Protein AF-0000000087535937 (afdb_homodimer)

Nearest PDB structures (foldseek):
  6pi6-assembly1_A  TM=8.199E-01  e=7.026E-23  Pseudomonas sp. ADP
  3s99-assembly1_A  TM=8.196E-01  e=1.726E-21  Brucella abortus 2308
  2hqb-assembly1_A  TM=7.308E-01  e=8.328E-10  Halalkalibacterium halodurans
  4rk1-assembly1_A  TM=5.421E-01  e=1.830E-02  Enterococcus faecium DO
  4rk1-assembly3_F  TM=5.522E-01  e=3.033E-02  Enterococcus faecium DO

Solvent-accessible surface area (backbone atoms only — not comparable to full-atom values): 66348 Å² total; per-residue (Å²): 110,70,67,60,53,42,52,49,48,54,51,51,43,25,52,51,17,49,51,49,36,50,54,22,53,75,68,70,44,69,48,40,30,49,33,42,61,67,71,47,67,82,50,66,66,68,49,74,46,79,75,43,77,43,77,40,55,44,87,38,53,51,28,24,36,52,69,89,65,30,82,46,23,15,42,82,38,25,44,57,65,57,80,87,36,73,64,38,52,52,46,39,51,51,47,48,41,41,75,71,72,48,80,77,77,56,26,36,30,36,34,48,86,86,30,29,16,36,70,41,52,62,60,57,49,20,47,38,50,73,66,64,47,63,60,43,53,25,34,37,35,34,48,38,64,50,92,52,88,46,67,70,50,46,34,44,53,43,43,51,49,42,27,69,18,52,72,57,78,82,70,48,65,87,54,72,63,49,50,60,50,49,38,45,62,70,72,41,56,91,77,41,68,55,50,73,67,55,33,51,51,49,52,50,44,48,50,56,49,40,53,49,49,48,64,70,48,57,89,56,83,69,51,56,47,60,33,46,36,49,48,56,50,42,65,58,40,46,54,69,59,57,63,68,48,54,71,67,57,50,47,54,51,50,62,67,44,42,54,73,37,38,66,41,81,48,96,48,47,56,45,75,40,58,61,77,82,86,70,76,60,50,75,69,42,68,65,62,66,66,88,65,52,47,35,34,30,39,33,27,86,55,66,39,78,74,38,43,69,44,33,40,50,47,52,13,54,54,42,40,43,68,77,31,60,84,48,39,44,77,47,80,40,68,64,46,53,52,58,44,48,72,72,60,27,45,33,34,42,31,71,38,60,83,46,44,45,54,44,52,54,33,35,64,75,37,64,83,36,47,48,36,34,32,40,83,81,65,76,37,44,81,38,37,23,33,46,67,43,56,32,59,59,30,19,45,51,13,35,51,50,24,20,70,45,76,67,50,51,33,17,35,51,43,60,64,68,26,60,40,42,38,32,24,54,39,26,20,49,50,21,17,28,25,23,22,63,84,46,43,33,38,55,40,53,73,36,45,55,91,67,77,64,66,63,40,74,65,27,45,32,30,36,39,53,46,54,69,44,74,86,46,92,60,56,78,28,9,32,20,33,36,59,93,81,45,66,43,57,47,33,29,50,43,74,33,43,26,54,48,52,43,55,56,49,49,29,51,68,35,62,67,52,80,72,76,49,82,81,44,54,41,8,44,31,40,43,31,24,58,66,65,55,30,39,46,78,49,67,38,90,79,55,51,68,35,41,50,52,47,44,52,50,53,53,50,31,43,44,68,67,77,43,60,92,60,53,22,69,44,48,30,62,86,64,50,78,42,70,39,80,89,31,62,58,51,68,68,53,43,34,58,33,59,68,51,41,54,53,47,48,68,76,58,66,42,73,88,47,38,33,78,86,47,43,66,56,36,71,69,37,38,40,67,22,67,90,104,111,68,67,60,54,41,51,51,48,52,51,50,43,26,51,52,18,47,52,49,36,50,52,22,54,75,66,69,45,71,48,40,29,50,33,43,62,66,69,47,65,82,50,65,67,69,47,76,46,78,74,42,78,44,77,41,55,44,86,37,52,52,29,24,35,54,68,90,64,30,82,48,23,17,42,80,36,27,44,57,65,55,80,85,36,71,64,38,53,53,46,39,52,52,47,47,41,40,75,71,73,49,79,79,78,56,28,34,31,36,34,48,87,86,30,30,16,36,70,40,52,61,61,60,48,19,46,38,50,73,67,63,47,64,60,44,52,26,35,36,34,34,48,38,63,50,91,51,90,46,66,69,50,45,35,44,54,42,44,51,46,43,26,69,17,53,72,56,79,81,69,47,65,88,53,74,63,50,50,59,50,49,38,46,60,71,72,40,56,92,78,41,68,55,51,73,67,54,34,51,50,50,50,49,45,47,49,57,49,39,52,49,50,48,64,72,50,58,89,56,83,69,52,55,48,58,32,47,36,49,49,56,50,42,66,58,38,46,52,69,58,56,63,69,50,53,70,68,58,50,47,53,51,50,63,68,45,42,51,74,37,37,65,41,81,50,96,47,49,56,46,75,40,58,60,78,82,82,71,76,58,52,76,69,41,68,66,62,67,66,87,65,52,48,34,35,29,39,33,27,85,54,66,40,79,75,38,43,68,43,34,40,50,47,52,14,55,54,41,40,42,69,77,32,60,82,48,39,45,77,46,80,40,68,63,45,52,50,57,43,49,73,72,61,28,46,33,37,43,30,72,37,60,82,47,44,46,53,44,52,54,32,35,64,74,37,64,84,37,47,48,35,35,33,40,84,80,65,75,37,44,78,38,38,23,33,44,69,43,56,32,59,59,31,19,46,52,13,35,51,49,26,19,68,44,76,65,51,50,32,18,36,52,44,59,66,68,28,61,40,40,39,31,24,53,39,26,19,50,49,21,17,28,25,24,20,63,83,47,42,34,38,55,43,52,73,37,46,53,92,67,75,65,65,64,39,72,65,27,46,31,29,36,37,54,47,55,68,46,71,87,45,93,59,58,78,28,9,32,20,34,36,60,94,82,47,65,43,57,47,32,30,47,43,74,33,43,27,53,47,50,43,56,56,50,49,29,52,69,35,63,68,52,80,73,76,50,82,79,42,54,40,8,46,32,41,43,32,23,59,65,65,56,30,39,46,79,48,66,36,91,80,54,52,69,35,41,49,53,48,43,53,50,51,52,50,30,44,44,69,67,74,45,60,93,60,52,23,68,45,48,30,62,86,65,50,77,43,68,42,78,90,30,62,58,51,69,68,54,43,35,57,34,58,67,52,40,53,53,47,49,70,77,57,68,42,75,88,47,37,34,77,86,46,43,65,55,38,71,68,37,38,40,68,21,67,92,107

Structure (mmCIF, N/CA/C/O backbone):
data_AF-0000000087535937-model_v1
#
loop_
_entity.id
_entity.type
_entity.pdbx_description
1 polymer 'BMP family ABC transporter substrate-binding protein'
#
loop_
_atom_site.group_PDB
_atom_site.id
_atom_site.type_symbol
_atom_site.label_atom_id
_atom_site.label_alt_id
_atom_site.label_comp_id
_atom_site.label_asym_id
_atom_site.label_entity_id
_atom_site.label_seq_id
_atom_site.pdbx_PDB_ins_code
_atom_site.Cartn_x
_atom_site.Cartn_y
_atom_site.Cartn_z
_atom_site.occupancy
_atom_site.B_iso_or_equiv
_atom_site.auth_seq_id
_atom_site.auth_comp_id
_atom_site.auth_asym_id
_atom_site.auth_atom_id
_atom_site.pdbx_PDB_model_num
ATOM 1 N N . MET A 1 1 ? -13.312 92.25 14.531 1 45.25 1 MET A N 1
ATOM 2 C CA . MET A 1 1 ? -12.328 91.562 13.688 1 45.25 1 MET A CA 1
ATOM 3 C C . MET A 1 1 ? -12.273 90.062 13.992 1 45.25 1 MET A C 1
ATOM 5 O O . MET A 1 1 ? -12.281 89.25 13.07 1 45.25 1 MET A O 1
ATOM 9 N N . MET A 1 2 ? -12.289 89.812 15.297 1 59.97 2 MET A N 1
ATOM 10 C CA . MET A 1 2 ? -12.148 88.438 15.734 1 59.97 2 MET A CA 1
ATOM 11 C C . MET A 1 2 ? -13.406 87.625 15.406 1 59.97 2 MET A C 1
ATOM 13 O O . MET A 1 2 ? -13.312 86.438 14.977 1 59.97 2 MET A O 1
ATOM 17 N N . THR A 1 3 ? -14.492 88.312 15.453 1 69.81 3 THR A N 1
ATOM 18 C CA . THR A 1 3 ? -15.766 87.625 15.211 1 69.81 3 THR A CA 1
ATOM 19 C C . THR A 1 3 ? -15.938 87.312 13.734 1 69.81 3 THR A C 1
ATOM 21 O O . THR A 1 3 ? -16.469 86.25 13.383 1 69.81 3 THR A O 1
ATOM 24 N N . GLU A 1 4 ? -15.391 88.188 12.891 1 74.94 4 GLU A N 1
ATOM 25 C CA . GLU A 1 4 ? -15.484 87.938 11.453 1 74.94 4 GLU A CA 1
ATOM 26 C C . GLU A 1 4 ? -14.578 86.812 11.031 1 74.94 4 GLU A C 1
ATOM 28 O O . GLU A 1 4 ? -14.938 86 10.156 1 74.94 4 GLU A O 1
ATOM 33 N N . GLU A 1 5 ? -13.422 86.688 11.656 1 82.25 5 GLU A N 1
ATOM 34 C CA . GLU A 1 5 ? -12.469 85.625 11.383 1 82.25 5 GLU A CA 1
ATOM 35 C C . GLU A 1 5 ? -13.047 84.25 11.773 1 82.25 5 GLU A C 1
ATOM 37 O O . GLU A 1 5 ? -12.859 83.25 11.062 1 82.25 5 GLU A O 1
ATOM 42 N N . TYR A 1 6 ? -13.656 84.25 12.82 1 88 6 TYR A N 1
ATOM 43 C CA . TYR A 1 6 ? -14.219 83 13.297 1 88 6 TYR A CA 1
ATOM 44 C C . TYR A 1 6 ? -15.398 82.562 12.438 1 88 6 TYR A C 1
ATOM 46 O O . TYR A 1 6 ? -15.656 81.375 12.273 1 88 6 TYR A O 1
ATOM 54 N N . LYS A 1 7 ? -16.125 83.438 11.898 1 90.25 7 LYS A N 1
ATOM 55 C CA . LYS A 1 7 ? -17.188 83.125 10.953 1 90.25 7 LYS A CA 1
ATOM 56 C C . LYS A 1 7 ? -16.625 82.5 9.703 1 90.25 7 LYS A C 1
ATOM 58 O O . LYS A 1 7 ? -17.25 81.625 9.117 1 90.25 7 LYS A O 1
ATOM 63 N N . GLU A 1 8 ? -15.484 82.938 9.359 1 92.38 8 GLU A N 1
ATOM 64 C CA . GLU A 1 8 ? -14.82 82.312 8.203 1 92.38 8 GLU A CA 1
ATOM 65 C C . GLU A 1 8 ? -14.422 80.875 8.484 1 92.38 8 GLU A C 1
ATOM 67 O O . GLU A 1 8 ? -14.422 80.062 7.574 1 92.38 8 GLU A O 1
ATOM 72 N N . GLU A 1 9 ? -14.086 80.688 9.641 1 93.75 9 GLU A N 1
ATOM 73 C CA . GLU A 1 9 ? -13.727 79.312 10.016 1 93.75 9 GLU A CA 1
ATOM 74 C C . GLU A 1 9 ? -14.938 78.438 9.945 1 93.75 9 GLU A C 1
ATOM 76 O O . GLU A 1 9 ? -14.805 77.25 9.562 1 93.75 9 GLU A O 1
ATOM 81 N N . TYR A 1 10 ? -16.031 78.812 10.422 1 95.56 10 TYR A N 1
ATOM 82 C CA . TYR A 1 10 ? -17.234 78 10.281 1 95.56 10 TYR A CA 1
ATOM 83 C C . TYR A 1 10 ? -17.516 77.688 8.812 1 95.56 10 TYR A C 1
ATOM 85 O O . TYR A 1 10 ? -17.938 76.562 8.477 1 95.56 10 TYR A O 1
ATOM 93 N N . LYS A 1 11 ? -17.312 78.625 7.977 1 94.56 11 LYS A N 1
ATOM 94 C CA . LYS A 1 11 ? -17.516 78.438 6.543 1 94.56 11 LYS A CA 1
ATOM 95 C C . LYS A 1 11 ? -16.594 77.312 6 1 94.56 11 LYS A C 1
ATOM 97 O O . LYS A 1 11 ? -17.016 76.5 5.176 1 94.56 11 LYS A O 1
ATOM 102 N N . LYS A 1 12 ? -15.469 77.438 6.461 1 95.19 12 LYS A N 1
ATOM 103 C CA . LYS A 1 12 ? -14.508 76.438 6.051 1 95.19 12 LYS A CA 1
ATOM 104 C C . LYS A 1 12 ? -14.93 75.062 6.539 1 95.19 12 LYS A C 1
ATOM 106 O O . LYS A 1 12 ? -14.836 74.062 5.797 1 95.19 12 LYS A O 1
ATOM 111 N N . ALA A 1 13 ? -15.289 75 7.766 1 95.69 13 ALA A N 1
ATOM 112 C CA . ALA A 1 13 ? -15.742 73.688 8.352 1 95.69 13 ALA A CA 1
ATOM 113 C C . ALA A 1 13 ? -16.938 73.188 7.59 1 95.69 13 ALA A C 1
ATOM 115 O O . ALA A 1 13 ? -17.016 71.938 7.328 1 95.69 13 ALA A O 1
ATOM 116 N N . ARG A 1 14 ? -17.844 73.938 7.363 1 94.88 14 ARG A N 1
ATOM 117 C CA . ARG A 1 14 ? -19.031 73.5 6.633 1 94.88 14 ARG A CA 1
ATOM 118 C C . ARG A 1 14 ? -18.672 73.062 5.223 1 94.88 14 ARG A C 1
ATOM 120 O O . ARG A 1 14 ? -19.266 72.125 4.707 1 94.88 14 ARG A O 1
ATOM 127 N N . LYS A 1 15 ? -17.844 73.812 4.57 1 94.06 15 LYS A N 1
ATOM 128 C CA . LYS A 1 15 ? -17.391 73.375 3.244 1 94.06 15 LYS A CA 1
ATOM 129 C C . LYS A 1 15 ? -16.797 72 3.277 1 94.06 15 LYS A C 1
ATOM 131 O O . LYS A 1 15 ? -17.062 71.188 2.387 1 94.06 15 LYS A O 1
ATOM 136 N N . ALA A 1 16 ? -16.031 71.875 4.227 1 94.25 16 ALA A N 1
ATOM 137 C CA . ALA A 1 16 ? -15.453 70.5 4.402 1 94.25 16 ALA A CA 1
ATOM 138 C C . ALA A 1 16 ? -16.547 69.5 4.648 1 94.25 16 ALA A C 1
ATOM 140 O O . ALA A 1 16 ? -16.453 68.375 4.141 1 94.25 16 ALA A O 1
ATOM 141 N N . ALA A 1 17 ? -17.453 69.75 5.441 1 94 17 ALA A N 1
ATOM 142 C CA . ALA A 1 17 ? -18.578 68.875 5.727 1 94 17 ALA A CA 1
ATOM 143 C C . ALA A 1 17 ? -19.344 68.562 4.453 1 94 17 ALA A C 1
ATOM 145 O O . ALA A 1 17 ? -19.734 67.375 4.242 1 94 17 ALA A O 1
ATOM 146 N N . MET A 1 18 ? -19.547 69.5 3.738 1 91.94 18 MET A N 1
ATOM 147 C CA . MET A 1 18 ? -20.297 69.312 2.498 1 91.94 18 MET A CA 1
ATOM 148 C C . MET A 1 18 ? -19.5 68.438 1.517 1 91.94 18 MET A C 1
ATOM 150 O O . MET A 1 18 ? -20.094 67.625 0.783 1 91.94 18 MET A O 1
ATOM 154 N N . LYS A 1 19 ? -18.328 68.688 1.44 1 91.94 19 LYS A N 1
ATOM 155 C CA . LYS A 1 19 ? -17.484 67.812 0.628 1 91.94 19 LYS A CA 1
ATOM 156 C C . LYS A 1 19 ? -17.609 66.375 1.073 1 91.94 19 LYS A C 1
ATOM 158 O O . LYS A 1 19 ? -17.734 65.5 0.241 1 91.94 19 LYS A O 1
ATOM 163 N N . GLN A 1 20 ? -17.469 66.188 2.303 1 89.19 20 GLN A N 1
ATOM 164 C CA . GLN A 1 20 ? -17.625 64.875 2.867 1 89.19 20 GLN A CA 1
ATOM 165 C C . GLN A 1 20 ? -19 64.312 2.533 1 89.19 20 GLN A C 1
ATOM 167 O O . GLN A 1 20 ? -19.141 63.094 2.209 1 89.19 20 GLN A O 1
ATOM 172 N N . TYR A 1 21 ? -19.906 65.062 2.73 1 86.06 21 TYR A N 1
ATOM 173 C CA . TYR A 1 21 ? -21.281 64.688 2.443 1 86.06 21 TYR A CA 1
ATOM 174 C C . TYR A 1 21 ? -21.438 64.188 1.002 1 86.06 21 TYR A C 1
ATOM 176 O O . TYR A 1 21 ? -22.078 63.156 0.74 1 86.06 21 TYR A O 1
ATOM 184 N N . ARG A 1 22 ? -20.906 64.812 0.122 1 85.94 22 ARG A N 1
ATOM 185 C CA . ARG A 1 22 ? -20.953 64.438 -1.291 1 85.94 22 ARG A CA 1
ATOM 186 C C . ARG A 1 22 ? -20.219 63.125 -1.55 1 85.94 22 ARG A C 1
ATOM 188 O O . ARG A 1 22 ? -20.688 62.281 -2.312 1 85.94 22 ARG A O 1
ATOM 195 N N . THR A 1 23 ? -19.109 63.094 -1.02 1 86.19 23 THR A N 1
ATOM 196 C CA . THR A 1 23 ? -18.328 61.875 -1.162 1 86.19 23 THR A CA 1
ATOM 197 C C . THR A 1 23 ? -19.109 60.688 -0.648 1 86.19 23 THR A C 1
ATOM 199 O O . THR A 1 23 ? -19.156 59.625 -1.3 1 86.19 23 THR A O 1
ATOM 202 N N . CYS A 1 24 ? -19.625 60.75 0.502 1 84.25 24 CYS A N 1
ATOM 203 C CA . CYS A 1 24 ? -20.406 59.656 1.088 1 84.25 24 CYS A CA 1
ATOM 204 C C . CYS A 1 24 ? -21.625 59.344 0.224 1 84.25 24 CYS A C 1
ATOM 206 O O . CYS A 1 24 ? -21.953 58.188 0.022 1 84.25 24 CYS A O 1
ATOM 208 N N . ALA A 1 25 ? -22.141 60.312 -0.202 1 81.5 25 ALA A N 1
ATOM 209 C CA . ALA A 1 25 ? -23.297 60.125 -1.068 1 81.5 25 ALA A CA 1
ATOM 210 C C . ALA A 1 25 ? -22.922 59.344 -2.336 1 81.5 25 ALA A C 1
ATOM 212 O O . ALA A 1 25 ? -23.656 58.469 -2.771 1 81.5 25 ALA A O 1
ATOM 213 N N . SER A 1 26 ? -21.922 59.719 -2.863 1 84.19 26 SER A N 1
ATOM 214 C CA . SER A 1 26 ? -21.469 59.094 -4.098 1 84.19 26 SER A CA 1
ATOM 215 C C . SER A 1 26 ? -21.094 57.625 -3.867 1 84.19 26 SER A C 1
ATOM 217 O O . SER A 1 26 ? -21.219 56.781 -4.77 1 84.19 26 SER A O 1
ATOM 219 N N . ARG A 1 27 ? -20.703 57.406 -2.727 1 83.19 27 ARG A N 1
ATOM 220 C CA . ARG A 1 27 ? -20.234 56.031 -2.42 1 83.19 27 ARG A CA 1
ATOM 221 C C . ARG A 1 27 ? -21.344 55.219 -1.768 1 83.19 27 ARG A C 1
ATOM 223 O O . ARG A 1 27 ? -21.156 54.031 -1.493 1 83.19 27 ARG A O 1
ATOM 230 N N . GLY A 1 28 ? -22.359 55.844 -1.516 1 77.56 28 GLY A N 1
ATOM 231 C CA . GLY A 1 28 ? -23.469 55.156 -0.885 1 77.56 28 GLY A CA 1
ATOM 232 C C . GLY A 1 28 ? -23.266 54.906 0.598 1 77.56 28 GLY A C 1
ATOM 233 O O . GLY A 1 28 ? -23.797 53.938 1.159 1 77.56 28 GLY A O 1
ATOM 234 N N . TRP A 1 29 ? -22.406 55.688 1.188 1 80.88 29 TRP A N 1
ATOM 235 C CA . TRP A 1 29 ? -22.156 55.594 2.621 1 80.88 29 TRP A CA 1
ATOM 236 C C . TRP A 1 29 ? -23.156 56.438 3.41 1 80.88 29 TRP A C 1
ATOM 238 O O . TRP A 1 29 ? -23.906 57.25 2.832 1 80.88 29 TRP A O 1
ATOM 248 N N . SER A 1 30 ? -23.125 56.188 4.719 1 85.25 30 SER A N 1
ATOM 249 C CA . SER A 1 30 ? -24 57 5.574 1 85.25 30 SER A CA 1
ATOM 250 C C . SER A 1 30 ? -23.594 58.469 5.559 1 85.25 30 SER A C 1
ATOM 252 O O . SER A 1 30 ? -22.406 58.781 5.598 1 85.25 30 SER A O 1
ATOM 254 N N . LEU A 1 31 ? -24.578 59.281 5.504 1 86.25 31 LEU A N 1
ATOM 255 C CA . LEU A 1 31 ? -24.344 60.719 5.371 1 86.25 31 LEU A CA 1
ATOM 256 C C . LEU A 1 31 ? -24.141 61.375 6.738 1 86.25 31 LEU A C 1
ATOM 258 O O . LEU A 1 31 ? -23.547 62.438 6.84 1 86.25 31 LEU A O 1
ATOM 262 N N . TYR A 1 32 ? -24.797 60.781 7.703 1 90.06 32 TYR A N 1
ATOM 263 C CA . TYR A 1 32 ? -24.781 61.312 9.055 1 90.06 32 TYR A CA 1
ATOM 264 C C . TYR A 1 32 ? -24.094 60.375 10.023 1 90.06 32 TYR A C 1
ATOM 266 O O . TYR A 1 32 ? -23.859 59.188 9.695 1 90.06 32 TYR A O 1
ATOM 274 N N . PRO A 1 33 ? -23.656 60.938 11.164 1 92.12 33 PRO A N 1
ATOM 275 C CA . PRO A 1 33 ? -23.125 60.031 12.172 1 92.12 33 PRO A CA 1
ATOM 276 C C . PRO A 1 33 ? -24.141 58.969 12.617 1 92.12 33 PRO A C 1
ATOM 278 O O . PRO A 1 33 ? -25.328 59.281 12.719 1 92.12 33 PRO A O 1
ATOM 281 N N . PRO A 1 34 ? -23.688 57.781 12.898 1 90.69 34 PRO A N 1
ATOM 282 C CA . PRO A 1 34 ? -24.609 56.75 13.352 1 90.69 34 PRO A CA 1
ATOM 283 C C . PRO A 1 34 ? -25.25 57.062 14.695 1 90.69 34 PRO A C 1
ATOM 285 O O . PRO A 1 34 ? -24.703 57.844 15.477 1 90.69 34 PRO A O 1
ATOM 288 N N . VAL A 1 35 ? -26.406 56.406 14.875 1 91.81 35 VAL A N 1
ATOM 289 C CA . VAL A 1 35 ? -27.172 56.594 16.094 1 91.81 35 VAL A CA 1
ATOM 290 C C . VAL A 1 35 ? -27.125 55.344 16.938 1 91.81 35 VAL A C 1
ATOM 292 O O . VAL A 1 35 ? -27.453 54.25 16.453 1 91.81 35 VAL A O 1
ATOM 295 N N . LEU A 1 36 ? -26.719 55.531 18.172 1 92.31 36 LEU A N 1
ATOM 296 C CA . LEU A 1 36 ? -26.562 54.375 19.047 1 92.31 36 LEU A CA 1
ATOM 297 C C . LEU A 1 36 ? -27.891 53.625 19.203 1 92.31 36 LEU A C 1
ATOM 299 O O . LEU A 1 36 ? -27.922 52.406 19.172 1 92.31 36 LEU A O 1
ATOM 303 N N . ASP A 1 37 ? -28.938 54.312 19.391 1 89.81 37 ASP A N 1
ATOM 304 C CA . ASP A 1 37 ? -30.25 53.688 19.578 1 89.81 37 ASP A CA 1
ATOM 305 C C . ASP A 1 37 ? -30.625 52.812 18.406 1 89.81 37 ASP A C 1
ATOM 307 O O . ASP A 1 37 ? -31.328 51.812 18.578 1 89.81 37 ASP A O 1
ATOM 311 N N . GLU A 1 38 ? -30.109 53.125 17.312 1 85.56 38 GLU A N 1
ATOM 312 C CA . GLU A 1 38 ? -30.375 52.344 16.109 1 85.56 38 GLU A CA 1
ATOM 313 C C . GLU A 1 38 ? -29.422 51.156 16.016 1 85.56 38 GLU A C 1
ATOM 315 O O . GLU A 1 38 ? -29.844 50.062 15.641 1 85.56 38 GLU A O 1
ATOM 320 N N . VAL A 1 39 ? -28.203 51.312 16.375 1 83.88 39 VAL A N 1
ATOM 321 C CA . VAL A 1 39 ? -27.172 50.312 16.281 1 83.88 39 VAL A CA 1
ATOM 322 C C . VAL A 1 39 ? -27.406 49.219 17.328 1 83.88 39 VAL A C 1
ATOM 324 O O . VAL A 1 39 ? -27.188 48.031 17.062 1 83.88 39 VAL A O 1
ATOM 327 N N . SER A 1 40 ? -27.906 49.594 18.484 1 82.12 40 SER A N 1
ATOM 328 C CA . SER A 1 40 ? -28.047 48.688 19.594 1 82.12 40 SER A CA 1
ATOM 329 C C . SER A 1 40 ? -29.453 48.062 19.625 1 82.12 40 SER A C 1
ATOM 331 O O . SER A 1 40 ? -29.734 47.219 20.453 1 82.12 40 SER A O 1
ATOM 333 N N . ALA A 1 41 ? -30.25 48.531 18.734 1 76.25 41 ALA A N 1
ATOM 334 C CA . ALA A 1 41 ? -31.656 48.094 18.766 1 76.25 41 ALA A CA 1
ATOM 335 C C . ALA A 1 41 ? -31.766 46.562 18.625 1 76.25 41 ALA A C 1
ATOM 337 O O . ALA A 1 41 ? -32.688 45.969 19.188 1 76.25 41 ALA A O 1
ATOM 338 N N . TYR A 1 42 ? -30.797 45.969 18.031 1 76.88 42 TYR A N 1
ATOM 339 C CA . TYR A 1 42 ? -30.953 44.531 17.719 1 76.88 42 TYR A CA 1
ATOM 340 C C . TYR A 1 42 ? -29.984 43.688 18.531 1 76.88 42 TYR A C 1
ATOM 342 O O . TYR A 1 42 ? -29.797 42.5 18.25 1 76.88 42 TYR A O 1
ATOM 350 N N . VAL A 1 43 ? -29.312 44.281 19.391 1 80.19 43 VAL A N 1
ATOM 351 C CA . VAL A 1 43 ? -28.344 43.531 20.188 1 80.19 43 VAL A CA 1
ATOM 352 C C . VAL A 1 43 ? -28.797 43.469 21.641 1 80.19 43 VAL A C 1
ATOM 354 O O . VAL A 1 43 ? -29.203 44.5 22.219 1 80.19 43 VAL A O 1
ATOM 357 N N . LYS A 1 44 ? -28.891 42.219 22.156 1 81.69 44 LYS A N 1
ATOM 358 C CA . LYS A 1 44 ? -29.203 42.094 23.578 1 81.69 44 LYS A CA 1
ATOM 359 C C . LYS A 1 44 ? -28.094 42.625 24.453 1 81.69 44 LYS A C 1
ATOM 361 O O . LYS A 1 44 ? -26.906 42.344 24.203 1 81.69 44 LYS A O 1
ATOM 366 N N . THR A 1 45 ? -28.438 43.562 25.438 1 87.12 45 THR A N 1
ATOM 367 C CA . THR A 1 45 ? -27.438 44.188 26.281 1 87.12 45 THR A CA 1
ATOM 368 C C . THR A 1 45 ? -27.438 43.562 27.672 1 87.12 45 THR A C 1
ATOM 370 O O . THR A 1 45 ? -28.453 43.062 28.141 1 87.12 45 THR A O 1
ATOM 373 N N . ALA A 1 46 ? -26.281 43.5 28.328 1 88.69 46 ALA A N 1
ATOM 374 C CA . ALA A 1 46 ? -26.094 42.875 29.641 1 88.69 46 ALA A CA 1
ATOM 375 C C . ALA A 1 46 ? -26.062 43.938 30.734 1 88.69 46 ALA A C 1
ATOM 377 O O . ALA A 1 46 ? -25.828 43.625 31.906 1 88.69 46 ALA A O 1
ATOM 378 N N . GLY A 1 47 ? -26.172 45.156 30.469 1 89.06 47 GLY A N 1
ATOM 379 C CA . GLY A 1 47 ? -26.172 46.188 31.5 1 89.06 47 GLY A CA 1
ATOM 380 C C . GLY A 1 47 ? -25.328 47.375 31.141 1 89.06 47 GLY A C 1
ATOM 381 O O . GLY A 1 47 ? -24.734 47.438 30.062 1 89.06 47 GLY A O 1
ATOM 382 N N . GLU A 1 48 ? -25.391 48.406 32.062 1 91.81 48 GLU A N 1
ATOM 383 C CA . GLU A 1 48 ? -24.625 49.625 31.891 1 91.81 48 GLU A CA 1
ATOM 384 C C . GLU A 1 48 ? -23.594 49.812 33 1 91.81 48 GLU A C 1
ATOM 386 O O . GLU A 1 48 ? -23.828 49.375 34.125 1 91.81 48 GLU A O 1
ATOM 391 N N . GLU A 1 49 ? -22.484 50.25 32.656 1 94.06 49 GLU A N 1
ATOM 392 C CA . GLU A 1 49 ? -21.422 50.562 33.625 1 94.06 49 GLU A CA 1
ATOM 393 C C . GLU A 1 49 ? -20.984 52.031 33.5 1 94.06 49 GLU A C 1
ATOM 395 O O . GLU A 1 49 ? -20.594 52.469 32.406 1 94.06 49 GLU A O 1
ATOM 400 N N . VAL A 1 50 ? -20.969 52.75 34.656 1 94.44 50 VAL A N 1
ATOM 401 C CA . VAL A 1 50 ? -20.516 54.125 34.625 1 94.44 50 VAL A CA 1
ATOM 402 C C . VAL A 1 50 ? -19 54.188 34.875 1 94.44 50 VAL A C 1
ATOM 404 O O . VAL A 1 50 ? -18.516 53.75 35.938 1 94.44 50 VAL A O 1
ATOM 407 N N . LEU A 1 51 ? -18.25 54.625 33.969 1 94.5 51 LEU A N 1
ATOM 408 C CA . LEU A 1 51 ? -16.797 54.656 34.062 1 94.5 51 LEU A CA 1
ATOM 409 C C . LEU A 1 51 ? -16.312 55.969 34.656 1 94.5 51 LEU A C 1
ATOM 411 O O . LEU A 1 51 ? -15.211 56.031 35.219 1 94.5 51 LEU A O 1
ATOM 415 N N . GLY A 1 52 ? -17.109 57.062 34.5 1 93.31 52 GLY A N 1
ATOM 416 C CA . GLY A 1 52 ? -16.734 58.375 35.062 1 93.31 52 GLY A CA 1
ATOM 417 C C . GLY A 1 52 ? -16.078 59.281 34.031 1 93.31 52 GLY A C 1
ATOM 418 O O . GLY A 1 52 ? -16.25 59.094 32.844 1 93.31 52 GLY A O 1
ATOM 419 N N . GLU A 1 53 ? -15.461 60.312 34.531 1 94.31 53 GLU A N 1
ATOM 420 C CA . GLU A 1 53 ? -14.828 61.312 33.688 1 94.31 53 GLU A CA 1
ATOM 421 C C . GLU A 1 53 ? -13.43 60.875 33.25 1 94.31 53 GLU A C 1
ATOM 423 O O . GLU A 1 53 ? -12.625 60.469 34.094 1 94.31 53 GLU A O 1
ATOM 428 N N . MET A 1 54 ? -13.227 60.969 31.984 1 93.94 54 MET A N 1
ATOM 429 C CA . MET A 1 54 ? -11.922 60.594 31.453 1 93.94 54 MET A CA 1
ATOM 430 C C . MET A 1 54 ? -11.688 61.219 30.094 1 93.94 54 MET A C 1
ATOM 432 O O . MET A 1 54 ? -12.617 61.75 29.484 1 93.94 54 MET A O 1
ATOM 436 N N . GLU A 1 55 ? -10.43 61.188 29.688 1 93.25 55 GLU A N 1
ATOM 437 C CA . GLU A 1 55 ? -10.094 61.594 28.328 1 93.25 55 GLU A CA 1
ATOM 438 C C . GLU A 1 55 ? -10.289 60.438 27.344 1 93.25 55 GLU A C 1
ATOM 440 O O . GLU A 1 55 ? -9.852 59.312 27.594 1 93.25 55 GLU A O 1
ATOM 445 N N . ILE A 1 56 ? -11.008 60.688 26.281 1 95.19 56 ILE A N 1
ATOM 446 C CA . ILE A 1 56 ? -11.234 59.625 25.297 1 95.19 56 ILE A CA 1
ATOM 447 C C . ILE A 1 56 ? -10.688 60.094 23.938 1 95.19 56 ILE A C 1
ATOM 449 O O . ILE A 1 56 ? -10.641 61.281 23.641 1 95.19 56 ILE A O 1
ATOM 453 N N . PRO A 1 57 ? -10.227 59.125 23.172 1 93.25 57 PRO A N 1
ATOM 454 C CA . PRO A 1 57 ? -9.781 59.469 21.828 1 93.25 57 PRO A CA 1
ATOM 455 C C . PRO A 1 57 ? -10.93 59.906 20.922 1 93.25 57 PRO A C 1
ATOM 457 O O . PRO A 1 57 ? -11.945 59.219 20.812 1 93.25 57 PRO A O 1
ATOM 460 N N . LEU A 1 58 ? -10.703 61 20.188 1 94.25 58 LEU A N 1
ATOM 461 C CA . LEU A 1 58 ? -11.742 61.531 19.328 1 94.25 58 LEU A CA 1
ATOM 462 C C . LEU A 1 58 ? -11.984 60.625 18.125 1 94.25 58 LEU A C 1
ATOM 464 O O . LEU A 1 58 ? -13.078 60.625 17.562 1 94.25 58 LEU A O 1
ATOM 468 N N . SER A 1 59 ? -10.984 59.906 17.797 1 90.81 59 SER A N 1
ATOM 469 C CA . SER A 1 59 ? -11.094 59 16.656 1 90.81 59 SER A CA 1
ATOM 470 C C . SER A 1 59 ? -12.117 57.875 16.938 1 90.81 59 SER A C 1
ATOM 472 O O . SER A 1 59 ? -12.617 57.25 16 1 90.81 59 SER A O 1
ATOM 474 N N . LEU A 1 60 ? -12.484 57.625 18.172 1 94.12 60 LEU A N 1
ATOM 475 C CA . LEU A 1 60 ? -13.43 56.594 18.531 1 94.12 60 LEU A CA 1
ATOM 476 C C . LEU A 1 60 ? -14.82 57.156 18.766 1 94.12 60 LEU A C 1
ATOM 478 O O . LEU A 1 60 ? -15.766 56.406 19.047 1 94.12 60 LEU A O 1
ATOM 482 N N . VAL A 1 61 ? -14.914 58.469 18.672 1 95.56 61 VAL A N 1
ATOM 483 C CA . VAL A 1 61 ? -16.234 59.062 18.703 1 95.56 61 VAL A CA 1
ATOM 484 C C . VAL A 1 61 ? -16.891 59 17.328 1 95.56 61 VAL A C 1
ATOM 486 O O . VAL A 1 61 ? -16.516 59.719 16.406 1 95.56 61 VAL A O 1
ATOM 489 N N . THR A 1 62 ? -17.953 58.219 17.266 1 92.31 62 THR A N 1
ATOM 490 C CA . THR A 1 62 ? -18.422 57.875 15.922 1 92.31 62 THR A CA 1
ATOM 491 C C . THR A 1 62 ? -19.828 58.406 15.688 1 92.31 62 THR A C 1
ATOM 493 O O . THR A 1 62 ? -20.219 58.625 14.539 1 92.31 62 THR A O 1
ATOM 496 N N . GLY A 1 63 ? -20.484 58.5 16.844 1 94 63 GLY A N 1
ATOM 497 C CA . GLY A 1 63 ? -21.875 58.875 16.562 1 94 63 GLY A CA 1
ATOM 498 C C . GLY A 1 63 ? -22.547 59.531 17.734 1 94 63 GLY A C 1
ATOM 499 O O . GLY A 1 63 ? -21.891 60 18.656 1 94 63 GLY A O 1
ATOM 500 N N . THR A 1 64 ? -23.969 59.656 17.562 1 95.06 64 THR A N 1
ATOM 501 C CA . THR A 1 64 ? -24.797 60.281 18.578 1 95.06 64 THR A CA 1
ATOM 502 C C . THR A 1 64 ? -25.656 59.25 19.297 1 95.06 64 THR A C 1
ATOM 504 O O . THR A 1 64 ? -25.906 58.156 18.75 1 95.06 64 THR A O 1
ATOM 507 N N . ARG A 1 65 ? -25.938 59.594 20.516 1 94.12 65 ARG A N 1
ATOM 508 C CA . ARG A 1 65 ? -26.781 58.656 21.266 1 94.12 65 ARG A CA 1
ATOM 509 C C . ARG A 1 65 ? -28.172 58.562 20.656 1 94.12 65 ARG A C 1
ATOM 511 O O . ARG A 1 65 ? -28.734 57.469 20.562 1 94.12 65 ARG A O 1
ATOM 518 N N . THR A 1 66 ? -28.734 59.812 20.266 1 91.31 66 THR A N 1
ATOM 519 C CA . THR A 1 66 ? -30.062 59.875 19.688 1 91.31 66 THR A CA 1
ATOM 520 C C . THR A 1 66 ? -30.031 60.531 18.312 1 91.31 66 THR A C 1
ATOM 522 O O . THR A 1 66 ? -29.047 61.219 17.984 1 91.31 66 THR A O 1
ATOM 525 N N . ALA A 1 67 ? -31.125 60.312 17.5 1 86.5 67 ALA A N 1
ATOM 526 C CA . ALA A 1 67 ? -31.203 60.781 16.125 1 86.5 67 ALA A CA 1
ATOM 527 C C . ALA A 1 67 ? -31.438 62.312 16.094 1 86.5 67 ALA A C 1
ATOM 529 O O . ALA A 1 67 ? -31.156 62.969 15.078 1 86.5 67 ALA A O 1
ATOM 530 N N . GLY A 1 68 ? -31.984 62.875 17.094 1 79.62 68 GLY A N 1
ATOM 531 C CA . GLY A 1 68 ? -32.469 64.25 17.094 1 79.62 68 GLY A CA 1
ATOM 532 C C . GLY A 1 68 ? -31.438 65.25 16.547 1 79.62 68 GLY A C 1
ATOM 533 O O . GLY A 1 68 ? -31.812 66.25 15.898 1 79.62 68 GLY A O 1
ATOM 534 N N . ARG A 1 69 ? -30.188 65 16.844 1 76.69 69 ARG A N 1
ATOM 535 C CA . ARG A 1 69 ? -29.219 66.062 16.484 1 76.69 69 ARG A CA 1
ATOM 536 C C . ARG A 1 69 ? -28.266 65.562 15.398 1 76.69 69 ARG A C 1
ATOM 538 O O . ARG A 1 69 ? -27.281 66.25 15.086 1 76.69 69 ARG A O 1
ATOM 545 N N . GLN A 1 70 ? -28.5 64.5 14.734 1 84.56 70 GLN A N 1
ATOM 546 C CA . GLN A 1 70 ? -27.516 63.938 13.82 1 84.56 70 GLN A CA 1
ATOM 547 C C . GLN A 1 70 ? -27.469 64.688 12.5 1 84.56 70 GLN A C 1
ATOM 549 O O . GLN A 1 70 ? -26.406 64.812 11.875 1 84.56 70 GLN A O 1
ATOM 554 N N . ASN A 1 71 ? -28.594 65.375 12.172 1 85.94 71 ASN A N 1
ATOM 555 C CA . ASN A 1 71 ? -28.719 66 10.852 1 85.94 71 ASN A CA 1
ATOM 556 C C . ASN A 1 71 ? -27.953 67.312 10.781 1 85.94 71 ASN A C 1
ATOM 558 O O . ASN A 1 71 ? -27.891 67.938 9.719 1 85.94 71 ASN A O 1
ATOM 562 N N . ALA A 1 72 ? -27.453 67.688 11.953 1 92.12 72 ALA A N 1
ATOM 563 C CA . ALA A 1 72 ? -26.703 68.938 11.984 1 92.12 72 ALA A CA 1
ATOM 564 C C . ALA A 1 72 ? -25.234 68.688 11.625 1 92.12 72 ALA A C 1
ATOM 566 O O . ALA A 1 72 ? -24.469 69.625 11.43 1 92.12 72 ALA A O 1
ATOM 567 N N . PHE A 1 73 ? -24.906 67.5 11.492 1 93.88 73 PHE A N 1
ATOM 568 C CA . PHE A 1 73 ? -23.5 67.125 11.312 1 93.88 73 PHE A CA 1
ATOM 569 C C . PHE A 1 73 ? -23.312 66.188 10.117 1 93.88 73 PHE A C 1
ATOM 571 O O . PHE A 1 73 ? -24.219 65.438 9.781 1 93.88 73 PHE A O 1
ATOM 578 N N . SER A 1 74 ? -22.141 66.312 9.492 1 92.56 74 SER A N 1
ATOM 579 C CA . SER A 1 74 ? -21.719 65.312 8.531 1 92.56 74 SER A CA 1
ATOM 580 C C . SER A 1 74 ? -21.312 64 9.234 1 92.56 74 SER A C 1
ATOM 582 O O . SER A 1 74 ? -21.312 63.938 10.469 1 92.56 74 SER A O 1
ATOM 584 N N . LYS A 1 75 ? -20.938 63 8.531 1 90.44 75 LYS A N 1
ATOM 585 C CA . LYS A 1 75 ? -20.609 61.688 9.039 1 90.44 75 LYS A CA 1
ATOM 586 C C . LYS A 1 75 ? -19.531 61.75 10.133 1 90.44 75 LYS A C 1
ATOM 588 O O . LYS A 1 75 ? -19.547 60.969 11.078 1 90.44 75 LYS A O 1
ATOM 593 N N . ASP A 1 76 ? -18.609 62.75 10.016 1 90.69 76 ASP A N 1
ATOM 594 C CA . ASP A 1 76 ? -17.5 62.875 10.961 1 90.69 76 ASP A CA 1
ATOM 595 C C . ASP A 1 76 ? -17.688 64.062 11.867 1 90.69 76 ASP A C 1
ATOM 597 O O . ASP A 1 76 ? -16.703 64.688 12.32 1 90.69 76 ASP A O 1
ATOM 601 N N . PHE A 1 77 ? -18.812 64.562 12.047 1 93.56 77 PHE A N 1
ATOM 602 C CA . PHE A 1 77 ? -19.219 65.562 13.047 1 93.56 77 PHE A CA 1
ATOM 603 C C . PHE A 1 77 ? -18.859 66.938 12.602 1 93.56 77 PHE A C 1
ATOM 605 O O . PHE A 1 77 ? -18.734 67.875 13.43 1 93.56 77 PHE A O 1
ATOM 612 N N . LEU A 1 78 ? -18.672 67.125 11.344 1 94.69 78 LEU A N 1
ATOM 613 C CA . LEU A 1 78 ? -18.516 68.5 10.867 1 94.69 78 LEU A CA 1
ATOM 614 C C . LEU A 1 78 ? -19.859 69.125 10.648 1 94.69 78 LEU A C 1
ATOM 616 O O . LEU A 1 78 ? -20.844 68.5 10.32 1 94.69 78 LEU A O 1
ATOM 620 N N . PRO A 1 79 ? -19.906 70.438 10.789 1 94.88 79 PRO A N 1
ATOM 621 C CA . PRO A 1 79 ? -21.203 71.125 10.766 1 94.88 79 PRO A CA 1
ATOM 622 C C . PRO A 1 79 ? -21.75 71.312 9.352 1 94.88 79 PRO A C 1
ATOM 624 O O . PRO A 1 79 ? -21.016 71.75 8.461 1 94.88 79 PRO A O 1
ATOM 627 N N . ILE A 1 80 ? -23.062 71.062 9.156 1 92 80 ILE A N 1
ATOM 628 C CA . ILE A 1 80 ? -23.625 71.125 7.809 1 92 80 ILE A CA 1
ATOM 629 C C . ILE A 1 80 ? -24.625 72.312 7.727 1 92 80 ILE A C 1
ATOM 631 O O . ILE A 1 80 ? -25 72.688 6.633 1 92 80 ILE A O 1
ATOM 635 N N . LEU A 1 81 ? -25.109 72.875 8.797 1 92.56 81 LEU A N 1
ATOM 636 C CA . LEU A 1 81 ? -26.172 73.875 8.812 1 92.56 81 LEU A CA 1
ATOM 637 C C . LEU A 1 81 ? -25.656 75.188 8.289 1 92.56 81 LEU A C 1
ATOM 639 O O . LEU A 1 81 ? -24.469 75.5 8.359 1 92.56 81 LEU A O 1
ATOM 643 N N . PRO A 1 82 ? -26.5 76 7.809 1 92 82 PRO A N 1
ATOM 644 C CA . PRO A 1 82 ? -26.094 77.25 7.191 1 92 82 PRO A CA 1
ATOM 645 C C . PRO A 1 82 ? -25.469 78.25 8.188 1 92 82 PRO A C 1
ATOM 647 O O . PRO A 1 82 ? -25.734 78.125 9.391 1 92 82 PRO A O 1
ATOM 650 N N . GLU A 1 83 ? -24.734 79.25 7.691 1 91.44 83 GLU A N 1
ATOM 651 C CA . GLU A 1 83 ? -23.938 80.188 8.469 1 91.44 83 GLU A CA 1
ATOM 652 C C . GLU A 1 83 ? -24.828 81.062 9.312 1 91.44 83 GLU A C 1
ATOM 654 O O . GLU A 1 83 ? -24.406 81.562 10.367 1 91.44 83 GLU A O 1
ATOM 659 N N . ASN A 1 84 ? -26.047 81.312 8.836 1 90.5 84 ASN A N 1
ATOM 660 C CA . ASN A 1 84 ? -26.922 82.188 9.531 1 90.5 84 ASN A CA 1
ATOM 661 C C . ASN A 1 84 ? -27.797 81.5 10.555 1 90.5 84 ASN A C 1
ATOM 663 O O . ASN A 1 84 ? -28.672 82.125 11.172 1 90.5 84 ASN A O 1
ATOM 667 N N . SER A 1 85 ? -27.547 80.312 10.734 1 91.62 85 SER A N 1
ATOM 668 C CA . SER A 1 85 ? -28.359 79.562 11.672 1 91.62 85 SER A CA 1
ATOM 669 C C . SER A 1 85 ? -27.906 79.812 13.109 1 91.62 85 SER A C 1
ATOM 671 O O . SER A 1 85 ? -26.797 80.312 13.352 1 91.62 85 SER A O 1
ATOM 673 N N . GLU A 1 86 ? -28.812 79.5 14 1 92.44 86 GLU A N 1
ATOM 674 C CA . GLU A 1 86 ? -28.484 79.562 15.422 1 92.44 86 GLU A CA 1
ATOM 675 C C . GLU A 1 86 ? -27.359 78.562 15.758 1 92.44 86 GLU A C 1
ATOM 677 O O . GLU A 1 86 ? -26.5 78.875 16.594 1 92.44 86 GLU A O 1
ATOM 682 N N . PHE A 1 87 ? -27.375 77.438 15.078 1 93.31 87 PHE A N 1
ATOM 683 C CA . PHE A 1 87 ? -26.328 76.438 15.258 1 93.31 87 PHE A CA 1
ATOM 684 C C . PHE A 1 87 ? -24.953 77.062 14.953 1 93.31 87 PHE A C 1
ATOM 686 O O . PHE A 1 87 ? -24 76.812 15.703 1 93.31 87 PHE A O 1
ATOM 693 N N . ALA A 1 88 ? -24.828 77.688 13.922 1 94.06 88 ALA A N 1
ATOM 694 C CA . ALA A 1 88 ? -23.547 78.25 13.477 1 94.06 88 ALA A CA 1
ATOM 695 C C . ALA A 1 88 ? -23.016 79.25 14.5 1 94.06 88 ALA A C 1
ATOM 697 O O . ALA A 1 88 ? -21.812 79.312 14.781 1 94.06 88 ALA A O 1
ATOM 698 N N . ARG A 1 89 ? -23.938 80.062 15.055 1 93.69 89 ARG A N 1
ATOM 699 C CA . ARG A 1 89 ? -23.531 81 16.047 1 93.69 89 ARG A CA 1
ATOM 700 C C . ARG A 1 89 ? -22.953 80.375 17.297 1 93.69 89 ARG A C 1
ATOM 702 O O . ARG A 1 89 ? -21.922 80.812 17.812 1 93.69 89 ARG A O 1
ATOM 709 N N . LYS A 1 90 ? -23.625 79.375 17.719 1 92.94 90 LYS A N 1
ATOM 710 C CA . LYS A 1 90 ? -23.172 78.625 18.891 1 92.94 90 LYS A CA 1
ATOM 711 C C . LYS A 1 90 ? -21.844 77.938 18.609 1 92.94 90 LYS A C 1
ATOM 713 O O . LYS A 1 90 ? -20.984 77.875 19.484 1 92.94 90 LYS A O 1
ATOM 718 N N . TRP A 1 91 ? -21.688 77.312 17.422 1 94.62 91 TRP A N 1
ATOM 719 C CA . TRP A 1 91 ? -20.453 76.625 17 1 94.62 91 TRP A CA 1
ATOM 720 C C . TRP A 1 91 ? -19.281 77.625 17 1 94.62 91 TRP A C 1
ATOM 722 O O . TRP A 1 91 ? -18.203 77.312 17.484 1 94.62 91 TRP A O 1
ATOM 732 N N . ILE A 1 92 ? -19.516 78.812 16.484 1 94.25 92 ILE A N 1
ATOM 733 C CA . ILE A 1 92 ? -18.484 79.812 16.391 1 94.25 92 ILE A CA 1
ATOM 734 C C . ILE A 1 92 ? -18.062 80.25 17.797 1 94.25 92 ILE A C 1
ATOM 736 O O . ILE A 1 92 ? -16.875 80.5 18.047 1 94.25 92 ILE A O 1
ATOM 740 N N . THR A 1 93 ? -19.078 80.375 18.656 1 92.81 93 THR A N 1
ATOM 741 C CA . THR A 1 93 ? -18.781 80.75 20.031 1 92.81 93 THR A CA 1
ATOM 742 C C . THR A 1 93 ? -17.906 79.688 20.703 1 92.81 93 THR A C 1
ATOM 744 O O . THR A 1 93 ? -16.984 80.062 21.438 1 92.81 93 THR A O 1
ATOM 747 N N . LEU A 1 94 ? -18.266 78.5 20.469 1 92.5 94 LEU A N 1
ATOM 748 C CA . LEU A 1 94 ? -17.484 77.375 21.031 1 92.5 94 LEU A CA 1
ATOM 749 C C . LEU A 1 94 ? -16.078 77.375 20.438 1 92.5 94 LEU A C 1
ATOM 751 O O . LEU A 1 94 ? -15.109 77.062 21.141 1 92.5 94 LEU A O 1
ATOM 755 N N . TYR A 1 95 ? -15.906 77.562 19.156 1 93.75 95 TYR A N 1
ATOM 756 C CA . TYR A 1 95 ? -14.617 77.625 18.484 1 93.75 95 TYR A CA 1
ATOM 757 C C . TYR A 1 95 ? -13.742 78.688 19.078 1 93.75 95 TYR A C 1
ATOM 759 O O . TYR A 1 95 ? -12.555 78.5 19.328 1 93.75 95 TYR A O 1
ATOM 767 N N . GLU A 1 96 ? -14.391 79.75 19.328 1 91.62 96 GLU A N 1
ATOM 768 C CA . GLU A 1 96 ? -13.688 80.875 19.938 1 91.62 96 GLU A CA 1
ATOM 769 C C . GLU A 1 96 ? -13.211 80.562 21.344 1 91.62 96 GLU A C 1
ATOM 771 O O . GLU A 1 96 ? -12.078 80.875 21.719 1 91.62 96 GLU A O 1
ATOM 776 N N . ALA A 1 97 ? -14.062 80 22.047 1 91.31 97 ALA A N 1
ATOM 777 C CA . ALA A 1 97 ? -13.711 79.625 23.406 1 91.31 97 ALA A CA 1
ATOM 778 C C . ALA A 1 97 ? -12.531 78.625 23.391 1 91.31 97 ALA A C 1
ATOM 780 O O . ALA A 1 97 ? -11.648 78.688 24.25 1 91.31 97 ALA A O 1
ATOM 781 N N . GLN A 1 98 ? -12.523 77.75 22.484 1 89.44 98 GLN A N 1
ATOM 782 C CA . GLN A 1 98 ? -11.438 76.75 22.359 1 89.44 98 GLN A CA 1
ATOM 783 C C . GLN A 1 98 ? -10.125 77.438 22 1 89.44 98 GLN A C 1
ATOM 785 O O . GLN A 1 98 ? -9.07 77.062 22.531 1 89.44 98 GLN A O 1
ATOM 790 N N . MET A 1 99 ? -10.07 78.375 21.172 1 89.5 99 MET A N 1
ATOM 791 C CA . MET A 1 99 ? -8.867 79.062 20.703 1 89.5 99 MET A CA 1
ATOM 792 C C . MET A 1 99 ? -8.297 79.938 21.781 1 89.5 99 MET A C 1
ATOM 794 O O . MET A 1 99 ? -7.086 80.188 21.859 1 89.5 99 MET A O 1
ATOM 798 N N . GLU A 1 100 ? -9.172 80.375 22.609 1 87.94 100 GLU A N 1
ATOM 799 C CA . GLU A 1 100 ? -8.734 81.375 23.609 1 87.94 100 GLU A CA 1
ATOM 800 C C . GLU A 1 100 ? -8.383 80.688 24.922 1 87.94 100 GLU A C 1
ATOM 802 O O . GLU A 1 100 ? -7.27 80.875 25.422 1 87.94 100 GLU A O 1
ATOM 807 N N . GLU A 1 101 ? -9.312 80 25.469 1 86.69 101 GLU A N 1
ATOM 808 C CA . GLU A 1 101 ? -9.125 79.438 26.812 1 86.69 101 GLU A CA 1
ATOM 809 C C . GLU A 1 101 ? -9.102 77.938 26.797 1 86.69 101 GLU A C 1
ATOM 811 O O . GLU A 1 101 ? -8.57 77.312 27.703 1 86.69 101 GLU A O 1
ATOM 816 N N . GLY A 1 102 ? -9.539 77.375 25.844 1 85.94 102 GLY A N 1
ATOM 817 C CA . GLY A 1 102 ? -9.703 75.875 25.828 1 85.94 102 GLY A CA 1
ATOM 818 C C . GLY A 1 102 ? -11.016 75.438 26.438 1 85.94 102 GLY A C 1
ATOM 819 O O . GLY A 1 102 ? -11.469 76 27.438 1 85.94 102 GLY A O 1
ATOM 820 N N . ILE A 1 103 ? -11.688 74.438 25.766 1 82.81 103 ILE A N 1
ATOM 821 C CA . ILE A 1 103 ? -12.938 73.875 26.25 1 82.81 103 ILE A CA 1
ATOM 822 C C . ILE A 1 103 ? -12.656 72.938 27.391 1 82.81 103 ILE A C 1
ATOM 824 O O . ILE A 1 103 ? -11.891 71.938 27.203 1 82.81 103 ILE A O 1
ATOM 828 N N . ARG A 1 104 ? -13.312 73.125 28.562 1 81.88 104 ARG A N 1
ATOM 829 C CA . ARG A 1 104 ? -13 72.312 29.719 1 81.88 104 ARG A CA 1
ATOM 830 C C . ARG A 1 104 ? -14.188 71.438 30.109 1 81.88 104 ARG A C 1
ATOM 832 O O . ARG A 1 104 ? -14.031 70.438 30.844 1 81.88 104 ARG A O 1
ATOM 839 N N . ASP A 1 105 ? -15.32 71.812 29.641 1 91.44 105 ASP A N 1
ATOM 840 C CA . ASP A 1 105 ? -16.484 71 30.047 1 91.44 105 ASP A CA 1
ATOM 841 C C . ASP A 1 105 ? -16.516 69.688 29.344 1 91.44 105 ASP A C 1
ATOM 843 O O . ASP A 1 105 ? -16.516 69.562 28.109 1 91.44 105 ASP A O 1
ATOM 847 N N . PRO A 1 106 ? -16.578 68.625 30.125 1 95.88 106 PRO A N 1
ATOM 848 C CA . PRO A 1 106 ? -16.625 67.312 29.531 1 95.88 106 PRO A CA 1
ATOM 849 C C . PRO A 1 106 ? -17.938 67 28.781 1 95.88 106 PRO A C 1
ATOM 851 O O . PRO A 1 106 ? -18.984 67.5 29.172 1 95.88 106 PRO A O 1
ATOM 854 N N . ILE A 1 107 ? -17.781 66.25 27.688 1 96.69 107 ILE A N 1
ATOM 855 C CA . ILE A 1 107 ? -19 65.812 27.016 1 96.69 107 ILE A CA 1
ATOM 856 C C . ILE A 1 107 ? -19.547 64.562 27.703 1 96.69 107 ILE A C 1
ATOM 858 O O . ILE A 1 107 ? -18.859 63.969 28.547 1 96.69 107 ILE A O 1
ATOM 862 N N . LEU A 1 108 ? -20.797 64.25 27.453 1 97.06 108 LEU A N 1
ATOM 863 C CA . LEU A 1 108 ? -21.406 63.031 27.922 1 97.06 108 LEU A CA 1
ATOM 864 C C . LEU A 1 108 ? -21.578 62.031 26.766 1 97.06 108 LEU A C 1
ATOM 866 O O . LEU A 1 108 ? -22.234 62.344 25.766 1 97.06 108 LEU A O 1
ATOM 870 N N . VAL A 1 109 ? -20.922 60.906 26.969 1 97.56 109 VAL A N 1
ATOM 871 C CA . VAL A 1 109 ? -20.953 59.938 25.875 1 97.56 109 VAL A CA 1
ATOM 872 C C . VAL A 1 109 ? -21.328 58.562 26.406 1 97.56 109 VAL A C 1
ATOM 874 O O . VAL A 1 109 ? -21.172 58.281 27.594 1 97.56 109 VAL A O 1
ATOM 877 N N . TYR A 1 110 ? -21.859 57.688 25.484 1 96.81 110 TYR A N 1
ATOM 878 C CA . TYR A 1 110 ? -22.047 56.25 25.703 1 96.81 110 TYR A CA 1
ATOM 879 C C . TYR A 1 110 ? -21.031 55.469 24.906 1 96.81 110 TYR A C 1
ATOM 881 O O . TYR A 1 110 ? -20.719 55.812 23.75 1 96.81 110 TYR A O 1
ATOM 889 N N . GLU A 1 111 ? -20.422 54.562 25.547 1 96.62 111 GLU A N 1
ATOM 890 C CA . GLU A 1 111 ? -19.5 53.625 24.875 1 96.62 111 GLU A CA 1
ATOM 891 C C . GLU A 1 111 ? -20.172 52.312 24.562 1 96.62 111 GLU A C 1
ATOM 893 O O . GLU A 1 111 ? -20.781 51.688 25.438 1 96.62 111 GLU A O 1
ATOM 898 N N . PHE A 1 112 ? -20.141 51.906 23.344 1 94.75 112 PHE A N 1
ATOM 899 C CA . PHE A 1 112 ? -20.688 50.625 22.891 1 94.75 112 PHE A CA 1
ATOM 900 C C . PHE A 1 112 ? -19.781 50 21.859 1 94.75 112 PHE A C 1
ATOM 902 O O . PHE A 1 112 ? -19.516 50.594 20.812 1 94.75 112 PHE A O 1
ATOM 909 N N . MET A 1 113 ? -19.25 48.75 22.188 1 93.81 113 MET A N 1
ATOM 910 C CA . MET A 1 113 ? -18.406 48 21.266 1 93.81 113 MET A CA 1
ATOM 911 C C . MET A 1 113 ? -17.203 48.844 20.828 1 93.81 113 MET A C 1
ATOM 913 O O . MET A 1 113 ? -16.922 48.938 19.641 1 93.81 113 MET A O 1
ATOM 917 N N . HIS A 1 114 ? -16.578 49.469 21.734 1 92.88 114 HIS A N 1
ATOM 918 C CA . HIS A 1 114 ? -15.312 50.188 21.578 1 92.88 114 HIS A CA 1
ATOM 919 C C . HIS A 1 114 ? -15.5 51.531 20.891 1 92.88 114 HIS A C 1
ATOM 921 O O . HIS A 1 114 ? -14.523 52.219 20.625 1 92.88 114 HIS A O 1
ATOM 927 N N . GLN A 1 115 ? -16.75 51.906 20.641 1 94.44 115 GLN A N 1
ATOM 928 C CA . GLN A 1 115 ? -17.047 53.188 20.016 1 94.44 115 GLN A CA 1
ATOM 929 C C . GLN A 1 115 ? -17.844 54.094 20.969 1 94.44 115 GLN A C 1
ATOM 931 O O . GLN A 1 115 ? -18.594 53.594 21.812 1 94.44 115 GLN A O 1
ATOM 936 N N . PHE A 1 116 ? -17.656 55.438 20.734 1 96.69 116 PHE A N 1
ATOM 937 C CA . PHE A 1 116 ? -18.344 56.406 21.609 1 96.69 116 PHE A CA 1
ATOM 938 C C . PHE A 1 116 ? -19.453 57.094 20.859 1 96.69 116 PHE A C 1
ATOM 940 O O . PHE A 1 116 ? -19.297 57.469 19.688 1 96.69 116 PHE A O 1
ATOM 947 N N . TYR A 1 117 ? -20.562 57.25 21.531 1 96.19 117 TYR A N 1
ATOM 948 C CA . TYR A 1 117 ? -21.75 57.969 21.016 1 96.19 117 TYR A CA 1
ATOM 949 C C . TYR A 1 117 ? -22.125 59.125 21.922 1 96.19 117 TYR A C 1
ATOM 951 O O . TYR A 1 117 ? -22.406 58.938 23.109 1 96.19 117 TYR A O 1
ATOM 959 N N . VAL A 1 118 ? -22.25 60.312 21.359 1 97 118 VAL A N 1
ATOM 960 C CA . VAL A 1 118 ? -22.344 61.531 22.141 1 97 118 VAL A CA 1
ATOM 961 C C . VAL A 1 118 ? -23.812 61.781 22.5 1 97 118 VAL A C 1
ATOM 963 O O . VAL A 1 118 ? -24.672 61.812 21.625 1 97 118 VAL A O 1
ATOM 966 N N . GLN A 1 119 ? -24.047 61.938 23.781 1 95.75 119 GLN A N 1
ATOM 967 C CA . GLN A 1 119 ? -25.375 62.344 24.266 1 95.75 119 GLN A CA 1
ATOM 968 C C . GLN A 1 119 ? -25.453 63.844 24.438 1 95.75 119 GLN A C 1
ATOM 970 O O . GLN A 1 119 ? -26.453 64.5 24.078 1 95.75 119 GLN A O 1
ATOM 975 N N . GLU A 1 120 ? -24.406 64.438 25.094 1 95.5 120 GLU A N 1
ATOM 976 C CA . GLU A 1 120 ? -24.281 65.875 25.297 1 95.5 120 GLU A CA 1
ATOM 977 C C . GLU A 1 120 ? -22.922 66.375 24.812 1 95.5 120 GLU A C 1
ATOM 979 O O . GLU A 1 120 ? -21.891 65.75 25.078 1 95.5 120 GLU A O 1
ATOM 984 N N . GLY A 1 121 ? -22.969 67.5 24.109 1 95.38 121 GLY A N 1
ATOM 985 C CA . GLY A 1 121 ? -21.719 68.125 23.688 1 95.38 121 GLY A CA 1
ATOM 986 C C . GLY A 1 121 ? -21.375 67.812 22.25 1 95.38 121 GLY A C 1
ATOM 987 O O . GLY A 1 121 ? -20.188 67.75 21.891 1 95.38 121 GLY A O 1
ATOM 988 N N . ASN A 1 122 ? -22.297 67.625 21.344 1 95.06 122 ASN A N 1
ATOM 989 C CA . ASN A 1 122 ? -22.078 67.312 19.938 1 95.06 122 ASN A CA 1
ATOM 990 C C . ASN A 1 122 ? -21.328 68.438 19.234 1 95.06 122 ASN A C 1
ATOM 992 O O . ASN A 1 122 ? -20.438 68.188 18.406 1 95.06 122 ASN A O 1
ATOM 996 N N . LYS A 1 123 ? -21.672 69.625 19.562 1 94.75 123 LYS A N 1
ATOM 997 C CA . LYS A 1 123 ? -21 70.75 18.938 1 94.75 123 LYS A CA 1
ATOM 998 C C . LYS A 1 123 ? -19.547 70.875 19.391 1 94.75 123 LYS A C 1
ATOM 1000 O O . LYS A 1 123 ? -18.688 71.25 18.594 1 94.75 123 LYS A O 1
ATOM 1005 N N . ARG A 1 124 ? -19.328 70.562 20.656 1 95.81 124 ARG A N 1
ATOM 1006 C CA . ARG A 1 124 ? -17.953 70.562 21.141 1 95.81 124 ARG A CA 1
ATOM 1007 C C . ARG A 1 124 ? -17.109 69.562 20.391 1 95.81 124 ARG A C 1
ATOM 1009 O O . ARG A 1 124 ? -15.961 69.812 20.047 1 95.81 124 ARG A O 1
ATOM 1016 N N . VAL A 1 125 ? -17.719 68.438 20.172 1 95.88 125 VAL A N 1
ATOM 1017 C CA . VAL A 1 125 ? -17.031 67.375 19.406 1 95.88 125 VAL A CA 1
ATOM 1018 C C . VAL A 1 125 ? -16.734 67.875 18 1 95.88 125 VAL A C 1
ATOM 1020 O O . VAL A 1 125 ? -15.641 67.625 17.484 1 95.88 125 VAL A O 1
ATOM 1023 N N . SER A 1 126 ? -17.672 68.438 17.391 1 95.69 126 SER A N 1
ATOM 1024 C CA . SER A 1 126 ? -17.516 69 16.047 1 95.69 126 SER A CA 1
ATOM 1025 C C . SER A 1 126 ? -16.328 69.938 15.969 1 95.69 126 SER A C 1
ATOM 1027 O O . SER A 1 126 ? -15.508 69.875 15.055 1 95.69 126 SER A O 1
ATOM 1029 N N . VAL A 1 127 ? -16.266 70.875 16.922 1 95.56 127 VAL A N 1
ATOM 1030 C CA . VAL A 1 127 ? -15.195 71.812 16.969 1 95.56 127 VAL A CA 1
ATOM 1031 C C . VAL A 1 127 ? -13.852 71.125 17.141 1 95.56 127 VAL A C 1
ATOM 1033 O O . VAL A 1 127 ? -12.891 71.438 16.438 1 95.56 127 VAL A O 1
ATOM 1036 N N . MET A 1 128 ? -13.836 70.25 18.062 1 95.31 128 MET A N 1
ATOM 1037 C CA . MET A 1 128 ? -12.586 69.562 18.359 1 95.31 128 MET A CA 1
ATOM 1038 C C . MET A 1 128 ? -12.125 68.75 17.172 1 95.31 128 MET A C 1
ATOM 1040 O O . MET A 1 128 ? -10.93 68.625 16.906 1 95.31 128 MET A O 1
ATOM 1044 N N . LYS A 1 129 ? -12.992 68.062 16.531 1 94.12 129 LYS A N 1
ATOM 1045 C CA . LYS A 1 129 ? -12.641 67.312 15.352 1 94.12 129 LYS A CA 1
ATOM 1046 C C . LYS A 1 129 ? -12.156 68.188 14.219 1 94.12 129 LYS A C 1
ATOM 1048 O O . LYS A 1 129 ? -11.25 67.812 13.469 1 94.12 129 LYS A O 1
ATOM 1053 N N . TYR A 1 130 ? -12.844 69.25 14.062 1 94.56 130 TYR A N 1
ATOM 1054 C CA . TYR A 1 130 ? -12.414 70.25 13.047 1 94.56 130 TYR A CA 1
ATOM 1055 C C . TYR A 1 130 ? -10.984 70.688 13.305 1 94.56 130 TYR A C 1
ATOM 1057 O O . TYR A 1 130 ? -10.211 70.875 12.359 1 94.56 130 TYR A O 1
ATOM 1065 N N . LEU A 1 131 ? -10.672 70.812 14.562 1 93.56 131 LEU A N 1
ATOM 1066 C CA . LEU A 1 131 ? -9.344 71.25 14.953 1 93.56 131 LEU A CA 1
ATOM 1067 C C . LEU A 1 131 ? -8.352 70.125 14.977 1 93.56 131 LEU A C 1
ATOM 1069 O O . LEU A 1 131 ? -7.195 70.312 15.367 1 93.56 131 LEU A O 1
ATOM 1073 N N . ASP A 1 132 ? -8.797 69 14.664 1 90.69 132 ASP A N 1
ATOM 1074 C CA . ASP A 1 132 ? -7.973 67.812 14.625 1 90.69 132 ASP A CA 1
ATOM 1075 C C . ASP A 1 132 ? -7.375 67.5 15.992 1 90.69 132 ASP A C 1
ATOM 1077 O O . ASP A 1 132 ? -6.191 67.188 16.109 1 90.69 132 ASP A O 1
ATOM 1081 N N . ALA A 1 133 ? -8.203 67.688 17 1 90.88 133 ALA A N 1
ATOM 1082 C CA . ALA A 1 133 ? -7.781 67.312 18.344 1 90.88 133 ALA A CA 1
ATOM 1083 C C . ALA A 1 133 ? -7.719 65.812 18.484 1 90.88 133 ALA A C 1
ATOM 1085 O O . ALA A 1 133 ? -8.445 65.062 17.812 1 90.88 133 ALA A O 1
ATOM 1086 N N . SER A 1 134 ? -6.789 65.375 19.375 1 89.5 134 SER A N 1
ATOM 1087 C CA . SER A 1 134 ? -6.598 63.969 19.547 1 89.5 134 SER A CA 1
ATOM 1088 C C . SER A 1 134 ? -7.574 63.406 20.562 1 89.5 134 SER A C 1
ATOM 1090 O O . SER A 1 134 ? -8.039 62.25 20.438 1 89.5 134 SER A O 1
ATOM 1092 N N . HIS A 1 135 ? -7.805 64.188 21.594 1 93.44 135 HIS A N 1
ATOM 1093 C CA . HIS A 1 135 ? -8.617 63.688 22.703 1 93.44 135 HIS A CA 1
ATOM 1094 C C . HIS A 1 135 ? -9.617 64.75 23.172 1 93.44 135 HIS A C 1
ATOM 1096 O O . HIS A 1 135 ? -9.492 65.938 22.812 1 93.44 135 HIS A O 1
ATOM 1102 N N . ILE A 1 136 ? -10.594 64.25 23.922 1 94.75 136 ILE A N 1
ATOM 1103 C CA . ILE A 1 136 ? -11.602 65.125 24.516 1 94.75 136 ILE A CA 1
ATOM 1104 C C . ILE A 1 136 ? -12.031 64.562 25.875 1 94.75 136 ILE A C 1
ATOM 1106 O O . ILE A 1 136 ? -12.039 63.375 26.078 1 94.75 136 ILE A O 1
ATOM 1110 N N . MET A 1 137 ? -12.242 65.5 26.828 1 95.56 137 MET A N 1
ATOM 1111 C CA . MET A 1 137 ? -12.742 65.062 28.125 1 95.56 137 MET A CA 1
ATOM 1112 C C . MET A 1 137 ? -14.203 64.625 28.031 1 95.56 137 MET A C 1
ATOM 1114 O O . MET A 1 137 ? -15.016 65.312 27.406 1 95.56 137 MET A O 1
ATOM 1118 N N . ALA A 1 138 ? -14.492 63.438 28.672 1 97.06 138 ALA A N 1
ATOM 1119 C CA . ALA A 1 138 ? -15.859 62.938 28.562 1 97.06 138 ALA A CA 1
ATOM 1120 C C . ALA A 1 138 ? -16.266 62.188 29.828 1 97.06 138 ALA A C 1
ATOM 1122 O O . ALA A 1 138 ? -15.406 61.594 30.516 1 97.06 138 ALA A O 1
ATOM 1123 N N . LYS A 1 139 ? -17.516 62.281 30.203 1 97.12 139 LYS A N 1
ATOM 1124 C CA . LYS A 1 139 ? -18.156 61.344 31.109 1 97.12 139 LYS A CA 1
ATOM 1125 C C . LYS A 1 139 ? -18.703 60.125 30.344 1 97.12 139 LYS A C 1
ATOM 1127 O O . LYS A 1 139 ? -19.562 60.281 29.469 1 97.12 139 LYS A O 1
ATOM 1132 N N . VAL A 1 140 ? -18.219 59 30.703 1 97.19 140 VAL A N 1
ATOM 1133 C CA . VAL A 1 140 ? -18.453 57.844 29.859 1 97.19 140 VAL A CA 1
ATOM 1134 C C . VAL A 1 140 ? -19.375 56.844 30.578 1 97.19 140 VAL A C 1
ATOM 1136 O O . VAL A 1 140 ? -19.156 56.531 31.75 1 97.19 140 VAL A O 1
ATOM 1139 N N . ILE A 1 141 ? -20.422 56.406 29.938 1 96.81 141 ILE A N 1
ATOM 1140 C CA . ILE A 1 141 ? -21.297 55.312 30.359 1 96.81 141 ILE A CA 1
ATOM 1141 C C . ILE A 1 141 ? -21.172 54.156 29.344 1 96.81 141 ILE A C 1
ATOM 1143 O O . ILE A 1 141 ? -21.453 54.344 28.156 1 96.81 141 ILE A O 1
ATOM 1147 N N . ARG A 1 142 ? -20.781 52.938 29.828 1 96.81 142 ARG A N 1
ATOM 1148 C CA . ARG A 1 142 ? -20.578 51.781 28.969 1 96.81 142 ARG A CA 1
ATOM 1149 C C . ARG A 1 142 ? -21.812 50.906 28.938 1 96.81 142 ARG A C 1
ATOM 1151 O O . ARG A 1 142 ? -22.406 50.625 29.984 1 96.81 142 ARG A O 1
ATOM 1158 N N . ILE A 1 143 ? -22.219 50.594 27.703 1 94.81 143 ILE A N 1
ATOM 1159 C CA . ILE A 1 143 ? -23.266 49.594 27.516 1 94.81 143 ILE A CA 1
ATOM 1160 C C . ILE A 1 143 ? -22.625 48.25 27.141 1 94.81 143 ILE A C 1
ATOM 1162 O O . ILE A 1 143 ? -21.938 48.156 26.125 1 94.81 143 ILE A O 1
ATOM 1166 N N . LEU A 1 144 ? -22.828 47.219 27.938 1 94.19 144 LEU A N 1
ATOM 1167 C CA . LEU A 1 144 ? -22.234 45.906 27.703 1 94.19 144 LEU A CA 1
ATOM 1168 C C . LEU A 1 144 ? -23.156 45.031 26.859 1 94.19 144 LEU A C 1
ATOM 1170 O O . LEU A 1 144 ? -24.328 44.844 27.219 1 94.19 144 LEU A O 1
ATOM 1174 N N . PRO A 1 145 ? -22.625 44.562 25.719 1 92.25 145 PRO A N 1
ATOM 1175 C CA . PRO A 1 145 ? -23.422 43.562 24.984 1 92.25 145 PRO A CA 1
ATOM 1176 C C . PRO A 1 145 ? -23.484 42.219 25.688 1 92.25 145 PRO A C 1
ATOM 1178 O O . PRO A 1 145 ? -22.641 41.906 26.516 1 92.25 145 PRO A O 1
ATOM 1181 N N . GLU A 1 146 ? -24.438 41.438 25.297 1 92.56 146 GLU A N 1
ATOM 1182 C CA . GLU A 1 146 ? -24.484 40.062 25.797 1 92.56 146 GLU A CA 1
ATOM 1183 C C . GLU A 1 146 ? -23.312 39.25 25.281 1 92.56 146 GLU A C 1
ATOM 1185 O O . GLU A 1 146 ? -22.922 39.375 24.125 1 92.56 146 GLU A O 1
ATOM 1190 N N . LYS A 1 147 ? -22.766 38.438 26.219 1 90.69 147 LYS A N 1
ATOM 1191 C CA . LYS A 1 147 ? -21.641 37.562 25.844 1 90.69 147 LYS A CA 1
ATOM 1192 C C . LYS A 1 147 ? -22.062 36.5 24.859 1 90.69 147 LYS A C 1
ATOM 1194 O O . LYS A 1 147 ? -23 35.75 25.125 1 90.69 147 LYS A O 1
ATOM 1199 N N . THR A 1 148 ? -21.547 36.562 23.672 1 88.44 148 THR A N 1
ATOM 1200 C CA . THR A 1 148 ? -21.781 35.562 22.656 1 88.44 148 THR A CA 1
ATOM 1201 C C . THR A 1 148 ? -20.453 35.062 22.078 1 88.44 148 THR A C 1
ATOM 1203 O O . THR A 1 148 ? -19.391 35.562 22.438 1 88.44 148 THR A O 1
ATOM 1206 N N . ASP A 1 149 ? -20.484 34 21.219 1 83.75 149 ASP A N 1
ATOM 1207 C CA . ASP A 1 149 ? -19.297 33.438 20.594 1 83.75 149 ASP A CA 1
ATOM 1208 C C . ASP A 1 149 ? -18.938 34.156 19.312 1 83.75 149 ASP A C 1
ATOM 1210 O O . ASP A 1 149 ? -17.984 33.781 18.625 1 83.75 149 ASP A O 1
ATOM 1214 N N . GLU A 1 150 ? -19.609 35.188 19.125 1 85.81 150 GLU A N 1
ATOM 1215 C CA . GLU A 1 150 ? -19.25 36 17.969 1 85.81 150 GLU A CA 1
ATOM 1216 C C . GLU A 1 150 ? -17.875 36.625 18.125 1 85.81 150 GLU A C 1
ATOM 1218 O O . GLU A 1 150 ? -17.547 37.156 19.188 1 85.81 150 GLU A O 1
ATOM 1223 N N . PRO A 1 151 ? -17.031 36.594 17.109 1 86.12 151 PRO A N 1
ATOM 1224 C CA . PRO A 1 151 ? -15.664 37.094 17.219 1 86.12 151 PRO A CA 1
ATOM 1225 C C . PRO A 1 151 ? -15.594 38.562 17.672 1 86.12 151 PRO A C 1
ATOM 1227 O O . PRO A 1 151 ? -14.719 38.906 18.469 1 86.12 151 PRO A O 1
ATOM 1230 N N . SER A 1 152 ? -16.531 39.312 17.188 1 90.94 152 SER A N 1
ATOM 1231 C CA . SER A 1 152 ? -16.516 40.75 17.562 1 90.94 152 SER A CA 1
ATOM 1232 C C . SER A 1 152 ? -16.828 40.938 19.031 1 90.94 152 SER A C 1
ATOM 1234 O O . SER A 1 152 ? -16.234 41.781 19.688 1 90.94 152 SER A O 1
ATOM 1236 N N . VAL A 1 153 ? -17.719 40.188 19.531 1 91.38 153 VAL A N 1
ATOM 1237 C CA . VAL A 1 153 ? -18.078 40.281 20.938 1 91.38 153 VAL A CA 1
ATOM 1238 C C . VAL A 1 153 ? -16.953 39.719 21.797 1 91.38 153 VAL A C 1
ATOM 1240 O O . VAL A 1 153 ? -16.625 40.281 22.844 1 91.38 153 VAL A O 1
ATOM 1243 N N . LYS A 1 154 ? -16.328 38.656 21.375 1 90.5 154 LYS A N 1
ATOM 1244 C CA . LYS A 1 154 ? -15.18 38.094 22.094 1 90.5 154 LYS A CA 1
ATOM 1245 C C . LYS A 1 154 ? -14.039 39.125 22.188 1 90.5 154 LYS A C 1
ATOM 1247 O O . LYS A 1 154 ? -13.438 39.281 23.25 1 90.5 154 LYS A O 1
ATOM 1252 N N . LEU A 1 155 ? -13.805 39.656 21.016 1 92.25 155 LEU A N 1
ATOM 1253 C CA . LEU A 1 155 ? -12.758 40.688 20.969 1 92.25 155 LEU A CA 1
ATOM 1254 C C . LEU A 1 155 ? -13.078 41.844 21.938 1 92.25 155 LEU A C 1
ATOM 1256 O O . LEU A 1 155 ? -12.18 42.344 22.625 1 92.25 155 LEU A O 1
ATOM 1260 N N . TYR A 1 156 ? -14.273 42.25 21.984 1 94.38 156 TYR A N 1
ATOM 1261 C CA . TYR A 1 156 ? -14.68 43.375 22.844 1 94.38 156 TYR A CA 1
ATOM 1262 C C . TYR A 1 156 ? -14.477 43.031 24.312 1 94.38 156 TYR A C 1
ATOM 1264 O O . TYR A 1 156 ? -13.992 43.844 25.094 1 94.38 156 TYR A O 1
ATOM 1272 N N . TYR A 1 157 ? -14.828 41.875 24.656 1 92.5 157 TYR A N 1
ATOM 1273 C CA . TYR A 1 157 ? -14.672 41.5 26.047 1 92.5 157 TYR A CA 1
ATOM 1274 C C . TYR A 1 157 ? -13.195 41.344 26.422 1 92.5 157 TYR A C 1
ATOM 1276 O O . TYR A 1 157 ? -12.805 41.594 27.562 1 92.5 157 TYR A O 1
ATOM 1284 N N . GLU A 1 158 ? -12.406 40.969 25.469 1 92.19 158 GLU A N 1
ATOM 1285 C CA . GLU A 1 158 ? -10.969 41 25.703 1 92.19 158 GLU A CA 1
ATOM 1286 C C . GLU A 1 158 ? -10.492 42.438 25.953 1 92.19 158 GLU A C 1
ATOM 1288 O O . GLU A 1 158 ? -9.617 42.656 26.797 1 92.19 158 GLU A O 1
ATOM 1293 N N . PHE A 1 159 ? -11.047 43.25 25.219 1 94.56 159 PHE A N 1
ATOM 1294 C CA . PHE A 1 159 ? -10.719 44.656 25.406 1 94.56 159 PHE A CA 1
ATOM 1295 C C . PHE A 1 159 ? -11.125 45.125 26.797 1 94.56 159 PHE A C 1
ATOM 1297 O O . PHE A 1 159 ? -10.375 45.875 27.453 1 94.56 159 PHE A O 1
ATOM 1304 N N . ILE A 1 160 ? -12.258 44.75 27.188 1 93.5 160 ILE A N 1
ATOM 1305 C CA . ILE A 1 160 ? -12.742 45.156 28.5 1 93.5 160 ILE A CA 1
ATOM 1306 C C . ILE A 1 160 ? -11.75 44.719 29.578 1 93.5 160 ILE A C 1
ATOM 1308 O O . ILE A 1 160 ? -11.453 45.469 30.516 1 93.5 160 ILE A O 1
ATOM 1312 N N . GLU A 1 161 ? -11.281 43.562 29.438 1 91 161 GLU A N 1
ATOM 1313 C CA . GLU A 1 161 ? -10.273 43.062 30.375 1 91 161 GLU A CA 1
ATOM 1314 C C . GLU A 1 161 ? -9 43.906 30.312 1 91 161 GLU A C 1
ATOM 1316 O O . GLU A 1 161 ? -8.414 44.25 31.344 1 91 161 GLU A O 1
ATOM 1321 N N . PHE A 1 162 ? -8.586 44.125 29.156 1 94 162 PHE A N 1
ATOM 1322 C CA . PHE A 1 162 ? -7.418 44.969 28.922 1 94 162 PHE A CA 1
ATOM 1323 C C . PHE A 1 162 ? -7.621 46.344 29.547 1 94 162 PHE A C 1
ATOM 1325 O O . PHE A 1 162 ? -6.727 46.875 30.203 1 94 162 PHE A O 1
ATOM 1332 N N . TYR A 1 163 ? -8.805 46.938 29.375 1 93.88 163 TYR A N 1
ATOM 1333 C CA . TYR A 1 163 ? -9.133 48.25 29.906 1 93.88 163 TYR A CA 1
ATOM 1334 C C . TYR A 1 163 ? -9.117 48.25 31.422 1 93.88 163 TYR A C 1
ATOM 1336 O O . TYR A 1 163 ? -8.664 49.188 32.062 1 93.88 163 TYR A O 1
ATOM 1344 N N . ARG A 1 164 ? -9.641 47.219 31.922 1 90.88 164 ARG A N 1
ATOM 1345 C CA . ARG A 1 164 ? -9.656 47.125 33.375 1 90.88 164 ARG A CA 1
ATOM 1346 C C . ARG A 1 164 ? -8.242 47.188 33.938 1 90.88 164 ARG A C 1
ATOM 1348 O O . ARG A 1 164 ? -8.023 47.75 35.031 1 90.88 164 ARG A O 1
ATOM 1355 N N . SER A 1 165 ? -7.332 46.719 33.219 1 92.19 165 SER A N 1
ATOM 1356 C CA . SER A 1 165 ? -5.941 46.688 33.688 1 92.19 165 SER A CA 1
ATOM 1357 C C . SER A 1 165 ? -5.23 48 33.344 1 92.19 165 SER A C 1
ATOM 1359 O O . SER A 1 165 ? -4.461 48.5 34.188 1 92.19 165 SER A O 1
ATOM 1361 N N . THR A 1 166 ? -5.453 48.562 32.219 1 93.12 166 THR A N 1
ATOM 1362 C CA . THR A 1 166 ? -4.613 49.656 31.734 1 93.12 166 THR A CA 1
ATOM 1363 C C . THR A 1 166 ? -5.367 50.969 31.781 1 93.12 166 THR A C 1
ATOM 1365 O O . THR A 1 166 ? -4.754 52.031 31.766 1 93.12 166 THR A O 1
ATOM 1368 N N . LYS A 1 167 ? -6.703 50.969 31.562 1 91.31 167 LYS A N 1
ATOM 1369 C CA . LYS A 1 167 ? -7.586 52.125 31.484 1 91.31 167 LYS A CA 1
ATOM 1370 C C . LYS A 1 167 ? -7.312 52.938 30.219 1 91.31 167 LYS A C 1
ATOM 1372 O O . LYS A 1 167 ? -7.453 54.156 30.219 1 91.31 167 LYS A O 1
ATOM 1377 N N . LEU A 1 168 ? -6.832 52.219 29.234 1 92.56 168 LEU A N 1
ATOM 1378 C CA . LEU A 1 168 ? -6.492 52.875 27.984 1 92.56 168 LEU A CA 1
ATOM 1379 C C . LEU A 1 168 ? -7.438 52.469 26.859 1 92.56 168 LEU A C 1
ATOM 1381 O O . LEU A 1 168 ? -7.715 51.281 26.688 1 92.56 168 LEU A O 1
ATOM 1385 N N . TYR A 1 169 ? -7.973 53.406 26.047 1 94.5 169 TYR A N 1
ATOM 1386 C CA . TYR A 1 169 ? -8.812 53.156 24.891 1 94.5 169 TYR A CA 1
ATOM 1387 C C . TYR A 1 169 ? -8.016 53.312 23.594 1 94.5 169 TYR A C 1
ATOM 1389 O O . TYR A 1 169 ? -8.453 52.844 22.531 1 94.5 169 TYR A O 1
ATOM 1397 N N . ASP A 1 170 ? -6.848 53.844 23.641 1 92.12 170 ASP A N 1
ATOM 1398 C CA . ASP A 1 170 ? -6.094 54.281 22.469 1 92.12 170 ASP A CA 1
ATOM 1399 C C . ASP A 1 170 ? -5.621 53.062 21.656 1 92.12 170 ASP A C 1
ATOM 1401 O O . ASP A 1 170 ? -5.422 53.156 20.438 1 92.12 170 ASP A O 1
ATOM 1405 N N . ILE A 1 171 ? -5.41 52 22.297 1 93.94 171 ILE A N 1
ATOM 1406 C CA . ILE A 1 171 ? -4.859 50.812 21.625 1 93.94 171 ILE A CA 1
ATOM 1407 C C . ILE A 1 171 ? -5.992 49.938 21.125 1 93.94 171 ILE A C 1
ATOM 1409 O O . ILE A 1 171 ? -6.715 49.312 21.906 1 93.94 171 ILE A O 1
ATOM 1413 N N . VAL A 1 172 ? -6.09 49.906 19.797 1 92.12 172 VAL A N 1
ATOM 1414 C CA . VAL A 1 172 ? -7.172 49.156 19.172 1 92.12 172 VAL A CA 1
ATOM 1415 C C . VAL A 1 172 ? -6.602 47.938 18.422 1 92.12 172 VAL A C 1
ATOM 1417 O O . VAL A 1 172 ? -5.82 48.094 17.484 1 92.12 172 VAL A O 1
ATOM 1420 N N . CYS A 1 173 ? -6.973 46.781 18.859 1 91.31 173 CYS A N 1
ATOM 1421 C CA . CYS A 1 173 ? -6.633 45.531 18.188 1 91.31 173 CYS A CA 1
ATOM 1422 C C . CYS A 1 173 ? -7.84 44.969 17.453 1 91.31 173 CYS A C 1
ATOM 1424 O O . CYS A 1 173 ? -8.984 45.219 17.844 1 91.31 173 CYS A O 1
ATOM 1426 N N . LYS A 1 174 ? -7.59 44.281 16.375 1 88 174 LYS A N 1
ATOM 1427 C CA . LYS A 1 174 ? -8.68 43.719 15.594 1 88 174 LYS A CA 1
ATOM 1428 C C . LYS A 1 174 ? -8.656 42.188 15.664 1 88 174 LYS A C 1
ATOM 1430 O O . LYS A 1 174 ? -9.594 41.531 15.211 1 88 174 LYS A O 1
ATOM 1435 N N . GLN A 1 175 ? -7.684 41.688 16.266 1 84.75 175 GLN A N 1
ATOM 1436 C CA . GLN A 1 175 ? -7.578 40.219 16.359 1 84.75 175 GLN A CA 1
ATOM 1437 C C . GLN A 1 175 ? -7.781 39.75 17.781 1 84.75 175 GLN A C 1
ATOM 1439 O O . GLN A 1 175 ? -7.184 40.281 18.719 1 84.75 175 GLN A O 1
ATOM 1444 N N . VAL A 1 176 ? -8.656 38.719 17.875 1 85.69 176 VAL A N 1
ATOM 1445 C CA . VAL A 1 176 ? -8.938 38.125 19.188 1 85.69 176 VAL A CA 1
ATOM 1446 C C . VAL A 1 176 ? -7.652 37.562 19.781 1 85.69 176 VAL A C 1
ATOM 1448 O O . VAL A 1 176 ? -6.859 36.938 19.078 1 85.69 176 VAL A O 1
ATOM 1451 N N . GLY A 1 177 ? -7.391 37.844 21.062 1 85.19 177 GLY A N 1
ATOM 1452 C CA . GLY A 1 177 ? -6.219 37.344 21.75 1 85.19 177 GLY A CA 1
ATOM 1453 C C . GLY A 1 177 ? -5.109 38.375 21.875 1 85.19 177 GLY A C 1
ATOM 1454 O O . GLY A 1 177 ? -4.23 38.25 22.734 1 85.19 177 GLY A O 1
ATOM 1455 N N . ASN A 1 178 ? -5.109 39.312 21.031 1 88.44 178 ASN A N 1
ATOM 1456 C CA . ASN A 1 178 ? -3.994 40.25 20.953 1 88.44 178 ASN A CA 1
ATOM 1457 C C . ASN A 1 178 ? -3.914 41.156 22.188 1 88.44 178 ASN A C 1
ATOM 1459 O O . ASN A 1 178 ? -2.824 41.531 22.609 1 88.44 178 ASN A O 1
ATOM 1463 N N . TYR A 1 179 ? -5.031 41.438 22.812 1 91.88 179 TYR A N 1
ATOM 1464 C CA . TYR A 1 179 ? -4.992 42.25 24.047 1 91.88 179 TYR A CA 1
ATOM 1465 C C . TYR A 1 179 ? -4.309 41.469 25.172 1 91.88 179 TYR A C 1
ATOM 1467 O O . TYR A 1 179 ? -3.498 42.031 25.906 1 91.88 179 TYR A O 1
ATOM 1475 N N . ALA A 1 180 ? -4.703 40.25 25.234 1 87.12 180 ALA A N 1
ATOM 1476 C CA . ALA A 1 180 ? -4.09 39.406 26.266 1 87.12 180 ALA A CA 1
ATOM 1477 C C . ALA A 1 180 ? -2.588 39.281 26.031 1 87.12 180 ALA A C 1
ATOM 1479 O O . ALA A 1 180 ? -1.805 39.281 26.984 1 87.12 180 ALA A O 1
ATOM 1480 N N . LYS A 1 181 ? -2.213 39.156 24.828 1 87.38 181 LYS A N 1
ATOM 1481 C CA . LYS A 1 181 ? -0.799 39.062 24.469 1 87.38 181 LYS A CA 1
ATOM 1482 C C . LYS A 1 181 ? -0.042 40.344 24.859 1 87.38 181 LYS A C 1
ATOM 1484 O O . LYS A 1 181 ? 1.099 40.25 25.312 1 87.38 181 LYS A O 1
ATOM 1489 N N . LEU A 1 182 ? -0.695 41.438 24.578 1 90.75 182 LEU A N 1
ATOM 1490 C CA . LEU A 1 182 ? -0.066 42.719 24.906 1 90.75 182 LEU A CA 1
ATOM 1491 C C . LEU A 1 182 ? 0.174 42.812 26.406 1 90.75 182 LEU A C 1
ATOM 1493 O O . LEU A 1 182 ? 1.254 43.219 26.844 1 90.75 182 LEU A O 1
ATOM 1497 N N . LEU A 1 183 ? -0.806 42.438 27.203 1 89.25 183 LEU A N 1
ATOM 1498 C CA . LEU A 1 183 ? -0.65 42.469 28.656 1 89.25 183 LEU A CA 1
ATOM 1499 C C . LEU A 1 183 ? 0.505 41.562 29.094 1 89.25 183 LEU A C 1
ATOM 1501 O O . LEU A 1 183 ? 1.294 41.938 29.953 1 89.25 183 LEU A O 1
ATOM 1505 N N . LYS A 1 184 ? 0.583 40.531 28.484 1 86.69 184 LYS A N 1
ATOM 1506 C CA . LYS A 1 184 ? 1.649 39.562 28.797 1 86.69 184 LYS A CA 1
ATOM 1507 C C . LYS A 1 184 ? 3.02 40.156 28.469 1 86.69 184 LYS A C 1
ATOM 1509 O O . LYS A 1 184 ? 3.975 39.969 29.234 1 86.69 184 LYS A O 1
ATOM 1514 N N . LEU A 1 185 ? 3.131 40.75 27.344 1 87.62 185 LEU A N 1
ATOM 1515 C CA . LEU A 1 185 ? 4.391 41.375 26.906 1 87.62 185 LEU A CA 1
ATOM 1516 C C . LEU A 1 185 ? 4.816 42.469 27.875 1 87.62 185 LEU A C 1
ATOM 1518 O O . LEU A 1 185 ? 6.008 42.75 28.016 1 87.62 185 LEU A O 1
ATOM 1522 N N . MET A 1 186 ? 3.838 43.031 28.531 1 89.06 186 MET A N 1
ATOM 1523 C CA . MET A 1 186 ? 4.105 44.062 29.516 1 89.06 186 MET A CA 1
ATOM 1524 C C . MET A 1 186 ? 4.48 43.469 30.859 1 89.06 186 MET A C 1
ATOM 1526 O O . MET A 1 186 ? 4.859 44.156 31.797 1 89.06 186 MET A O 1
ATOM 1530 N N . GLY A 1 187 ? 4.371 42.188 30.953 1 82.38 187 GLY A N 1
ATOM 1531 C CA . GLY A 1 187 ? 4.656 41.469 32.188 1 82.38 187 GLY A CA 1
ATOM 1532 C C . GLY A 1 187 ? 3.486 41.469 33.156 1 82.38 187 GLY A C 1
ATOM 1533 O O . GLY A 1 187 ? 3.678 41.375 34.375 1 82.38 187 GLY A O 1
ATOM 1534 N N . LYS A 1 188 ? 2.289 41.688 32.656 1 87.44 188 LYS A N 1
ATOM 1535 C CA . LYS A 1 188 ? 1.102 41.781 33.5 1 87.44 188 LYS A CA 1
ATOM 1536 C C . LYS A 1 188 ? 0.277 40.5 33.375 1 87.44 188 LYS A C 1
ATOM 1538 O O . LYS A 1 188 ? 0.217 39.875 32.312 1 87.44 188 LYS A O 1
ATOM 1543 N N . GLU A 1 189 ? -0.264 40.094 34.469 1 81.5 189 GLU A N 1
ATOM 1544 C CA . GLU A 1 189 ? -1.214 38.969 34.469 1 81.5 189 GLU A CA 1
ATOM 1545 C C . GLU A 1 189 ? -2.619 39.438 34.094 1 81.5 189 GLU A C 1
ATOM 1547 O O . GLU A 1 189 ? -2.893 40.656 34.094 1 81.5 189 GLU A O 1
ATOM 1552 N N . ARG A 1 190 ? -3.334 38.375 33.812 1 76.69 190 ARG A N 1
ATOM 1553 C CA . ARG A 1 190 ? -4.723 38.719 33.5 1 76.69 190 ARG A CA 1
ATOM 1554 C C . ARG A 1 190 ? -5.379 39.406 34.688 1 76.69 190 ARG A C 1
ATOM 1556 O O . ARG A 1 190 ? -5.219 39 35.844 1 76.69 190 ARG A O 1
ATOM 1563 N N . ASN A 1 191 ? -5.961 40.531 34.531 1 78.62 191 ASN A N 1
ATOM 1564 C CA . ASN A 1 191 ? -6.75 41.281 35.5 1 78.62 191 ASN A CA 1
ATOM 1565 C C . ASN A 1 191 ? -5.855 42.031 36.5 1 78.62 191 ASN A C 1
ATOM 1567 O O . ASN A 1 191 ? -6.344 42.531 37.5 1 78.62 191 ASN A O 1
ATOM 1571 N N . GLU A 1 192 ? -4.594 41.938 36.156 1 88.38 192 GLU A N 1
ATOM 1572 C CA . GLU A 1 192 ? -3.711 42.75 37 1 88.38 192 GLU A CA 1
ATOM 1573 C C . GLU A 1 192 ? -3.758 44.219 36.656 1 88.38 192 GLU A C 1
ATOM 1575 O O . GLU A 1 192 ? -3.521 44.562 35.5 1 88.38 192 GLU A O 1
ATOM 1580 N N . ALA A 1 193 ? -3.971 45.031 37.688 1 89.81 193 ALA A N 1
ATOM 1581 C CA . ALA A 1 193 ? -4.082 46.469 37.438 1 89.81 193 ALA A CA 1
ATOM 1582 C C . ALA A 1 193 ? -2.711 47.094 37.188 1 89.81 193 ALA A C 1
ATOM 1584 O O . ALA A 1 193 ? -1.742 46.75 37.875 1 89.81 193 ALA A O 1
ATOM 1585 N N . CYS A 1 194 ? -2.588 47.969 36.25 1 91.5 194 CYS A N 1
ATOM 1586 C CA . CYS A 1 194 ? -1.368 48.719 36 1 91.5 194 CYS A CA 1
ATOM 1587 C C . CYS A 1 194 ? -1.274 49.938 36.938 1 91.5 194 CYS A C 1
ATOM 1589 O O . CYS A 1 194 ? -2.291 50.562 37.25 1 91.5 194 CYS A O 1
ATOM 1591 N N . SER A 1 195 ? -0.072 50.281 37.375 1 93 195 SER A N 1
ATOM 1592 C CA . SER A 1 195 ? 0.168 51.5 38.094 1 93 195 SER A CA 1
ATOM 1593 C C . SER A 1 195 ? 0.061 52.719 37.156 1 93 195 SER A C 1
ATOM 1595 O O . SER A 1 195 ? 0.055 52.562 35.938 1 93 195 SER A O 1
ATOM 1597 N N . ASP A 1 196 ? -0.054 53.875 37.781 1 91.75 196 ASP A N 1
ATOM 1598 C CA . ASP A 1 196 ? -0.118 55.094 37 1 91.75 196 ASP A CA 1
ATOM 1599 C C . ASP A 1 196 ? 1.135 55.281 36.125 1 91.75 196 ASP A C 1
ATOM 1601 O O . ASP A 1 196 ? 1.055 55.75 35 1 91.75 196 ASP A O 1
ATOM 1605 N N . GLU A 1 197 ? 2.191 54.906 36.719 1 93.12 197 GLU A N 1
ATOM 1606 C CA . GLU A 1 197 ? 3.449 55 36 1 93.12 197 GLU A CA 1
ATOM 1607 C C . GLU A 1 197 ? 3.482 54.062 34.781 1 93.12 197 GLU A C 1
ATOM 1609 O O . GLU A 1 197 ? 3.957 54.438 33.719 1 93.12 197 GLU A O 1
ATOM 1614 N N . GLU A 1 198 ? 3.012 52.875 35 1 92.75 198 GLU A N 1
ATOM 1615 C CA . GLU A 1 198 ? 2.965 51.906 33.906 1 92.75 198 GLU A CA 1
ATOM 1616 C C . GLU A 1 198 ? 2.029 52.344 32.812 1 92.75 198 GLU A C 1
ATOM 1618 O O . GLU A 1 198 ? 2.328 52.125 31.625 1 92.75 198 GLU A O 1
ATOM 1623 N N . ARG A 1 199 ? 0.934 52.875 33.219 1 92.12 199 ARG A N 1
ATOM 1624 C CA . ARG A 1 199 ? -0.048 53.344 32.25 1 92.12 199 ARG A CA 1
ATOM 1625 C C . ARG A 1 199 ? 0.534 54.469 31.406 1 92.12 199 ARG A C 1
ATOM 1627 O O . ARG A 1 199 ? 0.369 54.469 30.188 1 92.12 199 ARG A O 1
ATOM 1634 N N . LYS A 1 200 ? 1.169 55.375 31.969 1 92.56 200 LYS A N 1
ATOM 1635 C CA . LYS A 1 200 ? 1.771 56.5 31.266 1 92.56 200 LYS A CA 1
ATOM 1636 C C . LYS A 1 200 ? 2.865 56.031 30.312 1 92.56 200 LYS A C 1
ATOM 1638 O O . LYS A 1 200 ? 3 56.562 29.203 1 92.56 200 LYS A O 1
ATOM 1643 N N . LYS A 1 201 ? 3.586 55.125 30.828 1 93.75 201 LYS A N 1
ATOM 1644 C CA . LYS A 1 201 ? 4.656 54.562 30.016 1 93.75 201 LYS A CA 1
ATOM 1645 C C . LYS A 1 201 ? 4.094 53.906 28.75 1 93.75 201 LYS A C 1
ATOM 1647 O O . LYS A 1 201 ? 4.605 54.125 27.656 1 93.75 201 LYS A O 1
ATOM 1652 N N . LEU A 1 202 ? 3.098 53.125 28.922 1 94.56 202 LEU A N 1
ATOM 1653 C CA . LEU A 1 202 ? 2.467 52.469 27.797 1 94.56 202 LEU A CA 1
ATOM 1654 C C . LEU A 1 202 ? 1.843 53.469 26.844 1 94.56 202 LEU A C 1
ATOM 1656 O O . LEU A 1 202 ? 1.97 53.344 25.625 1 94.56 202 LEU A O 1
ATOM 1660 N N . GLN A 1 203 ? 1.136 54.375 27.391 1 92.62 203 GLN A N 1
ATOM 1661 C CA . GLN A 1 203 ? 0.475 55.375 26.594 1 92.62 203 GLN A CA 1
ATOM 1662 C C . GLN A 1 203 ? 1.485 56.156 25.75 1 92.62 203 GLN A C 1
ATOM 1664 O O . GLN A 1 203 ? 1.253 56.406 24.578 1 92.62 203 GLN A O 1
ATOM 1669 N N . SER A 1 204 ? 2.539 56.5 26.359 1 93.19 204 SER A N 1
ATOM 1670 C CA . SER A 1 204 ? 3.578 57.281 25.672 1 93.19 204 SER A CA 1
ATOM 1671 C C . SER A 1 204 ? 4.207 56.438 24.547 1 93.19 204 SER A C 1
ATOM 1673 O O . SER A 1 204 ? 4.371 56.938 23.438 1 93.19 204 SER A O 1
ATOM 1675 N N . LEU A 1 205 ? 4.574 55.281 24.906 1 94.81 205 LEU A N 1
ATOM 1676 C CA . LEU A 1 205 ? 5.195 54.406 23.906 1 94.81 205 LEU A CA 1
ATOM 1677 C C . LEU A 1 205 ? 4.27 54.188 22.719 1 94.81 205 LEU A C 1
ATOM 1679 O O . LEU A 1 205 ? 4.703 54.25 21.562 1 94.81 205 LEU A O 1
ATOM 1683 N N . PHE A 1 206 ? 3.012 53.875 23.016 1 95.19 206 PHE A N 1
ATOM 1684 C CA . PHE A 1 206 ? 2.07 53.625 21.922 1 95.19 206 PHE A CA 1
ATOM 1685 C C . PHE A 1 206 ? 1.836 54.875 21.094 1 95.19 206 PHE A C 1
ATOM 1687 O O . PHE A 1 206 ? 1.684 54.812 19.875 1 95.19 206 PHE A O 1
ATOM 1694 N N . TYR A 1 207 ? 1.743 55.938 21.766 1 92.5 207 TYR A N 1
ATOM 1695 C CA . TYR A 1 207 ? 1.554 57.188 21.047 1 92.5 207 TYR A CA 1
ATOM 1696 C C . TYR A 1 207 ? 2.678 57.406 20.047 1 92.5 207 TYR A C 1
ATOM 1698 O O . TYR A 1 207 ? 2.426 57.75 18.875 1 92.5 207 TYR A O 1
ATOM 1706 N N . HIS A 1 208 ? 3.891 57.25 20.469 1 93.62 208 HIS A N 1
ATOM 1707 C CA . HIS A 1 208 ? 5.031 57.406 19.578 1 93.62 208 HIS A CA 1
ATOM 1708 C C . HIS A 1 208 ? 4.977 56.438 18.422 1 93.62 208 HIS A C 1
ATOM 1710 O O . HIS A 1 208 ? 5.18 56.812 17.266 1 93.62 208 HIS A O 1
ATOM 1716 N N . PHE A 1 209 ? 4.703 55.219 18.75 1 95.38 209 PHE A N 1
ATOM 1717 C CA . PHE A 1 209 ? 4.633 54.188 17.734 1 95.38 209 PHE A CA 1
ATOM 1718 C C . PHE A 1 209 ? 3.529 54.5 16.734 1 95.38 209 PHE A C 1
ATOM 1720 O O . PHE A 1 209 ? 3.77 54.469 15.523 1 95.38 209 PHE A O 1
ATOM 1727 N N . SER A 1 210 ? 2.32 54.719 17.234 1 94 210 SER A N 1
ATOM 1728 C CA . SER A 1 210 ? 1.163 54.906 16.375 1 94 210 SER A CA 1
ATOM 1729 C C . SER A 1 210 ? 1.324 56.156 15.492 1 94 210 SER A C 1
ATOM 1731 O O . SER A 1 210 ? 0.886 56.156 14.344 1 94 210 SER A O 1
ATOM 1733 N N . SER A 1 211 ? 1.911 57.125 16.031 1 91.94 211 SER A N 1
ATOM 1734 C CA . SER A 1 211 ? 2.139 58.312 15.258 1 91.94 211 SER A CA 1
ATOM 1735 C C . SER A 1 211 ? 3.029 58.062 14.047 1 91.94 211 SER A C 1
ATOM 1737 O O . SER A 1 211 ? 2.715 58.469 12.93 1 91.94 211 SER A O 1
ATOM 1739 N N . ILE A 1 212 ? 4.055 57.375 14.305 1 93.62 212 ILE A N 1
ATOM 1740 C CA . ILE A 1 212 ? 4.988 57.031 13.242 1 93.62 212 ILE A CA 1
ATOM 1741 C C . ILE A 1 212 ? 4.324 56.062 12.258 1 93.62 212 ILE A C 1
ATOM 1743 O O . ILE A 1 212 ? 4.402 56.25 11.039 1 93.62 212 ILE A O 1
ATOM 1747 N N . TYR A 1 213 ? 3.736 55.062 12.773 1 93.62 213 TYR A N 1
ATOM 1748 C CA . TYR A 1 213 ? 3.102 54 11.969 1 93.62 213 TYR A CA 1
ATOM 1749 C C . TYR A 1 213 ? 2.041 54.594 11.047 1 93.62 213 TYR A C 1
ATOM 1751 O O . TYR A 1 213 ? 2.002 54.312 9.852 1 93.62 213 TYR A O 1
ATOM 1759 N N . ASN A 1 214 ? 1.177 55.438 11.609 1 89.81 214 ASN A N 1
ATOM 1760 C CA . ASN A 1 214 ? 0.095 56.031 10.828 1 89.81 214 ASN A CA 1
ATOM 1761 C C . ASN A 1 214 ? 0.627 57 9.789 1 89.81 214 ASN A C 1
ATOM 1763 O O . ASN A 1 214 ? 0.051 57.125 8.703 1 89.81 214 ASN A O 1
ATOM 1767 N N . ALA A 1 215 ? 1.631 57.625 10.133 1 89.31 215 ALA A N 1
ATOM 1768 C CA . ALA A 1 215 ? 2.242 58.562 9.164 1 89.31 215 ALA A CA 1
ATOM 1769 C C . ALA A 1 215 ? 2.754 57.781 7.945 1 89.31 215 ALA A C 1
ATOM 1771 O O . ALA A 1 215 ? 2.652 58.281 6.816 1 89.31 215 ALA A O 1
ATOM 1772 N N . VAL A 1 216 ? 3.312 56.719 8.234 1 88.62 216 VAL A N 1
ATOM 1773 C CA . VAL A 1 216 ? 3.848 55.875 7.148 1 88.62 216 VAL A CA 1
ATOM 1774 C C . VAL A 1 216 ? 2.701 55.219 6.395 1 88.62 216 VAL A C 1
ATOM 1776 O O . VAL A 1 216 ? 2.723 55.125 5.164 1 88.62 216 VAL A O 1
ATOM 1779 N N . ALA A 1 217 ? 1.773 54.656 7.094 1 87.62 217 ALA A N 1
ATOM 1780 C CA . ALA A 1 217 ? 0.645 53.938 6.512 1 87.62 217 ALA A CA 1
ATOM 1781 C C . ALA A 1 217 ? -0.226 54.875 5.672 1 87.62 217 ALA A C 1
ATOM 1783 O O . ALA A 1 217 ? -0.797 54.469 4.664 1 87.62 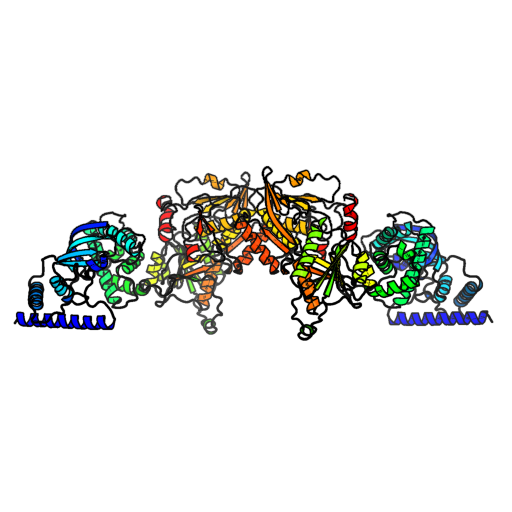217 ALA A O 1
ATOM 1784 N N . GLY A 1 218 ? -0.2 56 5.961 1 77.44 218 GLY A N 1
ATOM 1785 C CA . GLY A 1 218 ? -1.075 56.906 5.258 1 77.44 218 GLY A CA 1
ATOM 1786 C C . GLY A 1 218 ? -2.514 56.438 5.188 1 77.44 218 GLY A C 1
ATOM 1787 O O . GLY A 1 218 ? -3.076 56 6.191 1 77.44 218 GLY A O 1
ATOM 1788 N N . ASN A 1 219 ? -3.186 56.594 4.023 1 66.75 219 ASN A N 1
ATOM 1789 C CA . ASN A 1 219 ? -4.57 56.188 3.807 1 66.75 219 ASN A CA 1
ATOM 1790 C C . ASN A 1 219 ? -4.648 54.812 3.154 1 66.75 219 ASN A C 1
ATOM 1792 O O . ASN A 1 219 ? -5.676 54.438 2.58 1 66.75 219 ASN A O 1
ATOM 1796 N N . GLU A 1 220 ? -3.621 54.094 3.408 1 62.72 220 GLU A N 1
ATOM 1797 C CA . GLU A 1 220 ? -3.592 52.812 2.736 1 62.72 220 GLU A CA 1
ATOM 1798 C C . GLU A 1 220 ? -4.453 51.781 3.471 1 62.72 220 GLU A C 1
ATOM 1800 O O . GLU A 1 220 ? -4.355 51.625 4.691 1 62.72 220 GLU A O 1
ATOM 1805 N N . GLU A 1 221 ? -5.52 51.344 2.934 1 61.56 221 GLU A N 1
ATOM 1806 C CA . GLU A 1 221 ? -6.477 50.375 3.475 1 61.56 221 GLU A CA 1
ATOM 1807 C C . GLU A 1 221 ? -5.824 49 3.705 1 61.56 221 GLU A C 1
ATOM 1809 O O . GLU A 1 221 ? -6.34 48.188 4.469 1 61.56 221 GLU A O 1
ATOM 1814 N N . ALA A 1 222 ? -4.562 48.875 3.303 1 66.62 222 ALA A N 1
ATOM 1815 C CA . ALA A 1 222 ? -4.094 47.5 3.191 1 66.62 222 ALA A CA 1
ATOM 1816 C C . ALA A 1 222 ? -3.158 47.125 4.344 1 66.62 222 ALA A C 1
ATOM 1818 O O . ALA A 1 222 ? -2.434 46.125 4.277 1 66.62 222 ALA A O 1
ATOM 1819 N N . VAL A 1 223 ? -3.225 47.906 5.516 1 76.31 223 VAL A N 1
ATOM 1820 C CA . VAL A 1 223 ? -2.287 47.531 6.57 1 76.31 223 VAL A CA 1
ATOM 1821 C C . VAL A 1 223 ? -3.047 47.25 7.863 1 76.31 223 VAL A C 1
ATOM 1823 O O . VAL A 1 223 ? -4.234 47.594 7.977 1 76.31 223 VAL A O 1
ATOM 1826 N N . LEU A 1 224 ? -2.311 46.688 8.852 1 84.94 224 LEU A N 1
ATOM 1827 C CA . LEU A 1 224 ? -2.852 46.344 10.164 1 84.94 224 LEU A CA 1
ATOM 1828 C C . LEU A 1 224 ? -3.15 47.625 10.953 1 84.94 224 LEU A C 1
ATOM 1830 O O . LEU A 1 224 ? -2.629 48.688 10.633 1 84.94 224 LEU A O 1
ATOM 1834 N N . THR A 1 225 ? -4.027 47.469 11.891 1 87.31 225 THR A N 1
ATOM 1835 C CA . THR A 1 225 ? -4.227 48.562 12.828 1 87.31 225 THR A CA 1
ATOM 1836 C C . THR A 1 225 ? -2.943 48.844 13.594 1 87.31 225 THR A C 1
ATOM 1838 O O . THR A 1 225 ? -2.084 47.969 13.734 1 87.31 225 THR A O 1
ATOM 1841 N N . ALA A 1 226 ? -2.824 50.031 14.016 1 90.31 226 ALA A N 1
ATOM 1842 C CA . ALA A 1 226 ? -1.65 50.375 14.805 1 90.31 226 ALA A CA 1
ATOM 1843 C C . ALA A 1 226 ? -1.508 49.469 16.016 1 90.31 226 ALA A C 1
ATOM 1845 O O . ALA A 1 226 ? -0.392 49.156 16.438 1 90.31 226 ALA A O 1
ATOM 1846 N N . GLY A 1 227 ? -2.643 49.094 16.547 1 91.5 227 GLY A N 1
ATOM 1847 C CA . GLY A 1 227 ? -2.604 48.219 17.688 1 91.5 227 GLY A CA 1
ATOM 1848 C C . GLY A 1 227 ? -2.023 46.844 17.359 1 91.5 227 GLY A C 1
ATOM 1849 O O . GLY A 1 227 ? -1.167 46.344 18.094 1 91.5 227 GLY A O 1
ATOM 1850 N N . ASP A 1 228 ? -2.459 46.281 16.312 1 90.62 228 ASP A N 1
ATOM 1851 C CA . ASP A 1 228 ? -1.966 45 15.891 1 90.62 228 ASP A CA 1
ATOM 1852 C C . ASP A 1 228 ? -0.505 45.062 15.453 1 90.62 228 ASP A C 1
ATOM 1854 O O . ASP A 1 228 ? 0.279 44.156 15.719 1 90.62 228 ASP A O 1
ATOM 1858 N N . ALA A 1 229 ? -0.212 46.094 14.781 1 91.38 229 ALA A N 1
ATOM 1859 C CA . ALA A 1 229 ? 1.17 46.312 14.352 1 91.38 229 ALA A CA 1
ATOM 1860 C C . ALA A 1 229 ? 2.096 46.469 15.555 1 91.38 229 ALA A C 1
ATOM 1862 O O . ALA A 1 229 ? 3.236 46 15.539 1 91.38 229 ALA A O 1
ATOM 1863 N N . PHE A 1 230 ? 1.58 47.219 16.516 1 94.56 230 PHE A N 1
ATOM 1864 C CA . PHE A 1 230 ? 2.328 47.438 17.75 1 94.56 230 PHE A CA 1
ATOM 1865 C C . PHE A 1 230 ? 2.686 46.094 18.406 1 94.56 230 PHE A C 1
ATOM 1867 O O . PHE A 1 230 ? 3.812 45.906 18.875 1 94.56 230 PHE A O 1
ATOM 1874 N N . LEU A 1 231 ? 1.758 45.219 18.406 1 90.88 231 LEU A N 1
ATOM 1875 C CA . LEU A 1 231 ? 1.999 43.906 18.969 1 90.88 231 LEU A CA 1
ATOM 1876 C C . LEU A 1 231 ? 3.088 43.156 18.203 1 90.88 231 LEU A C 1
ATOM 1878 O O . LEU A 1 231 ? 3.938 42.5 18.797 1 90.88 231 LEU A O 1
ATOM 1882 N N . ILE A 1 232 ? 3.035 43.188 16.938 1 87.38 232 ILE A N 1
ATOM 1883 C CA . ILE A 1 232 ? 4.043 42.562 16.094 1 87.38 232 ILE A CA 1
ATOM 1884 C C . ILE A 1 232 ? 5.422 43.125 16.422 1 87.38 232 ILE A C 1
ATOM 1886 O O . ILE A 1 232 ? 6.395 42.375 16.547 1 87.38 232 ILE A O 1
ATOM 1890 N N . TYR A 1 233 ? 5.465 44.438 16.578 1 91.94 233 TYR A N 1
ATOM 1891 C CA . TYR A 1 233 ? 6.711 45.125 16.906 1 91.94 233 TYR A CA 1
ATOM 1892 C C . TYR A 1 233 ? 7.246 44.625 18.25 1 91.94 233 TYR A C 1
ATOM 1894 O O . TYR A 1 233 ? 8.438 44.344 18.375 1 91.94 233 TYR A O 1
ATOM 1902 N N . LEU A 1 234 ? 6.359 44.469 19.188 1 91 234 LEU A N 1
ATOM 1903 C CA . LEU A 1 234 ? 6.758 44.094 20.547 1 91 234 LEU A CA 1
ATOM 1904 C C . LEU A 1 234 ? 7.164 42.625 20.609 1 91 234 LEU A C 1
ATOM 1906 O O . LEU A 1 234 ? 7.863 42.219 21.547 1 91 234 LEU A O 1
ATOM 1910 N N . ASN A 1 235 ? 6.727 41.938 19.656 1 83.12 235 ASN A N 1
ATOM 1911 C CA . ASN A 1 235 ? 7.148 40.531 19.594 1 83.12 235 ASN A CA 1
ATOM 1912 C C . ASN A 1 235 ? 8.602 40.406 19.141 1 83.12 235 ASN A C 1
ATOM 1914 O O . ASN A 1 235 ? 9.25 39.406 19.391 1 83.12 235 ASN A O 1
ATOM 1918 N N . ILE A 1 236 ? 9.055 41.406 18.484 1 82.38 236 ILE A N 1
ATOM 1919 C CA . ILE A 1 236 ? 10.43 41.406 18 1 82.38 236 ILE A CA 1
ATOM 1920 C C . ILE A 1 236 ? 11.328 42.125 19 1 82.38 236 ILE A C 1
ATOM 1922 O O . ILE A 1 236 ? 12.406 41.625 19.344 1 82.38 236 ILE A O 1
ATOM 1926 N N . PHE A 1 237 ? 10.805 43.312 19.391 1 87.94 237 PHE A N 1
ATOM 1927 C CA . PHE A 1 237 ? 11.508 44.094 20.391 1 87.94 237 PHE A CA 1
ATOM 1928 C C . PHE A 1 237 ? 10.758 44.125 21.719 1 87.94 237 PHE A C 1
ATOM 1930 O O . PHE A 1 237 ? 9.562 44.438 21.766 1 87.94 237 PHE A O 1
ATOM 1937 N N . SER A 1 238 ? 11.445 43.812 22.781 1 87.31 238 SER A N 1
ATOM 1938 C CA . SER A 1 238 ? 10.781 43.719 24.078 1 87.31 238 SER A CA 1
ATOM 1939 C C . SER A 1 238 ? 10.188 45.094 24.453 1 87.31 238 SER A C 1
ATOM 1941 O O . SER A 1 238 ? 10.609 46.125 23.953 1 87.31 238 SER A O 1
ATOM 1943 N N . TYR A 1 239 ? 9.18 44.969 25.312 1 91.69 239 TYR A N 1
ATOM 1944 C CA . TYR A 1 239 ? 8.5 46.156 25.812 1 91.69 239 TYR A CA 1
ATOM 1945 C C . TYR A 1 239 ? 9.492 47.156 26.422 1 91.69 239 TYR A C 1
ATOM 1947 O O . TYR A 1 239 ? 9.445 48.344 26.141 1 91.69 239 TYR A O 1
ATOM 1955 N N . GLU A 1 240 ? 10.438 46.625 27.141 1 90.56 240 GLU A N 1
ATOM 1956 C CA . GLU A 1 240 ? 11.43 47.469 27.797 1 90.56 240 GLU A CA 1
ATOM 1957 C C . GLU A 1 240 ? 12.375 48.094 26.781 1 90.56 240 GLU A C 1
ATOM 1959 O O . GLU A 1 240 ? 12.727 49.281 26.906 1 90.56 240 GLU A O 1
ATOM 1964 N N . GLU A 1 241 ? 12.727 47.344 25.828 1 89.94 241 GLU A N 1
ATOM 1965 C CA . GLU A 1 241 ? 13.594 47.844 24.766 1 89.94 241 GLU A CA 1
ATOM 1966 C C . GLU A 1 241 ? 12.891 48.969 23.984 1 89.94 241 GLU A C 1
ATOM 1968 O O . GLU A 1 241 ? 13.492 50 23.703 1 89.94 241 GLU A O 1
ATOM 1973 N N . ALA A 1 242 ? 11.703 48.719 23.641 1 92.38 242 ALA A N 1
ATOM 1974 C CA . ALA A 1 242 ? 10.93 49.688 22.844 1 92.38 242 ALA A CA 1
ATOM 1975 C C . ALA A 1 242 ? 10.719 51 23.609 1 92.38 242 ALA A C 1
ATOM 1977 O O . ALA A 1 242 ? 10.797 52.062 23.016 1 92.38 242 ALA A O 1
ATOM 1978 N N . ALA A 1 243 ? 10.469 50.844 24.891 1 91.81 243 ALA A N 1
ATOM 1979 C CA . ALA A 1 243 ? 10.164 52.031 25.719 1 91.81 243 ALA A CA 1
ATOM 1980 C C . ALA A 1 243 ? 11.406 52.906 25.906 1 91.81 243 ALA A C 1
ATOM 1982 O O . ALA A 1 243 ? 11.289 54.094 26.156 1 91.81 243 ALA A O 1
ATOM 1983 N N . SER A 1 244 ? 12.531 52.312 25.75 1 92.06 244 SER A N 1
ATOM 1984 C CA . SER A 1 244 ? 13.766 53.031 26.016 1 92.06 244 SER A CA 1
ATOM 1985 C C . SER A 1 244 ? 14.336 53.656 24.734 1 92.06 244 SER A C 1
ATOM 1987 O O . SER A 1 244 ? 15.273 54.438 24.781 1 92.06 244 SER A O 1
ATOM 1989 N N . LYS A 1 245 ? 13.758 53.406 23.625 1 92.06 245 LYS A N 1
ATOM 1990 C CA . LYS A 1 245 ? 14.289 53.844 22.344 1 92.06 245 LYS A CA 1
ATOM 1991 C C . LYS A 1 245 ? 13.82 55.281 22.016 1 92.06 245 LYS A C 1
ATOM 1993 O O . LYS A 1 245 ? 12.68 55.625 22.328 1 92.06 245 LYS A O 1
ATOM 1998 N N . PRO A 1 246 ? 14.734 55.969 21.375 1 92.81 246 PRO A N 1
ATOM 1999 C CA . PRO A 1 246 ? 14.273 57.25 20.859 1 92.81 246 PRO A CA 1
ATOM 2000 C C . PRO A 1 246 ? 13.352 57.125 19.656 1 92.81 246 PRO A C 1
ATOM 2002 O O . PRO A 1 246 ? 13.344 56.062 19 1 92.81 246 PRO A O 1
ATOM 2005 N N . ALA A 1 247 ? 12.586 58.156 19.328 1 90.69 247 ALA A N 1
ATOM 2006 C CA . ALA A 1 247 ? 11.602 58.156 18.25 1 90.69 247 ALA A CA 1
ATOM 2007 C C . ALA A 1 247 ? 12.273 57.875 16.906 1 90.69 247 ALA A C 1
ATOM 2009 O O . ALA A 1 247 ? 11.68 57.219 16.031 1 90.69 247 ALA A O 1
ATOM 2010 N N . SER A 1 248 ? 13.461 58.312 16.766 1 92.81 248 SER A N 1
ATOM 2011 C CA . SER A 1 248 ? 14.18 58.125 15.508 1 92.81 248 SER A CA 1
ATOM 2012 C C . SER A 1 248 ? 14.469 56.656 15.258 1 92.81 248 SER A C 1
ATOM 2014 O O . SER A 1 248 ? 14.32 56.156 14.141 1 92.81 248 SER A O 1
ATOM 2016 N N . LYS A 1 249 ? 14.875 56.031 16.281 1 93.38 249 LYS A N 1
ATOM 2017 C CA . LYS A 1 249 ? 15.148 54.594 16.172 1 93.38 249 LYS A CA 1
ATOM 2018 C C . LYS A 1 249 ? 13.867 53.812 15.945 1 93.38 249 LYS A C 1
ATOM 2020 O O . LYS A 1 249 ? 13.867 52.844 15.195 1 93.38 249 LYS A O 1
ATOM 2025 N N . LEU A 1 250 ? 12.82 54.188 16.609 1 94 250 LEU A N 1
ATOM 2026 C CA . LEU A 1 250 ? 11.523 53.531 16.406 1 94 250 LEU A CA 1
ATOM 2027 C C . LEU A 1 250 ? 11.078 53.688 14.953 1 94 250 LEU A C 1
ATOM 2029 O O . LEU A 1 250 ? 10.586 52.719 14.359 1 94 250 LEU A O 1
ATOM 2033 N N . ARG A 1 251 ? 11.203 54.844 14.398 1 94 251 ARG A N 1
ATOM 2034 C CA . ARG A 1 251 ? 10.828 55.094 13.016 1 94 251 ARG A CA 1
ATOM 2035 C C . ARG A 1 251 ? 11.625 54.188 12.055 1 94 251 ARG A C 1
ATOM 2037 O O . ARG A 1 251 ? 11.062 53.625 11.133 1 94 251 ARG A O 1
ATOM 2044 N N . GLU A 1 252 ? 12.883 54.188 12.273 1 92.75 252 GLU A N 1
ATOM 2045 C CA . GLU A 1 252 ? 13.75 53.344 11.438 1 92.75 252 GLU A CA 1
ATOM 2046 C C . GLU A 1 252 ? 13.312 51.906 11.453 1 92.75 252 GLU A C 1
ATOM 2048 O O . GLU A 1 252 ? 13.227 51.25 10.398 1 92.75 252 GLU A O 1
ATOM 2053 N N . GLU A 1 253 ? 13.055 51.375 12.617 1 91.38 253 GLU A N 1
ATOM 2054 C CA . GLU A 1 253 ? 12.68 50 12.773 1 91.38 253 GLU A CA 1
ATOM 2055 C C . GLU A 1 253 ? 11.305 49.719 12.172 1 91.38 253 GLU A C 1
ATOM 2057 O O . GLU A 1 253 ? 11.094 48.656 11.555 1 91.38 253 GLU A O 1
ATOM 2062 N N . ILE A 1 254 ? 10.375 50.562 12.32 1 92.38 254 ILE A N 1
ATOM 2063 C CA . ILE A 1 254 ? 9.031 50.406 11.766 1 92.38 254 ILE A CA 1
ATOM 2064 C C . ILE A 1 254 ? 9.117 50.344 10.242 1 92.38 254 ILE A C 1
ATOM 2066 O O . ILE A 1 254 ? 8.461 49.5 9.609 1 92.38 254 ILE A O 1
ATOM 2070 N N . LEU A 1 255 ? 9.914 51.156 9.688 1 90.44 255 LEU A N 1
ATOM 2071 C CA . LEU A 1 255 ? 10.062 51.188 8.234 1 90.44 255 LEU A CA 1
ATOM 2072 C C . LEU A 1 255 ? 10.703 49.906 7.73 1 90.44 255 LEU A C 1
ATOM 2074 O O . LEU A 1 255 ? 10.266 49.344 6.719 1 90.44 255 LEU A O 1
ATOM 2078 N N . LYS A 1 256 ? 11.664 49.469 8.453 1 87 256 LYS A N 1
ATOM 2079 C CA . LYS A 1 256 ? 12.359 48.25 8.055 1 87 256 LYS A CA 1
ATOM 2080 C C . LYS A 1 256 ? 11.445 47.031 8.156 1 87 256 LYS A C 1
ATOM 2082 O O . LYS A 1 256 ? 11.586 46.062 7.387 1 87 256 LYS A O 1
ATOM 2087 N N . MET A 1 257 ? 10.516 47.094 9.102 1 88.75 257 MET A N 1
ATOM 2088 C CA . MET A 1 257 ? 9.648 45.938 9.352 1 88.75 257 MET A CA 1
ATOM 2089 C C . MET A 1 257 ? 8.312 46.094 8.633 1 88.75 257 MET A C 1
ATOM 2091 O O . MET A 1 257 ? 7.363 45.375 8.906 1 88.75 257 MET A O 1
ATOM 2095 N N . TRP A 1 258 ? 8.25 46.938 7.777 1 87.25 258 TRP A N 1
ATOM 2096 C CA . TRP A 1 258 ? 6.953 47.344 7.219 1 87.25 258 TRP A CA 1
ATOM 2097 C C . TRP A 1 258 ? 6.246 46.125 6.609 1 87.25 258 TRP A C 1
ATOM 2099 O O . TRP A 1 258 ? 5.031 45.969 6.746 1 87.25 258 TRP A O 1
ATOM 2109 N N . LYS A 1 259 ? 6.961 45.219 5.949 1 84.38 259 LYS A N 1
ATOM 2110 C CA . LYS A 1 259 ? 6.352 44.094 5.281 1 84.38 259 LYS A CA 1
ATOM 2111 C C . LYS A 1 259 ? 5.625 43.188 6.277 1 84.38 259 LYS A C 1
ATOM 2113 O O . LYS A 1 259 ? 4.66 42.5 5.922 1 84.38 259 LYS A O 1
ATOM 2118 N N . GLU A 1 260 ? 6.07 43.219 7.543 1 86.44 260 GLU A N 1
ATOM 2119 C CA . GLU A 1 260 ? 5.457 42.375 8.578 1 86.44 260 GLU A CA 1
ATOM 2120 C C . GLU A 1 260 ? 4.09 42.938 8.984 1 86.44 260 GLU A C 1
ATOM 2122 O O . GLU A 1 260 ? 3.275 42.219 9.562 1 86.44 260 GLU A O 1
ATOM 2127 N N . PHE A 1 261 ? 3.883 44.188 8.633 1 86.81 261 PHE A N 1
ATOM 2128 C CA . PHE A 1 261 ? 2.639 44.844 9.031 1 86.81 261 PHE A CA 1
ATOM 2129 C C . PHE A 1 261 ? 1.587 44.719 7.934 1 86.81 261 PHE A C 1
ATOM 2131 O O . PHE A 1 261 ? 0.441 45.156 8.117 1 86.81 261 PHE A O 1
ATOM 2138 N N . VAL A 1 262 ? 1.986 44.219 6.859 1 81.88 262 VAL A N 1
ATOM 2139 C CA . VAL A 1 262 ? 1.069 44.062 5.734 1 81.88 262 VAL A CA 1
ATOM 2140 C C . VAL A 1 262 ? 0.466 42.656 5.746 1 81.88 262 VAL A C 1
ATOM 2142 O O . VAL A 1 262 ? 1.194 41.656 5.711 1 81.88 262 VAL A O 1
ATOM 2145 N N . PRO A 1 263 ? -0.848 42.656 5.941 1 76.44 263 PRO A N 1
ATOM 2146 C CA . PRO A 1 263 ? -1.473 41.312 5.922 1 76.44 263 PRO A CA 1
ATOM 2147 C C . PRO A 1 263 ? -1.187 40.562 4.637 1 76.44 263 PRO A C 1
ATOM 2149 O O . PRO A 1 263 ? -1.03 41.156 3.572 1 76.44 263 PRO A O 1
ATOM 2152 N N . ALA A 1 264 ? -1.08 39.25 4.883 1 70.69 264 ALA A N 1
ATOM 2153 C CA . ALA A 1 264 ? -0.849 38.406 3.719 1 70.69 264 ALA A CA 1
ATOM 2154 C C . ALA A 1 264 ? -2.023 38.469 2.746 1 70.69 264 ALA A C 1
ATOM 2156 O O . ALA A 1 264 ? -3.182 38.531 3.166 1 70.69 264 ALA A O 1
ATOM 2157 N N . LYS A 1 265 ? -1.75 38.594 1.57 1 62.56 265 LYS A N 1
ATOM 2158 C CA . LYS A 1 265 ? -2.773 38.625 0.53 1 62.56 265 LYS A CA 1
ATOM 2159 C C . LYS A 1 265 ? -3.385 37.25 0.304 1 62.56 265 LYS A C 1
ATOM 2161 O O . LYS A 1 265 ? -4.555 37.125 -0.067 1 62.56 265 LYS A O 1
ATOM 2166 N N . GLU A 1 266 ? -2.568 36.344 0.559 1 60.44 266 GLU A N 1
ATOM 2167 C CA . GLU A 1 266 ? -3.025 35 0.327 1 60.44 266 GLU A CA 1
ATOM 2168 C C . GLU A 1 266 ? -3.857 34.469 1.5 1 60.44 266 GLU A C 1
ATOM 2170 O O . GLU A 1 266 ? -3.777 35.031 2.605 1 60.44 266 GLU A O 1
ATOM 2175 N N . ALA A 1 267 ? -4.633 33.531 1.235 1 54.88 267 ALA A N 1
ATOM 2176 C CA . ALA A 1 267 ? -5.496 32.875 2.221 1 54.88 267 ALA A CA 1
ATOM 2177 C C . ALA A 1 267 ? -4.676 32.281 3.373 1 54.88 267 ALA A C 1
ATOM 2179 O O . ALA A 1 267 ? -5.117 32.312 4.523 1 54.88 267 ALA A O 1
ATOM 2180 N N . GLU A 1 268 ? -3.449 32.062 2.82 1 65.31 268 GLU A N 1
ATOM 2181 C CA . GLU A 1 268 ? -2.586 31.484 3.85 1 65.31 268 GLU A CA 1
ATOM 2182 C C . GLU A 1 268 ? -1.416 32.406 4.164 1 65.31 268 GLU A C 1
ATOM 2184 O O . GLU A 1 268 ? -0.724 32.875 3.258 1 65.31 268 GLU A O 1
ATOM 2189 N N . SER A 1 269 ? -1.272 32.688 5.375 1 73.5 269 SER A N 1
ATOM 2190 C CA . SER A 1 269 ? -0.191 33.562 5.848 1 73.5 269 SER A CA 1
ATOM 2191 C C . SER A 1 269 ? 1.161 32.875 5.719 1 73.5 269 SER A C 1
ATOM 2193 O O . SER A 1 269 ? 2.197 33.531 5.637 1 73.5 269 SER A O 1
ATOM 2195 N N . VAL A 1 270 ? 1.147 31.484 5.703 1 80.56 270 VAL A N 1
ATOM 2196 C CA . VAL A 1 270 ? 2.375 30.719 5.582 1 80.56 270 VAL A CA 1
ATOM 2197 C C . VAL A 1 270 ? 2.311 29.828 4.34 1 80.56 270 VAL A C 1
ATOM 2199 O O . VAL A 1 270 ? 1.39 29.031 4.191 1 80.56 270 VAL A O 1
ATOM 2202 N N . LYS A 1 271 ? 3.16 30 3.434 1 82.62 271 LYS A N 1
ATOM 2203 C CA . LYS A 1 271 ? 3.309 29.125 2.27 1 82.62 271 LYS A CA 1
ATOM 2204 C C . LYS A 1 271 ? 4.145 27.891 2.605 1 82.62 271 LYS A C 1
ATOM 2206 O O . LYS A 1 271 ? 5.355 28 2.816 1 82.62 271 LYS A O 1
ATOM 2211 N N . ARG A 1 272 ? 3.502 26.781 2.639 1 86.81 272 ARG A N 1
ATOM 2212 C CA . ARG A 1 272 ? 4.18 25.516 2.947 1 86.81 272 ARG A CA 1
ATOM 2213 C C . ARG A 1 272 ? 4.809 24.922 1.697 1 86.81 272 ARG A C 1
ATOM 2215 O O . ARG A 1 272 ? 4.109 24.578 0.743 1 86.81 272 ARG A O 1
ATOM 2222 N N . LEU A 1 273 ? 6.074 24.812 1.639 1 89.88 273 LEU A N 1
ATOM 2223 C CA . LEU A 1 273 ? 6.797 24.125 0.572 1 89.88 273 LEU A CA 1
ATOM 2224 C C . LEU A 1 273 ? 7.098 22.672 0.959 1 89.88 273 LEU A C 1
ATOM 2226 O O . LEU A 1 273 ? 8.023 22.422 1.731 1 89.88 273 LEU A O 1
ATOM 2230 N N . LEU A 1 274 ? 6.418 21.734 0.37 1 90.88 274 LEU A N 1
ATOM 2231 C CA . LEU A 1 274 ? 6.387 20.359 0.846 1 90.88 274 LEU A CA 1
ATOM 2232 C C . LEU A 1 274 ? 7.43 19.516 0.124 1 90.88 274 LEU A C 1
ATOM 2234 O O . LEU A 1 274 ? 7.742 18.406 0.558 1 90.88 274 LEU A O 1
ATOM 2238 N N . GLU A 1 275 ? 7.914 19.938 -0.993 1 89.5 275 GLU A N 1
ATOM 2239 C CA . GLU A 1 275 ? 8.93 19.25 -1.771 1 89.5 275 GLU A CA 1
ATOM 2240 C C . GLU A 1 275 ? 10.031 20.203 -2.236 1 89.5 275 GLU A C 1
ATOM 2242 O O . GLU A 1 275 ? 9.766 21.375 -2.498 1 89.5 275 GLU A O 1
ATOM 2247 N N . PRO A 1 276 ? 11.227 19.625 -2.346 1 86.81 276 PRO A N 1
ATOM 2248 C CA . PRO A 1 276 ? 12.273 20.469 -2.93 1 86.81 276 PRO A CA 1
ATOM 2249 C C . PRO A 1 276 ? 12.047 20.75 -4.414 1 86.81 276 PRO A C 1
ATOM 2251 O O . PRO A 1 276 ? 11.555 19.875 -5.141 1 86.81 276 PRO A O 1
ATOM 2254 N N . GLU A 1 277 ? 12.266 21.922 -4.734 1 77.94 277 GLU A N 1
ATOM 2255 C CA . GLU A 1 277 ? 12.109 22.312 -6.137 1 77.94 277 GLU A CA 1
ATOM 2256 C C . GLU A 1 277 ? 13.227 21.719 -6.996 1 77.94 277 GLU A C 1
ATOM 2258 O O . GLU A 1 277 ? 14.398 21.75 -6.605 1 77.94 277 GLU A O 1
ATOM 2263 N N . GLU A 1 278 ? 12.852 20.859 -7.945 1 67.38 278 GLU A N 1
ATOM 2264 C CA . GLU A 1 278 ? 13.844 20.312 -8.859 1 67.38 278 GLU A CA 1
ATOM 2265 C C . GLU A 1 278 ? 13.992 21.188 -10.102 1 67.38 278 GLU A C 1
ATOM 2267 O O . GLU A 1 278 ? 13.398 20.906 -11.148 1 67.38 278 GLU A O 1
ATOM 2272 N N . LYS A 1 279 ? 14.219 22.375 -10 1 62.12 279 LYS A N 1
ATOM 2273 C CA . LYS A 1 279 ? 14.406 23.188 -11.203 1 62.12 279 LYS A CA 1
ATOM 2274 C C . LYS A 1 279 ? 15.805 23 -11.781 1 62.12 279 LYS A C 1
ATOM 2276 O O . LYS A 1 279 ? 16.766 22.828 -11.031 1 62.12 279 LYS A O 1
ATOM 2281 N N . LYS A 1 280 ? 15.812 22.938 -13.086 1 62.97 280 LYS A N 1
ATOM 2282 C CA . LYS A 1 280 ? 17.078 22.891 -13.828 1 62.97 280 LYS A CA 1
ATOM 2283 C C . LYS A 1 280 ? 17.812 24.219 -13.711 1 62.97 280 LYS A C 1
ATOM 2285 O O . LYS A 1 280 ? 17.219 25.297 -13.797 1 62.97 280 LYS A O 1
ATOM 2290 N N . PRO A 1 281 ? 19.031 24.109 -13.266 1 64.69 281 PRO A N 1
ATOM 2291 C CA . PRO A 1 281 ? 19.812 25.344 -13.148 1 64.69 281 PRO A CA 1
ATOM 2292 C C . PRO A 1 281 ? 19.719 26.234 -14.375 1 64.69 281 PRO A C 1
ATOM 2294 O O . PRO A 1 281 ? 19.609 25.734 -15.5 1 64.69 281 PRO A O 1
ATOM 2297 N N . ALA A 1 282 ? 19.312 27.359 -14.188 1 51.94 282 ALA A N 1
ATOM 2298 C CA . ALA A 1 282 ? 19.375 28.281 -15.32 1 51.94 282 ALA A CA 1
ATOM 2299 C C . ALA A 1 282 ? 20.766 28.281 -15.953 1 51.94 282 ALA A C 1
ATOM 2301 O O . ALA A 1 282 ? 21.781 28.203 -15.25 1 51.94 282 ALA A O 1
ATOM 2302 N N . PHE A 1 283 ? 20.797 27.984 -17.156 1 49.69 283 PHE A N 1
ATOM 2303 C CA . PHE A 1 283 ? 22 27.922 -17.969 1 49.69 283 PHE A CA 1
ATOM 2304 C C . PHE A 1 283 ? 23.016 28.969 -17.516 1 49.69 283 PHE A C 1
ATOM 2306 O O . PHE A 1 283 ? 24.219 28.703 -17.453 1 49.69 283 PHE A O 1
ATOM 2313 N N . TRP A 1 284 ? 22.516 30.188 -17.344 1 46.28 284 TRP A N 1
ATOM 2314 C CA . TRP A 1 284 ? 23.422 31.312 -17.156 1 46.28 284 TRP A CA 1
ATOM 2315 C C . TRP A 1 284 ? 24.078 31.234 -15.781 1 46.28 284 TRP A C 1
ATOM 2317 O O . TRP A 1 284 ? 25.141 31.844 -15.562 1 46.28 284 TRP A O 1
ATOM 2327 N N . ASN A 1 285 ? 23.469 30.75 -14.82 1 50.66 285 ASN A N 1
ATOM 2328 C CA . ASN A 1 285 ? 24.031 30.781 -13.477 1 50.66 285 ASN A CA 1
ATOM 2329 C C . ASN A 1 285 ? 25.156 29.781 -13.312 1 50.66 285 ASN A C 1
ATOM 2331 O O . ASN A 1 285 ? 25.859 29.781 -12.289 1 50.66 285 ASN A O 1
ATOM 2335 N N . LYS A 1 286 ? 25.188 28.844 -14.141 1 49.5 286 LYS A N 1
ATOM 2336 C CA . LYS A 1 286 ? 26.344 27.969 -14.164 1 49.5 286 LYS A CA 1
ATOM 2337 C C . LYS A 1 286 ? 27.625 28.766 -14.375 1 49.5 286 LYS A C 1
ATOM 2339 O O . LYS A 1 286 ? 28.719 28.312 -14.023 1 49.5 286 LYS A O 1
ATOM 2344 N N . LEU A 1 287 ? 27.438 29.766 -15.195 1 43.22 287 LEU A N 1
ATOM 2345 C CA . LEU A 1 287 ? 28.625 30.531 -15.523 1 43.22 287 LEU A CA 1
ATOM 2346 C C . LEU A 1 287 ? 29.094 31.359 -14.328 1 43.22 287 LEU A C 1
ATOM 2348 O O . LEU A 1 287 ? 30.172 31.953 -14.359 1 43.22 287 LEU A O 1
ATOM 2352 N N . LEU A 1 288 ? 28.188 31.75 -13.484 1 46.75 288 LEU A N 1
ATOM 2353 C CA . LEU A 1 288 ? 28.719 32.625 -12.445 1 46.75 288 LEU A CA 1
ATOM 2354 C C . LEU A 1 288 ? 29.531 31.844 -11.43 1 46.75 288 LEU A C 1
ATOM 2356 O O . LEU A 1 288 ? 28.969 31.219 -10.516 1 46.75 288 LEU A O 1
ATOM 2360 N N . ASN A 1 289 ? 30.375 31.141 -11.883 1 49.75 289 ASN A N 1
ATOM 2361 C CA . ASN A 1 289 ? 31.484 30.531 -11.148 1 49.75 289 ASN A CA 1
ATOM 2362 C C . ASN A 1 289 ? 32.062 31.484 -10.102 1 49.75 289 ASN A C 1
ATOM 2364 O O . ASN A 1 289 ? 32.969 32.281 -10.398 1 49.75 289 ASN A O 1
ATOM 2368 N N . SER A 1 290 ? 31.266 32.062 -9.289 1 54.06 290 SER A N 1
ATOM 2369 C CA . SER A 1 290 ? 31.922 32.875 -8.258 1 54.06 290 SER A CA 1
ATOM 2370 C C . SER A 1 290 ? 32.938 32.031 -7.484 1 54.06 290 SER A C 1
ATOM 2372 O O . SER A 1 290 ? 32.625 30.922 -7.035 1 54.06 290 SER A O 1
ATOM 2374 N N . THR A 1 291 ? 34.25 32.219 -7.664 1 62.06 291 THR A N 1
ATOM 2375 C CA . THR A 1 291 ? 35.406 31.703 -6.953 1 62.06 291 THR A CA 1
ATOM 2376 C C . THR A 1 291 ? 35.219 31.844 -5.445 1 62.06 291 THR A C 1
ATOM 2378 O O . THR A 1 291 ? 36 31.266 -4.668 1 62.06 291 THR A O 1
ATOM 2381 N N . GLN A 1 292 ? 34.188 32.594 -4.992 1 78.25 292 GLN A N 1
ATOM 2382 C CA . GLN A 1 292 ? 34.094 32.781 -3.551 1 78.25 292 GLN A CA 1
ATOM 2383 C C . GLN A 1 292 ? 33.156 31.766 -2.918 1 78.25 292 GLN A C 1
ATOM 2385 O O . GLN A 1 292 ? 32.062 31.531 -3.42 1 78.25 292 GLN A O 1
ATOM 2390 N N . LYS A 1 293 ? 33.719 31.125 -1.887 1 90.44 293 LYS A N 1
ATOM 2391 C CA . LYS A 1 293 ? 32.938 30.141 -1.128 1 90.44 293 LYS A CA 1
ATOM 2392 C C . LYS A 1 293 ? 31.75 30.797 -0.435 1 90.44 293 LYS A C 1
ATOM 2394 O O . LYS A 1 293 ? 31.859 31.906 0.071 1 90.44 293 LYS A O 1
ATOM 2399 N N . LEU A 1 294 ? 30.625 30.219 -0.575 1 93.75 294 LEU A N 1
ATOM 2400 C CA . LEU A 1 294 ? 29.469 30.641 0.207 1 93.75 294 LEU A CA 1
ATOM 2401 C C . LEU A 1 294 ? 29.703 30.406 1.695 1 93.75 294 LEU A C 1
ATOM 2403 O O . LEU A 1 294 ? 30 29.281 2.113 1 93.75 294 LEU A O 1
ATOM 2407 N N . SER A 1 295 ? 29.656 31.484 2.48 1 96.06 295 SER A N 1
ATOM 2408 C CA . SER A 1 295 ? 29.859 31.375 3.922 1 96.06 295 SER A CA 1
ATOM 2409 C C . SER A 1 295 ? 28.547 31.141 4.652 1 96.06 295 SER A C 1
ATOM 2411 O O . SER A 1 295 ? 27.625 31.969 4.566 1 96.06 295 SER A O 1
ATOM 2413 N N . ILE A 1 296 ? 28.484 30.016 5.387 1 97.94 296 ILE A N 1
ATOM 2414 C CA . ILE A 1 296 ? 27.266 29.578 6.043 1 97.94 296 ILE A CA 1
ATOM 2415 C C . ILE A 1 296 ? 27.5 29.438 7.543 1 97.94 296 ILE A C 1
ATOM 2417 O O . ILE A 1 296 ? 28.406 28.734 7.965 1 97.94 296 ILE A O 1
ATOM 2421 N N . ALA A 1 297 ? 26.656 30.125 8.344 1 98.44 297 ALA A N 1
ATOM 2422 C CA . ALA A 1 297 ? 26.734 30 9.797 1 98.44 297 ALA A CA 1
ATOM 2423 C C . ALA A 1 297 ? 25.609 29.141 10.336 1 98.44 297 ALA A C 1
ATOM 2425 O O . ALA A 1 297 ? 24.469 29.234 9.867 1 98.44 297 ALA A O 1
ATOM 2426 N N . PHE A 1 298 ? 25.953 28.281 11.281 1 98.31 298 PHE A N 1
ATOM 2427 C CA . PHE A 1 298 ? 24.969 27.578 12.094 1 98.31 298 PHE A CA 1
ATOM 2428 C C . PHE A 1 298 ? 24.984 28.109 13.523 1 98.31 298 PHE A C 1
ATOM 2430 O O . PHE A 1 298 ? 26.031 28.156 14.172 1 98.31 298 PHE A O 1
ATOM 2437 N N . VAL A 1 299 ? 23.781 28.547 13.953 1 98.06 299 VAL A N 1
ATOM 2438 C CA . VAL A 1 299 ? 23.672 29.094 15.297 1 98.06 299 VAL A CA 1
ATOM 2439 C C . VAL A 1 299 ? 22.844 28.172 16.172 1 98.06 299 VAL A C 1
ATOM 2441 O O . VAL A 1 299 ? 21.719 27.812 15.82 1 98.06 299 VAL A O 1
ATOM 2444 N N . TYR A 1 300 ? 23.406 27.781 17.266 1 96.06 300 TYR A N 1
ATOM 2445 C CA . TYR A 1 300 ? 22.797 26.906 18.266 1 96.06 300 TYR A CA 1
ATOM 2446 C C . TYR A 1 300 ? 22.469 27.672 19.531 1 96.06 300 TYR A C 1
ATOM 2448 O O . TYR A 1 300 ? 23.062 28.719 19.812 1 96.06 300 TYR A O 1
ATOM 2456 N N . ASP A 1 301 ? 21.406 27.281 20.25 1 92.06 301 ASP A N 1
ATOM 2457 C CA . ASP A 1 301 ? 21.109 27.922 21.531 1 92.06 301 ASP A CA 1
ATOM 2458 C C . ASP A 1 301 ? 22.062 27.422 22.625 1 92.06 301 ASP A C 1
ATOM 2460 O O . ASP A 1 301 ? 22.297 28.125 23.609 1 92.06 301 ASP A O 1
ATOM 2464 N N . LYS A 1 302 ? 22.469 26.156 22.453 1 91.44 302 LYS A N 1
ATOM 2465 C CA . LYS A 1 302 ? 23.469 25.531 23.312 1 91.44 302 LYS A CA 1
ATOM 2466 C C . LYS A 1 302 ? 24.469 24.719 22.5 1 91.44 302 LYS A C 1
ATOM 2468 O O . LYS A 1 302 ? 24.312 24.547 21.297 1 91.44 302 LYS A O 1
ATOM 2473 N N . LYS A 1 303 ? 25.453 24.203 23.234 1 90.44 303 LYS A N 1
ATOM 2474 C CA . LYS A 1 303 ? 26.469 23.406 22.547 1 90.44 303 LYS A CA 1
ATOM 2475 C C . LYS A 1 303 ? 25.844 22.172 21.891 1 90.44 303 LYS A C 1
ATOM 2477 O O . LYS A 1 303 ? 24.953 21.547 22.453 1 90.44 303 LYS A O 1
ATOM 2482 N N . PRO A 1 304 ? 26.328 21.797 20.734 1 85.38 304 PRO A N 1
ATOM 2483 C CA . PRO A 1 304 ? 25.75 20.703 19.953 1 85.38 304 PRO A CA 1
ATOM 2484 C C . PRO A 1 304 ? 25.812 19.375 20.703 1 85.38 304 PRO A C 1
ATOM 2486 O O . PRO A 1 304 ? 25.016 18.469 20.422 1 85.38 304 PRO A O 1
ATOM 2489 N N . ASP A 1 305 ? 26.703 19.172 21.594 1 79.31 305 ASP A N 1
ATOM 2490 C CA . ASP A 1 305 ? 26.875 17.891 22.25 1 79.31 305 ASP A CA 1
ATOM 2491 C C . ASP A 1 305 ? 25.953 17.766 23.469 1 79.31 305 ASP A C 1
ATOM 2493 O O . ASP A 1 305 ? 26 16.766 24.188 1 79.31 305 ASP A O 1
ATOM 2497 N N . THR A 1 306 ? 25.094 18.797 23.625 1 80.88 306 THR A N 1
ATOM 2498 C CA . THR A 1 306 ? 24.25 18.812 24.812 1 80.88 306 THR A CA 1
ATOM 2499 C C . THR A 1 306 ? 22.938 18.078 24.562 1 80.88 306 THR A C 1
ATOM 2501 O O . THR A 1 306 ? 22.219 17.734 25.5 1 80.88 306 THR A O 1
ATOM 2504 N N . SER A 1 307 ? 22.594 17.969 23.344 1 79.56 307 SER A N 1
ATOM 2505 C CA . SER A 1 307 ? 21.375 17.234 23.047 1 79.56 307 SER A CA 1
ATOM 2506 C C . SER A 1 307 ? 21.469 16.531 21.688 1 79.56 307 SER A C 1
ATOM 2508 O O . SER A 1 307 ? 22.25 16.938 20.828 1 79.56 307 SER A O 1
ATOM 2510 N N . SER A 1 308 ? 20.656 15.469 21.578 1 76.38 308 SER A N 1
ATOM 2511 C CA . SER A 1 308 ? 20.625 14.703 20.328 1 76.38 308 SER A CA 1
ATOM 2512 C C . SER A 1 308 ? 20.094 15.547 19.172 1 76.38 308 SER A C 1
ATOM 2514 O O . SER A 1 308 ? 20.516 15.383 18.031 1 76.38 308 SER A O 1
ATOM 2516 N N . TRP A 1 309 ? 19.25 16.469 19.5 1 85.12 309 TRP A N 1
ATOM 2517 C CA . TRP A 1 309 ? 18.672 17.359 18.484 1 85.12 309 TRP A CA 1
ATOM 2518 C C . TRP A 1 309 ? 19.75 18.25 17.875 1 85.12 309 TRP A C 1
ATOM 2520 O O . TRP A 1 309 ? 19.891 18.297 16.641 1 85.12 309 TRP A O 1
ATOM 2530 N N . LEU A 1 310 ? 20.484 18.891 18.688 1 87.25 310 LEU A N 1
ATOM 2531 C CA . LEU A 1 310 ? 21.531 19.812 18.219 1 87.25 310 LEU A CA 1
ATOM 2532 C C . LEU A 1 310 ? 22.656 19.047 17.547 1 87.25 310 LEU A C 1
ATOM 2534 O O . LEU A 1 310 ? 23.25 19.531 16.578 1 87.25 310 LEU A O 1
ATOM 2538 N N . TYR A 1 311 ? 22.844 17.875 18.109 1 82.44 311 TYR A N 1
ATOM 2539 C CA . TYR A 1 311 ? 23.891 17.062 17.516 1 82.44 311 TYR A CA 1
ATOM 2540 C C . TYR A 1 311 ? 23.531 16.688 16.078 1 82.44 311 TYR A C 1
ATOM 2542 O O . TYR A 1 311 ? 24.406 16.656 15.203 1 82.44 311 TYR A O 1
ATOM 2550 N N . ALA A 1 312 ? 22.328 16.375 15.836 1 86 312 ALA A N 1
ATOM 2551 C CA . ALA A 1 312 ? 21.891 16.047 14.484 1 86 312 ALA A CA 1
ATOM 2552 C C . ALA A 1 312 ? 22.125 17.219 13.539 1 86 312 ALA A C 1
ATOM 2554 O O . ALA A 1 312 ? 22.531 17.031 12.391 1 86 312 ALA A O 1
ATOM 2555 N N . HIS A 1 313 ? 21.812 18.438 13.984 1 92.81 313 HIS A N 1
ATOM 2556 C CA . HIS A 1 313 ? 22.078 19.625 13.18 1 92.81 313 HIS A CA 1
ATOM 2557 C C . HIS A 1 313 ? 23.562 19.781 12.898 1 92.81 313 HIS A C 1
ATOM 2559 O O . HIS A 1 313 ? 23.953 20.172 11.789 1 92.81 313 HIS A O 1
ATOM 2565 N N . GLU A 1 314 ? 24.359 19.438 13.906 1 90.19 314 GLU A N 1
ATOM 2566 C CA . GLU A 1 314 ? 25.812 19.516 13.734 1 90.19 314 GLU A CA 1
ATOM 2567 C C . GLU A 1 314 ? 26.297 18.531 12.672 1 90.19 314 GLU A C 1
ATOM 2569 O O . GLU A 1 314 ? 27.141 18.875 11.844 1 90.19 314 GLU A O 1
ATOM 2574 N N . LEU A 1 315 ? 25.781 17.359 12.773 1 84.25 315 LEU A N 1
ATOM 2575 C CA . LEU A 1 315 ? 26.125 16.375 11.742 1 84.25 315 LEU A CA 1
ATOM 2576 C C . LEU A 1 315 ? 25.719 16.891 10.367 1 84.25 315 LEU A C 1
ATOM 2578 O O . LEU A 1 315 ? 26.422 16.625 9.375 1 84.25 315 LEU A O 1
ATOM 2582 N N . GLY A 1 316 ? 24.609 17.578 10.266 1 92.88 316 GLY A N 1
ATOM 2583 C CA . GLY A 1 316 ? 24.172 18.172 9.016 1 92.88 316 GLY A CA 1
ATOM 2584 C C . GLY A 1 316 ? 25.141 19.234 8.5 1 92.88 316 GLY A C 1
ATOM 2585 O O . GLY A 1 316 ? 25.422 19.281 7.301 1 92.88 316 GLY A O 1
ATOM 2586 N N . ARG A 1 317 ? 25.609 20.062 9.43 1 94.44 317 ARG A N 1
ATOM 2587 C CA . ARG A 1 317 ? 26.609 21.062 9.062 1 94.44 317 ARG A CA 1
ATOM 2588 C C . ARG A 1 317 ? 27.859 20.422 8.484 1 94.44 317 ARG A C 1
ATOM 2590 O O . ARG A 1 317 ? 28.344 20.828 7.434 1 94.44 317 ARG A O 1
ATOM 2597 N N . LEU A 1 318 ? 28.344 19.406 9.164 1 89.25 318 LEU A N 1
ATOM 2598 C CA . LEU A 1 318 ? 29.547 18.703 8.727 1 89.25 318 LEU A CA 1
ATOM 2599 C C . LEU A 1 318 ? 29.344 18.047 7.371 1 89.25 318 LEU A C 1
ATOM 2601 O O . LEU A 1 318 ? 30.25 18.031 6.535 1 89.25 318 LEU A O 1
ATOM 2605 N N . HIS A 1 319 ? 28.172 17.562 7.172 1 91.12 319 HIS A N 1
ATOM 2606 C CA . HIS A 1 319 ? 27.812 16.953 5.895 1 91.12 319 HIS A CA 1
ATOM 2607 C C . HIS A 1 319 ? 27.969 17.969 4.754 1 91.12 319 HIS A C 1
ATOM 2609 O O . HIS A 1 319 ? 28.438 17.609 3.67 1 91.12 319 HIS A O 1
ATOM 2615 N N . LEU A 1 320 ? 27.578 19.219 4.965 1 92.88 320 LEU A N 1
ATOM 2616 C CA . LEU A 1 320 ? 27.656 20.25 3.938 1 92.88 320 LEU A CA 1
ATOM 2617 C C . LEU A 1 320 ? 29.094 20.469 3.492 1 92.88 320 LEU A C 1
ATOM 2619 O O . LEU A 1 320 ? 29.359 20.641 2.299 1 92.88 320 LEU A O 1
ATOM 2623 N N . GLU A 1 321 ? 29.938 20.484 4.441 1 89.06 321 GLU A N 1
ATOM 2624 C CA . GLU A 1 321 ? 31.344 20.703 4.129 1 89.06 321 GLU A CA 1
ATOM 2625 C C . GLU A 1 321 ? 31.906 19.547 3.311 1 89.06 321 GLU A C 1
ATOM 2627 O O . GLU A 1 321 ? 32.781 19.75 2.453 1 89.06 321 GLU A O 1
ATOM 2632 N N . GLU A 1 322 ? 31.406 18.406 3.537 1 88.69 322 GLU A N 1
ATOM 2633 C CA . GLU A 1 322 ? 31.875 17.219 2.834 1 88.69 322 GLU A CA 1
ATOM 2634 C C . GLU A 1 322 ? 31.359 17.188 1.399 1 88.69 322 GLU A C 1
ATOM 2636 O O . GLU A 1 322 ? 32.094 16.797 0.48 1 88.69 322 GLU A O 1
ATOM 2641 N N . VAL A 1 323 ? 30.172 17.594 1.21 1 91.25 323 VAL A N 1
ATOM 2642 C CA . VAL A 1 323 ? 29.531 17.438 -0.095 1 91.25 323 VAL A CA 1
ATOM 2643 C C . VAL A 1 323 ? 29.891 18.625 -0.99 1 91.25 323 VAL A C 1
ATOM 2645 O O . VAL A 1 323 ? 29.953 18.484 -2.215 1 91.25 323 VAL A O 1
ATOM 2648 N N . PHE A 1 324 ? 30.188 19.859 -0.346 1 92.38 324 PHE A N 1
ATOM 2649 C CA . PHE A 1 324 ? 30.547 21.047 -1.096 1 92.38 324 PHE A CA 1
ATOM 2650 C C . PHE A 1 324 ? 31.906 21.578 -0.637 1 92.38 324 PHE A C 1
ATOM 2652 O O . PHE A 1 324 ? 32.031 22.766 -0.298 1 92.38 324 PHE A O 1
ATOM 2659 N N . PRO A 1 325 ? 32.938 20.859 -0.629 1 87 325 PRO A N 1
ATOM 2660 C CA . PRO A 1 325 ? 34.219 21.266 -0.035 1 87 325 PRO A CA 1
ATOM 2661 C C . PRO A 1 325 ? 34.781 22.547 -0.659 1 87 325 PRO A C 1
ATOM 2663 O O . PRO A 1 325 ? 35.312 23.406 0.047 1 87 325 PRO A O 1
ATOM 2666 N N . GLU A 1 326 ? 34.625 22.828 -1.906 1 88.81 326 GLU A N 1
ATOM 2667 C CA . GLU A 1 326 ? 35.219 24 -2.531 1 88.81 326 GLU A CA 1
ATOM 2668 C C . GLU A 1 326 ? 34.188 25.094 -2.76 1 88.81 326 GLU A C 1
ATOM 2670 O O . GLU A 1 326 ? 34.5 26.172 -3.277 1 88.81 326 GLU A O 1
ATOM 2675 N N . LYS A 1 327 ? 33.062 24.844 -2.254 1 91.5 327 LYS A N 1
ATOM 2676 C CA . LYS A 1 327 ? 32 25.797 -2.607 1 91.5 327 LYS A CA 1
ATOM 2677 C C . LYS A 1 327 ? 31.391 26.438 -1.362 1 91.5 327 LYS A C 1
ATOM 2679 O O . LYS A 1 327 ? 30.766 27.5 -1.448 1 91.5 327 LYS A O 1
ATOM 2684 N N . VAL A 1 328 ? 31.594 25.703 -0.221 1 94.5 328 VAL A N 1
ATOM 2685 C CA . VAL A 1 328 ? 30.969 26.25 0.982 1 94.5 328 VAL A CA 1
ATOM 2686 C C . VAL A 1 328 ? 31.969 26.234 2.137 1 94.5 328 VAL A C 1
ATOM 2688 O O . VAL A 1 328 ? 32.906 25.453 2.133 1 94.5 328 VAL A O 1
ATOM 2691 N N . GLU A 1 329 ? 31.859 27.188 3.002 1 95.06 329 GLU A N 1
ATOM 2692 C CA . GLU A 1 329 ? 32.5 27.219 4.309 1 95.06 329 GLU A CA 1
ATOM 2693 C C . GLU A 1 329 ? 31.484 27.406 5.426 1 95.06 329 GLU A C 1
ATOM 2695 O O . GLU A 1 329 ? 30.578 28.234 5.309 1 95.06 329 GLU A O 1
ATOM 2700 N N . THR A 1 330 ? 31.578 26.578 6.453 1 96.44 330 THR A N 1
ATOM 2701 C CA . THR A 1 330 ? 30.594 26.656 7.516 1 96.44 330 THR A CA 1
ATOM 2702 C C . THR A 1 330 ? 31.234 27.078 8.836 1 96.44 330 THR A C 1
ATOM 2704 O O . THR A 1 330 ? 32.438 26.859 9.039 1 96.44 330 THR A O 1
ATOM 2707 N N . SER A 1 331 ? 30.516 27.766 9.656 1 96.44 331 SER A N 1
ATOM 2708 C CA . SER A 1 331 ? 30.922 28.172 11 1 96.44 331 SER A CA 1
ATOM 2709 C C . SER A 1 331 ? 29.812 27.906 12.016 1 96.44 331 SER A C 1
ATOM 2711 O O . SER A 1 331 ? 28.641 27.734 11.641 1 96.44 331 SER A O 1
ATOM 2713 N N . CYS A 1 332 ? 30.281 27.844 13.281 1 95.56 332 CYS A N 1
ATOM 2714 C CA . CYS A 1 332 ? 29.359 27.547 14.367 1 95.56 332 CYS A CA 1
ATOM 2715 C C . CYS A 1 332 ? 29.359 28.672 15.398 1 95.56 332 CYS A C 1
ATOM 2717 O O . CYS A 1 332 ? 30.406 29.203 15.742 1 95.56 332 CYS A O 1
ATOM 2719 N N . TYR A 1 333 ? 28.141 29.062 15.82 1 97.06 333 TYR A N 1
ATOM 2720 C CA . TYR A 1 333 ? 27.953 30.078 16.844 1 97.06 333 TYR A CA 1
ATOM 2721 C C . TYR A 1 333 ? 26.984 29.594 17.922 1 97.06 333 TYR A C 1
ATOM 2723 O O . TYR A 1 333 ? 26.125 28.766 17.656 1 97.06 333 TYR A O 1
ATOM 2731 N N . ILE A 1 334 ? 27.125 30.031 19.141 1 95.5 334 ILE A N 1
ATOM 2732 C CA . ILE A 1 334 ? 26.203 29.703 20.234 1 95.5 334 ILE A CA 1
ATOM 2733 C C . ILE A 1 334 ? 25.453 30.969 20.641 1 95.5 334 ILE A C 1
ATOM 2735 O O . ILE A 1 334 ? 26.016 31.859 21.266 1 95.5 334 ILE A O 1
ATOM 2739 N N . GLY A 1 335 ? 24.219 31.031 20.328 1 91.69 335 GLY A N 1
ATOM 2740 C CA . GLY A 1 335 ? 23.281 32.031 20.766 1 91.69 335 GLY A CA 1
ATOM 2741 C C . GLY A 1 335 ? 23.438 33.344 20.047 1 91.69 335 GLY A C 1
ATOM 2742 O O . GLY A 1 335 ? 22.547 34.219 20.109 1 91.69 335 GLY A O 1
ATOM 2743 N N . ASP A 1 336 ? 24.422 33.625 19.281 1 93.44 336 ASP A N 1
ATOM 2744 C CA . ASP A 1 336 ? 24.734 34.969 18.766 1 93.44 336 ASP A CA 1
ATOM 2745 C C . ASP A 1 336 ? 24.5 35.031 17.266 1 93.44 336 ASP A C 1
ATOM 2747 O O . ASP A 1 336 ? 25.453 35 16.469 1 93.44 336 ASP A O 1
ATOM 2751 N N . VAL A 1 337 ? 23.328 35.312 16.875 1 97.19 337 VAL A N 1
ATOM 2752 C CA . VAL A 1 337 ? 22.953 35.406 15.469 1 97.19 337 VAL A CA 1
ATOM 2753 C C . VAL A 1 337 ? 23.562 36.656 14.844 1 97.19 337 VAL A C 1
ATOM 2755 O O . VAL A 1 337 ? 24.031 36.625 13.703 1 97.19 337 VAL A O 1
ATOM 2758 N N . GLU A 1 338 ? 23.562 37.75 15.578 1 95.75 338 GLU A N 1
ATOM 2759 C CA . GLU A 1 338 ? 24.094 39 15.055 1 95.75 338 GLU A CA 1
ATOM 2760 C C . GLU A 1 338 ? 25.594 38.875 14.75 1 95.75 338 GLU A C 1
ATOM 2762 O O . GLU A 1 338 ? 26.062 39.375 13.719 1 95.75 338 GLU A O 1
ATOM 2767 N N . GLN A 1 339 ? 26.328 38.25 15.641 1 97.12 339 GLN A N 1
ATOM 2768 C CA . GLN A 1 339 ? 27.75 38.062 15.398 1 97.12 339 GLN A CA 1
ATOM 2769 C C . GLN A 1 339 ? 27.984 37.25 14.125 1 97.12 339 GLN A C 1
ATOM 2771 O O . GLN A 1 339 ? 28.938 37.531 13.391 1 97.12 339 GLN A O 1
ATOM 2776 N N . ALA A 1 340 ? 27.172 36.25 13.898 1 97.94 340 ALA A N 1
ATOM 2777 C CA . ALA A 1 340 ? 27.281 35.469 12.672 1 97.94 340 ALA A CA 1
ATOM 2778 C C . ALA A 1 340 ? 27.125 36.344 11.438 1 97.94 340 ALA A C 1
ATOM 2780 O O . ALA A 1 340 ? 27.828 36.156 10.438 1 97.94 340 ALA A O 1
ATOM 2781 N N . ALA A 1 341 ? 26.203 37.281 11.484 1 96.88 341 ALA A N 1
ATOM 2782 C CA . ALA A 1 341 ? 26 38.188 10.375 1 96.88 341 ALA A CA 1
ATOM 2783 C C . ALA A 1 341 ? 27.188 39.156 10.227 1 96.88 341 ALA A C 1
ATOM 2785 O O . ALA A 1 341 ? 27.672 39.375 9.117 1 96.88 341 ALA A O 1
ATOM 2786 N N . VAL A 1 342 ? 27.656 39.656 11.359 1 97.06 342 VAL A N 1
ATOM 2787 C CA . VAL A 1 342 ? 28.766 40.625 11.383 1 97.06 342 VAL A CA 1
ATOM 2788 C C . VAL A 1 342 ? 30.016 39.969 10.805 1 97.06 342 VAL A C 1
ATOM 2790 O O . VAL A 1 342 ? 30.812 40.656 10.125 1 97.06 342 VAL A O 1
ATOM 2793 N N . ASP A 1 343 ? 30.125 38.719 11 1 97.06 343 ASP A N 1
ATOM 2794 C CA . ASP A 1 343 ? 31.312 38 10.547 1 97.06 343 ASP A CA 1
ATOM 2795 C C . ASP A 1 343 ? 31.266 37.75 9.039 1 97.06 343 ASP A C 1
ATOM 2797 O O . ASP A 1 343 ? 32.188 37.219 8.461 1 97.06 343 ASP A O 1
ATOM 2801 N N . GLY A 1 344 ? 30.188 38.094 8.414 1 95.12 344 GLY A N 1
ATOM 2802 C CA . GLY A 1 344 ? 30.156 38.125 6.957 1 95.12 344 GLY A CA 1
ATOM 2803 C C . GLY A 1 344 ? 29.484 36.875 6.363 1 95.12 344 GLY A C 1
ATOM 2804 O O . GLY A 1 344 ? 29.547 36.656 5.152 1 95.12 344 GLY A O 1
ATOM 2805 N N . ASN A 1 345 ? 28.922 36.062 7.211 1 97.19 345 ASN A N 1
ATOM 2806 C CA . ASN A 1 345 ? 28.203 34.938 6.668 1 97.19 345 ASN A CA 1
ATOM 2807 C C . ASN A 1 345 ? 27 35.375 5.828 1 97.19 345 ASN A C 1
ATOM 2809 O O . ASN A 1 345 ? 26.266 36.281 6.207 1 97.19 345 ASN A O 1
ATOM 2813 N N . GLN A 1 346 ? 26.859 34.719 4.68 1 95.81 346 GLN A N 1
ATOM 2814 C CA . GLN A 1 346 ? 25.797 35.094 3.754 1 95.81 346 GLN A CA 1
ATOM 2815 C C . GLN A 1 346 ? 24.5 34.344 4.082 1 95.81 346 GLN A C 1
ATOM 2817 O O . GLN A 1 346 ? 23.406 34.812 3.738 1 95.81 346 GLN A O 1
ATOM 2822 N N . VAL A 1 347 ? 24.641 33.188 4.645 1 97.25 347 VAL A N 1
ATOM 2823 C CA . VAL A 1 347 ? 23.5 32.344 5.051 1 97.25 347 VAL A CA 1
ATOM 2824 C C . VAL A 1 347 ? 23.641 31.969 6.523 1 97.25 347 VAL A C 1
ATOM 2826 O O . VAL A 1 347 ? 24.734 31.641 6.977 1 97.25 347 VAL A O 1
ATOM 2829 N N . ILE A 1 348 ? 22.578 32.062 7.262 1 98.25 348 ILE A N 1
ATOM 2830 C CA . ILE A 1 348 ? 22.578 31.672 8.664 1 98.25 348 ILE A CA 1
ATOM 2831 C C . ILE A 1 348 ? 21.422 30.703 8.922 1 98.25 348 ILE A C 1
ATOM 2833 O O . ILE A 1 348 ? 20.266 31.031 8.664 1 98.25 348 ILE A O 1
ATOM 2837 N N . PHE A 1 349 ? 21.734 29.516 9.398 1 98.25 349 PHE A N 1
ATOM 2838 C CA . PHE A 1 349 ? 20.734 28.578 9.898 1 98.25 349 PHE A CA 1
ATOM 2839 C C . PHE A 1 349 ? 20.641 28.625 11.414 1 98.25 349 PHE A C 1
ATOM 2841 O O . PHE A 1 349 ? 21.641 28.391 12.109 1 98.25 349 PHE A O 1
ATOM 2848 N N . THR A 1 350 ? 19.484 29.016 11.914 1 97.06 350 THR A N 1
ATOM 2849 C CA . THR A 1 350 ? 19.25 28.875 13.344 1 97.06 350 THR A CA 1
ATOM 2850 C C . THR A 1 350 ? 18.484 27.594 13.648 1 97.06 350 THR A C 1
ATOM 2852 O O . THR A 1 350 ? 17.562 27.219 12.922 1 97.06 350 THR A O 1
ATOM 2855 N N . THR A 1 351 ? 18.844 26.859 14.711 1 95.62 351 THR A N 1
ATOM 2856 C CA . THR A 1 351 ? 18.516 25.438 14.812 1 95.62 351 THR A CA 1
ATOM 2857 C C . THR A 1 351 ? 17.391 25.219 15.82 1 95.62 351 THR A C 1
ATOM 2859 O O . THR A 1 351 ? 17.078 24.078 16.172 1 95.62 351 THR A O 1
ATOM 2862 N N . THR A 1 352 ? 16.812 26.297 16.359 1 92.12 352 THR A N 1
ATOM 2863 C CA . THR A 1 352 ? 15.719 26.203 17.312 1 92.12 352 THR A CA 1
ATOM 2864 C C . THR A 1 352 ? 14.797 27.422 17.188 1 92.12 352 THR A C 1
ATOM 2866 O O . THR A 1 352 ? 15.25 28.516 16.859 1 92.12 352 THR A O 1
ATOM 2869 N N . PRO A 1 353 ? 13.523 27.234 17.531 1 89.88 353 PRO A N 1
ATOM 2870 C CA . PRO A 1 353 ? 12.594 28.359 17.531 1 89.88 353 PRO A CA 1
ATOM 2871 C C . PRO A 1 353 ? 12.984 29.453 18.531 1 89.88 353 PRO A C 1
ATOM 2873 O O . PRO A 1 353 ? 12.656 30.625 18.328 1 89.88 353 PRO A O 1
ATOM 2876 N N . LEU A 1 354 ? 13.719 29.141 19.484 1 88.75 354 LEU A N 1
ATOM 2877 C CA . LEU A 1 354 ? 14.109 30.062 20.547 1 88.75 354 LEU A CA 1
ATOM 2878 C C . LEU A 1 354 ? 15 31.172 19.984 1 88.75 354 LEU A C 1
ATOM 2880 O O . LEU A 1 354 ? 15.141 32.219 20.609 1 88.75 354 LEU A O 1
ATOM 2884 N N . LEU A 1 355 ? 15.539 30.953 18.844 1 91.69 355 LEU A N 1
ATOM 2885 C CA . LEU A 1 355 ? 16.453 31.938 18.25 1 91.69 355 LEU A CA 1
ATOM 2886 C C . LEU A 1 355 ? 15.711 32.844 17.25 1 91.69 355 LEU A C 1
ATOM 2888 O O . LEU A 1 355 ? 16.328 33.625 16.562 1 91.69 355 LEU A O 1
ATOM 2892 N N . MET A 1 356 ? 14.375 32.75 17.234 1 89.12 356 MET A N 1
ATOM 2893 C CA . MET A 1 356 ? 13.602 33.5 16.25 1 89.12 356 MET A CA 1
ATOM 2894 C C . MET A 1 356 ? 13.695 35 16.531 1 89.12 356 MET A C 1
ATOM 2896 O O . MET A 1 356 ? 13.945 35.781 15.609 1 89.12 356 MET A O 1
ATOM 2900 N N . PRO A 1 357 ? 13.531 35.469 17.766 1 83.25 357 PRO A N 1
ATOM 2901 C CA . PRO A 1 357 ? 13.617 36.906 17.984 1 83.25 357 PRO A CA 1
ATOM 2902 C C . PRO A 1 357 ? 14.953 37.5 17.547 1 83.25 357 PRO A C 1
ATOM 2904 O O . PRO A 1 357 ? 14.992 38.531 16.875 1 83.25 357 PRO A O 1
ATOM 2907 N N . GLU A 1 358 ? 16.047 36.812 17.906 1 90.62 358 GLU A N 1
ATOM 2908 C CA . GLU A 1 358 ? 17.359 37.25 17.5 1 90.62 358 GLU A CA 1
ATOM 2909 C C . GLU A 1 358 ? 17.547 37.188 15.992 1 90.62 358 GLU A C 1
ATOM 2911 O O . GLU A 1 358 ? 18.234 38.031 15.406 1 90.62 358 GLU A O 1
ATOM 2916 N N . SER A 1 359 ? 16.984 36.219 15.398 1 93.5 359 SER A N 1
ATOM 2917 C CA . SER A 1 359 ? 17.031 36.062 13.945 1 93.5 359 SER A CA 1
ATOM 2918 C C . SER A 1 359 ? 16.328 37.25 13.258 1 93.5 359 SER A C 1
ATOM 2920 O O . SER A 1 359 ? 16.828 37.781 12.273 1 93.5 359 SER A O 1
ATOM 2922 N N . LEU A 1 360 ? 15.188 37.594 13.789 1 89.56 360 LEU A N 1
ATOM 2923 C CA . LEU A 1 360 ? 14.414 38.719 13.227 1 89.56 360 LEU A CA 1
ATOM 2924 C C . LEU A 1 360 ? 15.18 40.031 13.344 1 89.56 360 LEU A C 1
ATOM 2926 O O . LEU A 1 360 ? 15.234 40.812 12.383 1 89.56 360 LEU A O 1
ATOM 2930 N N . LYS A 1 361 ? 15.734 40.281 14.477 1 89.25 361 LYS A N 1
ATOM 2931 C CA . LYS A 1 361 ? 16.516 41.5 14.672 1 89.25 361 LYS A CA 1
ATOM 2932 C C . LYS A 1 361 ? 17.688 41.562 13.68 1 89.25 361 LYS A C 1
ATOM 2934 O O . LYS A 1 361 ? 17.922 42.594 13.078 1 89.25 361 LYS A O 1
ATOM 2939 N N . ALA A 1 362 ? 18.344 40.438 13.555 1 93.31 362 ALA A N 1
ATOM 2940 C CA . ALA A 1 362 ? 19.484 40.375 12.641 1 93.31 362 ALA A CA 1
ATOM 2941 C C . ALA A 1 362 ? 19.031 40.562 11.195 1 93.31 362 ALA A C 1
ATOM 2943 O O . ALA A 1 362 ? 19.703 41.25 10.414 1 93.31 362 ALA A O 1
ATOM 2944 N N . ALA A 1 363 ? 17.953 40 10.828 1 91.62 363 ALA A N 1
ATOM 2945 C CA . ALA A 1 363 ? 17.438 40.125 9.469 1 91.62 363 ALA A CA 1
ATOM 2946 C C . ALA A 1 363 ? 17.109 41.562 9.125 1 91.62 363 ALA A C 1
ATOM 2948 O O . ALA A 1 363 ? 17.266 42 7.977 1 91.62 363 ALA A O 1
ATOM 2949 N N . LEU A 1 364 ? 16.594 42.281 10.07 1 85.81 364 LEU A N 1
ATOM 2950 C CA . LEU A 1 364 ? 16.266 43.688 9.875 1 85.81 364 LEU A CA 1
ATOM 2951 C C . LEU A 1 364 ? 17.531 44.531 9.734 1 85.81 364 LEU A C 1
ATOM 2953 O O . LEU A 1 364 ? 17.562 45.469 8.945 1 85.81 364 LEU A O 1
ATOM 2957 N N . LYS A 1 365 ? 18.469 44.156 10.484 1 88.75 365 LYS A N 1
ATOM 2958 C CA . LYS A 1 365 ? 19.719 44.906 10.484 1 88.75 365 LYS A CA 1
ATOM 2959 C C . LYS A 1 365 ? 20.578 44.562 9.273 1 88.75 365 LYS A C 1
ATOM 2961 O O . LYS A 1 365 ? 21.281 45.406 8.734 1 88.75 365 LYS A O 1
ATOM 2966 N N . TYR A 1 366 ? 20.547 43.312 8.867 1 92.44 366 TYR A N 1
ATOM 2967 C CA . TYR A 1 366 ? 21.344 42.812 7.766 1 92.44 366 TYR A CA 1
ATOM 2968 C C . TYR A 1 366 ? 20.469 42.156 6.707 1 92.44 366 TYR A C 1
ATOM 2970 O O . TYR A 1 366 ? 20.516 40.938 6.531 1 92.44 366 TYR A O 1
ATOM 2978 N N . PRO A 1 367 ? 19.797 42.906 5.91 1 88.81 367 PRO A N 1
ATOM 2979 C CA . PRO A 1 367 ? 18.812 42.375 4.965 1 88.81 367 PRO A CA 1
ATOM 2980 C C . PRO A 1 367 ? 19.469 41.531 3.865 1 88.81 367 PRO A C 1
ATOM 2982 O O . PRO A 1 367 ? 18.781 40.75 3.188 1 88.81 367 PRO A O 1
ATOM 2985 N N . GLU A 1 368 ? 20.75 41.688 3.67 1 90.25 368 GLU A N 1
ATOM 2986 C CA . GLU A 1 368 ? 21.453 40.938 2.631 1 90.25 368 GLU A CA 1
ATOM 2987 C C . GLU A 1 368 ? 21.719 39.5 3.068 1 90.25 368 GLU A C 1
ATOM 2989 O O . GLU A 1 368 ? 21.984 38.625 2.236 1 90.25 368 GLU A O 1
ATOM 2994 N N . VAL A 1 369 ? 21.672 39.219 4.371 1 94.5 369 VAL A N 1
ATOM 2995 C CA . VAL A 1 369 ? 21.938 37.906 4.91 1 94.5 369 VAL A CA 1
ATOM 2996 C C . VAL A 1 369 ? 20.656 37.062 4.891 1 94.5 369 VAL A C 1
ATOM 2998 O O . VAL A 1 369 ? 19.594 37.562 5.305 1 94.5 369 VAL A O 1
ATOM 3001 N N . GLN A 1 370 ? 20.734 35.875 4.352 1 94.69 370 GLN A N 1
ATOM 3002 C CA . GLN A 1 370 ? 19.609 34.938 4.391 1 94.69 370 GLN A CA 1
ATOM 3003 C C . GLN A 1 370 ? 19.578 34.156 5.699 1 94.69 370 GLN A C 1
ATOM 3005 O O . GLN A 1 370 ? 20.484 33.375 5.977 1 94.69 370 GLN A O 1
ATOM 3010 N N . ILE A 1 371 ? 18.578 34.406 6.469 1 96.06 371 ILE A N 1
ATOM 3011 C CA . ILE A 1 371 ? 18.453 33.719 7.762 1 96.06 371 ILE A CA 1
ATOM 3012 C C . ILE A 1 371 ? 17.25 32.781 7.746 1 96.06 371 ILE A C 1
ATOM 3014 O O . ILE A 1 371 ? 16.156 33.188 7.367 1 96.06 371 ILE A O 1
ATOM 3018 N N . LEU A 1 372 ? 17.469 31.531 8.047 1 96.44 372 LEU A N 1
ATOM 3019 C CA . LEU A 1 372 ? 16.422 30.531 8.195 1 96.44 372 LEU A CA 1
ATOM 3020 C C . LEU A 1 372 ? 16.328 30.031 9.633 1 96.44 372 LEU A C 1
ATOM 3022 O O . LEU A 1 372 ? 17.359 29.922 10.312 1 96.44 372 LEU A O 1
ATOM 3026 N N . ASN A 1 373 ? 15.141 29.797 10.078 1 95.44 373 ASN A N 1
ATOM 3027 C CA . ASN A 1 373 ? 14.922 29.312 11.438 1 95.44 373 ASN A CA 1
ATOM 3028 C C . ASN A 1 373 ? 14.234 27.938 11.445 1 95.44 373 ASN A C 1
ATOM 3030 O O . ASN A 1 373 ? 13.312 27.703 10.656 1 95.44 373 ASN A O 1
ATOM 3034 N N . CYS A 1 374 ? 14.719 27.031 12.336 1 95.19 374 CYS A N 1
ATOM 3035 C CA . CYS A 1 374 ? 14.133 25.688 12.422 1 95.19 374 CYS A CA 1
ATOM 3036 C C . CYS A 1 374 ? 12.875 25.703 13.281 1 95.19 374 CYS A C 1
ATOM 3038 O O . CYS A 1 374 ? 12.945 25.484 14.492 1 95.19 374 CYS A O 1
ATOM 3040 N N . SER A 1 375 ? 11.758 25.844 12.648 1 92.31 375 SER A N 1
ATOM 3041 C CA . SER A 1 375 ? 10.469 25.859 13.328 1 92.31 375 SER A CA 1
ATOM 3042 C C . SER A 1 375 ? 9.32 25.688 12.336 1 92.31 375 SER A C 1
ATOM 3044 O O . SER A 1 375 ? 9.539 25.672 11.117 1 92.31 375 SER A O 1
ATOM 3046 N N . LEU A 1 376 ? 8.078 25.406 12.797 1 87.44 376 LEU A N 1
ATOM 3047 C CA . LEU A 1 376 ? 6.918 25.203 11.938 1 87.44 376 LEU A CA 1
ATOM 3048 C C . LEU A 1 376 ? 6.016 26.438 11.961 1 87.44 376 LEU A C 1
ATOM 3050 O O . LEU A 1 376 ? 5.352 26.75 10.969 1 87.44 376 LEU A O 1
ATOM 3054 N N . ASN A 1 377 ? 5.656 26.984 13.125 1 66.25 377 ASN A N 1
ATOM 3055 C CA . ASN A 1 377 ? 4.566 27.953 13.203 1 66.25 377 ASN A CA 1
ATOM 3056 C C . ASN A 1 377 ? 5.086 29.344 13.508 1 66.25 377 ASN A C 1
ATOM 3058 O O . ASN A 1 377 ? 5.812 29.547 14.484 1 66.25 377 ASN A O 1
ATOM 3062 N N . TYR A 1 378 ? 5.605 30.016 12.398 1 65.56 378 TYR A N 1
ATOM 3063 C CA . TYR A 1 378 ? 5.863 31.453 12.5 1 65.56 378 TYR A CA 1
ATOM 3064 C C . TYR A 1 378 ? 5.66 32.125 11.156 1 65.56 378 TYR A C 1
ATOM 3066 O O . TYR A 1 378 ? 6.074 31.609 10.117 1 65.56 378 TYR A O 1
ATOM 3074 N N . ALA A 1 379 ? 4.828 33.031 11.305 1 72.94 379 ALA A N 1
ATOM 3075 C CA . ALA A 1 379 ? 4.465 33.781 10.094 1 72.94 379 ALA A CA 1
ATOM 3076 C C . ALA A 1 379 ? 5.277 35.062 9.977 1 72.94 379 ALA A C 1
ATOM 3078 O O . ALA A 1 379 ? 4.766 36.156 10.234 1 72.94 379 ALA A O 1
ATOM 3079 N N . TRP A 1 380 ? 6.527 34.875 9.914 1 84.19 380 TRP A N 1
ATOM 3080 C CA . TRP A 1 380 ? 7.359 36.031 9.641 1 84.19 380 TRP A CA 1
ATOM 3081 C C . TRP A 1 380 ? 7.832 36.031 8.188 1 84.19 380 TRP A C 1
ATOM 3083 O O . TRP A 1 380 ? 8.477 35.094 7.742 1 84.19 380 TRP A O 1
ATOM 3093 N N . LYS A 1 381 ? 7.559 37.062 7.539 1 86.88 381 LYS A N 1
ATOM 3094 C CA . LYS A 1 381 ? 7.891 37.156 6.121 1 86.88 381 LYS A CA 1
ATOM 3095 C C . LYS A 1 381 ? 9.398 37.281 5.91 1 86.88 381 LYS A C 1
ATOM 3097 O O . LYS A 1 381 ? 9.922 36.875 4.871 1 86.88 381 LYS A O 1
ATOM 3102 N N . SER A 1 382 ? 10.117 37.781 6.926 1 88.75 382 SER A N 1
ATOM 3103 C CA . SER A 1 382 ? 11.539 38.062 6.809 1 88.75 382 SER A CA 1
ATOM 3104 C C . SER A 1 382 ? 12.375 36.812 7.062 1 88.75 382 SER A C 1
ATOM 3106 O O . SER A 1 382 ? 13.57 36.781 6.754 1 88.75 382 SER A O 1
ATOM 3108 N N . ILE A 1 383 ? 11.758 35.75 7.609 1 91.94 383 ILE A N 1
ATOM 3109 C CA . ILE A 1 383 ? 12.539 34.594 7.996 1 91.94 383 ILE A CA 1
ATOM 3110 C C . ILE A 1 383 ? 11.859 33.312 7.473 1 91.94 383 ILE A C 1
ATOM 3112 O O . ILE A 1 383 ? 10.938 32.812 8.102 1 91.94 383 ILE A O 1
ATOM 3116 N N . PRO A 1 384 ? 12.383 32.719 6.41 1 92.56 384 PRO A N 1
ATOM 3117 C CA . PRO A 1 384 ? 11.891 31.375 6.082 1 92.56 384 PRO A CA 1
ATOM 3118 C C . PRO A 1 384 ? 12.164 30.359 7.188 1 92.56 384 PRO A C 1
ATOM 3120 O O . PRO A 1 384 ? 13.203 30.422 7.844 1 92.56 384 PRO A O 1
ATOM 3123 N N . THR A 1 385 ? 11.242 29.5 7.391 1 94.19 385 THR A N 1
ATOM 3124 C CA . THR A 1 385 ? 11.398 28.453 8.398 1 94.19 385 THR A CA 1
ATOM 3125 C C . THR A 1 385 ? 11.484 27.078 7.742 1 94.19 385 THR A C 1
ATOM 3127 O O . THR A 1 385 ? 11.117 26.922 6.574 1 94.19 385 THR A O 1
ATOM 3130 N N . TYR A 1 386 ? 12.109 26.156 8.422 1 95.38 386 TYR A N 1
ATOM 3131 C CA . TYR A 1 386 ? 12.266 24.812 7.891 1 95.38 386 TYR A CA 1
ATOM 3132 C C . TYR A 1 386 ? 12.062 23.766 8.977 1 95.38 386 TYR A C 1
ATOM 3134 O O . TYR A 1 386 ? 12.398 24 10.141 1 95.38 386 TYR A O 1
ATOM 3142 N N . TYR A 1 387 ? 11.461 22.719 8.625 1 95.5 387 TYR A N 1
ATOM 3143 C CA . TYR A 1 387 ? 11.227 21.594 9.508 1 95.5 387 TYR A CA 1
ATOM 3144 C C . TYR A 1 387 ? 10.961 20.312 8.711 1 95.5 387 TYR A C 1
ATOM 3146 O O . TYR A 1 387 ? 10.867 20.359 7.484 1 95.5 387 TYR A O 1
ATOM 3154 N N . THR A 1 388 ? 10.891 19.125 9.414 1 94.31 388 THR A N 1
ATOM 3155 C CA . THR A 1 388 ? 10.625 17.875 8.734 1 94.31 388 THR A CA 1
ATOM 3156 C C . THR A 1 388 ? 9.227 17.359 9.07 1 94.31 388 THR A C 1
ATOM 3158 O O . THR A 1 388 ? 8.695 17.641 10.148 1 94.31 388 THR A O 1
ATOM 3161 N N . ARG A 1 389 ? 8.625 16.656 8.125 1 95.44 389 ARG A N 1
ATOM 3162 C CA . ARG A 1 389 ? 7.336 16.016 8.352 1 95.44 389 ARG A CA 1
ATOM 3163 C C . ARG A 1 389 ? 7.5 14.695 9.078 1 95.44 389 ARG A C 1
ATOM 3165 O O . ARG A 1 389 ? 7.195 13.633 8.523 1 95.44 389 ARG A O 1
ATOM 3172 N N . MET A 1 390 ? 7.766 14.758 10.297 1 94.44 390 MET A N 1
ATOM 3173 C CA . MET A 1 390 ? 8.148 13.602 11.094 1 94.44 390 MET A CA 1
ATOM 3174 C C . MET A 1 390 ? 6.973 12.641 11.266 1 94.44 390 MET A C 1
ATOM 3176 O O . MET A 1 390 ? 7.172 11.453 11.516 1 94.44 390 MET A O 1
ATOM 3180 N N . TYR A 1 391 ? 5.719 13.125 11.102 1 96.94 391 TYR A N 1
ATOM 3181 C CA . TYR A 1 391 ? 4.566 12.258 11.32 1 96.94 391 TYR A CA 1
ATOM 3182 C C . TYR A 1 391 ? 4.562 11.102 10.328 1 96.94 391 TYR A C 1
ATOM 3184 O O . TYR A 1 391 ? 4.004 10.039 10.617 1 96.94 391 TYR A O 1
ATOM 3192 N N . GLU A 1 392 ? 5.254 11.258 9.211 1 97.5 392 GLU A N 1
ATOM 3193 C CA . GLU A 1 392 ? 5.305 10.195 8.211 1 97.5 392 GLU A CA 1
ATOM 3194 C C . GLU A 1 392 ? 6.082 8.984 8.727 1 97.5 392 GLU A C 1
ATOM 3196 O O . GLU A 1 392 ? 5.609 7.848 8.625 1 97.5 392 GLU A O 1
ATOM 3201 N N . VAL A 1 393 ? 7.301 9.242 9.227 1 95.88 393 VAL A N 1
ATOM 3202 C CA . VAL A 1 393 ? 8.125 8.148 9.711 1 95.88 393 VAL A CA 1
ATOM 3203 C C . VAL A 1 393 ? 7.551 7.609 11.023 1 95.88 393 VAL A C 1
ATOM 3205 O O . VAL A 1 393 ? 7.633 6.41 11.297 1 95.88 393 VAL A O 1
ATOM 3208 N N . LYS A 1 394 ? 6.906 8.477 11.805 1 97.19 394 LYS A N 1
ATOM 3209 C CA . LYS A 1 394 ? 6.277 8.016 13.039 1 97.19 394 LYS A CA 1
ATOM 3210 C C . LYS A 1 394 ? 5.117 7.066 12.75 1 97.19 394 LYS A C 1
ATOM 3212 O O . LYS A 1 394 ? 4.883 6.113 13.492 1 97.19 394 LYS A O 1
ATOM 3217 N N . PHE A 1 395 ? 4.352 7.332 11.734 1 98.06 395 PHE A N 1
ATOM 3218 C CA . PHE A 1 395 ? 3.328 6.402 11.281 1 98.06 395 PHE A CA 1
ATOM 3219 C C . PHE A 1 395 ? 3.932 5.031 10.992 1 98.06 395 PHE A C 1
ATOM 3221 O O . PHE A 1 395 ? 3.393 4.008 11.422 1 98.06 395 PHE A O 1
ATOM 3228 N N . LEU A 1 396 ? 5.047 4.984 10.25 1 98 396 LEU A N 1
ATOM 3229 C CA . LEU A 1 396 ? 5.715 3.738 9.898 1 98 396 LEU A CA 1
ATOM 3230 C C . LEU A 1 396 ? 6.184 2.996 11.141 1 98 396 LEU A C 1
ATOM 3232 O O . LEU A 1 396 ? 6.02 1.777 11.242 1 98 396 LEU A O 1
ATOM 3236 N N . THR A 1 397 ? 6.816 3.73 12.102 1 97.12 397 THR A N 1
ATOM 3237 C CA . THR A 1 397 ? 7.242 3.084 13.336 1 97.12 397 THR A CA 1
ATOM 3238 C C . THR A 1 397 ? 6.035 2.576 14.125 1 97.12 397 THR A C 1
ATOM 3240 O O . THR A 1 397 ? 6.125 1.56 14.82 1 97.12 397 THR A O 1
ATOM 3243 N N . GLY A 1 398 ? 4.93 3.285 13.992 1 97.62 398 GLY A N 1
ATOM 3244 C CA . GLY A 1 398 ? 3.699 2.787 14.586 1 97.62 398 GLY A CA 1
ATOM 3245 C C . GLY A 1 398 ? 3.25 1.461 14 1 97.62 398 GLY A C 1
ATOM 3246 O O . GLY A 1 398 ? 2.812 0.57 14.734 1 97.62 398 GLY A O 1
ATOM 3247 N N . LEU A 1 399 ? 3.299 1.312 12.641 1 97.56 399 LEU A N 1
ATOM 3248 C CA . LEU A 1 399 ? 2.99 0.043 11.992 1 97.56 399 LEU A CA 1
ATOM 3249 C C . LEU A 1 399 ? 3.842 -1.083 12.562 1 97.56 399 LEU A C 1
ATOM 3251 O O . LEU A 1 399 ? 3.33 -2.164 12.867 1 97.56 399 LEU A O 1
ATOM 3255 N N . ILE A 1 400 ? 5.164 -0.83 12.727 1 97 400 ILE A N 1
ATOM 3256 C CA . ILE A 1 400 ? 6.102 -1.825 13.234 1 97 400 ILE A CA 1
ATOM 3257 C C . ILE A 1 400 ? 5.738 -2.188 14.672 1 97 400 ILE A C 1
ATOM 3259 O O . ILE A 1 400 ? 5.664 -3.367 15.023 1 97 400 ILE A O 1
ATOM 3263 N N . ALA A 1 401 ? 5.504 -1.131 15.469 1 96.44 401 ALA A N 1
ATOM 3264 C CA . ALA A 1 401 ? 5.176 -1.355 16.875 1 96.44 401 ALA A CA 1
ATOM 3265 C C . ALA A 1 401 ? 3.916 -2.203 17.016 1 96.44 401 ALA A C 1
ATOM 3267 O O . ALA A 1 401 ? 3.883 -3.15 17.797 1 96.44 401 ALA A O 1
ATOM 3268 N N . GLY A 1 402 ? 2.865 -1.814 16.281 1 95.56 402 GLY A N 1
ATOM 3269 C CA . GLY A 1 402 ? 1.636 -2.592 16.312 1 95.56 402 GLY A CA 1
ATOM 3270 C C . GLY A 1 402 ? 1.83 -4.035 15.891 1 95.56 402 GLY A C 1
ATOM 3271 O O . GLY A 1 402 ? 1.262 -4.945 16.5 1 95.56 402 GLY A O 1
ATOM 3272 N N . SER A 1 403 ? 2.551 -4.246 14.852 1 93.75 403 SER A N 1
ATOM 3273 C CA . SER A 1 403 ? 2.811 -5.582 14.32 1 93.75 403 SER A CA 1
ATOM 3274 C C . SER A 1 403 ? 3.605 -6.422 15.312 1 93.75 403 SER A C 1
ATOM 3276 O O . SER A 1 403 ? 3.342 -7.617 15.469 1 93.75 403 SER A O 1
ATOM 3278 N N . MET A 1 404 ? 4.566 -5.793 16.016 1 91.5 404 MET A N 1
ATOM 3279 C CA . MET A 1 404 ? 5.504 -6.508 16.891 1 91.5 404 MET A CA 1
ATOM 3280 C C . MET A 1 404 ? 4.91 -6.73 18.266 1 91.5 404 MET A C 1
ATOM 3282 O O . MET A 1 404 ? 5.379 -7.59 19.016 1 91.5 404 MET A O 1
ATOM 3286 N N . ALA A 1 405 ? 3.875 -5.988 18.562 1 89.81 405 ALA A N 1
ATOM 3287 C CA . ALA A 1 405 ? 3.254 -6.105 19.875 1 89.81 405 ALA A CA 1
ATOM 3288 C C . ALA A 1 405 ? 2.592 -7.469 20.062 1 89.81 405 ALA A C 1
ATOM 3290 O O . ALA A 1 405 ? 1.979 -7.996 19.125 1 89.81 405 ALA A O 1
ATOM 3291 N N . LYS A 1 406 ? 2.73 -8.18 21.203 1 79.81 406 LYS A N 1
ATOM 3292 C CA . LYS A 1 406 ? 2.156 -9.484 21.531 1 79.81 406 LYS A CA 1
ATOM 3293 C C . LYS A 1 406 ? 0.933 -9.336 22.422 1 79.81 406 LYS A C 1
ATOM 3295 O O . LYS A 1 406 ? 0.819 -10.023 23.453 1 79.81 406 LYS A O 1
ATOM 3300 N N . GLY A 1 407 ? 0.07 -8.383 22.172 1 74.62 407 GLY A N 1
ATOM 3301 C CA . GLY A 1 407 ? -1.116 -8.148 22.984 1 74.62 407 GLY A CA 1
ATOM 3302 C C . GLY A 1 407 ? -0.882 -7.172 24.109 1 74.62 407 GLY A C 1
ATOM 3303 O O . GLY A 1 407 ? -1.815 -6.816 24.844 1 74.62 407 GLY A O 1
ATOM 3304 N N . GLU A 1 408 ? 0.288 -6.754 24.25 1 81.5 408 GLU A N 1
ATOM 3305 C CA . GLU A 1 408 ? 0.625 -5.805 25.297 1 81.5 408 GLU A CA 1
ATOM 3306 C C . GLU A 1 408 ? 0.49 -4.367 24.812 1 81.5 408 GLU A C 1
ATOM 3308 O O . GLU A 1 408 ? 0.523 -4.105 23.609 1 81.5 408 GLU A O 1
ATOM 3313 N N . ASN A 1 409 ? 0.353 -3.543 25.812 1 89.38 409 ASN A N 1
ATOM 3314 C CA . ASN A 1 409 ? 0.276 -2.117 25.5 1 89.38 409 ASN A CA 1
ATOM 3315 C C . ASN A 1 409 ? 1.65 -1.537 25.188 1 89.38 409 ASN A C 1
ATOM 3317 O O . ASN A 1 409 ? 2.674 -2.146 25.5 1 89.38 409 ASN A O 1
ATOM 3321 N N . ILE A 1 410 ? 1.666 -0.448 24.469 1 94.56 410 ILE A N 1
ATOM 3322 C CA . ILE A 1 410 ? 2.891 0.173 23.984 1 94.56 410 ILE A CA 1
ATOM 3323 C C . ILE A 1 410 ? 3.123 1.499 24.703 1 94.56 410 ILE A C 1
ATOM 3325 O O . ILE A 1 410 ? 2.17 2.199 25.047 1 94.56 410 ILE A O 1
ATOM 3329 N N . GLY A 1 411 ? 4.367 1.768 24.984 1 94.94 411 GLY A N 1
ATOM 3330 C CA . GLY A 1 411 ? 4.723 3.076 25.516 1 94.94 411 GLY A CA 1
ATOM 3331 C C . GLY A 1 411 ? 5.199 4.039 24.438 1 94.94 411 GLY A C 1
ATOM 3332 O O . GLY A 1 411 ? 5.812 3.625 23.453 1 94.94 411 GLY A O 1
ATOM 3333 N N . TYR A 1 412 ? 4.914 5.332 24.625 1 95.06 412 TYR A N 1
ATOM 3334 C CA . TYR A 1 412 ? 5.398 6.402 23.75 1 95.06 412 TYR A CA 1
ATOM 3335 C C . TYR A 1 412 ? 5.953 7.562 24.578 1 95.06 412 TYR A C 1
ATOM 3337 O O . TYR A 1 412 ? 5.238 8.148 25.391 1 95.06 412 TYR A O 1
ATOM 3345 N N . GLU A 1 413 ? 7.168 7.859 24.312 1 91.94 413 GLU A N 1
ATOM 3346 C CA . GLU A 1 413 ? 7.801 9 24.969 1 91.94 413 GLU A CA 1
ATOM 3347 C C . GLU A 1 413 ? 7.883 10.203 24.031 1 91.94 413 GLU A C 1
ATOM 3349 O O . GLU A 1 413 ? 8.414 10.102 22.938 1 91.94 413 GLU A O 1
ATOM 3354 N N . ALA A 1 414 ? 7.305 11.312 24.453 1 91.5 414 ALA A N 1
ATOM 3355 C CA . ALA A 1 414 ? 7.375 12.586 23.734 1 91.5 414 ALA A CA 1
ATOM 3356 C C . ALA A 1 414 ? 8.094 13.648 24.578 1 91.5 414 ALA A C 1
ATOM 3358 O O . ALA A 1 414 ? 8.109 13.562 25.797 1 91.5 414 ALA A O 1
ATOM 3359 N N . ASP A 1 415 ? 8.688 14.578 23.938 1 88.38 415 ASP A N 1
ATOM 3360 C CA . ASP A 1 415 ? 9.477 15.586 24.641 1 88.38 415 ASP A CA 1
ATOM 3361 C C . ASP A 1 415 ? 8.602 16.781 25.047 1 88.38 415 ASP A C 1
ATOM 3363 O O . ASP A 1 415 ? 8.266 16.922 26.219 1 88.38 415 ASP A O 1
ATOM 3367 N N . TYR A 1 416 ? 8.234 17.656 24.062 1 89.75 416 TYR A N 1
ATOM 3368 C CA . TYR A 1 416 ? 7.477 18.875 24.312 1 89.75 416 TYR A CA 1
ATOM 3369 C C . TYR A 1 416 ? 6.176 18.891 23.516 1 89.75 416 TYR A C 1
ATOM 3371 O O . TYR A 1 416 ? 6.133 18.422 22.375 1 89.75 416 TYR A O 1
ATOM 3379 N N . PRO A 1 417 ? 5.09 19.406 24.125 1 93.06 417 PRO A N 1
ATOM 3380 C CA . PRO A 1 417 ? 3.846 19.562 23.359 1 93.06 417 PRO A CA 1
ATOM 3381 C C . PRO A 1 417 ? 3.861 20.781 22.453 1 93.06 417 PRO A C 1
ATOM 3383 O O . PRO A 1 417 ? 3.119 21.734 22.672 1 93.06 417 PRO A O 1
ATOM 3386 N N . ILE A 1 418 ? 4.68 20.75 21.438 1 91.88 418 ILE A N 1
ATOM 3387 C CA . ILE A 1 418 ? 4.855 21.844 20.5 1 91.88 418 ILE A CA 1
ATOM 3388 C C . ILE A 1 418 ? 4.246 21.453 19.141 1 91.88 418 ILE A C 1
ATOM 3390 O O . ILE A 1 418 ? 3.836 20.312 18.953 1 91.88 418 ILE A O 1
ATOM 3394 N N . TYR A 1 419 ? 4.172 22.422 18.266 1 92.19 419 TYR A N 1
ATOM 3395 C CA . TYR A 1 419 ? 3.627 22.203 16.922 1 92.19 419 TYR A CA 1
ATOM 3396 C C . TYR A 1 419 ? 4.309 21.016 16.25 1 92.19 419 TYR A C 1
ATOM 3398 O O . TYR A 1 419 ? 5.539 20.922 16.234 1 92.19 419 TYR A O 1
ATOM 3406 N N . GLY A 1 420 ? 3.482 20.141 15.75 1 93.69 420 GLY A N 1
ATOM 3407 C CA . GLY A 1 420 ? 3.986 18.969 15.039 1 93.69 420 GLY A CA 1
ATOM 3408 C C . GLY A 1 420 ? 4.113 17.75 15.93 1 93.69 420 GLY A C 1
ATOM 3409 O O . GLY A 1 420 ? 4.008 16.609 15.445 1 93.69 420 GLY A O 1
ATOM 3410 N N . SER A 1 421 ? 4.301 17.922 17.203 1 94 421 SER A N 1
ATOM 3411 C CA . SER A 1 421 ? 4.555 16.812 18.125 1 94 421 SER A CA 1
ATOM 3412 C C . SER A 1 421 ? 3.316 15.938 18.281 1 94 421 SER A C 1
ATOM 3414 O O . SER A 1 421 ? 3.412 14.711 18.297 1 94 421 SER A O 1
ATOM 3416 N N . VAL A 1 422 ? 2.195 16.594 18.453 1 96.12 422 VAL A N 1
ATOM 3417 C CA . VAL A 1 422 ? 0.969 15.828 18.656 1 96.12 422 VAL A CA 1
ATOM 3418 C C . VAL A 1 422 ? 0.625 15.055 17.375 1 96.12 422 VAL A C 1
ATOM 3420 O O . VAL A 1 422 ? 0.128 13.922 17.453 1 96.12 422 VAL A O 1
ATOM 3423 N N . ALA A 1 423 ? 0.885 15.656 16.266 1 96.88 423 ALA A N 1
ATOM 3424 C CA . ALA A 1 423 ? 0.687 14.953 15 1 96.88 423 ALA A CA 1
ATOM 3425 C C . ALA A 1 423 ? 1.559 13.703 14.922 1 96.88 423 ALA A C 1
ATOM 3427 O O . ALA A 1 423 ? 1.131 12.672 14.398 1 96.88 423 ALA A O 1
ATOM 3428 N N . ASN A 1 424 ? 2.803 13.82 15.406 1 96.75 424 ASN A N 1
ATOM 3429 C CA . ASN A 1 424 ? 3.695 12.664 15.445 1 96.75 424 ASN A CA 1
ATOM 3430 C C . ASN A 1 424 ? 3.117 11.539 16.297 1 96.75 424 ASN A C 1
ATOM 3432 O O . ASN A 1 424 ? 3.135 10.375 15.883 1 96.75 424 ASN A O 1
ATOM 3436 N N . ILE A 1 425 ? 2.639 11.875 17.438 1 97.12 425 ILE A N 1
ATOM 3437 C CA . ILE A 1 425 ? 2.062 10.906 18.359 1 97.12 425 ILE A CA 1
ATOM 3438 C C . ILE A 1 425 ? 0.853 10.234 17.719 1 97.12 425 ILE A C 1
ATOM 3440 O O . ILE A 1 425 ? 0.728 9.008 17.75 1 97.12 425 ILE A O 1
ATOM 3444 N N . ASN A 1 426 ? -0.008 11.07 17.141 1 97.94 426 ASN A N 1
ATOM 3445 C CA . ASN A 1 426 ? -1.223 10.555 16.516 1 97.94 426 ASN A CA 1
ATOM 3446 C C . ASN A 1 426 ? -0.905 9.688 15.305 1 97.94 426 ASN A C 1
ATOM 3448 O O . ASN A 1 426 ? -1.582 8.688 15.055 1 97.94 426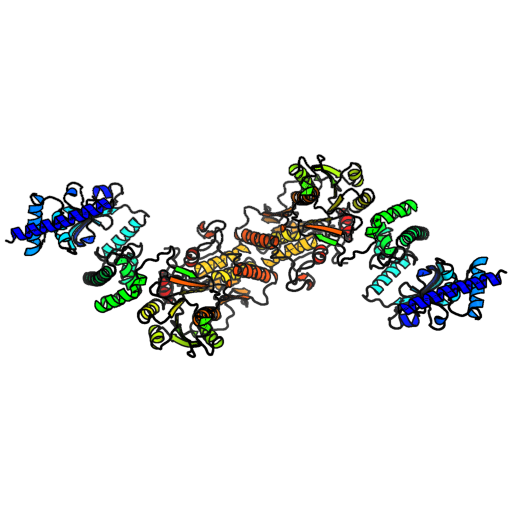 ASN A O 1
ATOM 3452 N N . ALA A 1 427 ? 0.054 10.094 14.516 1 97.94 427 ALA A N 1
ATOM 3453 C CA . ALA A 1 427 ? 0.445 9.281 13.367 1 97.94 427 ALA A CA 1
ATOM 3454 C C . ALA A 1 427 ? 0.929 7.902 13.805 1 97.94 427 ALA A C 1
ATOM 3456 O O . ALA A 1 427 ? 0.58 6.891 13.195 1 97.94 427 ALA A O 1
ATOM 3457 N N . PHE A 1 428 ? 1.798 7.875 14.883 1 97.69 428 PHE A N 1
ATOM 3458 C CA . PHE A 1 428 ? 2.234 6.617 15.477 1 97.69 428 PHE A CA 1
ATOM 3459 C C . PHE A 1 428 ? 1.036 5.777 15.898 1 97.69 428 PHE A C 1
ATOM 3461 O O . PHE A 1 428 ? 0.97 4.582 15.602 1 97.69 428 PHE A O 1
ATOM 3468 N N . ALA A 1 429 ? 0.114 6.422 16.562 1 97.44 429 ALA A N 1
ATOM 3469 C CA . ALA A 1 429 ? -1.076 5.742 17.062 1 97.44 429 ALA A CA 1
ATOM 3470 C C . ALA A 1 429 ? -1.913 5.176 15.922 1 97.44 429 ALA A C 1
ATOM 3472 O O . ALA A 1 429 ? -2.48 4.09 16.031 1 97.44 429 ALA A O 1
ATOM 3473 N N . LEU A 1 430 ? -2.064 5.926 14.891 1 96.81 430 LEU A N 1
ATOM 3474 C CA . LEU A 1 430 ? -2.793 5.465 13.719 1 96.81 430 LEU A CA 1
ATOM 3475 C C . LEU A 1 430 ? -2.137 4.219 13.125 1 96.81 430 LEU A C 1
ATOM 3477 O O . LEU A 1 430 ? -2.826 3.283 12.719 1 96.81 430 LEU A O 1
ATOM 3481 N N . GLY A 1 431 ? -0.793 4.266 12.977 1 97.5 431 GLY A N 1
ATOM 3482 C CA . GLY A 1 431 ? -0.083 3.086 12.508 1 97.5 431 GLY A CA 1
ATOM 3483 C C . GLY A 1 431 ? -0.363 1.851 13.344 1 97.5 431 GLY A C 1
ATOM 3484 O O . GLY A 1 431 ? -0.63 0.776 12.797 1 97.5 431 GLY A O 1
ATOM 3485 N N . VAL A 1 432 ? -0.303 2.008 14.68 1 96.56 432 VAL A N 1
ATOM 3486 C CA . VAL A 1 432 ? -0.584 0.905 15.594 1 96.56 432 VAL A CA 1
ATOM 3487 C C . VAL A 1 432 ? -2.004 0.392 15.359 1 96.56 432 VAL A C 1
ATOM 3489 O O . VAL A 1 432 ? -2.221 -0.815 15.234 1 96.56 432 VAL A O 1
ATOM 3492 N N . ALA A 1 433 ? -3.002 1.315 15.32 1 94.56 433 ALA A N 1
ATOM 3493 C CA . ALA A 1 433 ? -4.414 0.963 15.203 1 94.56 433 ALA A CA 1
ATOM 3494 C C . ALA A 1 433 ? -4.688 0.223 13.898 1 94.56 433 ALA A C 1
ATOM 3496 O O . ALA A 1 433 ? -5.59 -0.618 13.828 1 94.56 433 ALA A O 1
ATOM 3497 N N . MET A 1 434 ? -3.961 0.5 12.867 1 94.56 434 MET A N 1
ATOM 3498 C CA . MET A 1 434 ? -4.16 -0.11 11.562 1 94.56 434 MET A CA 1
ATOM 3499 C C . MET A 1 434 ? -3.875 -1.607 11.609 1 94.56 434 MET A C 1
ATOM 3501 O O . MET A 1 434 ? -4.543 -2.393 10.93 1 94.56 434 MET A O 1
ATOM 3505 N N . VAL A 1 435 ? -2.869 -2.031 12.375 1 95.31 435 VAL A N 1
ATOM 3506 C CA . VAL A 1 435 ? -2.439 -3.424 12.328 1 95.31 435 VAL A CA 1
ATOM 3507 C C . VAL A 1 435 ? -2.863 -4.141 13.609 1 95.31 435 VAL A C 1
ATOM 3509 O O . VAL A 1 435 ? -2.982 -5.367 13.633 1 95.31 435 VAL A O 1
ATOM 3512 N N . ASN A 1 436 ? -3.039 -3.412 14.648 1 93.69 436 ASN A N 1
ATOM 3513 C CA . ASN A 1 436 ? -3.445 -3.969 15.938 1 93.69 436 ASN A CA 1
ATOM 3514 C C . ASN A 1 436 ? -4.398 -3.035 16.672 1 93.69 436 ASN A C 1
ATOM 3516 O O . ASN A 1 436 ? -3.992 -2.348 17.625 1 93.69 436 ASN A O 1
ATOM 3520 N N . PRO A 1 437 ? -5.711 -3.061 16.391 1 92.06 437 PRO A N 1
ATOM 3521 C CA . PRO A 1 437 ? -6.676 -2.076 16.906 1 92.06 437 PRO A CA 1
ATOM 3522 C C . PRO A 1 437 ? -6.945 -2.225 18.391 1 92.06 437 PRO A C 1
ATOM 3524 O O . PRO A 1 437 ? -7.539 -1.335 19.016 1 92.06 437 PRO A O 1
ATOM 3527 N N . ASN A 1 438 ? -6.441 -3.25 19 1 88.56 438 ASN A N 1
ATOM 3528 C CA . ASN A 1 438 ? -6.77 -3.508 20.406 1 88.56 438 ASN A CA 1
ATOM 3529 C C . ASN A 1 438 ? -5.703 -2.953 21.344 1 88.56 438 ASN A C 1
ATOM 3531 O O . ASN A 1 438 ? -5.887 -2.934 22.562 1 88.56 438 ASN A O 1
ATOM 3535 N N . ILE A 1 439 ? -4.66 -2.479 20.812 1 91.88 439 ILE A N 1
ATOM 3536 C CA . ILE A 1 439 ? -3.523 -2.045 21.625 1 91.88 439 ILE A CA 1
ATOM 3537 C C . ILE A 1 439 ? -3.703 -0.583 22.031 1 91.88 439 ILE A C 1
ATOM 3539 O O . ILE A 1 439 ? -4.148 0.238 21.219 1 91.88 439 ILE A O 1
ATOM 3543 N N . LYS A 1 440 ? -3.416 -0.256 23.312 1 93.81 440 LYS A N 1
ATOM 3544 C CA . LYS A 1 440 ? -3.375 1.12 23.797 1 93.81 440 LYS A CA 1
ATOM 3545 C C . LYS A 1 440 ? -1.939 1.636 23.859 1 93.81 440 LYS A C 1
ATOM 3547 O O . LYS A 1 440 ? -1 0.853 24.016 1 93.81 440 LYS A O 1
ATOM 3552 N N . ILE A 1 441 ? -1.819 2.904 23.672 1 95.69 441 ILE A N 1
ATOM 3553 C CA . ILE A 1 441 ? -0.523 3.572 23.719 1 95.69 441 ILE A CA 1
ATOM 3554 C C . ILE A 1 441 ? -0.454 4.473 24.953 1 95.69 441 ILE A C 1
ATOM 3556 O O . ILE A 1 441 ? -1.248 5.406 25.094 1 95.69 441 ILE A O 1
ATOM 3560 N N . TYR A 1 442 ? 0.446 4.195 25.812 1 95 442 TYR A N 1
ATOM 3561 C CA . TYR A 1 442 ? 0.644 5.008 27.016 1 95 442 TYR A CA 1
ATOM 3562 C C . TYR A 1 442 ? 1.657 6.117 26.75 1 95 442 TYR A C 1
ATOM 3564 O O . TYR A 1 442 ? 2.836 5.844 26.516 1 95 442 TYR A O 1
ATOM 3572 N N . LEU A 1 443 ? 1.17 7.379 26.828 1 94.12 443 LEU A N 1
ATOM 3573 C CA . LEU A 1 443 ? 1.951 8.562 26.484 1 94.12 443 LEU A CA 1
ATOM 3574 C C . LEU A 1 443 ? 2.621 9.156 27.719 1 94.12 443 LEU A C 1
ATOM 3576 O O . LEU A 1 443 ? 1.98 9.32 28.75 1 94.12 443 LEU A O 1
ATOM 3580 N N . ASN A 1 444 ? 3.877 9.344 27.609 1 92.38 444 ASN A N 1
ATOM 3581 C CA . ASN A 1 444 ? 4.66 10.031 28.625 1 92.38 444 ASN A CA 1
ATOM 3582 C C . ASN A 1 444 ? 5.422 11.219 28.047 1 92.38 444 ASN A C 1
ATOM 3584 O O . ASN A 1 444 ? 6.121 11.078 27.031 1 92.38 444 ASN A O 1
ATOM 3588 N N . TRP A 1 445 ? 5.273 12.414 28.672 1 91.5 445 TRP A N 1
ATOM 3589 C CA . TRP A 1 445 ? 6.027 13.602 28.281 1 91.5 445 TRP A CA 1
ATOM 3590 C C . TRP A 1 445 ? 7.254 13.781 29.172 1 91.5 445 TRP A C 1
ATOM 3592 O O . TRP A 1 445 ? 7.129 13.969 30.375 1 91.5 445 TRP A O 1
ATOM 3602 N N . THR A 1 446 ? 8.406 13.758 28.594 1 86.69 446 THR A N 1
ATOM 3603 C CA . THR A 1 446 ? 9.641 13.875 29.359 1 86.69 446 THR A CA 1
ATOM 3604 C C . THR A 1 446 ? 9.758 15.258 30 1 86.69 446 THR A C 1
ATOM 3606 O O . THR A 1 446 ? 10.453 15.43 31 1 86.69 446 THR A O 1
ATOM 3609 N N . SER A 1 447 ? 9.062 16.281 29.453 1 88.94 447 SER A N 1
ATOM 3610 C CA . SER A 1 447 ? 9.133 17.656 29.938 1 88.94 447 SER A CA 1
ATOM 3611 C C . SER A 1 447 ? 8.141 17.906 31.062 1 88.94 447 SER A C 1
ATOM 3613 O O . SER A 1 447 ? 8.141 18.969 31.688 1 88.94 447 SER A O 1
ATOM 3615 N N . GLU A 1 448 ? 7.27 16.984 31.312 1 88.88 448 GLU A N 1
ATOM 3616 C CA . GLU A 1 448 ? 6.27 17.141 32.344 1 88.88 448 GLU A CA 1
ATOM 3617 C C . GLU A 1 448 ? 6.887 16.969 33.75 1 88.88 448 GLU A C 1
ATOM 3619 O O . GLU A 1 448 ? 7.77 16.125 33.938 1 88.88 448 GLU A O 1
ATOM 3624 N N . LYS A 1 449 ? 6.312 17.828 34.781 1 86.94 449 LYS A N 1
ATOM 3625 C CA . LYS A 1 449 ? 6.766 17.719 36.188 1 86.94 449 LYS A CA 1
ATOM 3626 C C . LYS A 1 449 ? 6.293 16.422 36.812 1 86.94 449 LYS A C 1
ATOM 3628 O O . LYS A 1 449 ? 5.152 16 36.625 1 86.94 449 LYS A O 1
ATOM 3633 N N . GLY A 1 450 ? 6.965 15.82 37.75 1 71.62 450 GLY A N 1
ATOM 3634 C CA . GLY A 1 450 ? 6.582 14.789 38.688 1 71.62 450 GLY A CA 1
ATOM 3635 C C . GLY A 1 450 ? 6.102 13.516 38.031 1 71.62 450 GLY A C 1
ATOM 3636 O O . GLY A 1 450 ? 5.844 12.516 38.719 1 71.62 450 GLY A O 1
ATOM 3637 N N . LYS A 1 451 ? 5.613 13.422 36.875 1 60.22 451 LYS A N 1
ATOM 3638 C CA . LYS A 1 451 ? 4.875 12.258 36.406 1 60.22 451 LYS A CA 1
ATOM 3639 C C . LYS A 1 451 ? 5.809 11.07 36.188 1 60.22 451 LYS A C 1
ATOM 3641 O O . LYS A 1 451 ? 6.992 11.242 35.906 1 60.22 451 LYS A O 1
ATOM 3646 N N . GLN A 1 452 ? 5.27 9.867 36.562 1 55.84 452 GLN A N 1
ATOM 3647 C CA . GLN A 1 452 ? 5.789 8.516 36.75 1 55.84 452 GLN A CA 1
ATOM 3648 C C . GLN A 1 452 ? 6.395 7.957 35.469 1 55.84 452 GLN A C 1
ATOM 3650 O O . GLN A 1 452 ? 5.688 7.371 34.656 1 55.84 452 GLN A O 1
ATOM 3655 N N . LYS A 1 453 ? 7.59 8.273 34.938 1 58.34 453 LYS A N 1
ATOM 3656 C CA . LYS A 1 453 ? 8.477 7.691 33.938 1 58.34 453 LYS A CA 1
ATOM 3657 C C . LYS A 1 453 ? 8.438 6.164 34 1 58.34 453 LYS A C 1
ATOM 3659 O O . LYS A 1 453 ? 8.453 5.504 32.938 1 58.34 453 LYS A O 1
ATOM 3664 N N . ALA A 1 454 ? 8.328 5.641 35.188 1 55.31 454 ALA A N 1
ATOM 3665 C CA . ALA A 1 454 ? 8.648 4.238 35.438 1 55.31 454 ALA A CA 1
ATOM 3666 C C . ALA A 1 454 ? 7.637 3.318 34.75 1 55.31 454 ALA A C 1
ATOM 3668 O O . ALA A 1 454 ? 8 2.273 34.219 1 55.31 454 ALA A O 1
ATOM 3669 N N . ALA A 1 455 ? 6.492 3.832 34.438 1 70.31 455 ALA A N 1
ATOM 3670 C CA . ALA A 1 455 ? 5.477 2.871 34 1 70.31 455 ALA A CA 1
ATOM 3671 C C . ALA A 1 455 ? 5.555 2.619 32.5 1 70.31 455 ALA A C 1
ATOM 3673 O O . ALA A 1 455 ? 5.457 1.475 32.062 1 70.31 455 ALA A O 1
ATOM 3674 N N . VAL A 1 456 ? 6.043 3.631 31.734 1 78.88 456 VAL A N 1
ATOM 3675 C CA . VAL A 1 456 ? 6.109 3.469 30.281 1 78.88 456 VAL A CA 1
ATOM 3676 C C . VAL A 1 456 ? 7.352 2.668 29.906 1 78.88 456 VAL A C 1
ATOM 3678 O O . VAL A 1 456 ? 7.289 1.766 29.062 1 78.88 456 VAL A O 1
ATOM 3681 N N . GLU A 1 457 ? 8.391 2.885 30.703 1 74.75 457 GLU A N 1
ATOM 3682 C CA . GLU A 1 457 ? 9.656 2.225 30.375 1 74.75 457 GLU A CA 1
ATOM 3683 C C . GLU A 1 457 ? 9.609 0.741 30.719 1 74.75 457 GLU A C 1
ATOM 3685 O O . GLU A 1 457 ? 10.445 -0.037 30.266 1 74.75 457 GLU A O 1
ATOM 3690 N N . GLU A 1 458 ? 8.57 0.434 31.469 1 80.06 458 GLU A N 1
ATOM 3691 C CA . GLU A 1 458 ? 8.469 -0.952 31.922 1 80.06 458 GLU A CA 1
ATOM 3692 C C . GLU A 1 458 ? 7.637 -1.785 30.953 1 80.06 458 GLU A C 1
ATOM 3694 O O . GLU A 1 458 ? 7.586 -3.012 31.062 1 80.06 458 GLU A O 1
ATOM 3699 N N . LEU A 1 459 ? 7.164 -1.056 30.016 1 86.94 459 LEU A N 1
ATOM 3700 C CA . LEU A 1 459 ? 6.344 -1.773 29.047 1 86.94 459 LEU A CA 1
ATOM 3701 C C . LEU A 1 459 ? 7.215 -2.559 28.062 1 86.94 459 LEU A C 1
ATOM 3703 O O . LEU A 1 459 ? 8.383 -2.232 27.875 1 86.94 459 LEU A O 1
ATOM 3707 N N . ALA A 1 460 ? 6.695 -3.498 27.516 1 86.69 460 ALA A N 1
ATOM 3708 C CA . ALA A 1 460 ? 7.434 -4.453 26.703 1 86.69 460 ALA A CA 1
ATOM 3709 C C . ALA A 1 460 ? 7.902 -3.812 25.391 1 86.69 460 ALA A C 1
ATOM 3711 O O . ALA A 1 460 ? 8.922 -4.215 24.828 1 86.69 460 ALA A O 1
ATOM 3712 N N . LEU A 1 461 ? 7.172 -2.924 24.922 1 91.69 461 LEU A N 1
ATOM 3713 C CA . LEU A 1 461 ? 7.492 -2.199 23.688 1 91.69 461 LEU A CA 1
ATOM 3714 C C . LEU A 1 461 ? 7.332 -0.696 23.891 1 91.69 461 LEU A C 1
ATOM 3716 O O . LEU A 1 461 ? 6.293 -0.238 24.375 1 91.69 461 LEU A O 1
ATOM 3720 N N . VAL A 1 462 ? 8.422 0.118 23.562 1 91.94 462 VAL A N 1
ATOM 3721 C CA . VAL A 1 462 ? 8.406 1.55 23.859 1 91.94 462 VAL A CA 1
ATOM 3722 C C . VAL A 1 462 ? 8.969 2.32 22.656 1 91.94 462 VAL A C 1
ATOM 3724 O O . VAL A 1 462 ? 9.969 1.913 22.062 1 91.94 462 VAL A O 1
ATOM 3727 N N . SER A 1 463 ? 8.227 3.281 22.203 1 93.19 463 SER A N 1
ATOM 3728 C CA . SER A 1 463 ? 8.758 4.27 21.266 1 93.19 463 SER A CA 1
ATOM 3729 C C . SER A 1 463 ? 9.391 5.445 22 1 93.19 463 SER A C 1
ATOM 3731 O O . SER A 1 463 ? 8.695 6.223 22.656 1 93.19 463 SER A O 1
ATOM 3733 N N . ALA A 1 464 ? 10.688 5.559 21.891 1 88.19 464 ALA A N 1
ATOM 3734 C CA . ALA A 1 464 ? 11.438 6.586 22.609 1 88.19 464 ALA A CA 1
ATOM 3735 C C . ALA A 1 464 ? 12.07 7.578 21.625 1 88.19 464 ALA A C 1
ATOM 3737 O O . ALA A 1 464 ? 11.633 7.691 20.484 1 88.19 464 ALA A O 1
ATOM 3738 N N . ARG A 1 465 ? 12.992 8.359 22.125 1 81.38 465 ARG A N 1
ATOM 3739 C CA . ARG A 1 465 ? 13.68 9.344 21.297 1 81.38 465 ARG A CA 1
ATOM 3740 C C . ARG A 1 465 ? 14.445 8.664 20.156 1 81.38 465 ARG A C 1
ATOM 3742 O O . ARG A 1 465 ? 15.016 7.586 20.359 1 81.38 465 ARG A O 1
ATOM 3749 N N . ASP A 1 466 ? 14.477 9.211 18.969 1 72.94 466 ASP A N 1
ATOM 3750 C CA . ASP A 1 466 ? 14.953 8.578 17.734 1 72.94 466 ASP A CA 1
ATOM 3751 C C . ASP A 1 466 ? 16.469 8.547 17.688 1 72.94 466 ASP A C 1
ATOM 3753 O O . ASP A 1 466 ? 17.062 7.812 16.891 1 72.94 466 ASP A O 1
ATOM 3757 N N . MET A 1 467 ? 17.141 9.406 18.312 1 64.25 467 MET A N 1
ATOM 3758 C CA . MET A 1 467 ? 18.594 9.484 18.125 1 64.25 467 MET A CA 1
ATOM 3759 C C . MET A 1 467 ? 19.312 9.156 19.438 1 64.25 467 MET A C 1
ATOM 3761 O O . MET A 1 467 ? 18.766 9.359 20.516 1 64.25 467 MET A O 1
ATOM 3765 N N . ILE A 1 468 ? 20.484 8.43 19.219 1 54.75 468 ILE A N 1
ATOM 3766 C CA . ILE A 1 468 ? 21.359 8.094 20.359 1 54.75 468 ILE A CA 1
ATOM 3767 C C . ILE A 1 468 ? 21.906 9.375 20.984 1 54.75 468 ILE A C 1
ATOM 3769 O O . ILE A 1 468 ? 22.328 10.289 20.266 1 54.75 468 ILE A O 1
ATOM 3773 N N . SER A 1 469 ? 21.453 9.57 22.234 1 54.94 469 SER A N 1
ATOM 3774 C CA . SER A 1 469 ? 22.031 10.695 22.969 1 54.94 469 SER A CA 1
ATOM 3775 C C . SER A 1 469 ? 23.547 10.617 23 1 54.94 469 SER A C 1
ATOM 3777 O O . SER A 1 469 ? 24.125 9.531 22.891 1 54.94 469 SER A O 1
ATOM 3779 N N . ALA A 1 470 ? 24.219 11.789 22.875 1 51 470 ALA A N 1
ATOM 3780 C CA . ALA A 1 470 ? 25.656 11.883 23.047 1 51 470 ALA A CA 1
ATOM 3781 C C . ALA A 1 470 ? 26.125 11.109 24.281 1 51 470 ALA A C 1
ATOM 3783 O O . ALA A 1 470 ? 27.281 10.695 24.375 1 51 470 ALA A O 1
ATOM 3784 N N . ASP A 1 471 ? 25.281 11.18 25.312 1 48.62 471 ASP A N 1
ATOM 3785 C CA . ASP A 1 471 ? 25.781 10.766 26.625 1 48.62 471 ASP A CA 1
ATOM 3786 C C . ASP A 1 471 ? 25.922 9.25 26.703 1 48.62 471 ASP A C 1
ATOM 3788 O O . ASP A 1 471 ? 26.5 8.727 27.656 1 48.62 471 ASP A O 1
ATOM 3792 N N . GLY A 1 472 ? 25.5 8.5 25.797 1 51.06 472 GLY A N 1
ATOM 3793 C CA . GLY A 1 472 ? 25.781 7.105 26.078 1 51.06 472 GLY A CA 1
ATOM 3794 C C . GLY A 1 472 ? 25.031 6.145 25.188 1 51.06 472 GLY A C 1
ATOM 3795 O O . GLY A 1 472 ? 24.141 6.555 24.438 1 51.06 472 GLY A O 1
ATOM 3796 N N . CYS A 1 473 ? 25.609 4.953 25 1 49.44 473 CYS A N 1
ATOM 3797 C CA . CYS A 1 473 ? 25.359 3.758 24.203 1 49.44 473 CYS A CA 1
ATOM 3798 C C . CYS A 1 473 ? 24.109 3.039 24.703 1 49.44 473 CYS A C 1
ATOM 3800 O O . CYS A 1 473 ? 24.172 1.876 25.094 1 49.44 473 CYS A O 1
ATOM 3802 N N . ASN A 1 474 ? 23.047 3.863 25.141 1 61.09 474 ASN A N 1
ATOM 3803 C CA . ASN A 1 474 ? 22.016 2.904 25.531 1 61.09 474 ASN A CA 1
ATOM 3804 C C . ASN A 1 474 ? 21.125 2.529 24.344 1 61.09 474 ASN A C 1
ATOM 3806 O O . ASN A 1 474 ? 21.062 3.258 23.359 1 61.09 474 ASN A O 1
ATOM 3810 N N . ARG A 1 475 ? 20.656 1.314 24.406 1 66.06 475 ARG A N 1
ATOM 3811 C CA . ARG A 1 475 ? 19.859 0.694 23.359 1 66.06 475 ARG A CA 1
ATOM 3812 C C . ARG A 1 475 ? 18.391 1.121 23.453 1 66.06 475 ARG A C 1
ATOM 3814 O O . ARG A 1 475 ? 17.531 0.573 22.75 1 66.06 475 ARG A O 1
ATOM 3821 N N . ARG A 1 476 ? 18.188 2.248 24.344 1 78.81 476 ARG A N 1
ATOM 3822 C CA . ARG A 1 476 ? 16.797 2.66 24.531 1 78.81 476 ARG A CA 1
ATOM 3823 C C . ARG A 1 476 ? 16.453 3.867 23.656 1 78.81 476 ARG A C 1
ATOM 3825 O O . ARG A 1 476 ? 16.141 4.941 24.188 1 78.81 476 ARG A O 1
ATOM 3832 N N . PHE A 1 477 ? 16.594 3.746 22.422 1 82.56 477 PHE A N 1
ATOM 3833 C CA . PHE A 1 477 ? 16.234 4.781 21.453 1 82.56 477 PHE A CA 1
ATOM 3834 C C . PHE A 1 477 ? 15.375 4.207 20.344 1 82.56 477 PHE A C 1
ATOM 3836 O O . PHE A 1 477 ? 15.359 2.994 20.125 1 82.56 477 PHE A O 1
ATOM 3843 N N . GLY A 1 478 ? 14.641 5.113 19.766 1 89 478 GLY A N 1
ATOM 3844 C CA . GLY A 1 478 ? 13.727 4.613 18.75 1 89 478 GLY A CA 1
ATOM 3845 C C . GLY A 1 478 ? 12.68 3.668 19.312 1 89 478 GLY A C 1
ATOM 3846 O O . GLY A 1 478 ? 12.188 3.861 20.422 1 89 478 GLY A O 1
ATOM 3847 N N . LEU A 1 479 ? 12.242 2.758 18.516 1 93 479 LEU A N 1
ATOM 3848 C CA . LEU A 1 479 ? 11.359 1.684 18.953 1 93 479 LEU A CA 1
ATOM 3849 C C . LEU A 1 479 ? 12.156 0.506 19.5 1 93 479 LEU A C 1
ATOM 3851 O O . LEU A 1 479 ? 12.984 -0.073 18.781 1 93 479 LEU A O 1
ATOM 3855 N N . TYR A 1 480 ? 11.992 0.238 20.719 1 91.06 480 TYR A N 1
ATOM 3856 C CA . TYR A 1 480 ? 12.742 -0.86 21.328 1 91.06 480 TYR A CA 1
ATOM 3857 C C . TYR A 1 480 ? 11.828 -1.766 22.141 1 91.06 480 TYR A C 1
ATOM 3859 O O . TYR A 1 480 ? 10.742 -1.353 22.562 1 91.06 480 T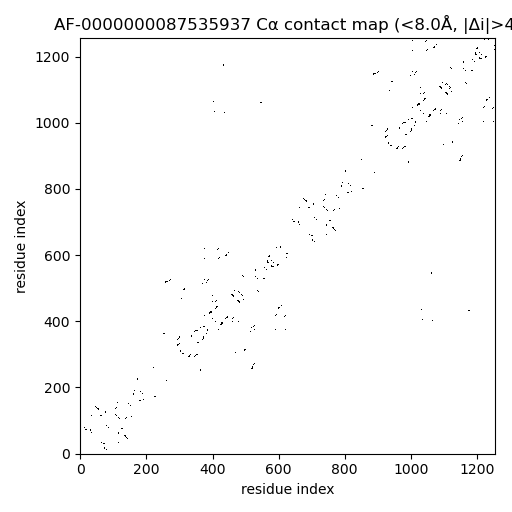YR A O 1
ATOM 3867 N N . SER A 1 481 ? 12.203 -2.982 22.266 1 91.19 481 SER A N 1
ATOM 3868 C CA . SER A 1 481 ? 11.508 -3.936 23.125 1 91.19 481 SER A CA 1
ATOM 3869 C C . SER A 1 481 ? 12.273 -4.176 24.422 1 91.19 481 SER A C 1
ATOM 3871 O O . SER A 1 481 ? 13.5 -4.055 24.453 1 91.19 481 SER A O 1
ATOM 3873 N N . ASN A 1 482 ? 11.539 -4.285 25.453 1 88.69 482 ASN A N 1
ATOM 3874 C CA . ASN A 1 482 ? 12.039 -4.645 26.766 1 88.69 482 ASN A CA 1
ATOM 3875 C C . ASN A 1 482 ? 11.469 -5.977 27.234 1 88.69 482 ASN A C 1
ATOM 3877 O O . ASN A 1 482 ? 10.367 -6.023 27.781 1 88.69 482 ASN A O 1
ATOM 3881 N N . GLU A 1 483 ? 12.148 -7.055 26.938 1 82.06 483 GLU A N 1
ATOM 3882 C CA . GLU A 1 483 ? 11.734 -8.383 27.375 1 82.06 483 GLU A CA 1
ATOM 3883 C C . GLU A 1 483 ? 12.609 -8.891 28.516 1 82.06 483 GLU A C 1
ATOM 3885 O O . GLU A 1 483 ? 13.742 -9.32 28.281 1 82.06 483 GLU A O 1
ATOM 3890 N N . ASN A 1 484 ? 12.07 -9.016 29.641 1 81.62 484 ASN A N 1
ATOM 3891 C CA . ASN A 1 484 ? 12.766 -9.5 30.828 1 81.62 484 ASN A CA 1
ATOM 3892 C C . ASN A 1 484 ? 14.078 -8.758 31.062 1 81.62 484 ASN A C 1
ATOM 3894 O O . ASN A 1 484 ? 15.109 -9.383 31.297 1 81.62 484 ASN A O 1
ATOM 3898 N N . GLY A 1 485 ? 14.125 -7.473 30.797 1 78.81 485 GLY A N 1
ATOM 3899 C CA . GLY A 1 485 ? 15.297 -6.652 31.047 1 78.81 485 GLY A CA 1
ATOM 3900 C C . GLY A 1 485 ? 16.219 -6.527 29.859 1 78.81 485 GLY A C 1
ATOM 3901 O O . GLY A 1 485 ? 17.125 -5.684 29.844 1 78.81 485 GLY A O 1
ATOM 3902 N N . GLU A 1 486 ? 16.062 -7.402 28.891 1 83.12 486 GLU A N 1
ATOM 3903 C CA . GLU A 1 486 ? 16.859 -7.305 27.672 1 83.12 486 GLU A CA 1
ATOM 3904 C C . GLU A 1 486 ? 16.234 -6.305 26.688 1 83.12 486 GLU A C 1
ATOM 3906 O O . GLU A 1 486 ? 15.086 -6.453 26.297 1 83.12 486 GLU A O 1
ATOM 3911 N N . ILE A 1 487 ? 17.078 -5.27 26.391 1 86.12 487 ILE A N 1
ATOM 3912 C CA . ILE A 1 487 ? 16.609 -4.215 25.484 1 86.12 487 ILE A CA 1
ATOM 3913 C C . ILE A 1 487 ? 17.062 -4.504 24.062 1 86.12 487 ILE A C 1
ATOM 3915 O O . ILE A 1 487 ? 18.266 -4.711 23.812 1 86.12 487 ILE A O 1
ATOM 3919 N N . LEU A 1 488 ? 16.156 -4.633 23.141 1 86.31 488 LEU A N 1
ATOM 3920 C CA . LEU A 1 488 ? 16.453 -4.824 21.719 1 86.31 488 LEU A CA 1
ATOM 3921 C C . LEU A 1 488 ? 15.859 -3.695 20.891 1 86.31 488 LEU A C 1
ATOM 3923 O O . LEU A 1 488 ? 14.656 -3.414 20.984 1 86.31 488 LEU A O 1
ATOM 3927 N N . ASN A 1 489 ? 16.719 -3.047 20.109 1 87.75 489 ASN A N 1
ATOM 3928 C CA . ASN A 1 489 ? 16.25 -2.018 19.203 1 87.75 489 ASN A CA 1
ATOM 3929 C C . ASN A 1 489 ? 15.586 -2.625 17.969 1 87.75 489 ASN A C 1
ATOM 3931 O O . ASN A 1 489 ? 16.156 -3.516 17.328 1 87.75 489 ASN A O 1
ATOM 3935 N N . ILE A 1 490 ? 14.414 -2.156 17.656 1 92.12 490 ILE A N 1
ATOM 3936 C CA . ILE A 1 490 ? 13.625 -2.719 16.562 1 92.12 490 ILE A CA 1
ATOM 3937 C C . ILE A 1 490 ? 13.719 -1.812 15.344 1 92.12 490 ILE A C 1
ATOM 3939 O O . ILE A 1 490 ? 13.906 -2.289 14.227 1 92.12 490 ILE A O 1
ATOM 3943 N N . ALA A 1 491 ? 13.555 -0.536 15.547 1 92.94 491 ALA A N 1
ATOM 3944 C CA . ALA A 1 491 ? 13.578 0.45 14.469 1 92.94 491 ALA A CA 1
ATOM 3945 C C . ALA A 1 491 ? 13.836 1.852 15.016 1 92.94 491 ALA A C 1
ATOM 3947 O O . ALA A 1 491 ? 13.539 2.137 16.188 1 92.94 491 ALA A O 1
ATOM 3948 N N . THR A 1 492 ? 14.406 2.682 14.18 1 88.06 492 THR A N 1
ATOM 3949 C CA . THR A 1 492 ? 14.617 4.07 14.578 1 88.06 492 THR A CA 1
ATOM 3950 C C . THR A 1 492 ? 14.5 5 13.367 1 88.06 492 THR A C 1
ATOM 3952 O O . THR A 1 492 ? 14.797 4.602 12.242 1 88.06 492 THR A O 1
ATOM 3955 N N . SER A 1 493 ? 13.875 6.137 13.664 1 87.5 493 SER A N 1
ATOM 3956 C CA . SER A 1 493 ? 13.828 7.18 12.641 1 87.5 493 SER A CA 1
ATOM 3957 C C . SER A 1 493 ? 15.055 8.086 12.719 1 87.5 493 SER A C 1
ATOM 3959 O O . SER A 1 493 ? 15.57 8.352 13.812 1 87.5 493 SER A O 1
ATOM 3961 N N . VAL A 1 494 ? 15.523 8.508 11.562 1 81.81 494 VAL A N 1
ATOM 3962 C CA . VAL A 1 494 ? 16.672 9.406 11.508 1 81.81 494 VAL A CA 1
ATOM 3963 C C . VAL A 1 494 ? 16.312 10.664 10.719 1 81.81 494 VAL A C 1
ATOM 3965 O O . VAL A 1 494 ? 15.797 10.57 9.602 1 81.81 494 VAL A O 1
ATOM 3968 N N . LEU A 1 495 ? 16.469 11.758 11.414 1 88.19 495 LEU A N 1
ATOM 3969 C CA . LEU A 1 495 ? 16.344 13.039 10.719 1 88.19 495 LEU A CA 1
ATOM 3970 C C . LEU A 1 495 ? 17.656 13.391 10.016 1 88.19 495 LEU A C 1
ATOM 3972 O O . LEU A 1 495 ? 18.688 13.555 10.672 1 88.19 495 LEU A O 1
ATOM 3976 N N . ASP A 1 496 ? 17.656 13.531 8.758 1 89.12 496 ASP A N 1
ATOM 3977 C CA . ASP A 1 496 ? 18.859 13.844 7.996 1 89.12 496 ASP A CA 1
ATOM 3978 C C . ASP A 1 496 ? 18.906 15.328 7.633 1 89.12 496 ASP A C 1
ATOM 3980 O O . ASP A 1 496 ? 18.672 15.695 6.48 1 89.12 496 ASP A O 1
ATOM 3984 N N . TRP A 1 497 ? 19.297 16.094 8.57 1 93.94 497 TRP A N 1
ATOM 3985 C CA . TRP A 1 497 ? 19.453 17.531 8.328 1 93.94 497 TRP A CA 1
ATOM 3986 C C . TRP A 1 497 ? 20.484 17.797 7.238 1 93.94 497 TRP A C 1
ATOM 3988 O O . TRP A 1 497 ? 20.406 18.797 6.531 1 93.94 497 TRP A O 1
ATOM 3998 N N . GLY A 1 498 ? 21.469 16.875 7.113 1 92.38 498 GLY A N 1
ATOM 3999 C CA . GLY A 1 498 ? 22.453 17.016 6.062 1 92.38 498 GLY A CA 1
ATOM 4000 C C . GLY A 1 498 ? 21.844 17.109 4.676 1 92.38 498 GLY A C 1
ATOM 4001 O O . GLY A 1 498 ? 22.172 18.016 3.908 1 92.38 498 GLY A O 1
ATOM 4002 N N . ILE A 1 499 ? 20.984 16.203 4.457 1 92.62 499 ILE A N 1
ATOM 4003 C CA . ILE A 1 499 ? 20.312 16.188 3.162 1 92.62 499 ILE A CA 1
ATOM 4004 C C . ILE A 1 499 ? 19.453 17.438 3.029 1 92.62 499 ILE A C 1
ATOM 4006 O O . ILE A 1 499 ? 19.359 18.031 1.949 1 92.62 499 ILE A O 1
ATOM 4010 N N . PHE A 1 500 ? 18.766 17.875 4.09 1 95.88 500 PHE A N 1
ATOM 4011 C CA . PHE A 1 500 ? 17.953 19.078 4.078 1 95.88 500 PHE A CA 1
ATOM 4012 C C . PHE A 1 500 ? 18.766 20.297 3.688 1 95.88 500 PHE A C 1
ATOM 4014 O O . PHE A 1 500 ? 18.406 21.031 2.76 1 95.88 500 PHE A O 1
ATOM 4021 N N . TYR A 1 501 ? 19.906 20.516 4.383 1 97 501 TYR A N 1
ATOM 4022 C CA . TYR A 1 501 ? 20.781 21.656 4.125 1 97 501 TYR A CA 1
ATOM 4023 C C . TYR A 1 501 ? 21.375 21.578 2.725 1 97 501 TYR A C 1
ATOM 4025 O O . TYR A 1 501 ? 21.484 22.594 2.037 1 97 501 TYR A O 1
ATOM 4033 N N . GLU A 1 502 ? 21.766 20.391 2.359 1 95.12 502 GLU A N 1
ATOM 4034 C CA . GLU A 1 502 ? 22.328 20.203 1.027 1 95.12 502 GLU A CA 1
ATOM 4035 C C . GLU A 1 502 ? 21.375 20.688 -0.057 1 95.12 502 GLU A C 1
ATOM 4037 O O . GLU A 1 502 ? 21.781 21.391 -0.987 1 95.12 502 GLU A O 1
ATOM 4042 N N . LYS A 1 503 ? 20.141 20.359 0.1 1 94.56 503 LYS A N 1
ATOM 4043 C CA . LYS A 1 503 ? 19.141 20.703 -0.917 1 94.56 503 LYS A CA 1
ATOM 4044 C C . LYS A 1 503 ? 18.891 22.219 -0.938 1 94.56 503 LYS A C 1
ATOM 4046 O O . LYS A 1 503 ? 18.688 22.797 -2.004 1 94.56 503 LYS A O 1
ATOM 4051 N N . ILE A 1 504 ? 18.812 22.906 0.187 1 94.62 504 ILE A N 1
ATOM 4052 C CA . ILE A 1 504 ? 18.641 24.359 0.252 1 94.62 504 ILE A CA 1
ATOM 4053 C C . ILE A 1 504 ? 19.859 25.047 -0.37 1 94.62 504 ILE A C 1
ATOM 4055 O O . ILE A 1 504 ? 19.703 25.938 -1.214 1 94.62 504 ILE A O 1
ATOM 4059 N N . ILE A 1 505 ? 21.094 24.594 0.004 1 94.69 505 ILE A N 1
ATOM 4060 C CA . ILE A 1 505 ? 22.312 25.234 -0.446 1 94.69 505 ILE A CA 1
ATOM 4061 C C . ILE A 1 505 ? 22.5 25 -1.944 1 94.69 505 ILE A C 1
ATOM 4063 O O . ILE A 1 505 ? 22.969 25.891 -2.664 1 94.69 505 ILE A O 1
ATOM 4067 N N . GLN A 1 506 ? 22.141 23.797 -2.373 1 91.31 506 GLN A N 1
ATOM 4068 C CA . GLN A 1 506 ? 22.219 23.531 -3.807 1 91.31 506 GLN A CA 1
ATOM 4069 C C . GLN A 1 506 ? 21.359 24.516 -4.594 1 91.31 506 GLN A C 1
ATOM 4071 O O . GLN A 1 506 ? 21.766 25 -5.648 1 91.31 506 GLN A O 1
ATOM 4076 N N . GLN A 1 507 ? 20.203 24.812 -4.117 1 90.44 507 GLN A N 1
ATOM 4077 C CA . GLN A 1 507 ? 19.344 25.797 -4.77 1 90.44 507 GLN A CA 1
ATOM 4078 C C . GLN A 1 507 ? 19.984 27.172 -4.805 1 90.44 507 GLN A C 1
ATOM 4080 O O . GLN A 1 507 ? 19.844 27.906 -5.785 1 90.44 507 GLN A O 1
ATOM 4085 N N . MET A 1 508 ? 20.656 27.547 -3.734 1 89.81 508 MET A N 1
ATOM 4086 C CA . MET A 1 508 ? 21.328 28.844 -3.664 1 89.81 508 MET A CA 1
ATOM 4087 C C . MET A 1 508 ? 22.5 28.906 -4.637 1 89.81 508 MET A C 1
ATOM 4089 O O . MET A 1 508 ? 22.703 29.906 -5.324 1 89.81 508 MET A O 1
ATOM 4093 N N . LEU A 1 509 ? 23.234 27.781 -4.691 1 88.25 509 LEU A N 1
ATOM 4094 C CA . LEU A 1 509 ? 24.375 27.719 -5.59 1 88.25 509 LEU A CA 1
ATOM 4095 C C . LEU A 1 509 ? 23.922 27.719 -7.047 1 88.25 509 LEU A C 1
ATOM 4097 O O . LEU A 1 509 ? 24.609 28.281 -7.906 1 88.25 509 LEU A O 1
ATOM 4101 N N . ASP A 1 510 ? 22.766 27.156 -7.23 1 85.25 510 ASP A N 1
ATOM 4102 C CA . ASP A 1 510 ? 22.234 27.078 -8.586 1 85.25 510 ASP A CA 1
ATOM 4103 C C . ASP A 1 510 ? 21.547 28.375 -8.977 1 85.25 510 ASP A C 1
ATOM 4105 O O . ASP A 1 510 ? 21.219 28.594 -10.148 1 85.25 510 ASP A O 1
ATOM 4109 N N . GLY A 1 511 ? 21.281 29.156 -8.008 1 84.06 511 GLY A N 1
ATOM 4110 C CA . GLY A 1 511 ? 20.609 30.422 -8.281 1 84.06 511 GLY A CA 1
ATOM 4111 C C . GLY A 1 511 ? 19.109 30.297 -8.375 1 84.06 511 GLY A C 1
ATOM 4112 O O . GLY A 1 511 ? 18.438 31.188 -8.891 1 84.06 511 GLY A O 1
ATOM 4113 N N . THR A 1 512 ? 18.625 29.25 -7.879 1 83.38 512 THR A N 1
ATOM 4114 C CA . THR A 1 512 ? 17.188 29.016 -7.977 1 83.38 512 THR A CA 1
ATOM 4115 C C . THR A 1 512 ? 16.5 29.359 -6.66 1 83.38 512 THR A C 1
ATOM 4117 O O . THR A 1 512 ? 15.273 29.391 -6.59 1 83.38 512 THR A O 1
ATOM 4120 N N . TRP A 1 513 ? 17.266 29.688 -5.668 1 85.5 513 TRP A N 1
ATOM 4121 C CA . TRP A 1 513 ? 16.719 30.078 -4.371 1 85.5 513 TRP A CA 1
ATOM 4122 C C . TRP A 1 513 ? 16.078 31.469 -4.441 1 85.5 513 TRP A C 1
ATOM 4124 O O . TRP A 1 513 ? 16.703 32.406 -4.91 1 85.5 513 TRP A O 1
ATOM 4134 N N . LYS A 1 514 ? 14.859 31.5 -4.055 1 81.38 514 LYS A N 1
ATOM 4135 C CA . LYS A 1 514 ? 14.211 32.812 -3.975 1 81.38 514 LYS A CA 1
ATOM 4136 C C . LYS A 1 514 ? 14.602 33.531 -2.691 1 81.38 514 LYS A C 1
ATOM 4138 O O . LYS A 1 514 ? 14.117 33.188 -1.609 1 81.38 514 LYS A O 1
ATOM 4143 N N . LYS A 1 515 ? 15.32 34.562 -2.814 1 84.81 515 LYS A N 1
ATOM 4144 C CA . LYS A 1 515 ? 15.758 35.344 -1.665 1 84.81 515 LYS A CA 1
ATOM 4145 C C . LYS A 1 515 ? 14.586 36.062 -1.022 1 84.81 515 LYS A C 1
ATOM 4147 O O . LYS A 1 515 ? 13.641 36.469 -1.711 1 84.81 515 LYS A O 1
ATOM 4152 N N . VAL A 1 516 ? 14.68 36.219 0.229 1 84.06 516 VAL A N 1
ATOM 4153 C CA . VAL A 1 516 ? 13.688 37 0.964 1 84.06 516 VAL A CA 1
ATOM 4154 C C . VAL A 1 516 ? 13.789 38.469 0.571 1 84.06 516 VAL A C 1
ATOM 4156 O O . VAL A 1 516 ? 14.875 39.031 0.567 1 84.06 516 VAL A O 1
ATOM 4159 N N . SER A 1 517 ? 12.664 38.906 0.037 1 77.88 517 SER A N 1
ATOM 4160 C CA . SER A 1 517 ? 12.664 40.281 -0.38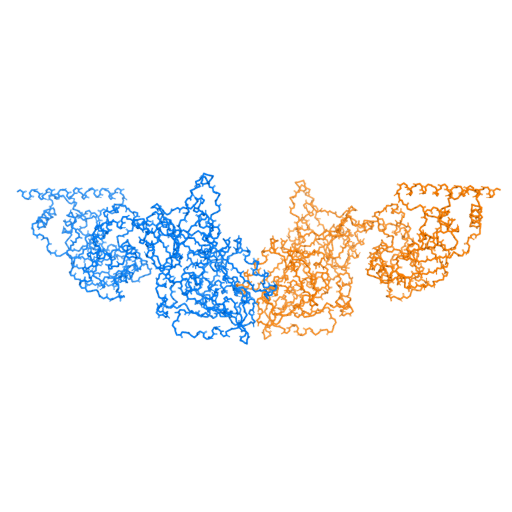7 1 77.88 517 SER A CA 1
ATOM 4161 C C . SER A 1 517 ? 11.562 41.062 0.315 1 77.88 517 SER A C 1
ATOM 4163 O O . SER A 1 517 ? 10.727 40.5 1.013 1 77.88 517 SER A O 1
ATOM 4165 N N . ASP A 1 518 ? 11.656 42.312 0.149 1 70 518 ASP A N 1
ATOM 4166 C CA . ASP A 1 518 ? 10.672 43.188 0.746 1 70 518 ASP A CA 1
ATOM 4167 C C . ASP A 1 518 ? 9.297 43 0.109 1 70 518 ASP A C 1
ATOM 4169 O O . ASP A 1 518 ? 8.281 43.438 0.649 1 70 518 ASP A O 1
ATOM 4173 N N . LYS A 1 519 ? 9.219 42.312 -1 1 71.69 519 LYS A N 1
ATOM 4174 C CA . LYS A 1 519 ? 7.969 42.125 -1.728 1 71.69 519 LYS A CA 1
ATOM 4175 C C . LYS A 1 519 ? 7.281 40.812 -1.302 1 71.69 519 LYS A C 1
ATOM 4177 O O . LYS A 1 519 ? 6.277 40.406 -1.899 1 71.69 519 LYS A O 1
ATOM 4182 N N . GLU A 1 520 ? 7.891 40.312 -0.186 1 77.62 520 GLU A N 1
ATOM 4183 C CA . GLU A 1 520 ? 7.293 39.062 0.251 1 77.62 520 GLU A CA 1
ATOM 4184 C C . GLU A 1 520 ? 5.863 39.25 0.745 1 77.62 520 GLU A C 1
ATOM 4186 O O . GLU A 1 520 ? 5.594 40.188 1.505 1 77.62 520 GLU A O 1
ATOM 4191 N N . THR A 1 521 ? 4.926 38.375 0.278 1 75.81 521 THR A N 1
ATOM 4192 C CA . THR A 1 521 ? 3.527 38.5 0.671 1 75.81 521 THR A CA 1
ATOM 4193 C C . THR A 1 521 ? 3.131 37.406 1.652 1 75.81 521 THR A C 1
ATOM 4195 O O . THR A 1 521 ? 2.092 37.5 2.309 1 75.81 521 THR A O 1
ATOM 4198 N N . ALA A 1 522 ? 3.98 36.469 1.765 1 82.31 522 ALA A N 1
ATOM 4199 C CA . ALA A 1 522 ? 3.73 35.375 2.693 1 82.31 522 ALA A CA 1
ATOM 4200 C C . ALA A 1 522 ? 5.039 34.812 3.24 1 82.31 522 ALA A C 1
ATOM 4202 O O . ALA A 1 522 ? 6.09 34.938 2.607 1 82.31 522 ALA A O 1
ATOM 4203 N N . SER A 1 523 ? 4.898 34.312 4.426 1 86.81 523 SER A N 1
ATOM 4204 C CA . SER A 1 523 ? 6.055 33.625 4.996 1 86.81 523 SER A CA 1
ATOM 4205 C C . SER A 1 523 ? 6.281 32.281 4.34 1 86.81 523 SER A C 1
ATOM 4207 O O . SER A 1 523 ? 5.328 31.609 3.928 1 86.81 523 SER A O 1
ATOM 4209 N N . ARG A 1 524 ? 7.531 31.844 4.168 1 89.56 524 ARG A N 1
ATOM 4210 C CA . ARG A 1 524 ? 7.879 30.562 3.551 1 89.56 524 ARG A CA 1
ATOM 4211 C C . ARG A 1 524 ? 8.273 29.531 4.605 1 89.56 524 ARG A C 1
ATOM 4213 O O . ARG A 1 524 ? 9.039 29.844 5.523 1 89.56 524 ARG A O 1
ATOM 4220 N N . ASN A 1 525 ? 7.734 28.422 4.52 1 93 525 ASN A N 1
ATOM 4221 C CA . ASN A 1 525 ? 8.086 27.297 5.383 1 93 525 ASN A CA 1
ATOM 4222 C C . ASN A 1 525 ? 8.43 26.047 4.566 1 93 525 ASN A C 1
ATOM 4224 O O . ASN A 1 525 ? 7.594 25.531 3.834 1 93 525 ASN A O 1
ATOM 4228 N N . TYR A 1 526 ? 9.672 25.625 4.641 1 94.19 526 TYR A N 1
ATOM 4229 C CA . TYR A 1 526 ? 10.078 24.359 4.047 1 94.19 526 TYR A CA 1
ATOM 4230 C C . TYR A 1 526 ? 9.766 23.188 4.98 1 94.19 526 TYR A C 1
ATOM 4232 O O . TYR A 1 526 ? 10.398 23.047 6.027 1 94.19 526 TYR A O 1
ATOM 4240 N N . TRP A 1 527 ? 8.766 22.406 4.656 1 95.56 527 TRP A N 1
ATOM 4241 C CA . TRP A 1 527 ? 8.305 21.281 5.465 1 95.56 527 TRP A CA 1
ATOM 4242 C C . TRP A 1 527 ? 8.391 19.984 4.684 1 95.56 527 TRP A C 1
ATOM 4244 O O . TRP A 1 527 ? 7.406 19.531 4.102 1 95.56 527 TRP A O 1
ATOM 4254 N N . TRP A 1 528 ? 9.633 19.375 4.695 1 96.06 528 TRP A N 1
ATOM 4255 C CA . TRP A 1 528 ? 9.953 18.234 3.834 1 96.06 528 TRP A CA 1
ATOM 4256 C C . TRP A 1 528 ? 9.883 16.922 4.613 1 96.06 528 TRP A C 1
ATOM 4258 O O . TRP A 1 528 ? 9.961 16.922 5.844 1 96.06 528 TRP A O 1
ATOM 4268 N N . GLY A 1 529 ? 9.609 15.82 3.912 1 95.5 529 GLY A N 1
ATOM 4269 C CA . GLY A 1 529 ? 9.453 14.523 4.555 1 95.5 529 GLY A CA 1
ATOM 4270 C C . GLY A 1 529 ? 10.18 13.406 3.83 1 95.5 529 GLY A C 1
ATOM 4271 O O . GLY A 1 529 ? 11.281 13.609 3.324 1 95.5 529 GLY A O 1
ATOM 4272 N N . LEU A 1 530 ? 9.617 12.219 3.854 1 95.38 530 LEU A N 1
ATOM 4273 C CA . LEU A 1 530 ? 10.203 11.016 3.279 1 95.38 530 LEU A CA 1
ATOM 4274 C C . LEU A 1 530 ? 10.477 11.195 1.791 1 95.38 530 LEU A C 1
ATOM 4276 O O . LEU A 1 530 ? 11.508 10.75 1.284 1 95.38 530 LEU A O 1
ATOM 4280 N N . SER A 1 531 ? 9.594 11.805 1.048 1 94.38 531 SER A N 1
ATOM 4281 C CA . SER A 1 531 ? 9.711 11.969 -0.397 1 94.38 531 SER A CA 1
ATOM 4282 C C . SER A 1 531 ? 10.953 12.781 -0.764 1 94.38 531 SER A C 1
ATOM 4284 O O . SER A 1 531 ? 11.555 12.555 -1.813 1 94.38 531 SER A O 1
ATOM 4286 N N . ALA A 1 532 ? 11.352 13.727 0.184 1 94.38 532 ALA A N 1
ATOM 4287 C CA . ALA A 1 532 ? 12.516 14.57 -0.056 1 94.38 532 ALA A CA 1
ATOM 4288 C C . ALA A 1 532 ? 13.797 13.883 0.42 1 94.38 532 ALA A C 1
ATOM 4290 O O . ALA A 1 532 ? 14.898 14.375 0.18 1 94.38 532 ALA A O 1
ATOM 4291 N N . GLY A 1 533 ? 13.664 12.797 1.157 1 92.62 533 GLY A N 1
ATOM 4292 C CA . GLY A 1 533 ? 14.82 12.047 1.627 1 92.62 533 GLY A CA 1
ATOM 4293 C C . GLY A 1 533 ? 15.422 12.617 2.896 1 92.62 533 GLY A C 1
ATOM 4294 O O . GLY A 1 533 ? 16.531 12.25 3.277 1 92.62 533 GLY A O 1
ATOM 4295 N N . VAL A 1 534 ? 14.719 13.492 3.607 1 94.44 534 VAL A N 1
ATOM 4296 C CA . VAL A 1 534 ? 15.281 14.172 4.77 1 94.44 534 VAL A CA 1
ATOM 4297 C C . VAL A 1 534 ? 14.977 13.367 6.035 1 94.44 534 VAL A C 1
ATOM 4299 O O . VAL A 1 534 ? 15.43 13.727 7.125 1 94.44 534 VAL A O 1
ATOM 4302 N N . GLU A 1 535 ? 14.172 12.359 5.871 1 91.19 535 GLU A N 1
ATOM 4303 C CA . GLU A 1 535 ? 13.891 11.398 6.938 1 91.19 535 GLU A CA 1
ATOM 4304 C C . GLU A 1 535 ? 14.07 9.969 6.453 1 91.19 535 GLU A C 1
ATOM 4306 O O . GLU A 1 535 ? 13.742 9.648 5.305 1 91.19 535 GLU A O 1
ATOM 4311 N N . ASN A 1 536 ? 14.57 9.18 7.367 1 86.31 536 ASN A N 1
ATOM 4312 C CA . ASN A 1 536 ? 14.781 7.77 7.031 1 86.31 536 ASN A CA 1
ATOM 4313 C C . ASN A 1 536 ? 14.375 6.855 8.18 1 86.31 536 ASN A C 1
ATOM 4315 O O . ASN A 1 536 ? 14.344 7.281 9.336 1 86.31 536 ASN A O 1
ATOM 4319 N N . LEU A 1 537 ? 13.961 5.684 7.824 1 92.25 537 LEU A N 1
ATOM 4320 C CA . LEU A 1 537 ? 13.641 4.633 8.789 1 92.25 537 LEU A CA 1
ATOM 4321 C C . LEU A 1 537 ? 14.68 3.523 8.75 1 92.25 537 LEU A C 1
ATOM 4323 O O . LEU A 1 537 ? 14.945 2.949 7.688 1 92.25 537 LEU A O 1
ATOM 4327 N N . ILE A 1 538 ? 15.352 3.301 9.859 1 87.81 538 ILE A N 1
ATOM 4328 C CA . ILE A 1 538 ? 16.297 2.201 9.992 1 87.81 538 ILE A CA 1
ATOM 4329 C C . ILE A 1 538 ? 15.672 1.061 10.781 1 87.81 538 ILE A C 1
ATOM 4331 O O . ILE A 1 538 ? 15.227 1.257 11.914 1 87.81 538 ILE A O 1
ATOM 4335 N N . CYS A 1 539 ? 15.594 -0.1 10.219 1 91.62 539 CYS A N 1
ATOM 4336 C CA . CYS A 1 539 ? 14.984 -1.264 10.859 1 91.62 539 CYS A CA 1
ATOM 4337 C C . CYS A 1 539 ? 16.047 -2.281 11.258 1 91.62 539 CYS A C 1
ATOM 4339 O O . CYS A 1 539 ? 17.062 -2.42 10.578 1 91.62 539 CYS A O 1
ATOM 4341 N N . SER A 1 540 ? 15.844 -2.91 12.328 1 87.62 540 SER A N 1
ATOM 4342 C CA . SER A 1 540 ? 16.719 -3.998 12.766 1 87.62 540 SER A CA 1
ATOM 4343 C C . SER A 1 540 ? 16.75 -5.117 11.734 1 87.62 540 SER A C 1
ATOM 4345 O O . SER A 1 540 ? 15.781 -5.348 11.016 1 87.62 540 SER A O 1
ATOM 4347 N N . SER A 1 541 ? 17.859 -5.852 11.664 1 81.56 541 SER A N 1
ATOM 4348 C CA . SER A 1 541 ? 18 -6.988 10.758 1 81.56 541 SER A CA 1
ATOM 4349 C C . SER A 1 541 ? 17.125 -8.164 11.195 1 81.56 541 SER A C 1
ATOM 4351 O O . SER A 1 541 ? 16.844 -9.062 10.406 1 81.56 541 SER A O 1
ATOM 4353 N N . GLN A 1 542 ? 16.688 -8.102 12.43 1 81.56 542 GLN A N 1
ATOM 4354 C CA . GLN A 1 542 ? 15.906 -9.211 12.977 1 81.56 542 GLN A CA 1
ATOM 4355 C C . GLN A 1 542 ? 14.414 -8.992 12.75 1 81.56 542 GLN A C 1
ATOM 4357 O O . GLN A 1 542 ? 13.586 -9.789 13.195 1 81.56 542 GLN A O 1
ATOM 4362 N N . MET A 1 543 ? 14.086 -7.895 12.133 1 90.06 543 MET A N 1
ATOM 4363 C CA . MET A 1 543 ? 12.688 -7.633 11.836 1 90.06 543 MET A CA 1
ATOM 4364 C C . MET A 1 543 ? 12.086 -8.758 11 1 90.06 543 MET A C 1
ATOM 4366 O O . MET A 1 543 ? 12.664 -9.164 9.992 1 90.06 543 MET A O 1
ATOM 4370 N N . PRO A 1 544 ? 10.984 -9.328 11.445 1 91.12 544 PRO A N 1
ATOM 4371 C CA . PRO A 1 544 ? 10.336 -10.383 10.648 1 91.12 544 PRO A CA 1
ATOM 4372 C C . PRO A 1 544 ? 10.062 -9.945 9.219 1 91.12 544 PRO A C 1
ATOM 4374 O O . PRO A 1 544 ? 9.703 -8.781 8.977 1 91.12 544 PRO A O 1
ATOM 4377 N N . TYR A 1 545 ? 10.141 -10.898 8.328 1 87.88 545 TYR A N 1
ATOM 4378 C CA . TYR A 1 545 ? 10.016 -10.625 6.902 1 87.88 545 TYR A CA 1
ATOM 4379 C C . TYR A 1 545 ? 8.68 -9.969 6.59 1 87.88 545 TYR A C 1
ATOM 4381 O O . TYR A 1 545 ? 8.609 -9.008 5.82 1 87.88 545 TYR A O 1
ATOM 4389 N N . GLY A 1 546 ? 7.613 -10.477 7.172 1 91.69 546 GLY A N 1
ATOM 4390 C CA . GLY A 1 546 ? 6.285 -9.938 6.914 1 91.69 546 GLY A CA 1
ATOM 4391 C C . GLY A 1 546 ? 6.133 -8.492 7.34 1 91.69 546 GLY A C 1
ATOM 4392 O O . GLY A 1 546 ? 5.574 -7.68 6.602 1 91.69 546 GLY A O 1
ATOM 4393 N N . THR A 1 547 ? 6.633 -8.172 8.492 1 94.38 547 THR A N 1
ATOM 4394 C CA . THR A 1 547 ? 6.566 -6.809 9.008 1 94.38 547 THR A CA 1
ATOM 4395 C C . THR A 1 547 ? 7.391 -5.859 8.148 1 94.38 547 THR A C 1
ATOM 4397 O O . THR A 1 547 ? 6.969 -4.73 7.875 1 94.38 547 THR A O 1
ATOM 4400 N N . LYS A 1 548 ? 8.555 -6.32 7.754 1 94 548 LYS A N 1
ATOM 4401 C CA . LYS A 1 548 ? 9.398 -5.516 6.879 1 94 548 LYS A CA 1
ATOM 4402 C C . LYS A 1 548 ? 8.695 -5.207 5.562 1 94 548 LYS A C 1
ATOM 4404 O O . LYS A 1 548 ? 8.727 -4.07 5.086 1 94 548 LYS A O 1
ATOM 4409 N N . ARG A 1 549 ? 8.023 -6.184 4.965 1 93.5 549 ARG A N 1
ATOM 4410 C CA . ARG A 1 549 ? 7.293 -5.98 3.719 1 93.5 549 ARG A CA 1
ATOM 4411 C C . ARG A 1 549 ? 6.156 -4.98 3.906 1 93.5 549 ARG A C 1
ATOM 4413 O O . ARG A 1 549 ? 5.895 -4.156 3.025 1 93.5 549 ARG A O 1
ATOM 4420 N N . LEU A 1 550 ? 5.457 -5.102 5.039 1 96.19 550 LEU A N 1
ATOM 4421 C CA . LEU A 1 550 ? 4.395 -4.164 5.391 1 96.19 550 LEU A CA 1
ATOM 4422 C C . LEU A 1 550 ? 4.914 -2.732 5.395 1 96.19 550 LEU A C 1
ATOM 4424 O O . LEU A 1 550 ? 4.359 -1.863 4.719 1 96.19 550 LEU A O 1
ATOM 4428 N N . VAL A 1 551 ? 5.98 -2.482 6.105 1 96.62 551 VAL A N 1
ATOM 4429 C CA . VAL A 1 551 ? 6.488 -1.132 6.32 1 96.62 551 VAL A CA 1
ATOM 4430 C C . VAL A 1 551 ? 7.086 -0.59 5.023 1 96.62 551 VAL A C 1
ATOM 4432 O O . VAL A 1 551 ? 6.898 0.582 4.691 1 96.62 551 VAL A O 1
ATOM 4435 N N . ASP A 1 552 ? 7.805 -1.462 4.258 1 95.12 552 ASP A N 1
ATOM 4436 C CA . ASP A 1 552 ? 8.367 -1.044 2.977 1 95.12 552 ASP A CA 1
ATOM 4437 C C . ASP A 1 552 ? 7.266 -0.61 2.012 1 95.12 552 ASP A C 1
ATOM 4439 O O . ASP A 1 552 ? 7.434 0.354 1.263 1 95.12 552 ASP A O 1
ATOM 4443 N N . THR A 1 553 ? 6.195 -1.357 2.035 1 95.5 553 THR A N 1
ATOM 4444 C CA . THR A 1 553 ? 5.078 -1.04 1.155 1 95.5 553 THR A CA 1
ATOM 4445 C C . THR A 1 553 ? 4.5 0.333 1.488 1 95.5 553 THR A C 1
ATOM 4447 O O . THR A 1 553 ? 4.32 1.17 0.601 1 95.5 553 THR A O 1
ATOM 4450 N N . PHE A 1 554 ? 4.227 0.606 2.734 1 97.25 554 PHE A N 1
ATOM 4451 C CA . PHE A 1 554 ? 3.631 1.88 3.123 1 97.25 554 PHE A CA 1
ATOM 4452 C C . PHE A 1 554 ? 4.633 3.018 2.957 1 97.25 554 PHE A C 1
ATOM 4454 O O . PHE A 1 554 ? 4.254 4.141 2.629 1 97.25 554 PHE A O 1
ATOM 4461 N N . GLN A 1 555 ? 5.934 2.785 3.283 1 96.75 555 GLN A N 1
ATOM 4462 C CA . GLN A 1 555 ? 6.945 3.805 3.027 1 96.75 555 GLN A CA 1
ATOM 4463 C C . GLN A 1 555 ? 6.93 4.242 1.566 1 96.75 555 GLN A C 1
ATOM 4465 O O . GLN A 1 555 ? 6.992 5.438 1.271 1 96.75 555 GLN A O 1
ATOM 4470 N N . SER A 1 556 ? 6.832 3.248 0.652 1 95.38 556 SER A N 1
ATOM 4471 C CA . SER A 1 556 ? 6.77 3.547 -0.774 1 95.38 556 SER A CA 1
ATOM 4472 C C . SER A 1 556 ? 5.508 4.336 -1.118 1 95.38 556 SER A C 1
ATOM 4474 O O . SER A 1 556 ? 5.562 5.301 -1.884 1 95.38 556 SER A O 1
ATOM 4476 N N . LEU A 1 557 ? 4.422 3.936 -0.561 1 95.81 557 LEU A N 1
ATOM 4477 C CA . LEU A 1 557 ? 3.152 4.602 -0.829 1 95.81 557 LEU A CA 1
ATOM 4478 C C . LEU A 1 557 ? 3.197 6.059 -0.376 1 95.81 557 LEU A C 1
ATOM 4480 O O . LEU A 1 557 ? 2.734 6.949 -1.092 1 95.81 557 LEU A O 1
ATOM 4484 N N . ILE A 1 558 ? 3.754 6.352 0.801 1 96.62 558 ILE A N 1
ATOM 4485 C CA . ILE A 1 558 ? 3.846 7.699 1.35 1 96.62 558 ILE A CA 1
ATOM 4486 C C . ILE A 1 558 ? 4.812 8.531 0.512 1 96.62 558 ILE A C 1
ATOM 4488 O O . ILE A 1 558 ? 4.516 9.68 0.167 1 96.62 558 ILE A O 1
ATOM 4492 N N . THR A 1 559 ? 5.922 7.965 0.133 1 95.38 559 THR A N 1
ATOM 4493 C CA . THR A 1 559 ? 6.938 8.648 -0.658 1 95.38 559 THR A CA 1
ATOM 4494 C C . THR A 1 559 ? 6.387 9.047 -2.023 1 95.38 559 THR A C 1
ATOM 4496 O O . THR A 1 559 ? 6.723 10.109 -2.547 1 95.38 559 THR A O 1
ATOM 4499 N N . GLU A 1 560 ? 5.438 8.203 -2.521 1 93.56 560 GLU A N 1
ATOM 4500 C CA . GLU A 1 560 ? 4.875 8.43 -3.848 1 93.56 560 GLU A CA 1
ATOM 4501 C C . GLU A 1 560 ? 3.625 9.297 -3.775 1 93.56 560 GLU A C 1
ATOM 4503 O O . GLU A 1 560 ? 3.055 9.664 -4.805 1 93.56 560 GLU A O 1
ATOM 4508 N N . GLY A 1 561 ? 3.189 9.633 -2.637 1 93.38 561 GLY A N 1
ATOM 4509 C CA . GLY A 1 561 ? 2.008 10.461 -2.463 1 93.38 561 GLY A CA 1
ATOM 4510 C C . GLY A 1 561 ? 0.71 9.703 -2.678 1 93.38 561 GLY A C 1
ATOM 4511 O O . GLY A 1 561 ? -0.321 10.297 -2.988 1 93.38 561 GLY A O 1
ATOM 4512 N N . ARG A 1 562 ? 0.713 8.359 -2.531 1 93.44 562 ARG A N 1
ATOM 4513 C CA . ARG A 1 562 ? -0.461 7.527 -2.781 1 93.44 562 ARG A CA 1
ATOM 4514 C C . ARG A 1 562 ? -1.156 7.156 -1.475 1 93.44 562 ARG A C 1
ATOM 4516 O O . ARG A 1 562 ? -2.24 6.57 -1.487 1 93.44 562 ARG A O 1
ATOM 4523 N N . PHE A 1 563 ? -0.535 7.461 -0.428 1 95.56 563 PHE A N 1
ATOM 4524 C CA . PHE A 1 563 ? -1.101 7.258 0.901 1 95.56 563 PHE A CA 1
ATOM 4525 C C . PHE A 1 563 ? -0.727 8.406 1.829 1 95.56 563 PHE A C 1
ATOM 4527 O O . PHE A 1 563 ? 0.404 8.898 1.794 1 95.56 563 PHE A O 1
ATOM 4534 N N . HIS A 1 564 ? -1.637 8.867 2.635 1 97.06 564 HIS A N 1
ATOM 4535 C CA . HIS A 1 564 ? -1.405 9.875 3.666 1 97.06 564 HIS A CA 1
ATOM 4536 C C . HIS A 1 564 ? -1.977 9.43 5.008 1 97.06 564 HIS A C 1
ATOM 4538 O O . HIS A 1 564 ? -3.148 9.055 5.098 1 97.06 564 HIS A O 1
ATOM 4544 N N . PRO A 1 565 ? -1.224 9.383 6.066 1 96.69 565 PRO A N 1
ATOM 4545 C CA . PRO A 1 565 ? -1.699 8.914 7.371 1 96.69 565 PRO A CA 1
ATOM 4546 C C . PRO A 1 565 ? -2.971 9.625 7.824 1 96.69 565 PRO A C 1
ATOM 4548 O O . PRO A 1 565 ? -3.859 9 8.406 1 96.69 565 PRO A O 1
ATOM 4551 N N . PHE A 1 566 ? -3.072 10.953 7.531 1 97.38 566 PHE A N 1
ATOM 4552 C CA . PHE A 1 566 ? -4.188 11.742 8.047 1 97.38 566 PHE A CA 1
ATOM 4553 C C . PHE A 1 566 ? -5.242 11.961 6.965 1 97.38 566 PHE A C 1
ATOM 4555 O O . PHE A 1 566 ? -5.773 13.062 6.82 1 97.38 566 PHE A O 1
ATOM 4562 N N . GLU A 1 567 ? -5.523 11.016 6.199 1 95.06 567 GLU A N 1
ATOM 4563 C CA . GLU A 1 567 ? -6.633 11.023 5.254 1 95.06 567 GLU A CA 1
ATOM 4564 C C . GLU A 1 567 ? -7.863 10.336 5.84 1 95.06 567 GLU A C 1
ATOM 4566 O O . GLU A 1 567 ? -7.785 9.195 6.297 1 95.06 567 GLU A O 1
ATOM 4571 N N . GLY A 1 568 ? -8.961 11.07 5.918 1 91.75 568 GLY A N 1
ATOM 4572 C CA . GLY A 1 568 ? -10.211 10.469 6.363 1 91.75 568 GLY A CA 1
ATOM 4573 C C . GLY A 1 568 ? -10.75 11.094 7.637 1 91.75 568 GLY A C 1
ATOM 4574 O O . GLY A 1 568 ? -10.43 12.242 7.957 1 91.75 568 GLY A O 1
ATOM 4575 N N . MET A 1 569 ? -11.664 10.312 8.305 1 90.56 569 MET A N 1
ATOM 4576 C CA . MET A 1 569 ? -12.328 10.758 9.523 1 90.56 569 MET A CA 1
ATOM 4577 C C . MET A 1 569 ? -11.672 10.148 10.758 1 90.56 569 MET A C 1
ATOM 4579 O O . MET A 1 569 ? -11.336 8.961 10.766 1 90.56 569 MET A O 1
ATOM 4583 N N . PHE A 1 570 ? -11.445 10.969 11.773 1 89.75 570 PHE A N 1
ATOM 4584 C CA . PHE A 1 570 ? -10.773 10.555 13 1 89.75 570 PHE A CA 1
ATOM 4585 C C . PHE A 1 570 ? -11.594 10.93 14.227 1 89.75 570 PHE A C 1
ATOM 4587 O O . PHE A 1 570 ? -12.367 11.891 14.188 1 89.75 570 PHE A O 1
ATOM 4594 N N . TYR A 1 571 ? -11.445 10.148 15.242 1 88.31 571 TYR A N 1
ATOM 4595 C CA . TYR A 1 571 ? -12.078 10.438 16.516 1 88.31 571 TYR A CA 1
ATOM 4596 C C . TYR A 1 571 ? -11.031 10.594 17.625 1 88.31 571 TYR A C 1
ATOM 4598 O O . TYR A 1 571 ? -10.125 9.766 17.75 1 88.31 571 TYR A O 1
ATOM 4606 N N . ASP A 1 572 ? -11.188 11.695 18.391 1 92.31 572 ASP A N 1
ATOM 4607 C CA . ASP A 1 572 ? -10.258 11.883 19.484 1 92.31 572 ASP A CA 1
ATOM 4608 C C . ASP A 1 572 ? -10.719 11.133 20.734 1 92.31 572 ASP A C 1
ATOM 4610 O O . ASP A 1 572 ? -11.719 10.422 20.703 1 92.31 572 ASP A O 1
ATOM 4614 N N . LYS A 1 573 ? -9.992 11.133 21.734 1 89.06 573 LYS A N 1
ATOM 4615 C CA . LYS A 1 573 ? -10.234 10.359 22.953 1 89.06 573 LYS A CA 1
ATOM 4616 C C . LYS A 1 573 ? -11.539 10.773 23.609 1 89.06 573 LYS A C 1
ATOM 4618 O O . LYS A 1 573 ? -12.109 10.016 24.406 1 89.06 573 LYS A O 1
ATOM 4623 N N . ASN A 1 574 ? -12.055 12 23.266 1 88.38 574 ASN A N 1
ATOM 4624 C CA . ASN A 1 574 ? -13.312 12.5 23.828 1 88.38 574 ASN A CA 1
ATOM 4625 C C . ASN A 1 574 ? -14.492 12.211 22.906 1 88.38 574 ASN A C 1
ATOM 4627 O O . ASN A 1 574 ? -15.617 12.609 23.188 1 88.38 574 ASN A O 1
ATOM 4631 N N . GLY A 1 575 ? -14.188 11.602 21.75 1 87.56 575 GLY A N 1
ATOM 4632 C CA . GLY A 1 575 ? -15.227 11.203 20.812 1 87.56 575 GLY A CA 1
ATOM 4633 C C . GLY A 1 575 ? -15.523 12.258 19.766 1 87.56 575 GLY A C 1
ATOM 4634 O O . GLY A 1 575 ? -16.453 12.109 18.969 1 87.56 575 GLY A O 1
ATOM 4635 N N . ARG A 1 576 ? -14.852 13.352 19.781 1 90.94 576 ARG A N 1
ATOM 4636 C CA . ARG A 1 576 ? -15.031 14.391 18.781 1 90.94 576 ARG A CA 1
ATOM 4637 C C . ARG A 1 576 ? -14.484 13.953 17.422 1 90.94 576 ARG A C 1
ATOM 4639 O O . ARG A 1 576 ? -13.43 13.32 17.344 1 90.94 576 ARG A O 1
ATOM 4646 N N . GLU A 1 577 ? -15.172 14.273 16.375 1 90.75 577 GLU A N 1
ATOM 4647 C CA . GLU A 1 577 ? -14.797 13.93 15.016 1 90.75 577 GLU A CA 1
ATOM 4648 C C . GLU A 1 577 ? -13.898 14.992 14.398 1 90.75 577 GLU A C 1
ATOM 4650 O O . GLU A 1 577 ? -14.125 16.188 14.586 1 90.75 577 GLU A O 1
ATOM 4655 N N . HIS A 1 578 ? -12.852 14.57 13.773 1 92.69 578 HIS A N 1
ATOM 4656 C CA . HIS A 1 578 ? -11.945 15.43 13.023 1 92.69 578 HIS A CA 1
ATOM 4657 C C . HIS A 1 578 ? -11.797 14.953 11.586 1 92.69 578 HIS A C 1
ATOM 4659 O O . HIS A 1 578 ? -11.867 13.75 11.312 1 92.69 578 HIS A O 1
ATOM 4665 N N . GLY A 1 579 ? -11.633 15.836 10.633 1 91.19 579 GLY A N 1
ATOM 4666 C CA . GLY A 1 579 ? -11.438 15.484 9.234 1 91.19 579 GLY A CA 1
ATOM 4667 C C . GLY A 1 579 ? -12.719 15.109 8.523 1 91.19 579 GLY A C 1
ATOM 4668 O O . GLY A 1 579 ? -13.812 15.25 9.086 1 91.19 579 GLY A O 1
ATOM 4669 N N . LYS A 1 580 ? -12.625 14.836 7.223 1 90.62 580 LYS A N 1
ATOM 4670 C CA . LYS A 1 580 ? -13.727 14.445 6.348 1 90.62 580 LYS A CA 1
ATOM 4671 C C . LYS A 1 580 ? -13.352 13.234 5.5 1 90.62 580 LYS A C 1
ATOM 4673 O O . LYS A 1 580 ? -12.172 13 5.23 1 90.62 580 LYS A O 1
ATOM 4678 N N . LYS A 1 581 ? -14.359 12.477 5.152 1 87.25 581 LYS A N 1
ATOM 4679 C CA . LYS A 1 581 ? -14.133 11.289 4.336 1 87.25 581 LYS A CA 1
ATOM 4680 C C . LYS A 1 581 ? -13.391 11.641 3.047 1 87.25 581 LYS A C 1
ATOM 4682 O O . LYS A 1 581 ? -13.703 12.641 2.4 1 87.25 581 LYS A O 1
ATOM 4687 N N . ASN A 1 582 ? -12.328 10.906 2.764 1 85.19 582 ASN A N 1
ATOM 4688 C CA . ASN A 1 582 ? -11.555 11 1.531 1 85.19 582 ASN A CA 1
ATOM 4689 C C . ASN A 1 582 ? -10.852 12.344 1.411 1 85.19 582 ASN A C 1
ATOM 4691 O O . ASN A 1 582 ? -10.672 12.859 0.306 1 85.19 582 ASN A O 1
ATOM 4695 N N . THR A 1 583 ? -10.648 12.977 2.516 1 93.06 583 THR A N 1
ATOM 4696 C CA . THR A 1 583 ? -9.922 14.234 2.523 1 93.06 583 THR A CA 1
ATOM 4697 C C . THR A 1 583 ? -8.734 14.172 3.48 1 93.06 583 THR A C 1
ATOM 4699 O O . THR A 1 583 ? -8.828 13.562 4.551 1 93.06 583 THR A O 1
ATOM 4702 N N . ILE A 1 584 ? -7.691 14.781 3.105 1 94.88 584 ILE A N 1
ATOM 4703 C CA . ILE A 1 584 ? -6.508 14.891 3.953 1 94.88 584 ILE A CA 1
ATOM 4704 C C . ILE A 1 584 ? -6.625 16.125 4.844 1 94.88 584 ILE A C 1
ATOM 4706 O O . ILE A 1 584 ? -7.047 17.188 4.387 1 94.88 584 ILE A O 1
ATOM 4710 N N . LEU A 1 585 ? -6.344 16 6.109 1 95.44 585 LEU A N 1
ATOM 4711 C CA . LEU A 1 585 ? -6.258 17.188 6.957 1 95.44 585 LEU A CA 1
ATOM 4712 C C . LEU A 1 585 ? -5.336 18.234 6.34 1 95.44 585 LEU A C 1
ATOM 4714 O O . LEU A 1 585 ? -4.316 17.891 5.738 1 95.44 585 LEU A O 1
ATOM 4718 N N . SER A 1 586 ? -5.707 19.5 6.504 1 92 586 SER A N 1
ATOM 4719 C CA . SER A 1 586 ? -4.836 20.547 5.992 1 92 586 SER A CA 1
ATOM 4720 C C . SER A 1 586 ? -3.49 20.547 6.711 1 92 586 SER A C 1
ATOM 4722 O O . SER A 1 586 ? -3.377 20.031 7.824 1 92 586 SER A O 1
ATOM 4724 N N . ASN A 1 587 ? -2.494 21.078 6.102 1 92.06 587 ASN A N 1
ATOM 4725 C CA . ASN A 1 587 ? -1.185 21.203 6.73 1 92.06 587 ASN A CA 1
ATOM 4726 C C . ASN A 1 587 ? -1.271 21.938 8.07 1 92.06 587 ASN A C 1
ATOM 4728 O O . ASN A 1 587 ? -0.623 21.547 9.039 1 92.06 587 ASN A O 1
ATOM 4732 N N . GLU A 1 588 ? -2.018 23.031 8.125 1 89.31 588 GLU A N 1
ATOM 4733 C CA . GLU A 1 588 ? -2.164 23.812 9.352 1 89.31 588 GLU A CA 1
ATOM 4734 C C . GLU A 1 588 ? -2.818 22.984 10.453 1 89.31 588 GLU A C 1
ATOM 4736 O O . GLU A 1 588 ? -2.416 23.062 11.617 1 89.31 588 GLU A O 1
ATOM 4741 N N . GLU A 1 589 ? -3.799 22.141 10.055 1 90.69 589 GLU A N 1
ATOM 4742 C CA . GLU A 1 589 ? -4.449 21.266 11.023 1 90.69 589 GLU A CA 1
ATOM 4743 C C . GLU A 1 589 ? -3.469 20.234 11.586 1 90.69 589 GLU A C 1
ATOM 4745 O O . GLU A 1 589 ? -3.498 19.938 12.781 1 90.69 589 GLU A O 1
ATOM 4750 N N . ILE A 1 590 ? -2.656 19.703 10.734 1 95.19 590 ILE A N 1
ATOM 4751 C CA . ILE A 1 590 ? -1.687 18.703 11.156 1 95.19 590 ILE A CA 1
ATOM 4752 C C . ILE A 1 590 ? -0.643 19.344 12.062 1 95.19 590 ILE A C 1
ATOM 4754 O O . ILE A 1 590 ? -0.327 18.812 13.133 1 95.19 590 ILE A O 1
ATOM 4758 N N . ILE A 1 591 ? -0.176 20.516 11.727 1 93.44 591 ILE A N 1
ATOM 4759 C CA . ILE A 1 591 ? 0.884 21.203 12.453 1 93.44 591 ILE A CA 1
ATOM 4760 C C . ILE A 1 591 ? 0.374 21.625 13.828 1 93.44 591 ILE A C 1
ATOM 4762 O O . ILE A 1 591 ? 1.074 21.484 14.836 1 93.44 591 ILE A O 1
ATOM 4766 N N . THR A 1 592 ? -0.894 22.109 13.953 1 90.12 592 THR A N 1
ATOM 4767 C CA . THR A 1 592 ? -1.403 22.688 15.188 1 90.12 592 THR A CA 1
ATOM 4768 C C . THR A 1 592 ? -2.271 21.672 15.938 1 90.12 592 THR A C 1
ATOM 4770 O O . THR A 1 592 ? -3.021 22.047 16.844 1 90.12 592 THR A O 1
ATOM 4773 N N . MET A 1 593 ? -2.16 20.453 15.539 1 93.81 593 MET A N 1
ATOM 4774 C CA . MET A 1 593 ? -2.977 19.406 16.141 1 93.81 593 MET A CA 1
ATOM 4775 C C . MET A 1 593 ? -2.844 19.406 17.656 1 93.81 593 MET A C 1
ATOM 4777 O O . MET A 1 593 ? -1.73 19.438 18.188 1 93.81 593 MET A O 1
ATOM 4781 N N . ASP A 1 594 ? -4.027 19.5 18.406 1 93.38 594 ASP A N 1
ATOM 4782 C CA . ASP A 1 594 ? -4.012 19.594 19.859 1 93.38 594 ASP A CA 1
ATOM 4783 C C . ASP A 1 594 ? -4.965 18.578 20.484 1 93.38 594 ASP A C 1
ATOM 4785 O O . ASP A 1 594 ? -5.535 18.828 21.547 1 93.38 594 ASP A O 1
ATOM 4789 N N . TRP A 1 595 ? -5.234 17.562 19.781 1 94.5 595 TRP A N 1
ATOM 4790 C CA . TRP A 1 595 ? -6.066 16.469 20.266 1 94.5 595 TRP A CA 1
ATOM 4791 C C . TRP A 1 595 ? -5.371 15.125 20.078 1 94.5 595 TRP A C 1
ATOM 4793 O O . TRP A 1 595 ? -4.477 15 19.234 1 94.5 595 TRP A O 1
ATOM 4803 N N . LEU A 1 596 ? -5.711 14.133 20.922 1 96.44 596 LEU A N 1
ATOM 4804 C CA . LEU A 1 596 ? -5.109 12.805 20.875 1 96.44 596 LEU A CA 1
ATOM 4805 C C . LEU A 1 596 ? -6.129 11.758 20.438 1 96.44 596 LEU A C 1
ATOM 4807 O O . LEU A 1 596 ? -7.309 11.844 20.797 1 96.44 596 LEU A O 1
ATOM 4811 N N . PHE A 1 597 ? -5.668 10.789 19.703 1 94.44 597 PHE A N 1
ATOM 4812 C CA . PHE A 1 597 ? -6.508 9.68 19.266 1 94.44 597 PHE A CA 1
ATOM 4813 C C . PHE A 1 597 ? -7.004 8.875 20.453 1 94.44 597 PHE A C 1
ATOM 4815 O O . PHE A 1 597 ? -6.398 8.906 21.531 1 94.44 597 PHE A O 1
ATOM 4822 N N . ALA A 1 598 ? -8.086 8.094 20.266 1 90.56 598 ALA A N 1
ATOM 4823 C CA . ALA A 1 598 ? -8.789 7.371 21.312 1 90.56 598 ALA A CA 1
ATOM 4824 C C . ALA A 1 598 ? -7.918 6.254 21.891 1 90.56 598 ALA A C 1
ATOM 4826 O O . ALA A 1 598 ? -8.062 5.879 23.047 1 90.56 598 ALA A O 1
ATOM 4827 N N . ASN A 1 599 ? -6.988 5.707 21.109 1 93.5 599 ASN A N 1
ATOM 4828 C CA . ASN A 1 599 ? -6.176 4.598 21.594 1 93.5 599 ASN A CA 1
ATOM 4829 C C . ASN A 1 599 ? -4.941 5.094 22.344 1 93.5 599 ASN A C 1
ATOM 4831 O O . ASN A 1 599 ? -4.051 4.305 22.672 1 93.5 599 ASN A O 1
ATOM 4835 N N . ILE A 1 600 ? -4.855 6.395 22.625 1 95.12 600 ILE A N 1
ATOM 4836 C CA . ILE A 1 600 ? -3.773 6.977 23.406 1 95.12 600 ILE A CA 1
ATOM 4837 C C . ILE A 1 600 ? -4.254 7.242 24.828 1 95.12 600 ILE A C 1
ATOM 4839 O O . ILE A 1 600 ? -5.316 7.84 25.031 1 95.12 600 ILE A O 1
ATOM 4843 N N . VAL A 1 601 ? -3.545 6.668 25.781 1 93.5 601 VAL A N 1
ATOM 4844 C CA . VAL A 1 601 ? -3.781 6.941 27.188 1 93.5 601 VAL A CA 1
ATOM 4845 C C . VAL A 1 601 ? -2.814 8.016 27.688 1 93.5 601 VAL A C 1
ATOM 4847 O O . VAL A 1 601 ? -1.604 7.793 27.75 1 93.5 601 VAL A O 1
ATOM 4850 N N . GLY A 1 602 ? -3.252 9.164 27.922 1 91.31 602 GLY A N 1
ATOM 4851 C CA . GLY A 1 602 ? -2.475 10.32 28.328 1 91.31 602 GLY A CA 1
ATOM 4852 C C . GLY A 1 602 ? -3.107 11.641 27.906 1 91.31 602 GLY A C 1
ATOM 4853 O O . GLY A 1 602 ? -4.141 11.648 27.234 1 91.31 602 GLY A O 1
ATOM 4854 N N . GLU A 1 603 ? -2.516 12.766 28.406 1 91.62 603 GLU A N 1
ATOM 4855 C CA . GLU A 1 603 ? -3.018 14.102 28.109 1 91.62 603 GLU A CA 1
ATOM 4856 C C . GLU A 1 603 ? -1.895 15.023 27.641 1 91.62 603 GLU A C 1
ATOM 4858 O O . GLU A 1 603 ? -0.721 14.773 27.922 1 91.62 603 GLU A O 1
ATOM 4863 N N . ILE A 1 604 ? -2.289 15.969 26.844 1 93.06 604 ILE A N 1
ATOM 4864 C CA . ILE A 1 604 ? -1.345 17.031 26.516 1 93.06 604 ILE A CA 1
ATOM 4865 C C . ILE A 1 604 ? -1.176 17.953 27.719 1 93.06 604 ILE A C 1
ATOM 4867 O O . ILE A 1 604 ? -2.146 18.547 28.203 1 93.06 604 ILE A O 1
ATOM 4871 N N . PRO A 1 605 ? -0.04 18.031 28.234 1 91.19 605 PRO A N 1
ATOM 4872 C CA . PRO A 1 605 ? 0.152 18.828 29.453 1 91.19 605 PRO A CA 1
ATOM 4873 C C . PRO A 1 605 ? -0.066 20.328 29.234 1 91.19 605 PRO A C 1
ATOM 4875 O O . PRO A 1 605 ? 0.224 20.844 28.141 1 91.19 605 PRO A O 1
ATOM 4878 N N . GLU A 1 606 ? -0.508 20.938 30.297 1 86.31 606 GLU A N 1
ATOM 4879 C CA . GLU A 1 606 ? -0.577 22.406 30.328 1 86.31 606 GLU A CA 1
ATOM 4880 C C . GLU A 1 606 ? 0.79 23.016 30.625 1 86.31 606 GLU A C 1
ATOM 4882 O O . GLU A 1 606 ? 1.684 22.344 31.125 1 86.31 606 GLU A O 1
ATOM 4887 N N . LYS A 1 607 ? 0.877 24.25 30.312 1 82.88 607 LYS A N 1
ATOM 4888 C CA . LYS A 1 607 ? 2.15 24.953 30.484 1 82.88 607 LYS A CA 1
ATOM 4889 C C . LYS A 1 607 ? 2.637 24.859 31.938 1 82.88 607 LYS A C 1
ATOM 4891 O O . LYS A 1 607 ? 3.83 24.672 32.188 1 82.88 607 LYS A O 1
ATOM 4896 N N . TYR A 1 608 ? 1.701 24.984 32.906 1 83.12 608 TYR A N 1
ATOM 4897 C CA . TYR A 1 608 ? 2.102 25.016 34.281 1 83.12 608 TYR A CA 1
ATOM 4898 C C . TYR A 1 608 ? 2.562 23.625 34.75 1 83.12 608 TYR A C 1
ATOM 4900 O O . TYR A 1 608 ? 3.229 23.5 35.781 1 83.12 608 TYR A O 1
ATOM 4908 N N . GLU A 1 609 ? 2.232 22.562 34 1 89.56 609 GLU A N 1
ATOM 4909 C CA . GLU A 1 609 ? 2.605 21.203 34.344 1 89.56 609 GLU A CA 1
ATOM 4910 C C . GLU A 1 609 ? 3.998 20.859 33.812 1 89.56 609 GLU A C 1
ATOM 4912 O O . GLU A 1 609 ? 4.547 19.797 34.156 1 89.56 609 GLU A O 1
ATOM 4917 N N . LEU A 1 610 ? 4.598 21.781 33.094 1 90.69 610 LEU A N 1
ATOM 4918 C CA . LEU A 1 610 ? 5.871 21.516 32.406 1 90.69 610 LEU A CA 1
ATOM 4919 C C . LEU A 1 610 ? 7.035 21.984 33.281 1 90.69 610 LEU A C 1
ATOM 4921 O O . LEU A 1 610 ? 6.875 22.875 34.125 1 90.69 610 LEU A O 1
ATOM 4925 N N . LYS A 1 611 ? 8.164 21.328 33.062 1 90.94 611 LYS A N 1
ATOM 4926 C CA . LYS A 1 611 ? 9.414 21.766 33.656 1 90.94 611 LYS A CA 1
ATOM 4927 C C . LYS A 1 611 ? 9.781 23.172 33.188 1 90.94 611 LYS A C 1
ATOM 4929 O O . LYS A 1 611 ? 9.422 23.578 32.094 1 90.94 611 LYS A O 1
ATOM 4934 N N . GLU A 1 612 ? 10.547 23.938 33.938 1 87.56 612 GLU A N 1
ATOM 4935 C CA . GLU A 1 612 ? 10.898 25.328 33.656 1 87.56 612 GLU A CA 1
ATOM 4936 C C . GLU A 1 612 ? 11.656 25.453 32.344 1 87.56 612 GLU A C 1
ATOM 4938 O O . GLU A 1 612 ? 11.484 26.438 31.609 1 87.56 612 GLU A O 1
ATOM 4943 N N . GLN A 1 613 ? 12.422 24.5 32.062 1 83.5 613 GLN A N 1
ATOM 4944 C CA . GLN A 1 613 ? 13.266 24.562 30.875 1 83.5 613 GLN A CA 1
ATOM 4945 C C . GLN A 1 613 ? 12.445 24.406 29.594 1 83.5 613 GLN A C 1
ATOM 4947 O O . GLN A 1 613 ? 12.875 24.828 28.516 1 83.5 613 GLN A O 1
ATOM 4952 N N . ALA A 1 614 ? 11.242 23.859 29.797 1 87.19 614 ALA A N 1
ATOM 4953 C CA . ALA A 1 614 ? 10.414 23.578 28.625 1 87.19 614 ALA A CA 1
ATOM 4954 C C . ALA A 1 614 ? 9.484 24.75 28.312 1 87.19 614 ALA A C 1
ATOM 4956 O O . ALA A 1 614 ? 8.977 24.859 27.188 1 87.19 614 ALA A O 1
ATOM 4957 N N . LYS A 1 615 ? 9.289 25.656 29.156 1 84.44 615 LYS A N 1
ATOM 4958 C CA . LYS A 1 615 ? 8.242 26.672 29.078 1 84.44 615 LYS A CA 1
ATOM 4959 C C . LYS A 1 615 ? 8.531 27.656 27.938 1 84.44 615 LYS A C 1
ATOM 4961 O O . LYS A 1 615 ? 7.629 28.016 27.172 1 84.44 615 LYS A O 1
ATOM 4966 N N . PRO A 1 616 ? 9.805 28.062 27.75 1 80.06 616 PRO A N 1
ATOM 4967 C CA . PRO A 1 616 ? 10.055 29.047 26.703 1 80.06 616 PRO A CA 1
ATOM 4968 C C . PRO A 1 616 ? 9.688 28.547 25.312 1 80.06 616 PRO A C 1
ATOM 4970 O O . PRO A 1 616 ? 9.07 29.266 24.531 1 80.06 616 PRO A O 1
ATOM 4973 N N . ILE A 1 617 ? 10.055 27.328 25.047 1 84.44 617 ILE A N 1
ATOM 4974 C CA . ILE A 1 617 ? 9.781 26.797 23.719 1 84.44 617 ILE A CA 1
ATOM 4975 C C . ILE A 1 617 ? 8.281 26.578 23.531 1 84.44 617 ILE A C 1
ATOM 4977 O O . ILE A 1 617 ? 7.746 26.781 22.438 1 84.44 617 ILE A O 1
ATOM 4981 N N . VAL A 1 618 ? 7.582 26.156 24.578 1 84.5 618 VAL A N 1
ATOM 4982 C CA . VAL A 1 618 ? 6.148 25.891 24.516 1 84.5 618 VAL A CA 1
ATOM 4983 C C . VAL A 1 618 ? 5.387 27.203 24.406 1 84.5 618 VAL A C 1
ATOM 4985 O O . VAL A 1 618 ? 4.344 27.281 23.75 1 84.5 618 VAL A O 1
ATOM 4988 N N . GLU A 1 619 ? 5.938 28.219 24.922 1 78.62 619 GLU A N 1
ATOM 4989 C CA . GLU A 1 619 ? 5.332 29.547 24.781 1 78.62 619 GLU A CA 1
ATOM 4990 C C . GLU A 1 619 ? 5.383 30.031 23.344 1 78.62 619 GLU A C 1
ATOM 4992 O O . GLU A 1 619 ? 4.457 30.703 22.875 1 78.62 619 GLU A O 1
ATOM 4997 N N . LEU A 1 620 ? 6.41 29.672 22.672 1 76.81 620 LEU A N 1
ATOM 4998 C CA . LEU A 1 620 ? 6.613 30.141 21.297 1 76.81 620 LEU A CA 1
ATOM 4999 C C . LEU A 1 620 ? 5.883 29.234 20.312 1 76.81 620 LEU A C 1
ATOM 5001 O O . LEU A 1 620 ? 5.312 29.719 19.328 1 76.81 620 LEU A O 1
ATOM 5005 N N . GLN A 1 621 ? 5.922 27.938 20.562 1 78.94 621 GLN A N 1
ATOM 5006 C CA . GLN A 1 621 ? 5.461 26.984 19.562 1 78.94 621 GLN A CA 1
ATOM 5007 C C . GLN A 1 621 ? 4.488 25.969 20.156 1 78.94 621 GLN A C 1
ATOM 5009 O O . GLN A 1 621 ? 4.211 24.938 19.562 1 78.94 621 GLN A O 1
ATOM 5014 N N . GLY A 1 622 ? 4.004 26.25 21.234 1 79.56 622 GLY A N 1
ATOM 5015 C CA . GLY A 1 622 ? 3.242 25.234 21.969 1 79.56 622 GLY A CA 1
ATOM 5016 C C . GLY A 1 622 ? 1.813 25.109 21.469 1 79.56 622 GLY A C 1
ATOM 5017 O O . GLY A 1 622 ? 1.254 26.047 20.906 1 79.56 622 GLY A O 1
ATOM 5018 N N . VAL A 1 623 ? 1.313 23.875 21.625 1 82.5 623 VAL A N 1
ATOM 5019 C CA . VAL A 1 623 ? -0.101 23.609 21.375 1 82.5 623 VAL A CA 1
ATOM 5020 C C . VAL A 1 623 ? -0.9 23.828 22.656 1 82.5 623 VAL A C 1
ATOM 5022 O O . VAL A 1 623 ? -0.335 23.859 23.75 1 82.5 623 VAL A O 1
ATOM 5025 N N . LYS A 1 624 ? -2.203 24.125 22.469 1 72.94 624 LYS A N 1
ATOM 5026 C CA . LYS A 1 624 ? -3.059 24.297 23.641 1 72.94 624 LYS A CA 1
ATOM 5027 C C . LYS A 1 624 ? -3.197 22.984 24.422 1 72.94 624 LYS A C 1
ATOM 5029 O O . LYS A 1 624 ? -3.326 21.906 23.812 1 72.94 624 LYS A O 1
ATOM 5034 N N . GLY A 1 625 ? -2.998 23.031 25.672 1 69.12 625 GLY A N 1
ATOM 5035 C CA . GLY A 1 625 ? -3.223 21.859 26.516 1 69.12 625 GLY A CA 1
ATOM 5036 C C . GLY A 1 625 ? -4.676 21.438 26.562 1 69.12 625 GLY A C 1
ATOM 5037 O O . GLY A 1 625 ? -5.555 22.141 26.062 1 69.12 625 GLY A O 1
ATOM 5038 N N . GLU A 1 626 ? -4.895 20.219 26.891 1 61.09 626 GLU A N 1
ATOM 5039 C CA . GLU A 1 626 ? -6.246 19.656 26.906 1 61.09 626 GLU A CA 1
ATOM 5040 C C . GLU A 1 626 ? -7.117 20.328 27.953 1 61.09 626 GLU A C 1
ATOM 5042 O O . GLU A 1 626 ? -8.344 20.328 27.859 1 61.09 626 GLU A O 1
ATOM 5047 N N . LYS A 1 627 ? -6.547 20.938 29.125 1 51.31 627 LYS A N 1
ATOM 5048 C CA . LYS A 1 627 ? -7.32 21.5 30.219 1 51.31 627 LYS A CA 1
ATOM 5049 C C . LYS A 1 627 ? -7.586 22.984 30 1 51.31 627 LYS A C 1
ATOM 5051 O O . LYS A 1 627 ? -8.25 23.641 30.812 1 51.31 627 LYS A O 1
ATOM 5056 N N . GLU A 1 628 ? -6.996 23.547 28.906 1 45.88 628 GLU A N 1
ATOM 5057 C CA . GLU A 1 628 ? -7.297 24.938 28.625 1 45.88 628 GLU A CA 1
ATOM 5058 C C . GLU A 1 628 ? -8.477 25.062 27.656 1 45.88 628 GLU A C 1
ATOM 5060 O O . GLU A 1 628 ? -8.648 24.234 26.766 1 45.88 628 GLU A O 1
ATOM 5065 N N . MET B 1 1 ? 17.047 -70.188 -60.625 1 46.09 1 MET B N 1
ATOM 5066 C CA . MET B 1 1 ? 16.141 -69.062 -60.75 1 46.09 1 MET B CA 1
ATOM 5067 C C . MET B 1 1 ? 15.961 -68.312 -59.406 1 46.09 1 MET B C 1
ATOM 5069 O O . MET B 1 1 ? 16.031 -67.125 -59.344 1 46.09 1 MET B O 1
ATOM 5073 N N . MET B 1 2 ? 15.789 -69.188 -58.375 1 60.34 2 MET B N 1
ATOM 5074 C CA . MET B 1 2 ? 15.508 -68.625 -57.062 1 60.34 2 MET B CA 1
ATOM 5075 C C . MET B 1 2 ? 16.75 -67.938 -56.469 1 60.34 2 MET B C 1
ATOM 5077 O O . MET B 1 2 ? 16.641 -66.875 -55.844 1 60.34 2 MET B O 1
ATOM 5081 N N . THR B 1 3 ? 17.875 -68.5 -56.812 1 69.94 3 THR B N 1
ATOM 5082 C CA . THR B 1 3 ? 19.125 -68 -56.281 1 69.94 3 THR B CA 1
ATOM 5083 C C . THR B 1 3 ? 19.469 -66.625 -56.938 1 69.94 3 THR B C 1
ATOM 5085 O O . THR B 1 3 ? 19.984 -65.75 -56.25 1 69.94 3 THR B O 1
ATOM 5088 N N . GLU B 1 4 ? 19.125 -66.5 -58.219 1 74.88 4 GLU B N 1
ATOM 5089 C CA . GLU B 1 4 ? 19.406 -65.25 -58.906 1 74.88 4 GLU B CA 1
ATOM 5090 C C . GLU B 1 4 ? 18.484 -64.125 -58.406 1 74.88 4 GLU B C 1
ATOM 5092 O O . GLU B 1 4 ? 18.922 -63 -58.25 1 74.88 4 GLU B O 1
ATOM 5097 N N . GLU B 1 5 ? 17.25 -64.438 -58.062 1 82.5 5 GLU B N 1
ATOM 5098 C CA . GLU B 1 5 ? 16.281 -63.5 -57.531 1 82.5 5 GLU B CA 1
ATOM 5099 C C . GLU B 1 5 ? 16.703 -63 -56.188 1 82.5 5 GLU B C 1
ATOM 5101 O O . GLU B 1 5 ? 16.578 -61.812 -55.875 1 82.5 5 GLU B O 1
ATOM 5106 N N . TYR B 1 6 ? 17.188 -63.844 -55.438 1 87.75 6 TYR B N 1
ATOM 5107 C CA . TYR B 1 6 ? 17.594 -63.469 -54.094 1 87.75 6 TYR B CA 1
ATOM 5108 C C . TYR B 1 6 ? 18.859 -62.625 -54.125 1 87.75 6 TYR B C 1
ATOM 5110 O O . TYR B 1 6 ? 19.047 -61.75 -53.281 1 87.75 6 TYR B O 1
ATOM 5118 N N . LYS B 1 7 ? 19.703 -62.812 -55.062 1 89.94 7 LYS B N 1
ATOM 5119 C CA . LYS B 1 7 ? 20.859 -61.938 -55.25 1 89.94 7 LYS B CA 1
ATOM 5120 C C . LYS B 1 7 ? 20.438 -60.531 -55.594 1 89.94 7 LYS B C 1
ATOM 5122 O O . LYS B 1 7 ? 21.078 -59.562 -55.156 1 89.94 7 LYS B O 1
ATOM 5127 N N . GLU B 1 8 ? 19.391 -60.469 -56.312 1 92.31 8 GLU B N 1
ATOM 5128 C CA . GLU B 1 8 ? 18.859 -59.156 -56.656 1 92.31 8 GLU B CA 1
ATOM 5129 C C . GLU B 1 8 ? 18.328 -58.438 -55.406 1 92.31 8 GLU B C 1
ATOM 5131 O O . GLU B 1 8 ? 18.422 -57.188 -55.312 1 92.31 8 GLU B O 1
ATOM 5136 N N . GLU B 1 9 ? 17.828 -59.188 -54.562 1 93.75 9 GLU B N 1
ATOM 5137 C CA . GLU B 1 9 ? 17.344 -58.594 -53.344 1 93.75 9 GLU B CA 1
ATOM 5138 C C . GLU B 1 9 ? 18.484 -58.031 -52.5 1 93.75 9 GLU B C 1
ATOM 5140 O O . GLU B 1 9 ? 18.344 -56.969 -51.844 1 93.75 9 GLU B O 1
ATOM 5145 N N . TYR B 1 10 ? 19.531 -58.719 -52.375 1 95.56 10 TYR B N 1
ATOM 5146 C CA . TYR B 1 10 ? 20.703 -58.188 -51.656 1 95.56 10 TYR B CA 1
ATOM 5147 C C . TYR B 1 10 ? 21.156 -56.875 -52.281 1 95.56 10 TYR B C 1
ATOM 5149 O O . TYR B 1 10 ? 21.547 -55.938 -51.594 1 95.56 10 TYR B O 1
ATOM 5157 N N . LYS B 1 11 ? 21.125 -56.812 -53.562 1 94.5 11 LYS B N 1
ATOM 5158 C CA . LYS B 1 11 ? 21.516 -55.594 -54.281 1 94.5 11 LYS B CA 1
ATOM 5159 C C . LYS B 1 11 ? 20.609 -54.406 -53.906 1 94.5 11 LYS B C 1
ATOM 5161 O O . LYS B 1 11 ? 21.078 -53.281 -53.688 1 94.5 11 LYS B O 1
ATOM 5166 N N . LYS B 1 12 ? 19.438 -54.781 -53.844 1 95.12 12 LYS B N 1
ATOM 5167 C CA . LYS B 1 12 ? 18.484 -53.75 -53.438 1 95.12 12 LYS B CA 1
ATOM 5168 C C . LYS B 1 12 ? 18.734 -53.281 -52 1 95.12 12 LYS B C 1
ATOM 5170 O O . LYS B 1 12 ? 18.703 -52.094 -51.719 1 95.12 12 LYS B O 1
ATOM 5175 N N . ALA B 1 13 ? 18.938 -54.219 -51.156 1 95.69 13 ALA B N 1
ATOM 5176 C CA . ALA B 1 13 ? 19.219 -53.906 -49.75 1 95.69 13 ALA B CA 1
ATOM 5177 C C . ALA B 1 13 ? 20.469 -53.062 -49.625 1 95.69 13 ALA B C 1
ATOM 5179 O O . ALA B 1 13 ? 20.5 -52.094 -48.844 1 95.69 13 ALA B O 1
ATOM 5180 N N . ARG B 1 14 ? 21.438 -53.438 -50.25 1 94.75 14 ARG B N 1
ATOM 5181 C CA . ARG B 1 14 ? 22.703 -52.688 -50.219 1 94.75 14 ARG B CA 1
ATOM 5182 C C . ARG B 1 14 ? 22.516 -51.281 -50.781 1 94.75 14 ARG B C 1
ATOM 5184 O O . ARG B 1 14 ? 23.094 -50.312 -50.281 1 94.75 14 ARG B O 1
ATOM 5191 N N . LYS B 1 15 ? 21.812 -51.188 -51.844 1 94 15 LYS B N 1
ATOM 5192 C CA . LYS B 1 15 ? 21.516 -49.844 -52.406 1 94 15 LYS B CA 1
ATOM 5193 C C . LYS B 1 15 ? 20.844 -48.969 -51.375 1 94 15 LYS B C 1
ATOM 5195 O O . LYS B 1 15 ? 21.172 -47.781 -51.281 1 94 15 LYS B O 1
ATOM 5200 N N . ALA B 1 16 ? 19.953 -49.562 -50.781 1 94.12 16 ALA B N 1
ATOM 5201 C CA . ALA B 1 16 ? 19.281 -48.812 -49.75 1 94.12 16 ALA B CA 1
ATOM 5202 C C . ALA B 1 16 ? 20.25 -48.438 -48.625 1 94.12 16 ALA B C 1
ATOM 5204 O O . ALA B 1 16 ? 20.172 -47.312 -48.094 1 94.12 16 ALA B O 1
ATOM 5205 N N . ALA B 1 17 ? 21.062 -49.281 -48.25 1 93.81 17 ALA B N 1
ATOM 5206 C CA . ALA B 1 17 ? 22.094 -49.031 -47.219 1 93.81 17 ALA B CA 1
ATOM 5207 C C . ALA B 1 17 ? 23 -47.875 -47.656 1 93.81 17 ALA B C 1
ATOM 5209 O O . ALA B 1 17 ? 23.328 -47.031 -46.844 1 93.81 17 ALA B O 1
ATOM 5210 N N . MET B 1 18 ? 23.344 -47.938 -48.812 1 91.69 18 MET B N 1
ATOM 5211 C CA . MET B 1 18 ? 24.234 -46.906 -49.312 1 91.69 18 MET B CA 1
ATOM 5212 C C . MET B 1 18 ? 23.547 -45.562 -49.344 1 91.69 18 MET B C 1
ATOM 5214 O O . MET B 1 18 ? 24.172 -44.531 -49.125 1 91.69 18 MET B O 1
ATOM 5218 N N . LYS B 1 19 ? 22.406 -45.562 -49.75 1 91.81 19 LYS B N 1
ATOM 5219 C CA . LYS B 1 19 ? 21.625 -44.344 -49.688 1 91.81 19 LYS B CA 1
ATOM 5220 C C . LYS B 1 19 ? 21.594 -43.781 -48.281 1 91.81 19 LYS B C 1
ATOM 5222 O O . LYS B 1 19 ? 21.781 -42.562 -48.094 1 91.81 19 LYS B O 1
ATOM 5227 N N . GLN B 1 20 ? 21.297 -44.625 -47.375 1 89.19 20 GLN B N 1
ATOM 5228 C CA . GLN B 1 20 ? 21.297 -44.219 -45.969 1 89.19 20 GLN B CA 1
ATOM 5229 C C . GLN B 1 20 ? 22.672 -43.688 -45.562 1 89.19 20 GLN B C 1
ATOM 5231 O O . GLN B 1 20 ? 22.766 -42.719 -44.844 1 89.19 20 GLN B O 1
ATOM 5236 N N . TYR B 1 21 ? 23.578 -44.406 -45.938 1 85.88 21 TYR B N 1
ATOM 5237 C CA . TYR B 1 21 ? 24.953 -44.031 -45.625 1 85.88 21 TYR B CA 1
ATOM 5238 C C . TYR B 1 21 ? 25.266 -42.625 -46.125 1 85.88 21 TYR B C 1
ATOM 5240 O O . TYR B 1 21 ? 25.875 -41.812 -45.406 1 85.88 21 TYR B O 1
ATOM 5248 N N . ARG B 1 22 ? 24.891 -42.281 -47.219 1 85.56 22 ARG B N 1
ATOM 5249 C CA . ARG B 1 22 ? 25.125 -40.969 -47.812 1 85.56 22 ARG B CA 1
ATOM 5250 C C . ARG B 1 22 ? 24.344 -39.906 -47.031 1 85.56 22 ARG B C 1
ATOM 5252 O O . ARG B 1 22 ? 24.875 -38.812 -46.781 1 85.56 22 ARG B O 1
ATOM 5259 N N . THR B 1 23 ? 23.188 -40.219 -46.812 1 85.94 23 THR B N 1
ATOM 5260 C CA . THR B 1 23 ? 22.359 -39.281 -46.062 1 85.94 23 THR B CA 1
ATOM 5261 C C . THR B 1 23 ? 22.984 -38.969 -44.719 1 85.94 23 THR B C 1
ATOM 5263 O O . THR B 1 23 ? 23.047 -37.812 -44.281 1 85.94 23 THR B O 1
ATOM 5266 N N . CYS B 1 24 ? 23.359 -39.969 -44 1 84.19 24 CYS B N 1
ATOM 5267 C CA . CYS B 1 24 ? 23.984 -39.781 -42.688 1 84.19 24 CYS B CA 1
ATOM 5268 C C . CYS B 1 24 ? 25.281 -39 -42.812 1 84.19 24 CYS B C 1
ATOM 5270 O O . CYS B 1 24 ? 25.562 -38.125 -41.969 1 84.19 24 CYS B O 1
ATOM 5272 N N . ALA B 1 25 ? 25.906 -39.312 -43.75 1 81.06 25 ALA B N 1
ATOM 5273 C CA . ALA B 1 25 ? 27.172 -38.594 -43.969 1 81.06 25 ALA B CA 1
ATOM 5274 C C . ALA B 1 25 ? 26.922 -37.125 -44.219 1 81.06 25 ALA B C 1
ATOM 5276 O O . ALA B 1 25 ? 27.641 -36.25 -43.688 1 81.06 25 ALA B O 1
ATOM 5277 N N . SER B 1 26 ? 26.016 -36.875 -44.969 1 84 26 SER B N 1
ATOM 5278 C CA . SER B 1 26 ? 25.703 -35.5 -45.312 1 84 26 SER B CA 1
ATOM 5279 C C . SER B 1 26 ? 25.203 -34.719 -44.062 1 84 26 SER B C 1
ATOM 5281 O O . SER B 1 26 ? 25.406 -33.5 -43.969 1 84 26 SER B O 1
ATOM 5283 N N . ARG B 1 27 ? 24.656 -35.438 -43.219 1 83.31 27 ARG B N 1
ATOM 5284 C CA . ARG B 1 27 ? 24.078 -34.781 -42.062 1 83.31 27 ARG B CA 1
ATOM 5285 C C . ARG B 1 27 ? 25.031 -34.875 -40.875 1 83.31 27 ARG B C 1
ATOM 5287 O O . ARG B 1 27 ? 24.734 -34.312 -39.781 1 83.31 27 ARG B O 1
ATOM 5294 N N . GLY B 1 28 ? 26.047 -35.531 -41.062 1 77.5 28 GLY B N 1
ATOM 5295 C CA . GLY B 1 28 ? 27.016 -35.656 -39.969 1 77.5 28 GLY B CA 1
ATOM 5296 C C . GLY B 1 28 ? 26.594 -36.625 -38.906 1 77.5 28 GLY B C 1
ATOM 5297 O O . GLY B 1 28 ? 26.984 -36.531 -37.75 1 77.5 28 GLY B O 1
ATOM 5298 N N . TRP B 1 29 ? 25.688 -37.531 -39.281 1 80.62 29 TRP B N 1
ATOM 5299 C CA . TRP B 1 29 ? 25.234 -38.562 -38.344 1 80.62 29 TRP B CA 1
ATOM 5300 C C . TRP B 1 29 ? 26.156 -39.781 -38.375 1 80.62 29 TRP B C 1
ATOM 5302 O O . TRP B 1 29 ? 27.031 -39.875 -39.25 1 80.62 29 TRP B O 1
ATOM 5312 N N . SER B 1 30 ? 25.938 -40.625 -37.375 1 85.12 30 SER B N 1
ATOM 5313 C CA . SER B 1 30 ? 26.719 -41.844 -37.375 1 85.12 30 SER B CA 1
ATOM 5314 C C . SER B 1 30 ? 26.422 -42.719 -38.562 1 85.12 30 SER B C 1
ATOM 5316 O O . SER B 1 30 ? 25.25 -42.906 -38.938 1 85.12 30 SER B O 1
ATOM 5318 N N . LEU B 1 31 ? 27.438 -43.25 -39.094 1 86.19 31 LEU B N 1
ATOM 5319 C CA . LEU B 1 31 ? 27.312 -44.031 -40.344 1 86.19 31 LEU B CA 1
ATOM 5320 C C . LEU B 1 31 ? 26.969 -45.5 -40.031 1 86.19 31 LEU B C 1
ATOM 5322 O O . LEU B 1 31 ? 26.438 -46.219 -40.875 1 86.19 31 LEU B O 1
ATOM 5326 N N . TYR B 1 32 ? 27.438 -45.906 -38.875 1 89.81 32 TYR B N 1
ATOM 5327 C CA . TYR B 1 32 ? 27.281 -47.312 -38.438 1 89.81 32 TYR B CA 1
ATOM 5328 C C . TYR B 1 32 ? 26.406 -47.406 -37.219 1 89.81 32 TYR B C 1
ATOM 5330 O O . TYR B 1 32 ? 26.141 -46.406 -36.531 1 89.81 32 TYR B O 1
ATOM 5338 N N . PRO B 1 33 ? 25.844 -48.625 -37 1 92.06 33 PRO B N 1
ATOM 5339 C CA . PRO B 1 33 ? 25.109 -48.781 -35.75 1 92.06 33 PRO B CA 1
ATOM 5340 C C . PRO B 1 33 ? 25.984 -48.531 -34.531 1 92.06 33 PRO B C 1
ATOM 5342 O O . PRO B 1 33 ? 27.172 -48.875 -34.531 1 92.06 33 PRO B O 1
ATOM 5345 N N . PRO B 1 34 ? 25.438 -47.969 -33.5 1 90.38 34 PRO B N 1
ATOM 5346 C CA . PRO B 1 34 ? 26.203 -47.75 -32.281 1 90.38 34 PRO B CA 1
ATOM 5347 C C . PRO B 1 34 ? 26.672 -49.031 -31.609 1 90.38 34 PRO B C 1
ATOM 5349 O O . PRO B 1 34 ? 26.078 -50.094 -31.812 1 90.38 34 PRO B O 1
ATOM 5352 N N . VAL B 1 35 ? 27.734 -48.844 -30.844 1 91.81 35 VAL B N 1
ATOM 5353 C CA . VAL B 1 35 ? 28.344 -49.969 -30.125 1 91.81 35 VAL B CA 1
ATOM 5354 C C . VAL B 1 35 ? 28.094 -49.812 -28.625 1 91.81 35 VAL B C 1
ATOM 5356 O O . VAL B 1 35 ? 28.422 -48.781 -28.047 1 91.81 35 VAL B O 1
ATOM 5359 N N . LEU B 1 36 ? 27.531 -50.844 -28.078 1 92.25 36 LEU B N 1
ATOM 5360 C CA . LEU B 1 36 ? 27.188 -50.812 -26.656 1 92.25 36 LEU B CA 1
ATOM 5361 C C . LEU B 1 36 ? 28.422 -50.562 -25.797 1 92.25 36 LEU B C 1
ATOM 5363 O O . LEU B 1 36 ? 28.391 -49.75 -24.875 1 92.25 36 LEU B O 1
ATOM 5367 N N . ASP B 1 37 ? 29.484 -51.188 -26.078 1 89.75 37 ASP B N 1
ATOM 5368 C CA . ASP B 1 37 ? 30.703 -51.062 -25.297 1 89.75 37 ASP B CA 1
ATOM 5369 C C . ASP B 1 37 ? 31.188 -49.625 -25.281 1 89.75 37 ASP B C 1
ATOM 5371 O O . ASP B 1 37 ? 31.812 -49.156 -24.312 1 89.75 37 ASP B O 1
ATOM 5375 N N . GLU B 1 38 ? 30.844 -48.938 -26.297 1 85.38 38 GLU B N 1
ATOM 5376 C CA . GLU B 1 38 ? 31.234 -47.531 -26.375 1 85.38 38 GLU B CA 1
ATOM 5377 C C . GLU B 1 38 ? 30.234 -46.656 -25.625 1 85.38 38 GLU B C 1
ATOM 5379 O O . GLU B 1 38 ? 30.625 -45.688 -24.953 1 85.38 38 GLU B O 1
ATOM 5384 N N . VAL B 1 39 ? 28.984 -46.969 -25.719 1 83.75 39 VAL B N 1
ATOM 5385 C CA . VAL B 1 39 ? 27.906 -46.188 -25.141 1 83.75 39 VAL B CA 1
ATOM 5386 C C . VAL B 1 39 ? 27.922 -46.312 -23.609 1 83.75 39 VAL B C 1
ATOM 5388 O O . VAL B 1 39 ? 27.656 -45.375 -22.891 1 83.75 39 VAL B O 1
ATOM 5391 N N . SER B 1 40 ? 28.281 -47.469 -23.125 1 81.88 40 SER B N 1
ATOM 5392 C CA . SER B 1 40 ? 28.203 -47.781 -21.703 1 81.88 40 SER B CA 1
ATOM 5393 C C . SER B 1 40 ? 29.547 -47.531 -21.016 1 81.88 40 SER B C 1
ATOM 5395 O O . SER B 1 40 ? 29.656 -47.656 -19.797 1 81.88 40 SER B O 1
ATOM 5397 N N . ALA B 1 41 ? 30.516 -47.156 -21.812 1 76.19 41 ALA B N 1
ATOM 5398 C CA . ALA B 1 41 ? 31.859 -47.031 -21.266 1 76.19 41 ALA B CA 1
ATOM 5399 C C . ALA B 1 41 ? 31.906 -45.969 -20.156 1 76.19 41 ALA B C 1
ATOM 5401 O O . ALA B 1 41 ? 32.656 -46.094 -19.203 1 76.19 41 ALA B O 1
ATOM 5402 N N . TYR B 1 42 ? 30.984 -45.031 -20.172 1 76.06 42 TYR B N 1
ATOM 5403 C CA . TYR B 1 42 ? 31.109 -43.938 -19.234 1 76.06 42 TYR B CA 1
ATOM 5404 C C . TYR B 1 42 ? 29.969 -43.938 -18.219 1 76.06 42 TYR B C 1
ATOM 5406 O O . TYR B 1 42 ? 29.75 -42.969 -17.5 1 76.06 42 TYR B O 1
ATOM 5414 N N . VAL B 1 43 ? 29.219 -44.969 -18.266 1 80 43 VAL B N 1
ATOM 5415 C CA . VAL B 1 43 ? 28.094 -45.031 -17.328 1 80 43 VAL B CA 1
ATOM 5416 C C . VAL B 1 43 ? 28.328 -46.156 -16.312 1 80 43 VAL B C 1
ATOM 5418 O O . VAL B 1 43 ? 28.703 -47.281 -16.688 1 80 43 VAL B O 1
ATOM 5421 N N . LYS B 1 44 ? 28.281 -45.781 -15.008 1 81.5 44 LYS B N 1
ATOM 5422 C CA . LYS B 1 44 ? 28.375 -46.781 -13.977 1 81.5 44 LYS B CA 1
ATOM 5423 C C . LYS B 1 44 ? 27.188 -47.75 -14.023 1 81.5 44 LYS B C 1
ATOM 5425 O O . LYS B 1 44 ? 26.031 -47.312 -14.109 1 81.5 44 LYS B O 1
ATOM 5430 N N . THR B 1 45 ? 27.453 -49.125 -14.094 1 87.06 45 THR B N 1
ATOM 5431 C CA . THR B 1 45 ? 26.391 -50.094 -14.203 1 87.06 45 THR B CA 1
ATOM 5432 C C . THR B 1 45 ? 26.141 -50.781 -12.859 1 87.06 45 THR B C 1
ATOM 5434 O O . THR B 1 45 ? 27.047 -50.875 -12.031 1 87.06 45 THR B O 1
ATOM 5437 N N . ALA B 1 46 ? 24.906 -51.156 -12.555 1 88.5 46 ALA B N 1
ATOM 5438 C CA . ALA B 1 46 ? 24.484 -51.781 -11.297 1 88.5 46 ALA B CA 1
ATOM 5439 C C . ALA B 1 46 ? 24.359 -53.281 -11.453 1 88.5 46 ALA B C 1
ATOM 5441 O O . ALA B 1 46 ? 23.922 -53.969 -10.523 1 88.5 46 ALA B O 1
ATOM 5442 N N . GLY B 1 47 ? 24.594 -53.844 -12.531 1 88.94 47 GLY B N 1
ATOM 5443 C CA . GLY B 1 47 ? 24.516 -55.281 -12.703 1 88.94 47 GLY B CA 1
ATOM 5444 C C . GLY B 1 47 ? 23.797 -55.719 -13.969 1 88.94 47 GLY B C 1
ATOM 5445 O O . GLY B 1 47 ? 23.375 -54.875 -14.75 1 88.94 47 GLY B O 1
ATOM 5446 N N . GLU B 1 48 ? 23.828 -57.062 -14.211 1 91.75 48 GLU B N 1
ATOM 5447 C CA . GLU B 1 48 ? 23.172 -57.656 -15.367 1 91.75 48 GLU B CA 1
ATOM 5448 C C . GLU B 1 48 ? 22.016 -58.531 -14.945 1 91.75 48 GLU B C 1
ATOM 5450 O O . GLU B 1 48 ? 22.047 -59.156 -13.875 1 91.75 48 GLU B O 1
ATOM 5455 N N . GLU B 1 49 ? 20.984 -58.5 -15.656 1 94 49 GLU B N 1
ATOM 5456 C CA . GLU B 1 49 ? 19.812 -59.344 -15.461 1 94 49 GLU B CA 1
ATOM 5457 C C . GLU B 1 49 ? 19.5 -60.125 -16.719 1 94 49 GLU B C 1
ATOM 5459 O O . GLU B 1 49 ? 19.281 -59.562 -17.797 1 94 49 GLU B O 1
ATOM 5464 N N . VAL B 1 50 ? 19.391 -61.469 -16.578 1 94.25 50 VAL B N 1
ATOM 5465 C CA . VAL B 1 50 ? 19.016 -62.312 -17.719 1 94.25 50 VAL B CA 1
ATOM 5466 C C . VAL B 1 50 ? 17.5 -62.406 -17.812 1 94.25 50 VAL B C 1
ATOM 5468 O O . VAL B 1 50 ? 16.844 -62.938 -16.906 1 94.25 50 VAL B O 1
ATOM 5471 N N . LEU B 1 51 ? 16.922 -61.938 -18.828 1 94.38 51 LEU B N 1
ATOM 5472 C CA . LEU B 1 51 ? 15.469 -61.938 -18.984 1 94.38 51 LEU B CA 1
ATOM 5473 C C . LEU B 1 51 ? 14.984 -63.188 -19.703 1 94.38 51 LEU B C 1
ATOM 5475 O O . LEU B 1 51 ? 13.82 -63.562 -19.578 1 94.38 51 LEU B O 1
ATOM 5479 N N . GLY B 1 52 ? 15.859 -63.812 -20.531 1 93.19 52 GLY B N 1
ATOM 5480 C CA . GLY B 1 52 ? 15.492 -65 -21.25 1 93.19 52 GLY B CA 1
ATOM 5481 C C . GLY B 1 52 ? 15.039 -64.75 -22.672 1 93.19 52 GLY B C 1
ATOM 5482 O O . GLY B 1 52 ? 15.375 -63.719 -23.25 1 93.19 52 GLY B O 1
ATOM 5483 N N . GLU B 1 53 ? 14.438 -65.75 -23.25 1 94.19 53 GLU B N 1
ATOM 5484 C CA . GLU B 1 53 ? 13.992 -65.688 -24.641 1 94.19 53 GLU B CA 1
ATOM 5485 C C . GLU B 1 53 ? 12.648 -65 -24.766 1 94.19 53 GLU B C 1
ATOM 5487 O O . GLU B 1 53 ? 11.703 -65.312 -24.031 1 94.19 53 GLU B O 1
ATOM 5492 N N . MET B 1 54 ? 12.625 -64.062 -25.641 1 93.94 54 MET B N 1
ATOM 5493 C CA . MET B 1 54 ? 11.383 -63.281 -25.844 1 93.94 54 MET B CA 1
ATOM 5494 C C . MET B 1 54 ? 11.383 -62.625 -27.219 1 93.94 54 MET B C 1
ATOM 5496 O O . MET B 1 54 ? 12.422 -62.531 -27.875 1 93.94 54 MET B O 1
ATOM 5500 N N . GLU B 1 55 ? 10.211 -62.188 -27.625 1 93.19 55 GLU B N 1
ATOM 5501 C CA . GLU B 1 55 ? 10.094 -61.375 -28.828 1 93.19 55 GLU B CA 1
ATOM 5502 C C . GLU B 1 55 ? 10.344 -59.906 -28.516 1 93.19 55 GLU B C 1
ATOM 5504 O O . GLU B 1 55 ? 9.805 -59.375 -27.547 1 93.19 55 GLU B O 1
ATOM 5509 N N . ILE B 1 56 ? 11.219 -59.312 -29.25 1 95.19 56 ILE B N 1
ATOM 5510 C CA . ILE B 1 56 ? 11.523 -57.906 -29.016 1 95.19 56 ILE B CA 1
ATOM 5511 C C . ILE B 1 56 ? 11.195 -57.094 -30.266 1 95.19 56 ILE B C 1
ATOM 5513 O O . ILE B 1 56 ? 11.266 -57.594 -31.391 1 95.19 56 ILE B O 1
ATOM 5517 N N . PRO B 1 57 ? 10.797 -55.844 -30.062 1 93.25 57 PRO B N 1
ATOM 5518 C CA . PRO B 1 57 ? 10.562 -55 -31.234 1 93.25 57 PRO B CA 1
ATOM 5519 C C . PRO B 1 57 ? 11.852 -54.656 -31.969 1 93.25 57 PRO B C 1
ATOM 5521 O O . PRO B 1 57 ? 12.82 -54.188 -31.359 1 93.25 57 PRO B O 1
ATOM 5524 N N . LEU B 1 58 ? 11.797 -54.75 -33.281 1 94.25 58 LEU B N 1
ATOM 5525 C CA . LEU B 1 58 ? 12.984 -54.5 -34.094 1 94.25 58 LEU B CA 1
ATOM 5526 C C . LEU B 1 58 ? 13.336 -53 -34.094 1 94.25 58 LEU B C 1
ATOM 5528 O O . LEU B 1 58 ? 14.492 -52.625 -34.281 1 94.25 58 LEU B O 1
ATOM 5532 N N . SER B 1 59 ? 12.344 -52.219 -33.875 1 90.81 59 SER B N 1
ATOM 5533 C CA . SER B 1 59 ? 12.547 -50.781 -33.844 1 90.81 59 SER B CA 1
ATOM 5534 C C . SER B 1 59 ? 13.453 -50.375 -32.688 1 90.81 59 SER B C 1
ATOM 5536 O O . SER B 1 59 ? 14.031 -49.281 -32.719 1 90.81 59 SER B O 1
ATOM 5538 N N . LEU B 1 60 ? 13.625 -51.188 -31.688 1 94.12 60 LEU B N 1
ATOM 5539 C CA . LEU B 1 60 ? 14.43 -50.875 -30.516 1 94.12 60 LEU B CA 1
ATOM 5540 C C . LEU B 1 60 ? 15.812 -51.5 -30.625 1 94.12 60 LEU B C 1
ATOM 5542 O O . LEU B 1 60 ? 16.656 -51.312 -29.734 1 94.12 60 LEU B O 1
ATOM 5546 N N . VAL B 1 61 ? 16 -52.25 -31.672 1 95.5 61 VAL B N 1
ATOM 5547 C CA . VAL B 1 61 ? 17.344 -52.75 -31.953 1 95.5 61 VAL B CA 1
ATOM 5548 C C . VAL B 1 61 ? 18.172 -51.688 -32.625 1 95.5 61 VAL B C 1
ATOM 5550 O O . VAL B 1 61 ? 17.969 -51.406 -33.812 1 95.5 61 VAL B O 1
ATOM 5553 N N . THR B 1 62 ? 19.172 -51.219 -31.938 1 92.19 62 THR B N 1
ATOM 5554 C CA . THR B 1 62 ? 19.797 -50 -32.438 1 92.19 62 THR B CA 1
ATOM 5555 C C . THR B 1 62 ? 21.266 -50.25 -32.781 1 92.19 62 THR B C 1
ATOM 5557 O O . THR B 1 62 ? 21.828 -49.531 -33.625 1 92.19 62 THR B O 1
ATOM 5560 N N . GLY B 1 63 ? 21.766 -51.25 -32.062 1 93.94 63 GLY B N 1
ATOM 5561 C CA . GLY B 1 63 ? 23.203 -51.375 -32.312 1 93.94 63 GLY B CA 1
ATOM 5562 C C . GLY B 1 63 ? 23.75 -52.75 -32.031 1 93.94 63 GLY B C 1
ATOM 5563 O O . GLY B 1 63 ? 22.984 -53.719 -31.906 1 93.94 63 GLY B O 1
ATOM 5564 N N . THR B 1 64 ? 25.172 -52.781 -32.031 1 95 64 THR B N 1
ATOM 5565 C CA . THR B 1 64 ? 25.891 -54.031 -31.781 1 95 64 THR B CA 1
ATOM 5566 C C . THR B 1 64 ? 26.562 -54 -30.422 1 95 64 THR B C 1
ATOM 5568 O O . THR B 1 64 ? 26.828 -52.906 -29.891 1 95 64 THR B O 1
ATOM 5571 N N . ARG B 1 65 ? 26.703 -55.156 -29.891 1 94.06 65 ARG B N 1
ATOM 5572 C CA . ARG B 1 65 ? 27.359 -55.219 -28.578 1 94.06 65 ARG B CA 1
ATOM 5573 C C . ARG B 1 65 ? 28.828 -54.781 -28.703 1 94.06 65 ARG B C 1
ATOM 5575 O O . ARG B 1 65 ? 29.312 -54.031 -27.859 1 94.06 65 ARG B O 1
ATOM 5582 N N . THR B 1 66 ? 29.5 -55.312 -29.828 1 91.19 66 THR B N 1
ATOM 5583 C CA . THR B 1 66 ? 30.906 -55 -30.062 1 91.19 66 THR B CA 1
ATOM 5584 C C . THR B 1 66 ? 31.109 -54.344 -31.438 1 91.19 66 THR B C 1
ATOM 5586 O O . THR B 1 66 ? 30.234 -54.438 -32.312 1 91.19 66 THR B O 1
ATOM 5589 N N . ALA B 1 67 ? 32.281 -53.656 -31.594 1 86.62 67 ALA B N 1
ATOM 5590 C CA . ALA B 1 67 ? 32.562 -52.906 -32.812 1 86.62 67 ALA B CA 1
ATOM 5591 C C . ALA B 1 67 ? 32.906 -53.812 -33.969 1 86.62 67 ALA B C 1
ATOM 5593 O O . ALA B 1 67 ? 32.812 -53.438 -35.125 1 86.62 67 ALA B O 1
ATOM 5594 N N . GLY B 1 68 ? 33.344 -55.031 -33.719 1 79.75 68 GLY B N 1
ATOM 5595 C CA . GLY B 1 68 ? 33.906 -55.906 -34.75 1 79.75 68 GLY B CA 1
ATOM 5596 C C . GLY B 1 68 ? 33.031 -56.031 -35.969 1 79.75 68 GLY B C 1
ATOM 5597 O O . GLY B 1 68 ? 33.562 -56.125 -37.094 1 79.75 68 GLY B O 1
ATOM 5598 N N . ARG B 1 69 ? 31.719 -56.031 -35.812 1 76.62 69 ARG B N 1
ATOM 5599 C CA . ARG B 1 69 ? 30.891 -56.344 -36.969 1 76.62 69 ARG B CA 1
ATOM 5600 C C . ARG B 1 69 ? 30.078 -55.125 -37.375 1 76.62 69 ARG B C 1
ATOM 5602 O O . ARG B 1 69 ? 29.188 -55.219 -38.219 1 76.62 69 ARG B O 1
ATOM 5609 N N . GLN B 1 70 ? 30.328 -53.969 -36.938 1 84.75 70 GLN B N 1
ATOM 5610 C CA . GLN B 1 70 ? 29.453 -52.812 -37.188 1 84.75 70 GLN B CA 1
ATOM 5611 C C . GLN B 1 70 ? 29.641 -52.281 -38.594 1 84.75 70 GLN B C 1
ATOM 5613 O O . GLN B 1 70 ? 28.688 -51.781 -39.219 1 84.75 70 GLN B O 1
ATOM 5618 N N . ASN B 1 71 ? 30.844 -52.531 -39.156 1 85.81 71 ASN B N 1
ATOM 5619 C CA . ASN B 1 71 ? 31.188 -51.906 -40.438 1 85.81 71 ASN B CA 1
ATOM 5620 C C . ASN B 1 71 ? 30.531 -52.625 -41.594 1 85.81 71 ASN B C 1
ATOM 5622 O O . ASN B 1 71 ? 30.656 -52.188 -42.75 1 85.81 71 ASN B O 1
ATOM 5626 N N . ALA B 1 72 ? 29.891 -53.719 -41.25 1 92.06 72 ALA B N 1
ATOM 5627 C CA . ALA B 1 72 ? 29.219 -54.5 -42.312 1 92.06 72 ALA B CA 1
ATOM 5628 C C . ALA B 1 72 ? 27.797 -53.969 -42.531 1 92.06 72 ALA B C 1
ATOM 5630 O O . ALA B 1 72 ? 27.125 -54.375 -43.469 1 92.06 72 ALA B O 1
ATOM 5631 N N . PHE B 1 73 ? 27.422 -53.062 -41.719 1 93.69 73 PHE B N 1
ATOM 5632 C CA . PHE B 1 73 ? 26.031 -52.625 -41.75 1 93.69 73 PHE B CA 1
ATOM 5633 C C . PHE B 1 73 ? 25.969 -51.094 -41.812 1 93.69 73 PHE B C 1
ATOM 5635 O O . PHE B 1 73 ? 26.859 -50.406 -41.281 1 93.69 73 PHE B O 1
ATOM 5642 N N . SER B 1 74 ? 24.906 -50.594 -42.438 1 92.44 74 SER B N 1
ATOM 5643 C CA . SER B 1 74 ? 24.547 -49.188 -42.281 1 92.44 74 SER B CA 1
ATOM 5644 C C . SER B 1 74 ? 23.969 -48.906 -40.906 1 92.44 74 SER B C 1
ATOM 5646 O O . SER B 1 74 ? 23.828 -49.812 -40.094 1 92.44 74 SER B O 1
ATOM 5648 N N . LYS B 1 75 ? 23.656 -47.688 -40.625 1 90.31 75 LYS B N 1
ATOM 5649 C CA . LYS B 1 75 ? 23.156 -47.219 -39.312 1 90.31 75 LYS B CA 1
ATOM 5650 C C . LYS B 1 75 ? 21.953 -48.031 -38.844 1 90.31 75 LYS B C 1
ATOM 5652 O O . LYS B 1 75 ? 21.797 -48.312 -37.656 1 90.31 75 LYS B O 1
ATOM 5657 N N . ASP B 1 76 ? 21.125 -48.5 -39.812 1 90.5 76 ASP B N 1
ATOM 5658 C CA . ASP B 1 76 ? 19.906 -49.25 -39.5 1 90.5 76 ASP B CA 1
ATOM 5659 C C . ASP B 1 76 ? 20.031 -50.719 -39.844 1 90.5 76 ASP B C 1
ATOM 5661 O O . ASP B 1 76 ? 19.047 -51.375 -40.156 1 90.5 76 ASP B O 1
ATOM 5665 N N . PHE B 1 77 ? 21.156 -51.25 -39.969 1 93.44 77 PHE B N 1
ATOM 5666 C CA . PHE B 1 77 ? 21.484 -52.656 -40.062 1 93.44 77 PHE B CA 1
ATOM 5667 C C . PHE B 1 77 ? 21.281 -53.188 -41.469 1 93.44 77 PHE B C 1
ATOM 5669 O O . PHE B 1 77 ? 21.094 -54.406 -41.688 1 93.44 77 PHE B O 1
ATOM 5676 N N . LEU B 1 78 ? 21.281 -52.281 -42.406 1 94.69 78 LEU B N 1
ATOM 5677 C CA . LEU B 1 78 ? 21.266 -52.781 -43.781 1 94.69 78 LEU B CA 1
ATOM 5678 C C . LEU B 1 78 ? 22.688 -53.125 -44.25 1 94.69 78 LEU B C 1
ATOM 5680 O O . LEU B 1 78 ? 23.656 -52.5 -43.781 1 94.69 78 LEU B O 1
ATOM 5684 N N . PRO B 1 79 ? 22.797 -54.062 -45.156 1 94.81 79 PRO B N 1
ATOM 5685 C CA . PRO B 1 79 ? 24.125 -54.562 -45.5 1 94.81 79 PRO B CA 1
ATOM 5686 C C . PRO B 1 79 ? 24.859 -53.594 -46.469 1 94.81 79 PRO B C 1
ATOM 5688 O O . PRO B 1 79 ? 24.297 -53.156 -47.438 1 94.81 79 PRO B O 1
ATOM 5691 N N . ILE B 1 80 ? 26.156 -53.375 -46.219 1 91.94 80 ILE B N 1
ATOM 5692 C CA . ILE B 1 80 ? 26.906 -52.438 -47.031 1 91.94 80 ILE B CA 1
ATOM 5693 C C . ILE B 1 80 ? 27.984 -53.156 -47.812 1 91.94 80 ILE B C 1
ATOM 5695 O O . ILE B 1 80 ? 28.562 -52.594 -48.75 1 91.94 80 ILE B O 1
ATOM 5699 N N . LEU B 1 81 ? 28.328 -54.375 -47.531 1 92.56 81 LEU B N 1
ATOM 5700 C CA . LEU B 1 81 ? 29.453 -55.094 -48.156 1 92.56 81 LEU B CA 1
ATOM 5701 C C . LEU B 1 81 ? 29.109 -55.5 -49.562 1 92.56 81 LEU B C 1
ATOM 5703 O O . LEU B 1 81 ? 27.938 -55.656 -49.906 1 92.56 81 LEU B O 1
ATOM 5707 N N . PRO B 1 82 ? 30.047 -55.688 -50.375 1 92 82 PRO B N 1
ATOM 5708 C CA . PRO B 1 82 ? 29.812 -55.969 -51.781 1 92 82 PRO B CA 1
ATOM 5709 C C . PRO B 1 82 ? 29.109 -57.312 -52 1 92 82 PRO B C 1
ATOM 5711 O O . PRO B 1 82 ? 29.203 -58.219 -51.156 1 92 82 PRO B O 1
ATOM 5714 N N . GLU B 1 83 ? 28.531 -57.5 -53.188 1 91.5 83 GLU B N 1
ATOM 5715 C CA . GLU B 1 83 ? 27.688 -58.656 -53.531 1 91.5 83 GLU B CA 1
ATOM 5716 C C . GLU B 1 83 ? 28.5 -59.938 -53.625 1 91.5 83 GLU B C 1
ATOM 5718 O O . GLU B 1 83 ? 27.969 -61.031 -53.406 1 91.5 83 GLU B O 1
ATOM 5723 N N . ASN B 1 84 ? 29.781 -59.75 -53.875 1 90.69 84 ASN B N 1
ATOM 5724 C CA . ASN B 1 84 ? 30.609 -60.938 -54.062 1 90.69 84 ASN B CA 1
ATOM 5725 C C . ASN B 1 84 ? 31.281 -61.375 -52.75 1 90.69 84 ASN B C 1
ATOM 5727 O O . ASN B 1 84 ? 32.094 -62.281 -52.719 1 90.69 84 ASN B O 1
ATOM 5731 N N . SER B 1 85 ? 30.938 -60.75 -51.75 1 91.69 85 SER B N 1
ATOM 5732 C CA . SER B 1 85 ? 31.547 -61.031 -50.469 1 91.69 85 SER B CA 1
ATOM 5733 C C . SER B 1 85 ? 30.922 -62.281 -49.844 1 91.69 85 SER B C 1
ATOM 5735 O O . SER B 1 85 ? 29.828 -62.688 -50.25 1 91.69 85 SER B O 1
ATOM 5737 N N . GLU B 1 86 ? 31.656 -62.844 -48.938 1 92.31 86 GLU B N 1
ATOM 5738 C CA . GLU B 1 86 ? 31.125 -63.938 -48.156 1 92.31 86 GLU B CA 1
ATOM 5739 C C . GLU B 1 86 ? 29.906 -63.531 -47.344 1 92.31 86 GLU B C 1
ATOM 5741 O O . GLU B 1 86 ? 28.953 -64.312 -47.188 1 92.31 86 GLU B O 1
ATOM 5746 N N . PHE B 1 87 ? 29.953 -62.312 -46.906 1 93.31 87 PHE B N 1
ATOM 5747 C CA . PHE B 1 87 ? 28.844 -61.75 -46.156 1 93.31 87 PHE B CA 1
ATOM 5748 C C . PHE B 1 87 ? 27.562 -61.75 -46.969 1 93.31 87 PHE B C 1
ATOM 5750 O O . PHE B 1 87 ? 26.516 -62.156 -46.5 1 93.31 87 PHE B O 1
ATOM 5757 N N . ALA B 1 88 ? 27.641 -61.375 -48.156 1 94 88 ALA B N 1
ATOM 5758 C CA . ALA B 1 88 ? 26.484 -61.281 -49.031 1 94 88 ALA B CA 1
ATOM 5759 C C . ALA B 1 88 ? 25.859 -62.656 -49.25 1 94 88 ALA B C 1
ATOM 5761 O O . ALA B 1 88 ? 24.641 -62.812 -49.25 1 94 88 ALA B O 1
ATOM 5762 N N . ARG B 1 89 ? 26.75 -63.656 -49.375 1 93.69 89 ARG B N 1
ATOM 5763 C CA . ARG B 1 89 ? 26.266 -65 -49.594 1 93.69 89 ARG B CA 1
ATOM 5764 C C . ARG B 1 89 ? 25.484 -65.5 -48.406 1 93.69 89 ARG B C 1
ATOM 5766 O O . ARG B 1 89 ? 24.422 -66.125 -48.531 1 93.69 89 ARG B O 1
ATOM 5773 N N . LYS B 1 90 ? 26.031 -65.25 -47.281 1 93 90 LYS B N 1
ATOM 5774 C CA . LYS B 1 90 ? 25.375 -65.688 -46.062 1 93 90 LYS B CA 1
ATOM 5775 C C . LYS B 1 90 ? 24.062 -64.938 -45.844 1 93 90 LYS B C 1
ATOM 5777 O O . LYS B 1 90 ? 23.062 -65.5 -45.375 1 93 90 LYS B O 1
ATOM 5782 N N . TRP B 1 91 ? 24.031 -63.625 -46.125 1 94.75 91 TRP B N 1
ATOM 5783 C CA . TRP B 1 91 ? 22.828 -62.781 -46.031 1 94.75 91 TRP B CA 1
ATOM 5784 C C . TRP B 1 91 ? 21.734 -63.312 -46.938 1 94.75 91 TRP B C 1
ATOM 5786 O O . TRP B 1 91 ? 20.578 -63.438 -46.531 1 94.75 91 TRP B O 1
ATOM 5796 N N . ILE B 1 92 ? 22.109 -63.688 -48.156 1 94.25 92 ILE B N 1
ATOM 5797 C CA . ILE B 1 92 ? 21.172 -64.188 -49.125 1 94.25 92 ILE B CA 1
ATOM 5798 C C . ILE B 1 92 ? 20.578 -65.5 -48.688 1 94.25 92 ILE B C 1
ATOM 5800 O O . ILE B 1 92 ? 19.391 -65.75 -48.844 1 94.25 92 ILE B O 1
ATOM 5804 N N . THR B 1 93 ? 21.484 -66.312 -48.125 1 92.81 93 THR B N 1
ATOM 5805 C CA . THR B 1 93 ? 21.016 -67.625 -47.594 1 92.81 93 THR B CA 1
ATOM 5806 C C . THR B 1 93 ? 19.984 -67.375 -46.5 1 92.81 93 THR B C 1
ATOM 5808 O O . THR B 1 93 ? 18.984 -68.125 -46.438 1 92.81 93 THR B O 1
ATOM 5811 N N . LEU B 1 94 ? 20.297 -66.5 -45.625 1 92.56 94 LEU B N 1
ATOM 5812 C CA . LEU B 1 94 ? 19.375 -66.188 -44.531 1 92.56 94 LEU B CA 1
ATOM 5813 C C . LEU B 1 94 ? 18.078 -65.625 -45.094 1 92.56 94 LEU B C 1
ATOM 5815 O O . LEU B 1 94 ? 17 -65.875 -44.562 1 92.56 94 LEU B O 1
ATOM 5819 N N . TYR B 1 95 ? 18.078 -64.688 -46.031 1 93.75 95 TYR B N 1
ATOM 5820 C CA . TYR B 1 95 ? 16.906 -64.125 -46.688 1 93.75 95 TYR B CA 1
ATOM 5821 C C . TYR B 1 95 ? 16.031 -65.188 -47.281 1 93.75 95 TYR B C 1
ATOM 5823 O O . TYR B 1 95 ? 14.812 -65.188 -47.125 1 93.75 95 TYR B O 1
ATOM 5831 N N . GLU B 1 96 ? 16.703 -66.125 -47.844 1 91.62 96 GLU B N 1
ATOM 5832 C CA . GLU B 1 96 ? 15.992 -67.25 -48.438 1 91.62 96 GLU B CA 1
ATOM 5833 C C . GLU B 1 96 ? 15.305 -68.062 -47.375 1 91.62 96 GLU B C 1
ATOM 5835 O O . GLU B 1 96 ? 14.148 -68.5 -47.531 1 91.62 96 GLU B O 1
ATOM 5840 N N . ALA B 1 97 ? 16.031 -68.375 -46.406 1 91.38 97 ALA B N 1
ATOM 5841 C CA . ALA B 1 97 ? 15.469 -69.125 -45.281 1 91.38 97 ALA B CA 1
ATOM 5842 C C . ALA B 1 97 ? 14.242 -68.438 -44.719 1 91.38 97 ALA B C 1
ATOM 5844 O O . ALA B 1 97 ? 13.242 -69.062 -44.406 1 91.38 97 ALA B O 1
ATOM 5845 N N . GLN B 1 98 ? 14.297 -67.125 -44.562 1 89.56 98 GLN B N 1
ATOM 5846 C CA . GLN B 1 98 ? 13.18 -66.375 -44.031 1 89.56 98 GLN B CA 1
ATOM 5847 C C . GLN B 1 98 ? 11.977 -66.438 -44.969 1 89.56 98 GLN B C 1
ATOM 5849 O O . GLN B 1 98 ? 10.836 -66.562 -44.531 1 89.56 98 GLN B O 1
ATOM 5854 N N . MET B 1 99 ? 12.094 -66.375 -46.219 1 89.56 99 MET B N 1
ATOM 5855 C CA . MET B 1 99 ? 11.016 -66.375 -47.188 1 89.56 99 MET B CA 1
ATOM 5856 C C . MET B 1 99 ? 10.367 -67.75 -47.312 1 89.56 99 MET B C 1
ATOM 5858 O O . MET B 1 99 ? 9.172 -67.812 -47.594 1 89.56 99 MET B O 1
ATOM 5862 N N . GLU B 1 100 ? 11.148 -68.688 -47.031 1 88 100 GLU B N 1
ATOM 5863 C CA . GLU B 1 100 ? 10.641 -70.062 -47.219 1 88 100 GLU B CA 1
ATOM 5864 C C . GLU B 1 100 ? 10.062 -70.625 -45.938 1 88 100 GLU B C 1
ATOM 5866 O O . GLU B 1 100 ? 8.906 -71.062 -45.906 1 88 100 GLU B O 1
ATOM 5871 N N . GLU B 1 101 ? 10.875 -70.688 -44.938 1 87 101 GLU B N 1
ATOM 5872 C CA . GLU B 1 101 ? 10.469 -71.375 -43.719 1 87 101 GLU B CA 1
ATOM 5873 C C . GLU B 1 101 ? 10.352 -70.438 -42.562 1 87 101 GLU B C 1
ATOM 5875 O O . GLU B 1 101 ? 9.672 -70.688 -41.562 1 87 101 GLU B O 1
ATOM 5880 N N . GLY B 1 102 ? 10.867 -69.312 -42.625 1 85.94 102 GLY B N 1
ATOM 5881 C CA . GLY B 1 102 ? 10.938 -68.438 -41.5 1 85.94 102 GLY B CA 1
ATOM 5882 C C . GLY B 1 102 ? 12.117 -68.688 -40.594 1 85.94 102 GLY B C 1
ATOM 5883 O O . GLY B 1 102 ? 12.453 -69.875 -40.344 1 85.94 102 GLY B O 1
ATOM 5884 N N . ILE B 1 103 ? 12.82 -67.625 -40.156 1 82.81 103 ILE B N 1
ATOM 5885 C CA . ILE B 1 103 ? 13.953 -67.688 -39.25 1 82.81 103 ILE B CA 1
ATOM 5886 C C . ILE B 1 103 ? 13.453 -67.938 -37.812 1 82.81 103 ILE B C 1
ATOM 5888 O O . ILE B 1 103 ? 12.664 -67.125 -37.281 1 82.81 103 ILE B O 1
ATOM 5892 N N . ARG B 1 104 ? 13.922 -69.062 -37.156 1 81.62 104 ARG B N 1
ATOM 5893 C CA . ARG B 1 104 ? 13.398 -69.438 -35.844 1 81.62 104 ARG B CA 1
ATOM 5894 C C . ARG B 1 104 ? 14.461 -69.25 -34.781 1 81.62 104 ARG B C 1
ATOM 5896 O O . ARG B 1 104 ? 14.141 -69.188 -33.594 1 81.62 104 ARG B O 1
ATOM 5903 N N . ASP B 1 105 ? 15.695 -69.188 -35.156 1 91.38 105 ASP B N 1
ATOM 5904 C CA . ASP B 1 105 ? 16.75 -69.062 -34.156 1 91.38 105 ASP B CA 1
ATOM 5905 C C . ASP B 1 105 ? 16.781 -67.688 -33.531 1 91.38 105 ASP B C 1
ATOM 5907 O O . ASP B 1 105 ? 16.953 -66.688 -34.25 1 91.38 105 ASP B O 1
ATOM 5911 N N . PRO B 1 106 ? 16.656 -67.625 -32.25 1 95.94 106 PRO B N 1
ATOM 5912 C CA . PRO B 1 106 ? 16.703 -66.312 -31.578 1 95.94 106 PRO B CA 1
ATOM 5913 C C . PRO B 1 106 ? 18.094 -65.688 -31.656 1 95.94 106 PRO B C 1
ATOM 5915 O O . PRO B 1 106 ? 19.109 -66.375 -31.656 1 95.94 106 PRO B O 1
ATOM 5918 N N . ILE B 1 107 ? 18.078 -64.375 -31.781 1 96.69 107 ILE B N 1
ATOM 5919 C CA . ILE B 1 107 ? 19.328 -63.656 -31.688 1 96.69 107 ILE B CA 1
ATOM 5920 C C . ILE B 1 107 ? 19.688 -63.438 -30.219 1 96.69 107 ILE B C 1
ATOM 5922 O O . ILE B 1 107 ? 18.859 -63.656 -29.328 1 96.69 107 ILE B O 1
ATOM 5926 N N . LEU B 1 108 ? 20.938 -63.125 -29.953 1 97.06 108 LEU B N 1
ATOM 5927 C CA . LEU B 1 108 ? 21.406 -62.75 -28.609 1 97.06 108 LEU B CA 1
ATOM 5928 C C . LEU B 1 108 ? 21.672 -61.25 -28.531 1 97.06 108 LEU B C 1
ATOM 5930 O O . LEU B 1 108 ? 22.484 -60.719 -29.297 1 97.06 108 LEU B O 1
ATOM 5934 N N . VAL B 1 109 ? 20.922 -60.656 -27.625 1 97.56 109 VAL B N 1
ATOM 5935 C CA . VAL B 1 109 ? 21.047 -59.188 -27.562 1 97.56 109 VAL B CA 1
ATOM 5936 C C . VAL B 1 109 ? 21.25 -58.781 -26.109 1 97.56 109 VAL B C 1
ATOM 5938 O O . VAL B 1 109 ? 20.906 -59.5 -25.172 1 97.56 109 VAL B O 1
ATOM 5941 N N . TYR B 1 110 ? 21.859 -57.562 -25.922 1 96.75 110 TYR B N 1
ATOM 5942 C CA . TYR B 1 110 ? 21.922 -56.812 -24.656 1 96.75 110 TYR B CA 1
ATOM 5943 C C . TYR B 1 110 ? 20.984 -55.625 -24.656 1 96.75 110 TYR B C 1
ATOM 5945 O O . TYR B 1 110 ? 20.859 -54.938 -25.672 1 96.75 110 TYR B O 1
ATOM 5953 N N . GLU B 1 111 ? 20.219 -55.5 -23.656 1 96.62 111 GLU B N 1
ATOM 5954 C CA . GLU B 1 111 ? 19.344 -54.344 -23.484 1 96.62 111 GLU B CA 1
ATOM 5955 C C . GLU B 1 111 ? 19.969 -53.312 -22.547 1 96.62 111 GLU B C 1
ATOM 5957 O O . GLU B 1 111 ? 20.406 -53.656 -21.438 1 96.62 111 GLU B O 1
ATOM 5962 N N . PHE B 1 112 ? 20.094 -52.125 -23 1 94.75 112 PHE B N 1
ATOM 5963 C CA . PHE B 1 112 ? 20.609 -51.031 -22.203 1 94.75 112 PHE B CA 1
ATOM 5964 C C . PHE B 1 112 ? 19.812 -49.75 -22.484 1 94.75 112 PHE B C 1
ATOM 5966 O O . PHE B 1 112 ? 19.734 -49.281 -23.625 1 94.75 112 PHE B O 1
ATOM 5973 N N . MET B 1 113 ? 19.156 -49.219 -21.391 1 93.81 113 MET B N 1
ATOM 5974 C CA . MET B 1 113 ? 18.406 -47.969 -21.484 1 93.81 113 MET B CA 1
ATOM 5975 C C . MET B 1 113 ? 17.328 -48.062 -22.562 1 93.81 113 MET B C 1
ATOM 5977 O O . MET B 1 113 ? 17.219 -47.156 -23.422 1 93.81 113 MET B O 1
ATOM 5981 N N . HIS B 1 114 ? 16.641 -49.125 -22.594 1 92.88 114 HIS B N 1
ATOM 5982 C CA . HIS B 1 114 ? 15.453 -49.375 -23.406 1 92.88 114 HIS B CA 1
ATOM 5983 C C . HIS B 1 114 ? 15.82 -49.688 -24.859 1 92.88 114 HIS B C 1
ATOM 5985 O O . HIS B 1 114 ? 14.945 -49.812 -25.719 1 92.88 114 HIS B O 1
ATOM 5991 N N . GLN B 1 115 ? 17.109 -49.812 -25.141 1 94.38 115 GLN B N 1
ATOM 5992 C CA . GLN B 1 115 ? 17.578 -50.156 -26.469 1 94.38 115 GLN B CA 1
ATOM 5993 C C . GLN B 1 115 ? 18.297 -51.5 -26.484 1 94.38 115 GLN B C 1
ATOM 5995 O O . GLN B 1 115 ? 18.875 -51.906 -25.469 1 94.38 115 GLN B O 1
ATOM 6000 N N . PHE B 1 116 ? 18.234 -52.156 -27.688 1 96.69 116 PHE B N 1
ATOM 6001 C CA . PHE B 1 116 ? 18.844 -53.469 -27.797 1 96.69 116 PHE B CA 1
ATOM 6002 C C . PHE B 1 116 ? 20.094 -53.406 -28.656 1 96.69 116 PHE B C 1
ATOM 6004 O O . PHE B 1 116 ? 20.125 -52.719 -29.688 1 96.69 116 PHE B O 1
ATOM 6011 N N . TYR B 1 117 ? 21.109 -54.125 -28.219 1 96.12 117 TYR B N 1
ATOM 6012 C CA . TYR B 1 117 ? 22.391 -54.25 -28.906 1 96.12 117 TYR B CA 1
ATOM 6013 C C . TYR B 1 117 ? 22.719 -55.688 -29.188 1 96.12 117 TYR B C 1
ATOM 6015 O O . TYR B 1 117 ? 22.812 -56.531 -28.266 1 96.12 117 TYR B O 1
ATOM 6023 N N . VAL B 1 118 ? 22.984 -56.031 -30.438 1 97.06 118 VAL B N 1
ATOM 6024 C CA . VAL B 1 118 ? 23.047 -57.406 -30.891 1 97.06 118 VAL B CA 1
ATOM 6025 C C . VAL B 1 118 ? 24.469 -57.969 -30.672 1 97.06 118 VAL B C 1
ATOM 6027 O O . VAL B 1 118 ? 25.438 -57.375 -31.125 1 97.06 118 VAL B O 1
ATOM 6030 N N . GLN B 1 119 ? 24.531 -59.062 -29.953 1 95.75 119 GLN B N 1
ATOM 6031 C CA . GLN B 1 119 ? 25.797 -59.781 -29.797 1 95.75 119 GLN B CA 1
ATOM 6032 C C . GLN B 1 119 ? 25.938 -60.875 -30.844 1 95.75 119 GLN B C 1
ATOM 6034 O O . GLN B 1 119 ? 27.016 -61.031 -31.438 1 95.75 119 GLN B O 1
ATOM 6039 N N . GLU B 1 120 ? 24.844 -61.656 -31.031 1 95.62 120 GLU B N 1
ATOM 6040 C CA . GLU B 1 120 ? 24.781 -62.688 -32.031 1 95.62 120 GLU B CA 1
ATOM 6041 C C . GLU B 1 120 ? 23.547 -62.562 -32.906 1 95.62 120 GLU B C 1
ATOM 6043 O O . GLU B 1 120 ? 22.453 -62.281 -32.406 1 95.62 120 GLU B O 1
ATOM 6048 N N . GLY B 1 121 ? 23.766 -62.719 -34.25 1 95.31 121 GLY B N 1
ATOM 6049 C CA . GLY B 1 121 ? 22.625 -62.688 -35.156 1 95.31 121 GLY B CA 1
ATOM 6050 C C . GLY B 1 121 ? 22.453 -61.344 -35.844 1 95.31 121 GLY B C 1
ATOM 6051 O O . GLY B 1 121 ? 21.344 -60.969 -36.188 1 95.31 121 GLY B O 1
ATOM 6052 N N . ASN B 1 122 ? 23.469 -60.594 -36.125 1 95.06 122 ASN B N 1
ATOM 6053 C CA . ASN B 1 122 ? 23.438 -59.312 -36.781 1 95.06 122 ASN B CA 1
ATOM 6054 C C . ASN B 1 122 ? 22.859 -59.406 -38.188 1 95.06 122 ASN B C 1
ATOM 6056 O O . ASN B 1 122 ? 22.078 -58.562 -38.625 1 95.06 122 ASN B O 1
ATOM 6060 N N . LYS B 1 123 ? 23.25 -60.438 -38.844 1 94.44 123 LYS B N 1
ATOM 6061 C CA . LYS B 1 123 ? 22.75 -60.625 -40.188 1 94.44 123 LYS B CA 1
ATOM 6062 C C . LYS B 1 123 ? 21.25 -60.938 -40.188 1 94.44 123 LYS B C 1
ATOM 6064 O O . LYS B 1 123 ? 20.516 -60.469 -41.094 1 94.44 123 LYS B O 1
ATOM 6069 N N . ARG B 1 124 ? 20.844 -61.719 -39.25 1 95.75 124 ARG B N 1
ATOM 6070 C CA . ARG B 1 124 ? 19.422 -62 -39.125 1 95.75 124 ARG B CA 1
ATOM 6071 C C . ARG B 1 124 ? 18.625 -60.719 -38.906 1 95.75 124 ARG B C 1
ATOM 6073 O O . ARG B 1 124 ? 17.562 -60.531 -39.5 1 95.75 124 ARG B O 1
ATOM 6080 N N . VAL B 1 125 ? 19.172 -59.875 -38.094 1 95.88 125 VAL B N 1
ATOM 6081 C CA . VAL B 1 125 ? 18.547 -58.594 -37.844 1 95.88 125 VAL B CA 1
ATOM 6082 C C . VAL B 1 125 ? 18.469 -57.781 -39.156 1 95.88 125 VAL B C 1
ATOM 6084 O O . VAL B 1 125 ? 17.438 -57.188 -39.438 1 95.88 125 VAL B O 1
ATOM 6087 N N . SER B 1 126 ? 19.531 -57.75 -39.844 1 95.62 126 SER B N 1
ATOM 6088 C CA . SER B 1 126 ? 19.594 -57.031 -41.125 1 95.62 126 SER B CA 1
ATOM 6089 C C . SER B 1 126 ? 18.5 -57.5 -42.062 1 95.62 126 SER B C 1
ATOM 6091 O O . SER B 1 126 ? 17.797 -56.688 -42.656 1 95.62 126 SER B O 1
ATOM 6093 N N . VAL B 1 127 ? 18.359 -58.781 -42.188 1 95.56 127 VAL B N 1
ATOM 6094 C CA . VAL B 1 127 ? 17.359 -59.375 -43.062 1 95.56 127 VAL B CA 1
ATOM 6095 C C . VAL B 1 127 ? 15.961 -58.969 -42.594 1 95.56 127 VAL B C 1
ATOM 6097 O O . VAL B 1 127 ? 15.133 -58.531 -43.406 1 95.56 127 VAL B O 1
ATOM 6100 N N . MET B 1 128 ? 15.773 -59.125 -41.344 1 95.31 128 MET B N 1
ATOM 6101 C CA . MET B 1 128 ? 14.445 -58.844 -40.781 1 95.31 128 MET B CA 1
ATOM 6102 C C . MET B 1 128 ? 14.102 -57.375 -40.938 1 95.31 128 MET B C 1
ATOM 6104 O O . MET B 1 128 ? 12.953 -57 -41.219 1 95.31 128 MET B O 1
ATOM 6108 N N . LYS B 1 129 ? 14.992 -56.531 -40.719 1 94.06 129 LYS B N 1
ATOM 6109 C CA . LYS B 1 129 ? 14.766 -55.094 -40.906 1 94.06 129 LYS B CA 1
ATOM 6110 C C . LYS B 1 129 ? 14.5 -54.75 -42.344 1 94.06 129 LYS B C 1
ATOM 6112 O O . LYS B 1 129 ? 13.656 -53.906 -42.656 1 94.06 129 LYS B O 1
ATOM 6117 N N . TYR B 1 130 ? 15.281 -55.344 -43.188 1 94.56 130 TYR B N 1
ATOM 6118 C CA . TYR B 1 130 ? 15.055 -55.156 -44.625 1 94.56 130 TYR B CA 1
ATOM 6119 C C . TYR B 1 130 ? 13.641 -55.531 -45 1 94.56 130 TYR B C 1
ATOM 6121 O O . TYR B 1 130 ? 13.023 -54.875 -45.844 1 94.56 130 TYR B O 1
ATOM 6129 N N . LEU B 1 131 ? 13.164 -56.562 -44.375 1 93.5 131 LEU B N 1
ATOM 6130 C CA . LEU B 1 131 ? 11.828 -57.062 -44.688 1 93.5 131 LEU B CA 1
ATOM 6131 C C . LEU B 1 131 ? 10.766 -56.281 -43.906 1 93.5 131 LEU B C 1
ATOM 6133 O O . LEU B 1 131 ? 9.586 -56.625 -43.938 1 93.5 131 LEU B O 1
ATOM 6137 N N . ASP B 1 132 ? 11.18 -55.375 -43.156 1 90.62 132 ASP B N 1
ATOM 6138 C CA . ASP B 1 132 ? 10.297 -54.531 -42.375 1 90.62 132 ASP B CA 1
ATOM 6139 C C . ASP B 1 132 ? 9.492 -55.375 -41.375 1 90.62 132 ASP B C 1
ATOM 6141 O O . ASP B 1 132 ? 8.281 -55.156 -41.219 1 90.62 132 ASP B O 1
ATOM 6145 N N . ALA B 1 133 ? 10.188 -56.312 -40.812 1 90.94 133 ALA B N 1
ATOM 6146 C CA . ALA B 1 133 ? 9.562 -57.094 -39.719 1 90.94 133 ALA B CA 1
ATOM 6147 C C . ALA B 1 133 ? 9.383 -56.25 -38.469 1 90.94 133 ALA B C 1
ATOM 6149 O O . ALA B 1 133 ? 10.148 -55.312 -38.25 1 90.94 133 ALA B O 1
ATOM 6150 N N . SER B 1 134 ? 8.312 -56.625 -37.75 1 89.5 134 SER B N 1
ATOM 6151 C CA . SER B 1 134 ? 8.016 -55.812 -36.562 1 89.5 134 SER B CA 1
ATOM 6152 C C . SER B 1 134 ? 8.797 -56.344 -35.344 1 89.5 134 SER B C 1
ATOM 6154 O O . SER B 1 134 ? 9.219 -55.531 -34.5 1 89.5 134 SER B O 1
ATOM 6156 N N . HIS B 1 135 ? 8.938 -57.656 -35.281 1 93.44 135 HIS B N 1
ATOM 6157 C CA . HIS B 1 135 ? 9.547 -58.25 -34.094 1 93.44 135 HIS B CA 1
ATOM 6158 C C . HIS B 1 135 ? 10.539 -59.344 -34.5 1 93.44 135 HIS B C 1
ATOM 6160 O O . HIS B 1 135 ? 10.555 -59.781 -35.656 1 93.44 135 HIS B O 1
ATOM 6166 N N . ILE B 1 136 ? 11.375 -59.688 -33.562 1 94.75 136 ILE B N 1
ATOM 6167 C CA . ILE B 1 136 ? 12.336 -60.781 -33.719 1 94.75 136 ILE B CA 1
ATOM 6168 C C . ILE B 1 136 ? 12.531 -61.5 -32.375 1 94.75 136 ILE B C 1
ATOM 6170 O O . ILE B 1 136 ? 12.453 -60.875 -31.328 1 94.75 136 ILE B O 1
ATOM 6174 N N . MET B 1 137 ? 12.664 -62.812 -32.469 1 95.5 137 MET B N 1
ATOM 6175 C CA . MET B 1 137 ? 12.953 -63.594 -31.25 1 95.5 137 MET B CA 1
ATOM 6176 C C . MET B 1 137 ? 14.383 -63.375 -30.781 1 95.5 137 MET B C 1
ATOM 6178 O O . MET B 1 137 ? 15.312 -63.375 -31.578 1 95.5 137 MET B O 1
ATOM 6182 N N . ALA B 1 138 ? 14.5 -63.125 -29.438 1 97.06 138 ALA B N 1
ATOM 6183 C CA . ALA B 1 138 ? 15.836 -62.812 -28.922 1 97.06 138 ALA B CA 1
ATOM 6184 C C . ALA B 1 138 ? 16.016 -63.344 -27.5 1 97.06 138 ALA B C 1
ATOM 6186 O O . ALA B 1 138 ? 15.031 -63.469 -26.75 1 97.06 138 ALA B O 1
ATOM 6187 N N . LYS B 1 139 ? 17.203 -63.781 -27.172 1 97.06 139 LYS B N 1
ATOM 6188 C CA . LYS B 1 139 ? 17.656 -63.906 -25.781 1 97.06 139 LYS B CA 1
ATOM 6189 C C . LYS B 1 139 ? 18.203 -62.594 -25.25 1 97.06 139 LYS B C 1
ATOM 6191 O O . LYS B 1 139 ? 19.188 -62.062 -25.781 1 97.06 139 LYS B O 1
ATOM 6196 N N . VAL B 1 140 ? 17.609 -62.156 -24.234 1 97.19 140 VAL B N 1
ATOM 6197 C CA . VAL B 1 140 ? 17.891 -60.781 -23.812 1 97.19 140 VAL B CA 1
ATOM 6198 C C . VAL B 1 140 ? 18.641 -60.781 -22.484 1 97.19 140 VAL B C 1
ATOM 6200 O O . VAL B 1 140 ? 18.234 -61.469 -21.531 1 97.19 140 VAL B O 1
ATOM 6203 N N . ILE B 1 141 ? 19.734 -60.094 -22.391 1 96.75 141 ILE B N 1
ATOM 6204 C CA . ILE B 1 141 ? 20.453 -59.781 -21.156 1 96.75 141 ILE B CA 1
ATOM 6205 C C . ILE B 1 141 ? 20.422 -58.281 -20.906 1 96.75 141 ILE B C 1
ATOM 6207 O O . ILE B 1 141 ? 20.891 -57.469 -21.734 1 96.75 141 ILE B O 1
ATOM 6211 N N . ARG B 1 142 ? 19.875 -57.844 -19.734 1 96.75 142 ARG B N 1
ATOM 6212 C CA . ARG B 1 142 ? 19.719 -56.438 -19.391 1 96.75 142 ARG B CA 1
ATOM 6213 C C . ARG B 1 142 ? 20.906 -55.938 -18.547 1 96.75 142 ARG B C 1
ATOM 6215 O O . ARG B 1 142 ? 21.328 -56.625 -17.609 1 96.75 142 ARG B O 1
ATOM 6222 N N . ILE B 1 143 ? 21.438 -54.844 -19 1 94.69 143 ILE B N 1
ATOM 6223 C CA . ILE B 1 143 ? 22.438 -54.125 -18.188 1 94.69 143 ILE B CA 1
ATOM 6224 C C . ILE B 1 143 ? 21.781 -52.969 -17.469 1 94.69 143 ILE B C 1
ATOM 6226 O O . ILE B 1 143 ? 21.234 -52.062 -18.109 1 94.69 143 ILE B O 1
ATOM 6230 N N . LEU B 1 144 ? 21.812 -52.938 -16.156 1 94.06 144 LEU B N 1
ATOM 6231 C CA . LEU B 1 144 ? 21.172 -51.906 -15.375 1 94.06 144 LEU B CA 1
ATOM 6232 C C . LEU B 1 144 ? 22.141 -50.75 -15.086 1 94.06 144 LEU B C 1
ATOM 6234 O O . LEU B 1 144 ? 23.234 -51 -14.547 1 94.06 144 LEU B O 1
ATOM 6238 N N . PRO B 1 145 ? 21.75 -49.531 -15.492 1 92 145 PRO B N 1
ATOM 6239 C CA . PRO B 1 145 ? 22.562 -48.406 -15.07 1 92 145 PRO B CA 1
ATOM 6240 C C . PRO B 1 145 ? 22.453 -48.125 -13.578 1 92 145 PRO B C 1
ATOM 6242 O O . PRO B 1 145 ? 21.469 -48.531 -12.945 1 92 145 PRO B O 1
ATOM 6245 N N . GLU B 1 146 ? 23.375 -47.375 -13.07 1 92.31 146 GLU B N 1
ATOM 6246 C CA . GLU B 1 146 ? 23.266 -46.906 -11.688 1 92.31 146 GLU B CA 1
ATOM 6247 C C . GLU B 1 146 ? 22.125 -45.906 -11.531 1 92.31 146 GLU B C 1
ATOM 6249 O O . GLU B 1 146 ? 21.906 -45.062 -12.398 1 92.31 146 GLU B O 1
ATOM 6254 N N . LYS B 1 147 ? 21.391 -46.094 -10.406 1 90.44 147 LYS B N 1
ATOM 6255 C CA . LYS B 1 147 ? 20.281 -45.188 -10.141 1 90.44 147 LYS B CA 1
ATOM 6256 C C . LYS B 1 147 ? 20.766 -43.781 -9.836 1 90.44 147 LYS B C 1
ATOM 6258 O O . LYS B 1 147 ? 21.609 -43.594 -8.953 1 90.44 147 LYS B O 1
ATOM 6263 N N . THR B 1 148 ? 20.422 -42.875 -10.703 1 88.19 148 THR B N 1
ATOM 6264 C CA . THR B 1 148 ? 20.719 -41.469 -10.508 1 88.19 148 THR B CA 1
ATOM 6265 C C . THR B 1 148 ? 19.469 -40.625 -10.672 1 88.19 148 THR B C 1
ATOM 6267 O O . THR B 1 148 ? 18.406 -41.125 -11 1 88.19 148 THR B O 1
ATOM 6270 N N . ASP B 1 149 ? 19.547 -39.312 -10.375 1 83.75 149 ASP B N 1
ATOM 6271 C CA . ASP B 1 149 ? 18.422 -38.375 -10.477 1 83.75 149 ASP B CA 1
ATOM 6272 C C . ASP B 1 149 ? 18.281 -37.812 -11.891 1 83.75 149 ASP B C 1
ATOM 6274 O O . ASP B 1 149 ? 17.438 -36.969 -12.156 1 83.75 149 ASP B O 1
ATOM 6278 N N . GLU B 1 150 ? 19.062 -38.344 -12.695 1 85.69 150 GLU B N 1
ATOM 6279 C CA . GLU B 1 150 ? 18.938 -37.906 -14.094 1 85.69 150 GLU B CA 1
ATOM 6280 C C . GLU B 1 150 ? 17.578 -38.344 -14.672 1 85.69 150 GLU B C 1
ATOM 6282 O O . GLU B 1 150 ? 17.156 -39.469 -14.477 1 85.69 150 GLU B O 1
ATOM 6287 N N . PRO B 1 151 ? 16.906 -37.5 -15.406 1 86.06 151 PRO B N 1
ATOM 6288 C CA . PRO B 1 151 ? 15.562 -37.781 -15.914 1 86.06 151 PRO B CA 1
ATOM 6289 C C . PRO B 1 151 ? 15.531 -39.062 -16.781 1 86.06 151 PRO B C 1
ATOM 6291 O O . PRO B 1 151 ? 14.578 -39.844 -16.688 1 86.06 151 PRO B O 1
ATOM 6294 N N . SER B 1 152 ? 16.578 -39.219 -17.547 1 90.88 152 SER B N 1
ATOM 6295 C CA . SER B 1 152 ? 16.609 -40.375 -18.422 1 90.88 152 SER B CA 1
ATOM 6296 C C . SER B 1 152 ? 16.719 -41.688 -17.609 1 90.88 152 SER B C 1
ATOM 6298 O O . SER B 1 152 ? 16.094 -42.688 -17.953 1 90.88 152 SER B O 1
ATOM 6300 N N . VAL B 1 153 ? 17.484 -41.656 -16.594 1 91.31 153 VAL B N 1
ATOM 6301 C CA . VAL B 1 153 ? 17.656 -42.812 -15.742 1 91.31 153 VAL B CA 1
ATOM 6302 C C . VAL B 1 153 ? 16.375 -43.062 -14.945 1 91.31 153 VAL B C 1
ATOM 6304 O O . VAL B 1 153 ? 15.938 -44.219 -14.797 1 91.31 153 VAL B O 1
ATOM 6307 N N . LYS B 1 154 ? 15.734 -42.031 -14.492 1 90.38 154 LYS B N 1
ATOM 6308 C CA . LYS B 1 154 ? 14.477 -42.156 -13.773 1 90.38 154 LYS B CA 1
ATOM 6309 C C . LYS B 1 154 ? 13.406 -42.781 -14.664 1 90.38 154 LYS B C 1
ATOM 6311 O O . LYS B 1 154 ? 12.672 -43.688 -14.227 1 90.38 154 LYS B O 1
ATOM 6316 N N . LEU B 1 155 ? 13.359 -42.219 -15.828 1 92.19 155 LEU B N 1
ATOM 6317 C CA . LEU B 1 155 ? 12.406 -42.75 -16.797 1 92.19 155 LEU B CA 1
ATOM 6318 C C . LEU B 1 155 ? 12.664 -44.219 -17.047 1 92.19 155 LEU B C 1
ATOM 6320 O O . LEU B 1 155 ? 11.719 -45.031 -17.141 1 92.19 155 LEU B O 1
ATOM 6324 N N . TYR B 1 156 ? 13.883 -44.625 -17.172 1 94.38 156 TYR B N 1
ATOM 6325 C CA . TYR B 1 156 ? 14.227 -46 -17.453 1 94.38 156 TYR B CA 1
ATOM 6326 C C . TYR B 1 156 ? 13.797 -46.906 -16.312 1 94.38 156 TYR B C 1
ATOM 6328 O O . TYR B 1 156 ? 13.266 -48 -16.531 1 94.38 156 TYR B O 1
ATOM 6336 N N . TYR B 1 157 ? 14.023 -46.5 -15.164 1 92.5 157 TYR B N 1
ATOM 6337 C CA . TYR B 1 157 ? 13.648 -47.312 -14.031 1 92.5 157 TYR B CA 1
ATOM 6338 C C . TYR B 1 157 ? 12.133 -47.406 -13.898 1 92.5 157 TYR B C 1
ATOM 6340 O O . TYR B 1 157 ? 11.602 -48.406 -13.43 1 92.5 157 TYR B O 1
ATOM 6348 N N . GLU B 1 158 ? 11.453 -46.375 -14.289 1 92.12 158 GLU B N 1
ATOM 6349 C CA . GLU B 1 158 ? 10 -46.469 -14.383 1 92.12 158 GLU B CA 1
ATOM 6350 C C . GLU B 1 158 ? 9.586 -47.531 -15.398 1 92.12 158 GLU B C 1
ATOM 6352 O O . GLU B 1 158 ? 8.625 -48.281 -15.18 1 92.12 158 GLU B O 1
ATOM 6357 N N . PHE B 1 159 ? 10.297 -47.5 -16.406 1 94.62 159 PHE B N 1
ATOM 6358 C CA . PHE B 1 159 ? 10.039 -48.531 -17.438 1 94.62 159 PHE B CA 1
ATOM 6359 C C . PHE B 1 159 ? 10.273 -49.938 -16.891 1 94.62 159 PHE B C 1
ATOM 6361 O O . PHE B 1 159 ? 9.484 -50.844 -17.141 1 94.62 159 PHE B O 1
ATOM 6368 N N . ILE B 1 160 ? 11.32 -50.062 -16.188 1 93.5 160 ILE B N 1
ATOM 6369 C CA . ILE B 1 160 ? 11.641 -51.375 -15.633 1 93.5 160 ILE B CA 1
ATOM 6370 C C . ILE B 1 160 ? 10.484 -51.875 -14.758 1 93.5 160 ILE B C 1
ATOM 6372 O O . ILE B 1 160 ? 10.102 -53.031 -14.812 1 93.5 160 ILE B O 1
ATOM 6376 N N . GLU B 1 161 ? 9.961 -51 -14.016 1 91 161 GLU B N 1
ATOM 6377 C CA . GLU B 1 161 ? 8.805 -51.344 -13.195 1 91 161 GLU B CA 1
ATOM 6378 C C . GLU B 1 161 ? 7.609 -51.75 -14.062 1 91 161 GLU B C 1
ATOM 6380 O O . GLU B 1 161 ? 6.91 -52.719 -13.758 1 91 161 GLU B O 1
ATOM 6385 N N . PHE B 1 162 ? 7.371 -50.938 -14.992 1 94 162 PHE B N 1
ATOM 6386 C CA . PHE B 1 162 ? 6.305 -51.219 -15.945 1 94 162 PHE B CA 1
ATOM 6387 C C . PHE B 1 162 ? 6.508 -52.562 -16.609 1 94 162 PHE B C 1
ATOM 6389 O O . PHE B 1 162 ? 5.566 -53.375 -16.719 1 94 162 PHE B O 1
ATOM 6396 N N . TYR B 1 163 ? 7.742 -52.875 -17 1 93.88 163 TYR B N 1
ATOM 6397 C CA . TYR B 1 163 ? 8.07 -54.156 -17.656 1 93.88 163 TYR B CA 1
ATOM 6398 C C . TYR B 1 163 ? 7.844 -55.312 -16.703 1 93.88 163 TYR B C 1
ATOM 6400 O O . TYR B 1 163 ? 7.375 -56.375 -17.125 1 93.88 163 TYR B O 1
ATOM 6408 N N . ARG B 1 164 ? 8.227 -55.094 -15.531 1 90.94 164 ARG B N 1
ATOM 6409 C CA . ARG B 1 164 ? 8.031 -56.188 -14.555 1 90.94 164 ARG B CA 1
ATOM 6410 C C . ARG B 1 164 ? 6.559 -56.562 -14.453 1 90.94 164 ARG B C 1
ATOM 6412 O O . ARG B 1 164 ? 6.23 -57.719 -14.25 1 90.94 164 ARG B O 1
ATOM 6419 N N . SER B 1 165 ? 5.73 -55.625 -14.664 1 92.19 165 SER B N 1
ATOM 6420 C CA . SER B 1 165 ? 4.293 -55.875 -14.555 1 92.19 165 SER B CA 1
ATOM 6421 C C . SER B 1 165 ? 3.717 -56.406 -15.859 1 92.19 165 SER B C 1
ATOM 6423 O O . SER B 1 165 ? 2.887 -57.312 -15.852 1 92.19 165 SER B O 1
ATOM 6425 N N . THR B 1 166 ? 4.137 -55.906 -16.953 1 93.12 166 THR B N 1
ATOM 6426 C CA . THR B 1 166 ? 3.447 -56.125 -18.219 1 93.12 166 THR B CA 1
ATOM 6427 C C . THR B 1 166 ? 4.273 -57.062 -19.125 1 93.12 166 THR B C 1
ATOM 6429 O O . THR B 1 166 ? 3.74 -57.688 -20.047 1 93.12 166 THR B O 1
ATOM 6432 N N . LYS B 1 167 ? 5.621 -56.969 -19.047 1 91.31 167 LYS B N 1
ATOM 6433 C CA . LYS B 1 167 ? 6.582 -57.688 -19.875 1 91.31 167 LYS B CA 1
ATOM 6434 C C . LYS B 1 167 ? 6.539 -57.219 -21.328 1 91.31 167 LYS B C 1
ATOM 6436 O O . LYS B 1 167 ? 6.746 -58 -22.25 1 91.31 167 LYS B O 1
ATOM 6441 N N . LEU B 1 168 ? 6.156 -55.969 -21.438 1 92.5 168 LEU B N 1
ATOM 6442 C CA . LEU B 1 168 ? 6.047 -55.406 -22.781 1 92.5 168 LEU B CA 1
ATOM 6443 C C . LEU B 1 168 ? 7.113 -54.344 -23.016 1 92.5 168 LEU B C 1
ATOM 6445 O O . LEU B 1 168 ? 7.332 -53.469 -22.172 1 92.5 168 LEU B O 1
ATOM 6449 N N . TYR B 1 169 ? 7.809 -54.344 -24.172 1 94.5 169 TYR B N 1
ATOM 6450 C CA . TYR B 1 169 ? 8.789 -53.344 -24.578 1 94.5 169 TYR B CA 1
ATOM 6451 C C . TYR B 1 169 ? 8.188 -52.375 -25.594 1 94.5 169 TYR B C 1
ATOM 6453 O O . TYR B 1 169 ? 8.742 -51.312 -25.828 1 94.5 169 TYR B O 1
ATOM 6461 N N . ASP B 1 170 ? 7.066 -52.656 -26.156 1 92.12 170 ASP B N 1
ATOM 6462 C CA . ASP B 1 170 ? 6.516 -51.969 -27.312 1 92.12 170 ASP B CA 1
ATOM 6463 C C . ASP B 1 170 ? 6.086 -50.562 -26.953 1 92.12 170 ASP B C 1
ATOM 6465 O O . ASP B 1 170 ? 6.066 -49.656 -27.797 1 92.12 170 ASP B O 1
ATOM 6469 N N . ILE B 1 171 ? 5.719 -50.375 -25.75 1 94 171 ILE B N 1
ATOM 6470 C CA . ILE B 1 171 ? 5.191 -49.062 -25.344 1 94 171 ILE B CA 1
ATOM 6471 C C . ILE B 1 171 ? 6.328 -48.188 -24.812 1 94 171 ILE B C 1
ATOM 6473 O O . ILE B 1 171 ? 6.879 -48.469 -23.75 1 94 171 ILE B O 1
ATOM 6477 N N . VAL B 1 172 ? 6.605 -47.156 -25.578 1 92.19 172 VAL B N 1
ATOM 6478 C CA . VAL B 1 172 ? 7.715 -46.281 -25.234 1 92.19 172 VAL B CA 1
ATOM 6479 C C . VAL B 1 172 ? 7.176 -44.906 -24.844 1 92.19 172 VAL B C 1
ATOM 6481 O O . VAL B 1 172 ? 6.551 -44.219 -25.656 1 92.19 172 VAL B O 1
ATOM 6484 N N . CYS B 1 173 ? 7.418 -44.562 -23.625 1 91.38 173 CYS B N 1
ATOM 6485 C CA . CYS B 1 173 ? 7.094 -43.219 -23.125 1 91.38 173 CYS B CA 1
ATOM 6486 C C . CYS B 1 173 ? 8.352 -42.375 -22.969 1 91.38 173 CYS B C 1
ATOM 6488 O O . CYS B 1 173 ? 9.438 -42.906 -22.734 1 91.38 173 CYS B O 1
ATOM 6490 N N . LYS B 1 174 ? 8.219 -41.094 -23.156 1 88.12 174 LYS B N 1
ATOM 6491 C CA . LYS B 1 174 ? 9.367 -40.219 -23.031 1 88.12 174 LYS B CA 1
ATOM 6492 C C . LYS B 1 174 ? 9.227 -39.281 -21.812 1 88.12 174 LYS B C 1
ATOM 6494 O O . LYS B 1 174 ? 10.172 -38.594 -21.453 1 88.12 174 LYS B O 1
ATOM 6499 N N . GLN B 1 175 ? 8.125 -39.375 -21.172 1 84.81 175 GLN B N 1
ATOM 6500 C CA . GLN B 1 175 ? 7.91 -38.531 -20.016 1 84.81 175 GLN B CA 1
ATOM 6501 C C . GLN B 1 175 ? 7.883 -39.344 -18.734 1 84.81 175 GLN B C 1
ATOM 6503 O O . GLN B 1 175 ? 7.195 -40.344 -18.641 1 84.81 175 GLN B O 1
ATOM 6508 N N . VAL B 1 176 ? 8.672 -38.812 -17.766 1 85.75 176 VAL B N 1
ATOM 6509 C CA . VAL B 1 176 ? 8.727 -39.5 -16.469 1 85.75 176 VAL B CA 1
ATOM 6510 C C . VAL B 1 176 ? 7.336 -39.5 -15.836 1 85.75 176 VAL B C 1
ATOM 6512 O O . VAL B 1 176 ? 6.609 -38.5 -15.891 1 85.75 176 VAL B O 1
ATOM 6515 N N . GLY B 1 177 ? 6.922 -40.656 -15.297 1 85.25 177 GLY B N 1
ATOM 6516 C CA . GLY B 1 177 ? 5.633 -40.781 -14.633 1 85.25 177 GLY B CA 1
ATOM 6517 C C . GLY B 1 177 ? 4.586 -41.438 -15.508 1 85.25 177 GLY B C 1
ATOM 6518 O O . GLY B 1 177 ? 3.588 -41.969 -15 1 85.25 177 GLY B O 1
ATOM 6519 N N . ASN B 1 178 ? 4.773 -41.406 -16.766 1 88.56 178 ASN B N 1
ATOM 6520 C CA . ASN B 1 178 ? 3.738 -41.844 -17.688 1 88.56 178 ASN B CA 1
ATOM 6521 C C . ASN B 1 178 ? 3.547 -43.375 -17.625 1 88.56 178 ASN B C 1
ATOM 6523 O O . ASN B 1 178 ? 2.436 -43.844 -17.812 1 88.56 178 ASN B O 1
ATOM 6527 N N . TYR B 1 179 ? 4.59 -44.094 -17.312 1 91.81 179 TYR B N 1
ATOM 6528 C CA . TYR B 1 179 ? 4.43 -45.562 -17.172 1 91.81 179 TYR B CA 1
ATOM 6529 C C . TYR B 1 179 ? 3.549 -45.906 -15.984 1 91.81 179 TYR B C 1
ATOM 6531 O O . TYR B 1 179 ? 2.676 -46.75 -16.078 1 91.81 179 TYR B O 1
ATOM 6539 N N . ALA B 1 180 ? 3.855 -45.219 -14.945 1 87 180 ALA B N 1
ATOM 6540 C CA . ALA B 1 180 ? 3.053 -45.438 -13.742 1 87 180 ALA B CA 1
ATOM 6541 C C . ALA B 1 180 ? 1.591 -45.062 -13.984 1 87 180 ALA B C 1
ATOM 6543 O O . ALA B 1 180 ? 0.685 -45.75 -13.523 1 87 180 ALA B O 1
ATOM 6544 N N . LYS B 1 181 ? 1.377 -44.031 -14.695 1 87.31 181 LYS B N 1
ATOM 6545 C CA . LYS B 1 181 ? 0.023 -43.594 -15.023 1 87.31 181 LYS B CA 1
ATOM 6546 C C . LYS B 1 181 ? -0.696 -44.625 -15.883 1 87.31 181 LYS B C 1
ATOM 6548 O O . LYS B 1 181 ? -1.891 -44.875 -15.695 1 87.31 181 LYS B O 1
ATOM 6553 N N . LEU B 1 182 ? 0.056 -45.156 -16.812 1 90.75 182 LEU B N 1
ATOM 6554 C CA . LEU B 1 182 ? -0.53 -46.188 -17.688 1 90.75 182 LEU B CA 1
ATOM 6555 C C . LEU B 1 182 ? -0.969 -47.406 -16.875 1 90.75 182 LEU B C 1
ATOM 6557 O O . LEU B 1 182 ? -2.07 -47.906 -17.078 1 90.75 182 LEU B O 1
ATOM 6561 N N . LEU B 1 183 ? -0.133 -47.844 -15.961 1 89.38 183 LEU B N 1
ATOM 6562 C CA . LEU B 1 183 ? -0.489 -48.969 -15.109 1 89.38 183 LEU B CA 1
ATOM 6563 C C . LEU B 1 183 ? -1.75 -48.656 -14.305 1 89.38 183 LEU B C 1
ATOM 6565 O O . LEU B 1 183 ? -2.631 -49.531 -14.18 1 89.38 183 LEU B O 1
ATOM 6569 N N . LYS B 1 184 ? -1.807 -47.531 -13.883 1 86.69 184 LYS B N 1
ATOM 6570 C CA . LYS B 1 184 ? -2.967 -47.094 -13.102 1 86.69 184 LYS B CA 1
ATOM 6571 C C . LYS B 1 184 ? -4.234 -47.125 -13.945 1 86.69 184 LYS B C 1
ATOM 6573 O O . LYS B 1 184 ? -5.297 -47.531 -13.477 1 86.69 184 LYS B O 1
ATOM 6578 N N . LEU B 1 185 ? -4.148 -46.625 -15.125 1 87.69 185 LEU B N 1
ATOM 6579 C CA . LEU B 1 185 ? -5.293 -46.594 -16.031 1 87.69 185 LEU B CA 1
ATOM 6580 C C . LEU B 1 185 ? -5.773 -48 -16.359 1 87.69 185 LEU B C 1
ATOM 6582 O O . LEU B 1 185 ? -6.957 -48.188 -16.641 1 87.69 185 LEU B O 1
ATOM 6586 N N . MET B 1 186 ? -4.859 -48.938 -16.25 1 89.12 186 MET B N 1
ATOM 6587 C CA . MET B 1 186 ? -5.199 -50.344 -16.484 1 89.12 186 MET B CA 1
ATOM 6588 C C . MET B 1 186 ? -5.793 -50.969 -15.234 1 89.12 186 MET B C 1
ATOM 6590 O O . MET B 1 186 ? -6.25 -52.094 -15.266 1 89.12 186 MET B O 1
ATOM 6594 N N . GLY B 1 187 ? -5.789 -50.219 -14.172 1 82.56 187 GLY B N 1
ATOM 6595 C CA . GLY B 1 187 ? -6.289 -50.719 -12.906 1 82.56 187 GLY B CA 1
ATOM 6596 C C . GLY B 1 187 ? -5.27 -51.562 -12.148 1 82.56 187 GLY B C 1
ATOM 6597 O O . GLY B 1 187 ? -5.637 -52.438 -11.344 1 82.56 187 GLY B O 1
ATOM 6598 N N . LYS B 1 188 ? -3.994 -51.375 -12.453 1 87.5 188 LYS B N 1
ATOM 6599 C CA . LYS B 1 188 ? -2.938 -52.156 -11.82 1 87.5 188 LYS B CA 1
ATOM 6600 C C . LYS B 1 188 ? -2.191 -51.344 -10.781 1 87.5 188 LYS B C 1
ATOM 6602 O O . LYS B 1 188 ? -2.023 -50.125 -10.945 1 87.5 188 LYS B O 1
ATOM 6607 N N . GLU B 1 189 ? -1.846 -51.938 -9.734 1 81.75 189 GLU B N 1
ATOM 6608 C CA . GLU B 1 189 ? -0.982 -51.312 -8.734 1 81.75 189 GLU B CA 1
ATOM 6609 C C . GLU B 1 189 ? 0.488 -51.438 -9.125 1 81.75 189 GLU B C 1
ATOM 6611 O O . GLU B 1 189 ? 0.839 -52.219 -10.016 1 81.75 189 GLU B O 1
ATOM 6616 N N . ARG B 1 190 ? 1.167 -50.562 -8.391 1 76.88 190 ARG B N 1
ATOM 6617 C CA . ARG B 1 190 ? 2.604 -50.656 -8.633 1 76.88 190 ARG B CA 1
ATOM 6618 C C . ARG B 1 190 ? 3.131 -52.062 -8.367 1 76.88 190 ARG B C 1
ATOM 6620 O O . ARG B 1 190 ? 2.781 -52.688 -7.363 1 76.88 190 ARG B O 1
ATOM 6627 N N . ASN B 1 191 ? 3.812 -52.688 -9.242 1 78.56 191 ASN B N 1
ATOM 6628 C CA . ASN B 1 191 ? 4.504 -53.969 -9.141 1 78.56 191 ASN B CA 1
ATOM 6629 C C . ASN B 1 191 ? 3.531 -55.125 -9.211 1 78.56 191 ASN B C 1
ATOM 6631 O O . ASN B 1 191 ? 3.898 -56.281 -8.914 1 78.56 191 ASN B O 1
ATOM 6635 N N . GLU B 1 192 ? 2.311 -54.75 -9.531 1 88.44 192 GLU B N 1
ATOM 6636 C CA . GLU B 1 192 ? 1.367 -55.844 -9.742 1 88.44 192 GLU B CA 1
ATOM 6637 C C . GLU B 1 192 ? 1.561 -56.469 -11.109 1 88.44 192 GLU B C 1
ATOM 6639 O O . GLU B 1 192 ? 1.514 -55.781 -12.133 1 88.44 192 GLU B O 1
ATOM 6644 N N . ALA B 1 193 ? 1.685 -57.812 -11.078 1 89.88 193 ALA B N 1
ATOM 6645 C CA . ALA B 1 193 ? 1.927 -58.531 -12.328 1 89.88 193 ALA B CA 1
ATOM 6646 C C . ALA B 1 193 ? 0.644 -58.625 -13.148 1 89.88 193 ALA B C 1
ATOM 6648 O O . ALA B 1 193 ? -0.43 -58.875 -12.594 1 89.88 193 ALA B O 1
ATOM 6649 N N . CYS B 1 194 ? 0.72 -58.438 -14.445 1 91.56 194 CYS B N 1
ATOM 6650 C CA . CYS B 1 194 ? -0.401 -58.656 -15.352 1 91.56 194 CYS B CA 1
ATOM 6651 C C . CYS B 1 194 ? -0.544 -60.125 -15.727 1 91.56 194 CYS B C 1
ATOM 6653 O O . CYS B 1 194 ? 0.453 -60.844 -15.867 1 91.56 194 CYS B O 1
ATOM 6655 N N . SER B 1 195 ? -1.776 -60.594 -15.875 1 93 195 SER B N 1
ATOM 6656 C CA . SER B 1 195 ? -2.033 -61.906 -16.422 1 93 195 SER B CA 1
ATOM 6657 C C . SER B 1 195 ? -1.72 -61.969 -17.906 1 93 195 SER B C 1
ATOM 6659 O O . SER B 1 195 ? -1.544 -60.906 -18.547 1 93 195 SER B O 1
ATOM 6661 N N . ASP B 1 196 ? -1.621 -63.156 -18.422 1 91.69 196 ASP B N 1
ATOM 6662 C CA . ASP B 1 196 ? -1.365 -63.312 -19.844 1 91.69 196 ASP B CA 1
ATOM 6663 C C . ASP B 1 196 ? -2.471 -62.688 -20.688 1 91.69 196 ASP B C 1
ATOM 6665 O O . ASP B 1 196 ? -2.199 -62.094 -21.734 1 91.69 196 ASP B O 1
ATOM 6669 N N . GLU B 1 197 ? -3.617 -62.844 -20.172 1 93.19 197 GLU B N 1
ATOM 6670 C CA . GLU B 1 197 ? -4.75 -62.25 -20.891 1 93.19 197 GLU B CA 1
ATOM 6671 C C . GLU B 1 197 ? -4.676 -60.75 -20.891 1 93.19 197 GLU B C 1
ATOM 6673 O O . GLU B 1 197 ? -4.961 -60.094 -21.922 1 93.19 197 GLU B O 1
ATOM 6678 N N . GLU B 1 198 ? -4.328 -60.188 -19.797 1 92.75 198 GLU B N 1
ATOM 6679 C CA . GLU B 1 198 ? -4.195 -58.75 -19.688 1 92.75 198 GLU B CA 1
ATOM 6680 C C . GLU B 1 198 ? -3.08 -58.219 -20.594 1 92.75 198 GLU B C 1
ATOM 6682 O O . GLU B 1 198 ? -3.223 -57.156 -21.203 1 92.75 198 GLU B O 1
ATOM 6687 N N . ARG B 1 199 ? -2.021 -58.938 -20.578 1 92.25 199 ARG B N 1
ATOM 6688 C CA . ARG B 1 199 ? -0.881 -58.562 -21.406 1 92.25 199 ARG B CA 1
ATOM 6689 C C . ARG B 1 199 ? -1.26 -58.562 -22.891 1 92.25 199 ARG B C 1
ATOM 6691 O O . ARG B 1 199 ? -0.925 -57.625 -23.625 1 92.25 199 ARG B O 1
ATOM 6698 N N . LYS B 1 200 ? -1.903 -59.531 -23.328 1 92.62 200 LYS B N 1
ATOM 6699 C CA . LYS B 1 200 ? -2.32 -59.625 -24.734 1 92.62 200 LYS B CA 1
ATOM 6700 C C . LYS B 1 200 ? -3.297 -58.531 -25.094 1 92.62 200 LYS B C 1
ATOM 6702 O O . LYS B 1 200 ? -3.236 -57.969 -26.203 1 92.62 200 LYS B O 1
ATOM 6707 N N . LYS B 1 201 ? -4.141 -58.312 -24.172 1 93.88 201 LYS B N 1
ATOM 6708 C CA . LYS B 1 201 ? -5.121 -57.25 -24.391 1 93.88 201 LYS B CA 1
ATOM 6709 C C . LYS B 1 201 ? -4.434 -55.906 -24.594 1 93.88 201 LYS B C 1
ATOM 6711 O O . LYS B 1 201 ? -4.77 -55.156 -25.5 1 93.88 201 LYS B O 1
ATOM 6716 N N . LEU B 1 202 ? -3.535 -55.625 -23.734 1 94.56 202 LEU B N 1
ATOM 6717 C CA . LEU B 1 202 ? -2.799 -54.375 -23.828 1 94.56 202 LEU B CA 1
ATOM 6718 C C . LEU B 1 202 ? -1.979 -54.312 -25.109 1 94.56 202 LEU B C 1
ATOM 6720 O O . LEU B 1 202 ? -1.943 -53.25 -25.781 1 94.56 202 LEU B O 1
ATOM 6724 N N . GLN B 1 203 ? -1.291 -55.344 -25.359 1 92.62 203 GLN B N 1
ATOM 6725 C CA . GLN B 1 203 ? -0.458 -55.406 -26.562 1 92.62 203 GLN B CA 1
ATOM 6726 C C . GLN B 1 203 ? -1.286 -55.156 -27.812 1 92.62 203 GLN B C 1
ATOM 6728 O O . GLN B 1 203 ? -0.875 -54.438 -28.703 1 92.62 203 GLN B O 1
ATOM 6733 N N . SER B 1 204 ? -2.387 -55.781 -27.859 1 93.25 204 SER B N 1
ATOM 6734 C CA . SER B 1 204 ? -3.264 -55.656 -29.016 1 93.25 204 SER B CA 1
ATOM 6735 C C . SER B 1 204 ? -3.783 -54.219 -29.156 1 93.25 204 SER B C 1
ATOM 6737 O O . SER B 1 204 ? -3.748 -53.656 -30.25 1 93.25 204 SER B O 1
ATOM 6739 N N . LEU B 1 205 ? -4.27 -53.75 -28.078 1 94.88 205 LEU B N 1
ATOM 6740 C CA . LEU B 1 205 ? -4.801 -52.375 -28.094 1 94.88 205 LEU B CA 1
ATOM 6741 C C . LEU B 1 205 ? -3.734 -51.375 -28.531 1 94.88 205 LEU B C 1
ATOM 6743 O O . LEU B 1 205 ? -3.992 -50.5 -29.359 1 94.88 205 LEU B O 1
ATOM 6747 N N . PHE B 1 206 ? -2.559 -51.5 -27.953 1 95.25 206 PHE B N 1
ATOM 6748 C CA . PHE B 1 206 ? -1.49 -50.594 -28.281 1 95.25 206 PHE B CA 1
ATOM 6749 C C . PHE B 1 206 ? -1.06 -50.75 -29.734 1 95.25 206 PHE B C 1
ATOM 6751 O O . PHE B 1 206 ? -0.741 -49.75 -30.406 1 95.25 206 PHE B O 1
ATOM 6758 N N . TYR B 1 207 ? -0.996 -51.906 -30.125 1 92.44 207 TYR B N 1
ATOM 6759 C CA . TYR B 1 207 ? -0.626 -52.156 -31.516 1 92.44 207 TYR B CA 1
ATOM 6760 C C . TYR B 1 207 ? -1.581 -51.438 -32.469 1 92.44 207 TYR B C 1
ATOM 6762 O O . TYR B 1 207 ? -1.146 -50.781 -33.406 1 92.44 207 TYR B O 1
ATOM 6770 N N . HIS B 1 208 ? -2.852 -51.594 -32.25 1 93.62 208 HIS B N 1
ATOM 6771 C CA . HIS B 1 208 ? -3.838 -50.938 -33.094 1 93.62 208 HIS B CA 1
ATOM 6772 C C . HIS B 1 208 ? -3.686 -49.406 -33.031 1 93.62 208 HIS B C 1
ATOM 6774 O O . HIS B 1 208 ? -3.693 -48.75 -34.062 1 93.62 208 HIS B O 1
ATOM 6780 N N . PHE B 1 209 ? -3.545 -48.969 -31.859 1 95.44 209 PHE B N 1
ATOM 6781 C CA . PHE B 1 209 ? -3.4 -47.531 -31.656 1 95.44 209 PHE B CA 1
ATOM 6782 C C . PHE B 1 209 ? -2.15 -47 -32.375 1 95.44 209 PHE B C 1
ATOM 6784 O O . PHE B 1 209 ? -2.219 -46.031 -33.125 1 95.44 209 PHE B O 1
ATOM 6791 N N . SER B 1 210 ? -1.007 -47.625 -32.062 1 94 210 SER B N 1
ATOM 6792 C CA . SER B 1 210 ? 0.271 -47.156 -32.594 1 94 210 SER B CA 1
ATOM 6793 C C . SER B 1 210 ? 0.317 -47.25 -34.125 1 94 210 SER B C 1
ATOM 6795 O O . SER B 1 210 ? 0.911 -46.375 -34.781 1 94 210 SER B O 1
ATOM 6797 N N . SER B 1 211 ? -0.273 -48.219 -34.594 1 92 211 SER B N 1
ATOM 6798 C CA . SER B 1 211 ? -0.308 -48.344 -36.062 1 92 211 SER B CA 1
ATOM 6799 C C . SER B 1 211 ? -1.037 -47.188 -36.719 1 92 211 SER B C 1
ATOM 6801 O O . SER B 1 211 ? -0.541 -46.594 -37.656 1 92 211 SER B O 1
ATOM 6803 N N . ILE B 1 212 ? -2.127 -46.906 -36.156 1 93.56 212 ILE B N 1
ATOM 6804 C CA . ILE B 1 212 ? -2.924 -45.781 -36.688 1 93.56 212 ILE B CA 1
ATOM 6805 C C . ILE B 1 212 ? -2.193 -44.469 -36.438 1 93.56 212 ILE B C 1
ATOM 6807 O O . ILE B 1 212 ? -2.074 -43.656 -37.375 1 93.56 212 ILE B O 1
ATOM 6811 N N . TYR B 1 213 ? -1.758 -44.281 -35.25 1 93.56 213 TYR B N 1
ATOM 6812 C CA . TYR B 1 213 ? -1.086 -43.062 -34.875 1 93.56 213 TYR B CA 1
ATOM 6813 C C . TYR B 1 213 ? 0.13 -42.781 -35.75 1 93.56 213 TYR B C 1
ATOM 6815 O O . TYR B 1 213 ? 0.315 -41.656 -36.219 1 93.56 213 TYR B O 1
ATOM 6823 N N . ASN B 1 214 ? 0.958 -43.781 -35.906 1 89.81 214 ASN B N 1
ATOM 6824 C CA . ASN B 1 214 ? 2.174 -43.625 -36.688 1 89.81 214 ASN B CA 1
ATOM 6825 C C . ASN B 1 214 ? 1.859 -43.406 -38.188 1 89.81 214 ASN B C 1
ATOM 6827 O O . ASN B 1 214 ? 2.59 -42.688 -38.875 1 89.81 214 ASN B O 1
ATOM 6831 N N . ALA B 1 215 ? 0.86 -44 -38.594 1 89.31 215 ALA B N 1
ATOM 6832 C CA . ALA B 1 215 ? 0.453 -43.781 -39.969 1 89.31 215 ALA B CA 1
ATOM 6833 C C . ALA B 1 215 ? 0.071 -42.312 -40.219 1 89.31 215 ALA B C 1
ATOM 6835 O O . ALA B 1 215 ? 0.373 -41.75 -41.281 1 89.31 215 ALA B O 1
ATOM 6836 N N . VAL B 1 216 ? -0.596 -41.812 -39.281 1 88.56 216 VAL B N 1
ATOM 6837 C CA . VAL B 1 216 ? -1.026 -40.438 -39.375 1 88.56 216 VAL B CA 1
ATOM 6838 C C . VAL B 1 216 ? 0.167 -39.5 -39.156 1 88.56 216 VAL B C 1
ATOM 6840 O O . VAL B 1 216 ? 0.319 -38.5 -39.875 1 88.56 216 VAL B O 1
ATOM 6843 N N . ALA B 1 217 ? 0.951 -39.781 -38.188 1 87.69 217 ALA B N 1
ATOM 6844 C CA . ALA B 1 217 ? 2.1 -38.938 -37.844 1 87.69 217 ALA B CA 1
ATOM 6845 C C . ALA B 1 217 ? 3.141 -38.938 -38.938 1 87.69 217 ALA B C 1
ATOM 6847 O O . ALA B 1 217 ? 3.814 -37.938 -39.156 1 87.69 217 ALA B O 1
ATOM 6848 N N . GLY B 1 218 ? 3.156 -39.875 -39.625 1 77.5 218 GLY B N 1
ATOM 6849 C CA . GLY B 1 218 ? 4.18 -39.969 -40.656 1 77.5 218 GLY B CA 1
ATOM 6850 C C . GLY B 1 218 ? 5.578 -39.688 -40.156 1 77.5 218 GLY B C 1
ATOM 6851 O O . GLY B 1 218 ? 5.965 -40.25 -39.094 1 77.5 218 GLY B O 1
ATOM 6852 N N . ASN B 1 219 ? 6.422 -38.969 -40.875 1 66.69 219 ASN B N 1
ATOM 6853 C CA . ASN B 1 219 ? 7.793 -38.625 -40.5 1 66.69 219 ASN B CA 1
ATOM 6854 C C . ASN B 1 219 ? 7.871 -37.25 -39.844 1 66.69 219 ASN B C 1
ATOM 6856 O O . ASN B 1 219 ? 8.945 -36.656 -39.75 1 66.69 219 ASN B O 1
ATOM 6860 N N . GLU B 1 220 ? 6.762 -36.938 -39.25 1 62.38 220 GLU B N 1
ATOM 6861 C CA . GLU B 1 220 ? 6.742 -35.594 -38.656 1 62.38 220 GLU B CA 1
ATOM 6862 C C . GLU B 1 220 ? 7.426 -35.594 -37.281 1 62.38 220 GLU B C 1
ATOM 6864 O O . GLU B 1 220 ? 7.141 -36.438 -36.438 1 62.38 220 GLU B O 1
ATOM 6869 N N . GLU B 1 221 ? 8.531 -34.969 -37.125 1 61.31 221 GLU B N 1
ATOM 6870 C CA . GLU B 1 221 ? 9.344 -34.875 -35.938 1 61.31 221 GLU B CA 1
ATOM 6871 C C . GLU B 1 221 ? 8.586 -34.125 -34.812 1 61.31 221 GLU B C 1
ATOM 6873 O O . GLU B 1 221 ? 8.945 -34.25 -33.656 1 61.31 221 GLU B O 1
ATOM 6878 N N . ALA B 1 222 ? 7.371 -33.656 -35.125 1 66.69 222 ALA B N 1
ATOM 6879 C CA . ALA B 1 222 ? 6.844 -32.656 -34.188 1 66.69 222 ALA B CA 1
ATOM 6880 C C . ALA B 1 222 ? 5.723 -33.25 -33.344 1 66.69 222 ALA B C 1
ATOM 6882 O O . ALA B 1 222 ? 4.938 -32.531 -32.75 1 66.69 222 ALA B O 1
ATOM 6883 N N . VAL B 1 223 ? 5.668 -34.688 -33.219 1 76.5 223 VAL B N 1
ATOM 6884 C CA . VAL B 1 223 ? 4.566 -35.188 -32.406 1 76.5 223 VAL B CA 1
ATOM 6885 C C . VAL B 1 223 ? 5.113 -36.062 -31.281 1 76.5 223 VAL B C 1
ATOM 6887 O O . VAL B 1 223 ? 6.289 -36.438 -31.297 1 76.5 223 VAL B O 1
ATOM 6890 N N . LEU B 1 224 ? 4.199 -36.406 -30.344 1 85 224 LEU B N 1
ATOM 6891 C CA . LEU B 1 224 ? 4.527 -37.281 -29.219 1 85 224 LEU B CA 1
ATOM 6892 C C . LEU B 1 224 ? 4.793 -38.688 -29.672 1 85 224 LEU B C 1
ATOM 6894 O O . LEU B 1 224 ? 4.391 -39.094 -30.766 1 85 224 LEU B O 1
ATOM 6898 N N . THR B 1 225 ? 5.535 -39.375 -28.844 1 87.38 225 THR B N 1
ATOM 6899 C CA . THR B 1 225 ? 5.672 -40.812 -29.094 1 87.38 225 THR B CA 1
ATOM 6900 C C . THR B 1 225 ? 4.312 -41.5 -29.016 1 87.38 225 THR B C 1
ATOM 6902 O O . THR B 1 225 ? 3.387 -41 -28.375 1 87.38 225 THR B O 1
ATOM 6905 N N . ALA B 1 226 ? 4.215 -42.531 -29.688 1 90.44 226 ALA B N 1
ATOM 6906 C CA . ALA B 1 226 ? 2.965 -43.312 -29.641 1 90.44 226 ALA B CA 1
ATOM 6907 C C . ALA B 1 226 ? 2.592 -43.656 -28.203 1 90.44 226 ALA B C 1
ATOM 6909 O O . ALA B 1 226 ? 1.411 -43.688 -27.859 1 90.44 226 ALA B O 1
ATOM 6910 N N . GLY B 1 227 ? 3.611 -43.906 -27.438 1 91.5 227 GLY B N 1
ATOM 6911 C CA . GLY B 1 227 ? 3.355 -44.219 -26.047 1 91.5 227 GLY B CA 1
ATOM 6912 C C . GLY B 1 227 ? 2.738 -43.062 -25.281 1 91.5 227 GLY B C 1
ATOM 6913 O O . GLY B 1 227 ? 1.75 -43.25 -24.562 1 91.5 227 GLY B O 1
ATOM 6914 N N . ASP B 1 228 ? 3.281 -41.938 -25.438 1 90.75 228 ASP B N 1
ATOM 6915 C CA . ASP B 1 228 ? 2.768 -40.781 -24.75 1 90.75 228 ASP B CA 1
ATOM 6916 C C . ASP B 1 228 ? 1.392 -40.375 -25.281 1 90.75 228 ASP B C 1
ATOM 6918 O O . ASP B 1 228 ? 0.517 -39.969 -24.516 1 90.75 228 ASP B O 1
ATOM 6922 N N . ALA B 1 229 ? 1.271 -40.5 -26.547 1 91.44 229 ALA B N 1
ATOM 6923 C CA . ALA B 1 229 ? -0.022 -40.188 -27.156 1 91.44 229 ALA B CA 1
ATOM 6924 C C . ALA B 1 229 ? -1.095 -41.156 -26.672 1 91.44 229 ALA B C 1
ATOM 6926 O O . ALA B 1 229 ? -2.248 -40.781 -26.469 1 91.44 229 ALA B O 1
ATOM 6927 N N . PHE B 1 230 ? -0.676 -42.406 -26.578 1 94.62 230 PHE B N 1
ATOM 6928 C CA . PHE B 1 230 ? -1.575 -43.438 -26.094 1 94.62 230 PHE B CA 1
ATOM 6929 C C . PHE B 1 230 ? -2.107 -43.094 -24.703 1 94.62 230 PHE B C 1
ATOM 6931 O O . PHE B 1 230 ? -3.301 -43.25 -24.438 1 94.62 230 PHE B O 1
ATOM 6938 N N . LEU B 1 231 ? -1.255 -42.594 -23.891 1 90.94 231 LEU B N 1
ATOM 6939 C CA . LEU B 1 231 ? -1.661 -42.188 -22.547 1 90.94 231 LEU B CA 1
ATOM 6940 C C . LEU B 1 231 ? -2.676 -41.062 -22.609 1 90.94 231 LEU B C 1
ATOM 6942 O O . LEU B 1 231 ? -3.643 -41.031 -21.844 1 90.94 231 LEU B O 1
ATOM 6946 N N . ILE B 1 232 ? -2.436 -40.094 -23.406 1 87.5 232 ILE B N 1
ATOM 6947 C CA . ILE B 1 232 ? -3.352 -39 -23.578 1 87.5 232 ILE B CA 1
ATOM 6948 C C . ILE B 1 232 ? -4.727 -39.5 -24 1 87.5 232 ILE B C 1
ATOM 6950 O O . ILE B 1 232 ? -5.75 -39.062 -23.469 1 87.5 232 ILE B O 1
ATOM 6954 N N . TYR B 1 233 ? -4.695 -40.438 -24.938 1 92 233 TYR B N 1
ATOM 6955 C CA . TYR B 1 233 ? -5.934 -41.031 -25.422 1 92 233 TYR B CA 1
ATOM 6956 C C . TYR B 1 233 ? -6.68 -41.75 -24.297 1 92 233 TYR B C 1
ATOM 6958 O O . TYR B 1 233 ? -7.895 -41.562 -24.141 1 92 233 TYR B O 1
ATOM 6966 N N . LEU B 1 234 ? -5.949 -42.438 -23.453 1 91.19 234 LEU B N 1
ATOM 6967 C CA . LEU B 1 234 ? -6.559 -43.219 -22.391 1 91.19 234 LEU B CA 1
ATOM 6968 C C . LEU B 1 234 ? -7.062 -42.312 -21.266 1 91.19 234 LEU B C 1
ATOM 6970 O O . LEU B 1 234 ? -7.906 -42.719 -20.469 1 91.19 234 LEU B O 1
ATOM 6974 N N . ASN B 1 235 ? -6.543 -41.156 -21.266 1 83.19 235 ASN B N 1
ATOM 6975 C CA . ASN B 1 235 ? -7.043 -40.219 -20.281 1 83.19 235 ASN B CA 1
ATOM 6976 C C . ASN B 1 235 ? -8.422 -39.688 -20.672 1 83.19 235 ASN B C 1
ATOM 6978 O O . ASN B 1 235 ? -9.164 -39.188 -19.828 1 83.19 235 ASN B O 1
ATOM 6982 N N . ILE B 1 236 ? -8.719 -39.781 -21.891 1 82.69 236 ILE B N 1
ATOM 6983 C CA . ILE B 1 236 ? -10.016 -39.312 -22.391 1 82.69 236 ILE B CA 1
ATOM 6984 C C . ILE B 1 236 ? -10.984 -40.469 -22.469 1 82.69 236 ILE B C 1
ATOM 6986 O O . ILE B 1 236 ? -12.133 -40.375 -22.016 1 82.69 236 ILE B O 1
ATOM 6990 N N . PHE B 1 237 ? -10.445 -41.562 -23.062 1 88 237 PHE B N 1
ATOM 6991 C CA . PHE B 1 237 ? -11.227 -42.812 -23.172 1 88 237 PHE B CA 1
ATOM 6992 C C . PHE B 1 237 ? -10.664 -43.875 -22.25 1 88 237 PHE B C 1
ATOM 6994 O O . PHE B 1 237 ? -9.477 -44.188 -22.312 1 88 237 PHE B O 1
ATOM 7001 N N . SER B 1 238 ? -11.516 -44.469 -21.453 1 87.38 238 SER B N 1
ATOM 7002 C CA . SER B 1 238 ? -11.047 -45.469 -20.5 1 87.38 238 SER B CA 1
ATOM 7003 C C . SER B 1 238 ? -10.422 -46.656 -21.234 1 87.38 238 SER B C 1
ATOM 7005 O O . SER B 1 238 ? -10.703 -46.875 -22.406 1 87.38 238 SER B O 1
ATOM 7007 N N . TYR B 1 239 ? -9.555 -47.312 -20.484 1 91.69 239 TYR B N 1
ATOM 7008 C CA . TYR B 1 239 ? -8.867 -48.5 -21 1 91.69 239 TYR B CA 1
ATOM 7009 C C . TYR B 1 239 ? -9.875 -49.5 -21.531 1 91.69 239 TYR B C 1
ATOM 7011 O O . TYR B 1 239 ? -9.703 -50.062 -22.625 1 91.69 239 TYR B O 1
ATOM 7019 N N . GLU B 1 240 ? -10.945 -49.688 -20.812 1 90.62 240 GLU B N 1
ATOM 7020 C CA . GLU B 1 240 ? -11.961 -50.656 -21.188 1 90.62 240 GLU B CA 1
ATOM 7021 C C . GLU B 1 240 ? -12.711 -50.188 -22.438 1 90.62 240 GLU B C 1
ATOM 7023 O O . GLU B 1 240 ? -12.992 -51 -23.328 1 90.62 240 GLU B O 1
ATOM 7028 N N . GLU B 1 241 ? -12.977 -48.938 -22.484 1 90.06 241 GLU B N 1
ATOM 7029 C CA . GLU B 1 241 ? -13.641 -48.406 -23.656 1 90.06 241 GLU B CA 1
ATOM 7030 C C . GLU B 1 241 ? -12.773 -48.531 -24.906 1 90.06 241 GLU B C 1
ATOM 7032 O O . GLU B 1 241 ? -13.25 -48.938 -25.969 1 90.06 241 GLU B O 1
ATOM 7037 N N . ALA B 1 242 ? -11.562 -48.188 -24.781 1 92.44 242 ALA B N 1
ATOM 7038 C CA . ALA B 1 242 ? -10.625 -48.25 -25.891 1 92.44 242 ALA B CA 1
ATOM 7039 C C . ALA B 1 242 ? -10.445 -49.656 -26.422 1 92.44 242 ALA B C 1
ATOM 7041 O O . ALA B 1 242 ? -10.367 -49.875 -27.625 1 92.44 242 ALA B O 1
ATOM 7042 N N . ALA B 1 243 ? -10.383 -50.594 -25.469 1 91.94 243 ALA B N 1
ATOM 7043 C CA . ALA B 1 243 ? -10.125 -51.969 -25.828 1 91.94 243 ALA B CA 1
ATOM 7044 C C . ALA B 1 243 ? -11.32 -52.594 -26.562 1 91.94 243 ALA B C 1
ATOM 7046 O O . ALA B 1 243 ? -11.164 -53.562 -27.312 1 91.94 243 ALA B O 1
ATOM 7047 N N . SER B 1 244 ? -12.438 -52.031 -26.359 1 92.19 244 SER B N 1
ATOM 7048 C CA . SER B 1 244 ? -13.656 -52.594 -26.922 1 92.19 244 SER B CA 1
ATOM 7049 C C . SER B 1 244 ? -14 -51.938 -28.266 1 92.19 244 SER B C 1
ATOM 7051 O O . SER B 1 244 ? -14.875 -52.438 -28.984 1 92.19 244 SER B O 1
ATOM 7053 N N . LYS B 1 245 ? -13.289 -50.969 -28.688 1 92.06 245 LYS B N 1
ATOM 7054 C CA . LYS B 1 245 ? -13.609 -50.219 -29.906 1 92.06 245 LYS B CA 1
ATOM 7055 C C . LYS B 1 245 ? -13 -50.906 -31.125 1 92.06 245 LYS B C 1
ATOM 7057 O O . LYS B 1 245 ? -11.898 -51.438 -31.062 1 92.06 245 LYS B O 1
ATOM 7062 N N . PRO B 1 246 ? -13.766 -50.781 -32.188 1 92.94 246 PRO B N 1
ATOM 7063 C CA . PRO B 1 246 ? -13.148 -51.219 -33.438 1 92.94 246 PRO B CA 1
ATOM 7064 C C . PRO B 1 246 ? -12.086 -50.25 -33.969 1 92.94 246 PRO B C 1
ATOM 7066 O O . PRO B 1 246 ? -12.047 -49.094 -33.531 1 92.94 246 PRO B O 1
ATOM 7069 N N . ALA B 1 247 ? -11.219 -50.719 -34.844 1 90.88 247 ALA B N 1
ATOM 7070 C CA . ALA B 1 247 ? -10.102 -49.938 -35.375 1 90.88 247 ALA B CA 1
ATOM 7071 C C . ALA B 1 247 ? -10.586 -48.688 -36.062 1 90.88 247 ALA B C 1
ATOM 7073 O O . ALA B 1 247 ? -9.93 -47.656 -36.031 1 90.88 247 ALA B O 1
ATOM 7074 N N . SER B 1 248 ? -11.711 -48.781 -36.688 1 92.81 248 SER B N 1
ATOM 7075 C CA . SER B 1 248 ? -12.25 -47.625 -37.406 1 92.81 248 SER B CA 1
ATOM 7076 C C . SER B 1 248 ? -12.602 -46.5 -36.469 1 92.81 248 SER B C 1
ATOM 7078 O O . SER B 1 248 ? -12.328 -45.344 -36.75 1 92.81 248 SER B O 1
ATOM 7080 N N . LYS B 1 249 ? -13.188 -46.875 -35.406 1 93.38 249 LYS B N 1
ATOM 7081 C CA . LYS B 1 249 ? -13.539 -45.875 -34.406 1 93.38 249 LYS B CA 1
ATOM 7082 C C . LYS B 1 249 ? -12.289 -45.281 -33.75 1 93.38 249 LYS B C 1
ATOM 7084 O O . LYS B 1 249 ? -12.242 -44.062 -33.469 1 93.38 249 LYS B O 1
ATOM 7089 N N . LEU B 1 250 ? -11.336 -46.094 -33.469 1 93.94 250 LEU B N 1
ATOM 7090 C CA . LEU B 1 250 ? -10.062 -45.625 -32.938 1 93.94 250 LEU B CA 1
ATOM 7091 C C . LEU B 1 250 ? -9.414 -44.625 -33.875 1 93.94 250 LEU B C 1
ATOM 7093 O O . LEU B 1 250 ? -8.906 -43.594 -33.438 1 93.94 250 LEU B O 1
ATOM 7097 N N . ARG B 1 251 ? -9.383 -44.906 -35.125 1 94.06 251 ARG B N 1
ATOM 7098 C CA . ARG B 1 251 ? -8.797 -44.031 -36.125 1 94.06 251 ARG B CA 1
ATOM 7099 C C . ARG B 1 251 ? -9.508 -42.656 -36.125 1 94.06 251 ARG B C 1
ATOM 7101 O O . ARG B 1 251 ? -8.859 -41.625 -36.156 1 94.06 251 ARG B O 1
ATOM 7108 N N . GLU B 1 252 ? -10.781 -42.75 -36.156 1 92.75 252 GLU B N 1
ATOM 7109 C CA . GLU B 1 252 ? -11.578 -41.531 -36.156 1 92.75 252 GLU B CA 1
ATOM 7110 C C . GLU B 1 252 ? -11.242 -40.625 -34.969 1 92.75 252 GLU B C 1
ATOM 7112 O O . GLU B 1 252 ? -11.055 -39.438 -35.094 1 92.75 252 GLU B O 1
ATOM 7117 N N . GLU B 1 253 ? -11.18 -41.25 -33.812 1 91.44 253 GLU B N 1
ATOM 7118 C CA . GLU B 1 253 ? -10.922 -40.5 -32.562 1 91.44 253 GLU B CA 1
ATOM 7119 C C . GLU B 1 253 ? -9.5 -39.969 -32.531 1 91.44 253 GLU B C 1
ATOM 7121 O O . GLU B 1 253 ? -9.273 -38.844 -32.094 1 91.44 253 GLU B O 1
ATOM 7126 N N . ILE B 1 254 ? -8.547 -40.656 -32.969 1 92.44 254 ILE B N 1
ATOM 7127 C CA . ILE B 1 254 ? -7.156 -40.219 -33.031 1 92.44 254 ILE B CA 1
ATOM 7128 C C . ILE B 1 254 ? -7.031 -39 -33.906 1 92.44 254 ILE B C 1
ATOM 7130 O O . ILE B 1 254 ? -6.363 -38.031 -33.562 1 92.44 254 ILE B O 1
ATOM 7134 N N . LEU B 1 255 ? -7.691 -39.062 -35 1 90.5 255 LEU B N 1
ATOM 7135 C CA . LEU B 1 255 ? -7.637 -37.938 -35.938 1 90.5 255 LEU B CA 1
ATOM 7136 C C . LEU B 1 255 ? -8.281 -36.688 -35.344 1 90.5 255 LEU B C 1
ATOM 7138 O O . LEU B 1 255 ? -7.746 -35.594 -35.469 1 90.5 255 LEU B O 1
ATOM 7142 N N . LYS B 1 256 ? -9.359 -36.906 -34.688 1 87.19 256 LYS B N 1
ATOM 7143 C CA . LYS B 1 256 ? -10.078 -35.781 -34.062 1 87.19 256 LYS B CA 1
ATOM 7144 C C . LYS B 1 256 ? -9.273 -35.156 -32.938 1 87.19 256 LYS B C 1
ATOM 7146 O O . LYS B 1 256 ? -9.367 -33.938 -32.688 1 87.19 256 LYS B O 1
ATOM 7151 N N . MET B 1 257 ? -8.484 -36 -32.281 1 88.94 257 MET B N 1
ATOM 7152 C CA . MET B 1 257 ? -7.738 -35.531 -31.125 1 88.94 257 MET B CA 1
ATOM 7153 C C . MET B 1 257 ? -6.305 -35.156 -31.5 1 88.94 257 MET B C 1
ATOM 7155 O O . MET B 1 257 ? -5.457 -35 -30.641 1 88.94 257 MET B O 1
ATOM 7159 N N . TRP B 1 258 ? -6.066 -35.031 -32.688 1 87.31 258 TRP B N 1
ATOM 7160 C CA . TRP B 1 258 ? -4.688 -34.938 -33.125 1 87.31 258 TRP B CA 1
ATOM 7161 C C . TRP B 1 258 ? -3.979 -33.75 -32.469 1 87.31 258 TRP B C 1
ATOM 7163 O O . TRP B 1 258 ? -2.811 -33.844 -32.094 1 87.31 258 TRP B O 1
ATOM 7173 N N . LYS B 1 259 ? -4.648 -32.625 -32.281 1 84.56 259 LYS B N 1
ATOM 7174 C CA . LYS B 1 259 ? -4.027 -31.422 -31.719 1 84.56 259 LYS B CA 1
ATOM 7175 C C . LYS B 1 259 ? -3.508 -31.688 -30.312 1 84.56 259 LYS B C 1
ATOM 7177 O O . LYS B 1 259 ? -2.547 -31.062 -29.875 1 84.56 259 LYS B O 1
ATOM 7182 N N . GLU B 1 260 ? -4.125 -32.656 -29.625 1 86.56 260 GLU B N 1
ATOM 7183 C CA . GLU B 1 260 ? -3.719 -33 -28.266 1 86.56 260 GLU B CA 1
ATOM 7184 C C . GLU B 1 260 ? -2.389 -33.75 -28.25 1 86.56 260 GLU B C 1
ATOM 7186 O O . GLU B 1 260 ? -1.716 -33.781 -27.219 1 86.56 260 GLU B O 1
ATOM 7191 N N . PHE B 1 261 ? -2.053 -34.281 -29.406 1 86.81 261 PHE B N 1
ATOM 7192 C CA . PHE B 1 261 ? -0.837 -35.094 -29.5 1 86.81 261 PHE B CA 1
ATOM 7193 C C . PHE B 1 261 ? 0.346 -34.219 -29.938 1 86.81 261 PHE B C 1
ATOM 7195 O O . PHE B 1 261 ? 1.48 -34.719 -29.984 1 86.81 261 PHE B O 1
ATOM 7202 N N . VAL B 1 262 ? 0.071 -33.031 -30.266 1 82 262 VAL B N 1
ATOM 7203 C CA . VAL B 1 262 ? 1.125 -32.125 -30.703 1 82 262 VAL B CA 1
ATOM 7204 C C . VAL B 1 262 ? 1.626 -31.297 -29.516 1 82 262 VAL B C 1
ATOM 7206 O O . VAL B 1 262 ? 0.846 -30.609 -28.875 1 82 262 VAL B O 1
ATOM 7209 N N . PRO B 1 263 ? 2.895 -31.547 -29.203 1 76.75 263 PRO B N 1
ATOM 7210 C CA . PRO B 1 263 ? 3.426 -30.734 -28.094 1 76.75 263 PRO B CA 1
ATOM 7211 C C . PRO B 1 263 ? 3.279 -29.234 -28.328 1 76.75 263 PRO B C 1
ATOM 7213 O O . PRO B 1 263 ? 3.318 -28.781 -29.484 1 76.75 263 PRO B O 1
ATOM 7216 N N . ALA B 1 264 ? 3.078 -28.625 -27.203 1 71.38 264 ALA B N 1
ATOM 7217 C CA . ALA B 1 264 ? 2.963 -27.172 -27.281 1 71.38 264 ALA B CA 1
ATOM 7218 C C . ALA B 1 264 ? 4.266 -26.547 -27.766 1 71.38 264 ALA B C 1
ATOM 7220 O O . ALA B 1 264 ? 5.355 -27 -27.406 1 71.38 264 ALA B O 1
ATOM 7221 N N . LYS B 1 265 ? 4.18 -25.656 -28.609 1 62.94 265 LYS B N 1
ATOM 7222 C CA . LYS B 1 265 ? 5.348 -24.953 -29.141 1 62.94 265 LYS B CA 1
ATOM 7223 C C . LYS B 1 265 ? 5.898 -23.953 -28.125 1 62.94 265 LYS B C 1
ATOM 7225 O O . LYS B 1 265 ? 7.102 -23.703 -28.094 1 62.94 265 LYS B O 1
ATOM 7230 N N . GLU B 1 266 ? 4.98 -23.516 -27.406 1 60.12 266 GLU B N 1
ATOM 7231 C CA . GLU B 1 266 ? 5.387 -22.516 -26.438 1 60.12 266 GLU B CA 1
ATOM 7232 C C . GLU B 1 266 ? 5.984 -23.156 -25.188 1 60.12 266 GLU B C 1
ATOM 7234 O O . GLU B 1 266 ? 5.797 -24.344 -24.953 1 60.12 266 GLU B O 1
ATOM 7239 N N . ALA B 1 267 ? 6.715 -22.5 -24.547 1 54.62 267 ALA B N 1
ATOM 7240 C CA . ALA B 1 267 ? 7.383 -22.906 -23.312 1 54.62 267 ALA B CA 1
ATOM 7241 C C . ALA B 1 267 ? 6.371 -23.359 -22.281 1 54.62 267 ALA B C 1
ATOM 7243 O O . ALA B 1 267 ? 6.641 -24.281 -21.5 1 54.62 267 ALA B O 1
ATOM 7244 N N . GLU B 1 268 ? 5.242 -22.656 -22.609 1 65 268 GLU B N 1
ATOM 7245 C CA . GLU B 1 268 ? 4.203 -23.016 -21.641 1 65 268 GLU B CA 1
ATOM 7246 C C . GLU B 1 268 ? 3.062 -23.781 -22.328 1 65 268 GLU B C 1
ATOM 7248 O O . GLU B 1 268 ? 2.535 -23.328 -23.344 1 65 268 GLU B O 1
ATOM 7253 N N . SER B 1 269 ? 2.77 -24.875 -21.797 1 73.44 269 SER B N 1
ATOM 7254 C CA . SER B 1 269 ? 1.692 -25.719 -22.312 1 73.44 269 SER B CA 1
ATOM 7255 C C . SER B 1 269 ? 0.328 -25.094 -22.047 1 73.44 269 SER B C 1
ATOM 7257 O O . SER B 1 269 ? -0.642 -25.375 -22.75 1 73.44 269 SER B O 1
ATOM 7259 N N . VAL B 1 270 ? 0.249 -24.203 -21 1 80.25 270 VAL B N 1
ATOM 7260 C CA . VAL B 1 270 ? -0.999 -23.531 -20.641 1 80.25 270 VAL B CA 1
ATOM 7261 C C . VAL B 1 270 ? -0.817 -22.016 -20.734 1 80.25 270 VAL B C 1
ATOM 7263 O O . VAL B 1 270 ? 0.06 -21.453 -20.078 1 80.25 270 VAL B O 1
ATOM 7266 N N . LYS B 1 271 ? -1.512 -21.375 -21.531 1 82.19 271 LYS B N 1
ATOM 7267 C CA . LYS B 1 271 ? -1.551 -19.906 -21.609 1 82.19 271 LYS B CA 1
ATOM 7268 C C . LYS B 1 271 ? -2.5 -19.328 -20.562 1 82.19 271 LYS B C 1
ATOM 7270 O O . LYS B 1 271 ? -3.719 -19.484 -20.672 1 82.19 271 LYS B O 1
ATOM 7275 N N . ARG B 1 272 ? -1.941 -18.703 -19.594 1 86.5 272 ARG B N 1
ATOM 7276 C CA . ARG B 1 272 ? -2.73 -18.094 -18.516 1 86.5 272 ARG B CA 1
ATOM 7277 C C . ARG B 1 272 ? -3.223 -16.703 -18.906 1 86.5 272 ARG B C 1
ATOM 7279 O O . ARG B 1 272 ? -2.42 -15.805 -19.141 1 86.5 272 ARG B O 1
ATOM 7286 N N . LEU B 1 273 ? -4.465 -16.516 -19.031 1 89.88 273 LEU B N 1
ATOM 7287 C CA . LEU B 1 273 ? -5.078 -15.211 -19.25 1 89.88 273 LEU B CA 1
ATOM 7288 C C . LEU B 1 273 ? -5.527 -14.586 -17.938 1 89.88 273 LEU B C 1
ATOM 7290 O O . LEU B 1 273 ? -6.559 -14.969 -17.391 1 89.88 273 LEU B O 1
ATOM 7294 N N . LEU B 1 274 ? -4.832 -13.586 -17.484 1 90.5 274 LEU B N 1
ATOM 7295 C CA . LEU B 1 274 ? -4.961 -13.086 -16.125 1 90.5 274 LEU B CA 1
ATOM 7296 C C . LEU B 1 274 ? -5.945 -11.93 -16.047 1 90.5 274 LEU B C 1
ATOM 7298 O O . LEU B 1 274 ? -6.391 -11.547 -14.969 1 90.5 274 LEU B O 1
ATOM 7302 N N . GLU B 1 275 ? -6.238 -11.305 -17.141 1 89.25 275 GLU B N 1
ATOM 7303 C CA . GLU B 1 275 ? -7.18 -10.195 -17.219 1 89.25 275 GLU B CA 1
ATOM 7304 C C . GLU B 1 275 ? -8.141 -10.367 -18.391 1 89.25 275 GLU B C 1
ATOM 7306 O O . GLU B 1 275 ? -7.766 -10.914 -19.438 1 89.25 275 GLU B O 1
ATOM 7311 N N . PRO B 1 276 ? -9.344 -9.836 -18.188 1 86.69 276 PRO B N 1
ATOM 7312 C CA . PRO B 1 276 ? -10.242 -9.844 -19.344 1 86.69 276 PRO B CA 1
ATOM 7313 C C . PRO B 1 276 ? -9.797 -8.883 -20.453 1 86.69 276 PRO B C 1
ATOM 7315 O O . PRO B 1 276 ? -9.258 -7.812 -20.156 1 86.69 276 PRO B O 1
ATOM 7318 N N . GLU B 1 277 ? -9.898 -9.383 -21.594 1 77.75 277 GLU B N 1
ATOM 7319 C CA . GLU B 1 277 ? -9.531 -8.547 -22.734 1 77.75 277 GLU B CA 1
ATOM 7320 C C . GLU B 1 277 ? -10.562 -7.449 -22.969 1 77.75 277 GLU B C 1
ATOM 7322 O O . GLU B 1 277 ? -11.766 -7.695 -22.922 1 77.75 277 GLU B O 1
ATOM 7327 N N . GLU B 1 278 ? -10.094 -6.195 -22.859 1 67.38 278 GLU B N 1
ATOM 7328 C CA . GLU B 1 278 ? -10.992 -5.078 -23.156 1 67.38 278 GLU B CA 1
ATOM 7329 C C . GLU B 1 278 ? -10.906 -4.664 -24.609 1 67.38 278 GLU B C 1
ATOM 7331 O O . GLU B 1 278 ? -10.25 -3.682 -24.953 1 67.38 278 GLU B O 1
ATOM 7336 N N . LYS B 1 279 ? -11.062 -5.453 -25.531 1 62.53 279 LYS B N 1
ATOM 7337 C CA . LYS B 1 279 ? -11.039 -5.02 -26.922 1 62.53 279 LYS B CA 1
ATOM 7338 C C . LYS B 1 279 ? -12.352 -4.352 -27.312 1 62.53 279 LYS B C 1
ATOM 7340 O O . LYS B 1 279 ? -13.43 -4.797 -26.891 1 62.53 279 LYS B O 1
ATOM 7345 N N . LYS B 1 280 ? -12.195 -3.299 -28.062 1 62.97 280 LYS B N 1
ATOM 7346 C CA . LYS B 1 280 ? -13.336 -2.615 -28.672 1 62.97 280 LYS B CA 1
ATOM 7347 C C . LYS B 1 280 ? -14 -3.484 -29.734 1 62.97 280 LYS B C 1
ATOM 7349 O O . LYS B 1 280 ? -13.32 -4.125 -30.531 1 62.97 280 LYS B O 1
ATOM 7354 N N . PRO B 1 281 ? -15.258 -3.701 -29.531 1 64.12 281 PRO B N 1
ATOM 7355 C CA . PRO B 1 281 ? -15.969 -4.512 -30.531 1 64.12 281 PRO B CA 1
ATOM 7356 C C . PRO B 1 281 ? -15.656 -4.102 -31.969 1 64.12 281 PRO B C 1
ATOM 7358 O O . PRO B 1 281 ? -15.438 -2.918 -32.25 1 64.12 281 PRO B O 1
ATOM 7361 N N . ALA B 1 282 ? -15.227 -4.996 -32.688 1 52.44 282 ALA B N 1
ATOM 7362 C CA . ALA B 1 282 ? -15.094 -4.668 -34.094 1 52.44 282 ALA B CA 1
ATOM 7363 C C . ALA B 1 282 ? -16.375 -4.051 -34.656 1 52.44 282 ALA B C 1
ATOM 7365 O O . ALA B 1 282 ? -17.484 -4.484 -34.281 1 52.44 282 ALA B O 1
ATOM 7366 N N . PHE B 1 283 ? -16.281 -2.924 -35.125 1 49.47 283 PHE B N 1
ATOM 7367 C CA . PHE B 1 283 ? -17.359 -2.162 -35.75 1 49.47 283 PHE B CA 1
ATOM 7368 C C . PHE B 1 283 ? -18.359 -3.092 -36.406 1 49.47 283 PHE B C 1
ATOM 7370 O O . PHE B 1 283 ? -19.578 -2.893 -36.312 1 49.47 283 PHE B O 1
ATOM 7377 N N . TRP B 1 284 ? -17.828 -3.996 -37.188 1 46.75 284 TRP B N 1
ATOM 7378 C CA . TRP B 1 284 ? -18.688 -4.793 -38.062 1 46.75 284 TRP B CA 1
ATOM 7379 C C . TRP B 1 284 ? -19.531 -5.777 -37.25 1 46.75 284 TRP B C 1
ATOM 7381 O O . TRP B 1 284 ? -20.578 -6.246 -37.688 1 46.75 284 TRP B O 1
ATOM 7391 N N . ASN B 1 285 ? -19.094 -6.281 -36.188 1 50.84 285 ASN B N 1
ATOM 7392 C CA . ASN B 1 285 ? -19.812 -7.316 -35.438 1 50.84 285 ASN B CA 1
ATOM 7393 C C . ASN B 1 285 ? -21.016 -6.746 -34.688 1 50.84 285 ASN B C 1
ATOM 7395 O O . ASN B 1 285 ? -21.875 -7.496 -34.219 1 50.84 285 ASN B O 1
ATOM 7399 N N . LYS B 1 286 ? -20.984 -5.516 -34.469 1 49.44 286 LYS B N 1
ATOM 7400 C CA . LYS B 1 286 ? -22.188 -4.875 -33.938 1 49.44 286 LYS B CA 1
ATOM 7401 C C . LYS B 1 286 ? -23.375 -5.098 -34.875 1 49.44 286 LYS B C 1
ATOM 7403 O O . LYS B 1 286 ? -24.531 -5.031 -34.438 1 49.44 286 LYS B O 1
ATOM 7408 N N . LEU B 1 287 ? -23 -5.055 -36.125 1 43.53 287 LEU B N 1
ATOM 7409 C CA . LEU B 1 287 ? -24.094 -5.184 -37.094 1 43.53 287 LEU B CA 1
ATOM 7410 C C . LEU B 1 287 ? -24.672 -6.594 -37.062 1 43.53 287 LEU B C 1
ATOM 7412 O O . LEU B 1 287 ? -25.703 -6.852 -37.688 1 43.53 287 LEU B O 1
ATOM 7416 N N . LEU B 1 288 ? -23.875 -7.582 -36.75 1 46.91 288 LEU B N 1
ATOM 7417 C CA . LEU B 1 288 ? -24.484 -8.906 -36.906 1 46.91 288 LEU B CA 1
ATOM 7418 C C . LEU B 1 288 ? -25.453 -9.172 -35.75 1 46.91 288 LEU B C 1
ATOM 7420 O O . LEU B 1 288 ? -25.047 -9.547 -34.656 1 46.91 288 LEU B O 1
ATOM 7424 N N . ASN B 1 289 ? -26.281 -8.312 -35.562 1 50 289 ASN B N 1
ATOM 7425 C CA . ASN B 1 289 ? -27.5 -8.445 -34.75 1 50 289 ASN B CA 1
ATOM 7426 C C . ASN B 1 289 ? -28.141 -9.812 -34.938 1 50 289 ASN B C 1
ATOM 7428 O O . ASN B 1 289 ? -28.953 -10.008 -35.844 1 50 289 ASN B O 1
ATOM 7432 N N . SER B 1 290 ? -27.422 -10.883 -34.812 1 54.28 290 SER B N 1
ATOM 7433 C CA . SER B 1 290 ? -28.156 -12.133 -34.875 1 54.28 290 SER B CA 1
ATOM 7434 C C . SER B 1 290 ? -29.328 -12.148 -33.906 1 54.28 290 SER B C 1
ATOM 7436 O O . SER B 1 290 ? -29.172 -11.812 -32.719 1 54.28 290 SER B O 1
ATOM 7438 N N . THR B 1 291 ? -30.609 -12.047 -34.344 1 62.38 291 THR B N 1
ATOM 7439 C CA . THR B 1 291 ? -31.875 -12.188 -33.656 1 62.38 291 THR B CA 1
ATOM 7440 C C . THR B 1 291 ? -31.891 -13.469 -32.812 1 62.38 291 THR B C 1
ATOM 7442 O O . THR B 1 291 ? -32.781 -13.664 -32 1 62.38 291 THR B O 1
ATOM 7445 N N . GLN B 1 292 ? -30.875 -14.359 -32.969 1 78.5 292 GLN B N 1
ATOM 7446 C CA . GLN B 1 292 ? -30.969 -15.609 -32.219 1 78.5 292 GLN B CA 1
ATOM 7447 C C . GLN B 1 292 ? -30.188 -15.523 -30.922 1 78.5 292 GLN B C 1
ATOM 7449 O O . GLN B 1 292 ? -29.047 -15.047 -30.891 1 78.5 292 GLN B O 1
ATOM 7454 N N . LYS B 1 293 ? -30.938 -15.898 -29.859 1 90.56 293 LYS B N 1
ATOM 7455 C CA . LYS B 1 293 ? -30.344 -15.914 -28.531 1 90.56 293 LYS B CA 1
ATOM 7456 C C . LYS B 1 293 ? -29.219 -16.938 -28.438 1 90.56 293 LYS B C 1
ATOM 7458 O O . LYS B 1 293 ? -29.312 -18.031 -29.016 1 90.56 293 LYS B O 1
ATOM 7463 N N . LEU B 1 294 ? -28.125 -16.547 -27.938 1 93.88 294 LEU B N 1
ATOM 7464 C CA . LEU B 1 294 ? -27.047 -17.5 -27.625 1 93.88 294 LEU B CA 1
ATOM 7465 C C . LEU B 1 294 ? -27.5 -18.484 -26.562 1 93.88 294 LEU B C 1
ATOM 7467 O O . LEU B 1 294 ? -27.938 -18.094 -25.469 1 93.88 294 LEU B O 1
ATOM 7471 N N . SER B 1 295 ? -27.5 -19.781 -26.891 1 96.12 295 SER B N 1
ATOM 7472 C CA . SER B 1 295 ? -27.891 -20.812 -25.953 1 96.12 295 SER B CA 1
ATOM 7473 C C . SER B 1 295 ? -26.703 -21.328 -25.141 1 96.12 295 SER B C 1
ATOM 7475 O O . SER B 1 295 ? -25.734 -21.844 -25.719 1 96.12 295 SER B O 1
ATOM 7477 N N . ILE B 1 296 ? -26.828 -21.188 -23.812 1 98 296 ILE B N 1
ATOM 7478 C CA . ILE B 1 296 ? -25.719 -21.516 -22.906 1 98 296 ILE B CA 1
ATOM 7479 C C . ILE B 1 296 ? -26.172 -22.578 -21.906 1 98 296 ILE B C 1
ATOM 7481 O O . ILE B 1 296 ? -27.188 -22.391 -21.203 1 98 296 ILE B O 1
ATOM 7485 N N . ALA B 1 297 ? -25.406 -23.672 -21.828 1 98.44 297 ALA B N 1
ATOM 7486 C CA . ALA B 1 297 ? -25.703 -24.703 -20.844 1 98.44 297 ALA B CA 1
ATOM 7487 C C . ALA B 1 297 ? -24.703 -24.672 -19.688 1 98.44 297 ALA B C 1
ATOM 7489 O O . ALA B 1 297 ? -23.516 -24.438 -19.891 1 98.44 297 ALA B O 1
ATOM 7490 N N . PHE B 1 298 ? -25.25 -24.844 -18.484 1 98.31 298 PHE B N 1
ATOM 7491 C CA . PHE B 1 298 ? -24.438 -25.078 -17.297 1 98.31 298 PHE B CA 1
ATOM 7492 C C . PHE B 1 298 ? -24.594 -26.516 -16.828 1 98.31 298 PHE B C 1
ATOM 7494 O O . PHE B 1 298 ? -25.719 -26.984 -16.594 1 98.31 298 PHE B O 1
ATOM 7501 N N . VAL B 1 299 ? -23.453 -27.203 -16.734 1 98.06 299 VAL B N 1
ATOM 7502 C CA . VAL B 1 299 ? -23.484 -28.609 -16.328 1 98.06 299 VAL B CA 1
ATOM 7503 C C . VAL B 1 299 ? -22.844 -28.75 -14.945 1 98.06 299 VAL B C 1
ATOM 7505 O O . VAL B 1 299 ? -21.719 -28.328 -14.727 1 98.06 299 VAL B O 1
ATOM 7508 N N . TYR B 1 300 ? -23.594 -29.328 -14.062 1 96.06 300 TYR B N 1
ATOM 7509 C CA . TYR B 1 300 ? -23.172 -29.578 -12.688 1 96.06 300 TYR B CA 1
ATOM 7510 C C . TYR B 1 300 ? -22.984 -31.062 -12.445 1 96.06 300 TYR B C 1
ATOM 7512 O O . TYR B 1 300 ? -23.547 -31.906 -13.156 1 96.06 300 TYR B O 1
ATOM 7520 N N . ASP B 1 301 ? -22.062 -31.438 -11.547 1 92.12 301 ASP B N 1
ATOM 7521 C CA . ASP B 1 301 ? -21.906 -32.844 -11.219 1 92.12 301 ASP B CA 1
ATOM 7522 C C . ASP B 1 301 ? -23.016 -33.344 -10.289 1 92.12 301 ASP B C 1
ATOM 7524 O O . ASP B 1 301 ? -23.344 -34.531 -10.266 1 92.12 301 ASP B O 1
ATOM 7528 N N . LYS B 1 302 ? -23.484 -32.375 -9.469 1 91.5 302 LYS B N 1
ATOM 7529 C CA . LYS B 1 302 ? -24.625 -32.594 -8.594 1 91.5 302 LYS B CA 1
ATOM 7530 C C . LYS B 1 302 ? -25.562 -31.375 -8.609 1 91.5 302 LYS B C 1
ATOM 7532 O O . LYS B 1 302 ? -25.25 -30.344 -9.211 1 91.5 302 LYS B O 1
ATOM 7537 N N . LYS B 1 303 ? -26.656 -31.547 -7.891 1 90.56 303 LYS B N 1
ATOM 7538 C CA . LYS B 1 303 ? -27.625 -30.453 -7.836 1 90.56 303 LYS B CA 1
ATOM 7539 C C . LYS B 1 303 ? -27 -29.203 -7.203 1 90.56 303 LYS B C 1
ATOM 7541 O O . LYS B 1 303 ? -26.25 -29.312 -6.238 1 90.56 303 LYS B O 1
ATOM 7546 N N . PRO B 1 304 ? -27.344 -28.047 -7.711 1 85.38 304 PRO B N 1
ATOM 7547 C CA . PRO B 1 304 ? -26.734 -26.797 -7.25 1 85.38 304 PRO B CA 1
ATOM 7548 C C . PRO B 1 304 ? -26.984 -26.531 -5.766 1 85.38 304 PRO B C 1
ATOM 7550 O O . PRO B 1 304 ? -26.219 -25.812 -5.125 1 85.38 304 PRO B O 1
ATOM 7553 N N . ASP B 1 305 ? -28 -27.031 -5.184 1 79.44 305 ASP B N 1
ATOM 7554 C CA . ASP B 1 305 ? -28.344 -26.719 -3.801 1 79.44 305 ASP B CA 1
ATOM 7555 C C . ASP B 1 305 ? -27.625 -27.641 -2.826 1 79.44 305 ASP B C 1
ATOM 7557 O O . ASP B 1 305 ? -27.828 -27.547 -1.612 1 79.44 305 ASP B O 1
ATOM 7561 N N . THR B 1 306 ? -26.719 -28.484 -3.408 1 81 306 THR B N 1
ATOM 7562 C CA . THR B 1 306 ? -26.047 -29.469 -2.574 1 81 306 THR B CA 1
ATOM 7563 C C . THR B 1 306 ? -24.766 -28.891 -1.976 1 81 306 THR B C 1
ATOM 7565 O O . THR B 1 306 ? -24.219 -29.453 -1.027 1 81 306 THR B O 1
ATOM 7568 N N . SER B 1 307 ? -24.266 -27.922 -2.594 1 79.75 307 SER B N 1
ATOM 7569 C CA . SER B 1 307 ? -23.062 -27.297 -2.043 1 79.75 307 SER B CA 1
ATOM 7570 C C . SER B 1 307 ? -23.031 -25.812 -2.342 1 79.75 307 SER B C 1
ATOM 7572 O O . SER B 1 307 ? -23.641 -25.344 -3.301 1 79.75 307 SER B O 1
ATOM 7574 N N . SER B 1 308 ? -22.266 -25.109 -1.479 1 76.44 308 SER B N 1
ATOM 7575 C CA . SER B 1 308 ? -22.125 -23.672 -1.649 1 76.44 308 SER B CA 1
ATOM 7576 C C . SER B 1 308 ? -21.375 -23.344 -2.941 1 76.44 308 SER B C 1
ATOM 7578 O O . SER B 1 308 ? -21.656 -22.312 -3.578 1 76.44 308 SER B O 1
ATOM 7580 N N . TRP B 1 309 ? -20.531 -24.234 -3.344 1 85.25 309 TRP B N 1
ATOM 7581 C CA . TRP B 1 309 ? -19.766 -24.047 -4.57 1 85.25 309 TRP B CA 1
ATOM 7582 C C . TRP B 1 309 ? -20.672 -24.047 -5.789 1 85.25 309 TRP B C 1
ATOM 7584 O O . TRP B 1 309 ? -20.641 -23.125 -6.605 1 85.25 309 TRP B O 1
ATOM 7594 N N . LEU B 1 310 ? -21.484 -25.031 -5.895 1 87.38 310 LEU B N 1
ATOM 7595 C CA . LEU B 1 310 ? -22.375 -25.172 -7.035 1 87.38 310 LEU B CA 1
ATOM 7596 C C . LEU B 1 310 ? -23.453 -24.094 -7.02 1 87.38 310 LEU B C 1
ATOM 7598 O O . LEU B 1 310 ? -23.859 -23.609 -8.078 1 87.38 310 LEU B O 1
ATOM 7602 N N . TYR B 1 311 ? -23.797 -23.781 -5.797 1 82.44 311 TYR B N 1
ATOM 7603 C CA . TYR B 1 311 ? -24.797 -22.734 -5.676 1 82.44 311 TYR B CA 1
ATOM 7604 C C . TYR B 1 311 ? -24.266 -21.422 -6.223 1 82.44 311 TYR B C 1
ATOM 7606 O O . TYR B 1 311 ? -25.016 -20.656 -6.852 1 82.44 311 TYR B O 1
ATOM 7614 N N . ALA B 1 312 ? -23.047 -21.109 -5.945 1 86.12 312 ALA B N 1
ATOM 7615 C CA . ALA B 1 312 ? -22.453 -19.891 -6.473 1 86.12 312 ALA B CA 1
ATOM 7616 C C . ALA B 1 312 ? -22.469 -19.875 -8 1 86.12 312 ALA B C 1
ATOM 7618 O O . ALA B 1 312 ? -22.734 -18.844 -8.617 1 86.12 312 ALA B O 1
ATOM 7619 N N . HIS B 1 313 ? -22.156 -21.016 -8.625 1 92.81 313 HIS B N 1
ATOM 7620 C CA . HIS B 1 313 ? -22.219 -21.125 -10.078 1 92.81 313 HIS B CA 1
ATOM 7621 C C . HIS B 1 313 ? -23.641 -20.891 -10.578 1 92.81 313 HIS B C 1
ATOM 7623 O O . HIS B 1 313 ? -23.844 -20.266 -11.617 1 92.81 313 HIS B O 1
ATOM 7629 N N . GLU B 1 314 ? -24.609 -21.406 -9.805 1 90.25 314 GLU B N 1
ATOM 7630 C CA . GLU B 1 314 ? -26.016 -21.234 -10.164 1 90.25 314 GLU B CA 1
ATOM 7631 C C . GLU B 1 314 ? -26.406 -19.766 -10.133 1 90.25 314 GLU B C 1
ATOM 7633 O O . GLU B 1 314 ? -27.094 -19.281 -11.031 1 90.25 314 GLU B O 1
ATOM 7638 N N . LEU B 1 315 ? -25.984 -19.125 -9.086 1 84.25 315 LEU B N 1
ATOM 7639 C CA . LEU B 1 315 ? -26.25 -17.688 -9.016 1 84.25 315 LEU B CA 1
ATOM 7640 C C . LEU B 1 315 ? -25.625 -16.969 -10.203 1 84.25 315 LEU B C 1
ATOM 7642 O O . LEU B 1 315 ? -26.188 -16 -10.711 1 84.25 315 LEU B O 1
ATOM 7646 N N . GLY B 1 316 ? -24.469 -17.406 -10.648 1 92.88 316 GLY B N 1
ATOM 7647 C CA . GLY B 1 316 ? -23.828 -16.844 -11.828 1 92.88 316 GLY B CA 1
ATOM 7648 C C . GLY B 1 316 ? -24.641 -17.047 -13.094 1 92.88 316 GLY B C 1
ATOM 7649 O O . GLY B 1 316 ? -24.766 -16.141 -13.914 1 92.88 316 GLY B O 1
ATOM 7650 N N . ARG B 1 317 ? -25.172 -18.25 -13.227 1 94.5 317 ARG B N 1
ATOM 7651 C CA . ARG B 1 317 ? -26.031 -18.547 -14.367 1 94.5 317 ARG B CA 1
ATOM 7652 C C . ARG B 1 317 ? -27.234 -17.594 -14.398 1 94.5 317 ARG B C 1
ATOM 7654 O O . ARG B 1 317 ? -27.547 -17.016 -15.438 1 94.5 317 ARG B O 1
ATOM 7661 N N . LEU B 1 318 ? -27.891 -17.453 -13.25 1 89.25 318 LEU B N 1
ATOM 7662 C CA . LEU B 1 318 ? -29.062 -16.609 -13.148 1 89.25 318 LEU B CA 1
ATOM 7663 C C . LEU B 1 318 ? -28.703 -15.156 -13.453 1 89.25 318 LEU B C 1
ATOM 7665 O O . LEU B 1 318 ? -29.5 -14.438 -14.078 1 89.25 318 LEU B O 1
ATOM 7669 N N . HIS B 1 319 ? -27.562 -14.766 -13.039 1 91.06 319 HIS B N 1
ATOM 7670 C CA . HIS B 1 319 ? -27.078 -13.422 -13.312 1 91.06 319 HIS B CA 1
ATOM 7671 C C . HIS B 1 319 ? -27 -13.156 -14.812 1 91.06 319 HIS B C 1
ATOM 7673 O O . HIS B 1 319 ? -27.328 -12.062 -15.273 1 91.06 319 HIS B O 1
ATOM 7679 N N . LEU B 1 320 ? -26.578 -14.133 -15.602 1 93 320 LEU B N 1
ATOM 7680 C CA . LEU B 1 320 ? -26.438 -13.984 -17.047 1 93 320 LEU B CA 1
ATOM 7681 C C . LEU B 1 320 ? -27.781 -13.68 -17.688 1 93 320 LEU B C 1
ATOM 7683 O O . LEU B 1 320 ? -27.875 -12.844 -18.594 1 93 320 LEU B O 1
ATOM 7687 N N . GLU B 1 321 ? -28.734 -14.367 -17.219 1 89.19 321 GLU B N 1
ATOM 7688 C CA . GLU B 1 321 ? -30.078 -14.164 -17.781 1 89.19 321 GLU B CA 1
ATOM 7689 C C . GLU B 1 321 ? -30.594 -12.766 -17.453 1 89.19 321 GLU B C 1
ATOM 7691 O O . GLU B 1 321 ? -31.328 -12.172 -18.266 1 89.19 321 GLU B O 1
ATOM 7696 N N . GLU B 1 322 ? -30.203 -12.266 -16.359 1 88.62 322 GLU B N 1
ATOM 7697 C CA . GLU B 1 322 ? -30.656 -10.945 -15.938 1 88.62 322 GLU B CA 1
ATOM 7698 C C . GLU B 1 322 ? -29.938 -9.844 -16.734 1 88.62 322 GLU B C 1
ATOM 7700 O O . GLU B 1 322 ? -30.562 -8.844 -17.094 1 88.62 322 GLU B O 1
ATOM 7705 N N . VAL B 1 323 ? -28.703 -10.031 -17 1 91.25 323 VAL B N 1
ATOM 7706 C CA . VAL B 1 323 ? -27.906 -8.969 -17.609 1 91.25 323 VAL B CA 1
ATOM 7707 C C . VAL B 1 323 ? -28.078 -8.992 -19.125 1 91.25 323 VAL B C 1
ATOM 7709 O O . VAL B 1 323 ? -27.969 -7.961 -19.781 1 91.25 323 VAL B O 1
ATOM 7712 N N . PHE B 1 324 ? -28.375 -10.242 -19.719 1 92.38 324 PHE B N 1
ATOM 7713 C CA . PHE B 1 324 ? -28.562 -10.391 -21.156 1 92.38 324 PHE B CA 1
ATOM 7714 C C . PHE B 1 324 ? -29.922 -10.984 -21.469 1 92.38 324 PHE B C 1
ATOM 7716 O O . PHE B 1 324 ? -30.031 -11.984 -22.188 1 92.38 324 PHE B O 1
ATOM 7723 N N . PRO B 1 325 ? -31 -10.461 -21.047 1 87 325 PRO B N 1
ATOM 7724 C CA . PRO B 1 325 ? -32.312 -11.094 -21.172 1 87 325 PRO B CA 1
ATOM 7725 C C . PRO B 1 325 ? -32.688 -11.383 -22.625 1 87 325 PRO B C 1
ATOM 7727 O O . PRO B 1 325 ? -33.281 -12.422 -22.906 1 87 325 PRO B O 1
ATOM 7730 N N . GLU B 1 326 ? -32.344 -10.609 -23.578 1 88.88 326 GLU B N 1
ATOM 7731 C CA . GLU B 1 326 ? -32.781 -10.828 -24.969 1 88.88 326 GLU B CA 1
ATOM 7732 C C . GLU B 1 326 ? -31.641 -11.406 -25.812 1 88.88 326 GLU B C 1
ATOM 7734 O O . GLU B 1 326 ? -31.828 -11.664 -27 1 88.88 326 GLU B O 1
ATOM 7739 N N . LYS B 1 327 ? -30.625 -11.719 -25.156 1 91.62 327 LYS B N 1
ATOM 7740 C CA . LYS B 1 327 ? -29.484 -12.109 -25.969 1 91.62 327 LYS B CA 1
ATOM 7741 C C . LYS B 1 327 ? -29.016 -13.523 -25.609 1 91.62 327 LYS B C 1
ATOM 7743 O O . LYS B 1 327 ? -28.312 -14.164 -26.406 1 91.62 327 LYS B O 1
ATOM 7748 N N . VAL B 1 328 ? -29.406 -13.93 -24.375 1 94.56 328 VAL B N 1
ATOM 7749 C CA . VAL B 1 328 ? -28.922 -15.242 -23.953 1 94.56 328 VAL B CA 1
ATOM 7750 C C . VAL B 1 328 ? -30.062 -16.062 -23.359 1 94.56 328 VAL B C 1
ATOM 7752 O O . VAL B 1 328 ? -31.062 -15.5 -22.891 1 94.56 328 VAL B O 1
ATOM 7755 N N . GLU B 1 329 ? -30.016 -17.328 -23.547 1 95.19 329 GLU B N 1
ATOM 7756 C CA . GLU B 1 329 ? -30.844 -18.328 -22.859 1 95.19 329 GLU B CA 1
ATOM 7757 C C . GLU B 1 329 ? -29.969 -19.375 -22.172 1 95.19 329 GLU B C 1
ATOM 7759 O O . GLU B 1 329 ? -29 -19.859 -22.766 1 95.19 329 GLU B O 1
ATOM 7764 N N . THR B 1 330 ? -30.266 -19.641 -20.922 1 96.5 330 THR B N 1
ATOM 7765 C CA . THR B 1 330 ? -29.422 -20.594 -20.188 1 96.5 330 THR B CA 1
ATOM 7766 C C . THR B 1 330 ? -30.219 -21.828 -19.797 1 96.5 330 THR B C 1
ATOM 7768 O O . THR B 1 330 ? -31.438 -21.766 -19.672 1 96.5 330 THR B O 1
ATOM 7771 N N . SER B 1 331 ? -29.547 -22.953 -19.703 1 96.5 331 SER B N 1
ATOM 7772 C CA . SER B 1 331 ? -30.109 -24.219 -19.25 1 96.5 331 SER B CA 1
ATOM 7773 C C . SER B 1 331 ? -29.172 -24.906 -18.266 1 96.5 331 SER B C 1
ATOM 7775 O O . SER B 1 331 ? -27.984 -24.594 -18.203 1 96.5 331 SER B O 1
ATOM 7777 N N . CYS B 1 332 ? -29.828 -25.812 -17.5 1 95.62 332 CYS B N 1
ATOM 7778 C CA . CYS B 1 332 ? -29.078 -26.531 -16.469 1 95.62 332 CYS B CA 1
ATOM 7779 C C . CYS B 1 332 ? -29.141 -28.047 -16.703 1 95.62 332 CYS B C 1
ATOM 7781 O O . CYS B 1 332 ? -30.188 -28.578 -17.047 1 95.62 332 CYS B O 1
ATOM 7783 N N . TYR B 1 333 ? -27.969 -28.703 -16.578 1 97 333 TYR B N 1
ATOM 7784 C CA . TYR B 1 333 ? -27.859 -30.141 -16.703 1 97 333 TYR B CA 1
ATOM 7785 C C . TYR B 1 333 ? -27.078 -30.734 -15.531 1 97 333 TYR B C 1
ATOM 7787 O O . TYR B 1 333 ? -26.234 -30.062 -14.938 1 97 333 TYR B O 1
ATOM 7795 N N . ILE B 1 334 ? -27.375 -31.938 -15.141 1 95.5 334 ILE B N 1
ATOM 7796 C CA . ILE B 1 334 ? -26.641 -32.656 -14.094 1 95.5 334 ILE B CA 1
ATOM 7797 C C . ILE B 1 334 ? -25.859 -33.812 -14.703 1 95.5 334 ILE B C 1
ATOM 7799 O O . ILE B 1 334 ? -26.453 -34.812 -15.078 1 95.5 334 ILE B O 1
ATOM 7803 N N . GLY B 1 335 ? -24.594 -33.656 -14.781 1 91.62 335 GLY B N 1
ATOM 7804 C CA . GLY B 1 335 ? -23.656 -34.688 -15.164 1 91.62 335 GLY B CA 1
ATOM 7805 C C . GLY B 1 335 ? -23.625 -34.969 -16.656 1 91.62 335 GLY B C 1
ATOM 7806 O O . GLY B 1 335 ? -22.688 -35.594 -17.156 1 91.62 335 GLY B O 1
ATOM 7807 N N . ASP B 1 336 ? -24.484 -34.5 -17.469 1 93.38 336 ASP B N 1
ATOM 7808 C CA . ASP B 1 336 ? -24.641 -34.906 -18.859 1 93.38 336 ASP B CA 1
ATOM 7809 C C . ASP B 1 336 ? -24.188 -33.812 -19.828 1 93.38 336 ASP B C 1
ATOM 7811 O O . ASP B 1 336 ? -25.031 -33.094 -20.406 1 93.38 336 ASP B O 1
ATOM 7815 N N . VAL B 1 337 ? -22.953 -33.781 -20.125 1 97.12 337 VAL B N 1
ATOM 7816 C CA . VAL B 1 337 ? -22.375 -32.75 -21.016 1 97.12 337 VAL B CA 1
ATOM 7817 C C . VAL B 1 337 ? -22.812 -33.031 -22.453 1 97.12 337 VAL B C 1
ATOM 7819 O O . VAL B 1 337 ? -23.141 -32.094 -23.188 1 97.12 337 VAL B O 1
ATOM 7822 N N . GLU B 1 338 ? -22.859 -34.281 -22.844 1 95.75 338 GLU B N 1
ATOM 7823 C CA . GLU B 1 338 ? -23.234 -34.625 -24.203 1 95.75 338 GLU B CA 1
ATOM 7824 C C . GLU B 1 338 ? -24.672 -34.188 -24.5 1 95.75 338 GLU B C 1
ATOM 7826 O O . GLU B 1 338 ? -24.969 -33.688 -25.578 1 95.75 338 GLU B O 1
ATOM 7831 N N . GLN B 1 339 ? -25.562 -34.438 -23.562 1 97.12 339 GLN B N 1
ATOM 7832 C CA . GLN B 1 339 ? -26.953 -34.062 -23.766 1 97.12 339 GLN B CA 1
ATOM 7833 C C . GLN B 1 339 ? -27.062 -32.531 -23.953 1 97.12 339 GLN B C 1
ATOM 7835 O O . GLN B 1 339 ? -27.891 -32.062 -24.75 1 97.12 339 GLN B O 1
ATOM 7840 N N . ALA B 1 340 ? -26.281 -31.797 -23.203 1 97.94 340 ALA B N 1
ATOM 7841 C CA . ALA B 1 340 ? -26.281 -30.344 -23.375 1 97.94 340 ALA B CA 1
ATOM 7842 C C . ALA B 1 340 ? -25.906 -29.953 -24.797 1 97.94 340 ALA B C 1
ATOM 7844 O O . ALA B 1 340 ? -26.469 -29.016 -25.359 1 97.94 340 ALA B O 1
ATOM 7845 N N . ALA B 1 341 ? -24.938 -30.625 -25.359 1 96.94 341 ALA B N 1
ATOM 7846 C CA . ALA B 1 341 ? -24.516 -30.375 -26.734 1 96.94 341 ALA B CA 1
ATOM 7847 C C . ALA B 1 341 ? -25.609 -30.781 -27.719 1 96.94 341 ALA B C 1
ATOM 7849 O O . ALA B 1 341 ? -25.922 -30.031 -28.656 1 96.94 341 ALA B O 1
ATOM 7850 N N . VAL B 1 342 ? -26.203 -31.938 -27.484 1 97.06 342 VAL B N 1
ATOM 7851 C CA . VAL B 1 342 ? -27.234 -32.5 -28.359 1 97.06 342 VAL B CA 1
ATOM 7852 C C . VAL B 1 342 ? -28.438 -31.547 -28.391 1 97.06 342 VAL B C 1
ATOM 7854 O O . VAL B 1 342 ? -29.078 -31.391 -29.422 1 97.06 342 VAL B O 1
ATOM 7857 N N . ASP B 1 343 ? -28.656 -30.906 -27.312 1 97.12 343 ASP B N 1
ATOM 7858 C CA . ASP B 1 343 ? -29.812 -30.016 -27.188 1 97.12 343 ASP B CA 1
ATOM 7859 C C . ASP B 1 343 ? -29.578 -28.703 -27.922 1 97.12 343 ASP B C 1
ATOM 7861 O O . ASP B 1 343 ? -30.469 -27.844 -27.969 1 97.12 343 ASP B O 1
ATOM 7865 N N . GLY B 1 344 ? -28.406 -28.5 -28.438 1 95.19 344 GLY B N 1
ATOM 7866 C CA . GLY B 1 344 ? -28.172 -27.391 -29.344 1 95.19 344 GLY B CA 1
ATOM 7867 C C . GLY B 1 344 ? -27.516 -26.203 -28.672 1 95.19 344 GLY B C 1
ATOM 7868 O O . GLY B 1 344 ? -27.438 -25.125 -29.25 1 95.19 344 GLY B O 1
ATOM 7869 N N . ASN B 1 345 ? -27.109 -26.391 -27.438 1 97.19 345 ASN B N 1
ATOM 7870 C CA . ASN B 1 345 ? -26.406 -25.297 -26.781 1 97.19 345 ASN B CA 1
ATOM 7871 C C . ASN B 1 345 ? -25.078 -25 -27.469 1 97.19 345 ASN B C 1
ATOM 7873 O O . ASN B 1 345 ? -24.359 -25.922 -27.859 1 97.19 345 ASN B O 1
ATOM 7877 N N . GLN B 1 346 ? -24.812 -23.719 -27.688 1 95.88 346 GLN B N 1
ATOM 7878 C CA . GLN B 1 346 ? -23.609 -23.312 -28.391 1 95.88 346 GLN B CA 1
ATOM 7879 C C . GLN B 1 346 ? -22.422 -23.188 -27.438 1 95.88 346 GLN B C 1
ATOM 7881 O O . GLN B 1 346 ? -21.266 -23.266 -27.859 1 95.88 346 GLN B O 1
ATOM 7886 N N . VAL B 1 347 ? -22.719 -22.859 -26.188 1 97.31 347 VAL B N 1
ATOM 7887 C CA . VAL B 1 347 ? -21.703 -22.734 -25.156 1 97.31 347 VAL B CA 1
ATOM 7888 C C . VAL B 1 347 ? -22.078 -23.625 -23.969 1 97.31 347 VAL B C 1
ATOM 7890 O O . VAL B 1 347 ? -23.234 -23.688 -23.578 1 97.31 347 VAL B O 1
ATOM 7893 N N . ILE B 1 348 ? -21.109 -24.344 -23.438 1 98.31 348 ILE B N 1
ATOM 7894 C CA . ILE B 1 348 ? -21.328 -25.172 -22.266 1 98.31 348 ILE B CA 1
ATOM 7895 C C . ILE B 1 348 ? -20.281 -24.844 -21.203 1 98.31 348 ILE B C 1
ATOM 7897 O O . ILE B 1 348 ? -19.078 -24.922 -21.453 1 98.31 348 ILE B O 1
ATOM 7901 N N . PHE B 1 349 ? -20.734 -24.438 -20.031 1 98.31 349 PHE B N 1
ATOM 7902 C CA . PHE B 1 349 ? -19.875 -24.312 -18.859 1 98.31 349 PHE B CA 1
ATOM 7903 C C . PHE B 1 349 ? -20 -25.516 -17.953 1 98.31 349 PHE B C 1
ATOM 7905 O O . PHE B 1 349 ? -21.078 -25.828 -17.469 1 98.31 349 PHE B O 1
ATOM 7912 N N . THR B 1 350 ? -18.875 -26.219 -17.781 1 97.06 350 THR B N 1
ATOM 7913 C CA . THR B 1 350 ? -18.844 -27.266 -16.75 1 97.06 350 THR B CA 1
ATOM 7914 C C . THR B 1 350 ? -18.219 -26.734 -15.461 1 97.06 350 THR B C 1
ATOM 7916 O O . THR B 1 350 ? -17.234 -26 -15.5 1 97.06 350 THR B O 1
ATOM 7919 N N . THR B 1 351 ? -18.781 -27.078 -14.289 1 95.62 351 THR B N 1
ATOM 7920 C CA . THR B 1 351 ? -18.562 -26.297 -13.086 1 95.62 351 THR B CA 1
ATOM 7921 C C . THR B 1 351 ? -17.594 -27 -12.141 1 95.62 351 THR B C 1
ATOM 7923 O O . THR B 1 351 ? -17.422 -26.594 -10.992 1 95.62 351 THR B O 1
ATOM 7926 N N . THR B 1 352 ? -17.031 -28.125 -12.562 1 92.12 352 THR B N 1
ATOM 7927 C CA . THR B 1 352 ? -16.078 -28.875 -11.75 1 92.12 352 THR B CA 1
ATOM 7928 C C . THR B 1 352 ? -15.086 -29.625 -12.633 1 92.12 352 THR B C 1
ATOM 7930 O O . THR B 1 352 ? -15.414 -30.016 -13.75 1 92.12 352 THR B O 1
ATOM 7933 N N . PRO B 1 353 ? -13.883 -29.844 -12.109 1 89.88 353 PRO B N 1
ATOM 7934 C CA . PRO B 1 353 ? -12.898 -30.625 -12.867 1 89.88 353 PRO B CA 1
ATOM 7935 C C . PRO B 1 353 ? -13.352 -32.062 -13.141 1 89.88 353 PRO B C 1
ATOM 7937 O O . PRO B 1 353 ? -12.922 -32.656 -14.125 1 89.88 353 PRO B O 1
ATOM 7940 N N . LEU B 1 354 ? -14.234 -32.531 -12.406 1 88.81 354 LEU B N 1
ATOM 7941 C CA . LEU B 1 354 ? -14.703 -33.906 -12.531 1 88.81 354 LEU B CA 1
ATOM 7942 C C . LEU B 1 354 ? -15.438 -34.125 -13.852 1 88.81 354 LEU B C 1
ATOM 7944 O O . LEU B 1 354 ? -15.602 -35.25 -14.297 1 88.81 354 LEU B O 1
ATOM 7948 N N . LEU B 1 355 ? -15.828 -33.062 -14.461 1 91.81 355 LEU B N 1
ATOM 7949 C CA . LEU B 1 355 ? -16.578 -33.156 -15.711 1 91.81 355 LEU B CA 1
ATOM 7950 C C . LEU B 1 355 ? -15.648 -33 -16.906 1 91.81 355 LEU B C 1
ATOM 7952 O O . LEU B 1 355 ? -16.109 -32.938 -18.047 1 91.81 355 LEU B O 1
ATOM 7956 N N . MET B 1 356 ? -14.336 -33 -16.688 1 89.19 356 MET B N 1
ATOM 7957 C CA . MET B 1 356 ? -13.383 -32.781 -17.766 1 89.19 356 MET B CA 1
ATOM 7958 C C . MET B 1 356 ? -13.422 -33.938 -18.781 1 89.19 356 MET B C 1
ATOM 7960 O O . MET B 1 356 ? -13.5 -33.719 -19.984 1 89.19 356 MET B O 1
ATOM 7964 N N . PRO B 1 357 ? -13.398 -35.219 -18.359 1 83.44 357 PRO B N 1
ATOM 7965 C CA . PRO B 1 357 ? -13.422 -36.281 -19.344 1 83.44 357 PRO B CA 1
ATOM 7966 C C . PRO B 1 357 ? -14.648 -36.219 -20.25 1 83.44 357 PRO B C 1
ATOM 7968 O O . PRO B 1 357 ? -14.516 -36.344 -21.469 1 83.44 357 PRO B O 1
ATOM 7971 N N . GLU B 1 358 ? -15.812 -35.969 -19.641 1 90.81 358 GLU B N 1
ATOM 7972 C CA . GLU B 1 358 ? -17.031 -35.875 -20.422 1 90.81 358 GLU B CA 1
ATOM 7973 C C . GLU B 1 358 ? -17 -34.656 -21.344 1 90.81 358 GLU B C 1
ATOM 7975 O O . GLU B 1 358 ? -17.547 -34.688 -22.438 1 90.81 358 GLU B O 1
ATOM 7980 N N . SER B 1 359 ? -16.438 -33.594 -20.859 1 93.62 359 SER B N 1
ATOM 7981 C CA . SER B 1 359 ? -16.297 -32.406 -21.656 1 93.62 359 SER B CA 1
ATOM 7982 C C . SER B 1 359 ? -15.43 -32.656 -22.891 1 93.62 359 SER B C 1
ATOM 7984 O O . SER B 1 359 ? -15.758 -32.188 -23.984 1 93.62 359 SER B O 1
ATOM 7986 N N . LEU B 1 360 ? -14.344 -33.375 -22.688 1 89.62 360 LEU B N 1
ATOM 7987 C CA . LEU B 1 360 ? -13.438 -33.656 -23.781 1 89.62 360 LEU B CA 1
ATOM 7988 C C . LEU B 1 360 ? -14.125 -34.531 -24.844 1 89.62 360 LEU B C 1
ATOM 7990 O O . LEU B 1 360 ? -13.992 -34.281 -26.031 1 89.62 360 LEU B O 1
ATOM 7994 N N . LYS B 1 361 ? -14.812 -35.531 -24.406 1 89.5 361 LYS B N 1
ATOM 7995 C CA . LYS B 1 361 ? -15.539 -36.406 -25.328 1 89.5 361 LYS B CA 1
ATOM 7996 C C . LYS B 1 361 ? -16.547 -35.594 -26.141 1 89.5 361 LYS B C 1
ATOM 7998 O O . LYS B 1 361 ? -16.641 -35.75 -27.359 1 89.5 361 LYS B O 1
ATOM 8003 N N . ALA B 1 362 ? -17.25 -34.75 -25.453 1 93.56 362 ALA B N 1
ATOM 8004 C CA . ALA B 1 362 ? -18.25 -33.938 -26.125 1 93.56 362 ALA B CA 1
ATOM 8005 C C . ALA B 1 362 ? -17.594 -32.969 -27.109 1 93.56 362 ALA B C 1
ATOM 8007 O O . ALA B 1 362 ? -18.125 -32.719 -28.203 1 93.56 362 ALA B O 1
ATOM 8008 N N . ALA B 1 363 ? -16.516 -32.406 -26.75 1 91.75 363 ALA B N 1
ATOM 8009 C CA . ALA B 1 363 ? -15.82 -31.438 -27.609 1 91.75 363 ALA B CA 1
ATOM 8010 C C . ALA B 1 363 ? -15.352 -32.094 -28.891 1 91.75 363 ALA B C 1
ATOM 8012 O O . ALA B 1 363 ? -15.328 -31.469 -29.953 1 91.75 363 ALA B O 1
ATOM 8013 N N . LEU B 1 364 ? -14.938 -33.344 -28.797 1 85.94 364 LEU B N 1
ATOM 8014 C CA . LEU B 1 364 ? -14.492 -34.094 -29.969 1 85.94 364 LEU B CA 1
ATOM 8015 C C . LEU B 1 364 ? -15.672 -34.438 -30.875 1 85.94 364 LEU B C 1
ATOM 8017 O O . LEU B 1 364 ? -15.539 -34.406 -32.094 1 85.94 364 LEU B O 1
ATOM 8021 N N . LYS B 1 365 ? -16.734 -34.688 -30.25 1 89 365 LYS B N 1
ATOM 8022 C CA . LYS B 1 365 ? -17.922 -35.094 -31 1 89 365 LYS B CA 1
ATOM 8023 C C . LYS B 1 365 ? -18.625 -33.875 -31.594 1 89 365 LYS B C 1
ATOM 8025 O O . LYS B 1 365 ? -19.203 -33.938 -32.688 1 89 365 LYS B O 1
ATOM 8030 N N . TYR B 1 366 ? -18.609 -32.781 -30.875 1 92.69 366 TYR B N 1
ATOM 8031 C CA . TYR B 1 366 ? -19.281 -31.562 -31.281 1 92.69 366 TYR B CA 1
ATOM 8032 C C . TYR B 1 366 ? -18.312 -30.375 -31.297 1 92.69 366 TYR B C 1
ATOM 8034 O O . TYR B 1 366 ? -18.406 -29.469 -30.469 1 92.69 366 TYR B O 1
ATOM 8042 N N . PRO B 1 367 ? -17.484 -30.297 -32.281 1 88.88 367 PRO B N 1
ATOM 8043 C CA . PRO B 1 367 ? -16.438 -29.297 -32.312 1 88.88 367 PRO B CA 1
ATOM 8044 C C . PRO B 1 367 ? -16.969 -27.875 -32.438 1 88.88 367 PRO B C 1
ATOM 8046 O O . PRO B 1 367 ? -16.25 -26.906 -32.188 1 88.88 367 PRO B O 1
ATOM 8049 N N . GLU B 1 368 ? -18.203 -27.719 -32.844 1 90.38 368 GLU B N 1
ATOM 8050 C CA . GLU B 1 368 ? -18.797 -26.391 -33 1 90.38 368 GLU B CA 1
ATOM 8051 C C . GLU B 1 368 ? -19.219 -25.812 -31.656 1 90.38 368 GLU B C 1
ATOM 8053 O O . GLU B 1 368 ? -19.422 -24.594 -31.547 1 90.38 368 GLU B O 1
ATOM 8058 N N . VAL B 1 369 ? -19.359 -26.656 -30.641 1 94.56 369 VAL B N 1
ATOM 8059 C CA . VAL B 1 369 ? -19.781 -26.219 -29.312 1 94.56 369 VAL B CA 1
ATOM 8060 C C . VAL B 1 369 ? -18.562 -25.766 -28.516 1 94.56 369 VAL B C 1
ATOM 8062 O O . VAL B 1 369 ? -17.547 -26.453 -28.484 1 94.56 369 VAL B O 1
ATOM 8065 N N . GLN B 1 370 ? -18.656 -24.594 -27.938 1 94.81 370 GLN B N 1
ATOM 8066 C CA . GLN B 1 370 ? -17.594 -24.125 -27.031 1 94.81 370 GLN B CA 1
ATOM 8067 C C . GLN B 1 370 ? -17.797 -24.641 -25.625 1 94.81 370 GLN B C 1
ATOM 8069 O O . GLN B 1 370 ? -18.781 -24.297 -24.953 1 94.81 370 GLN B O 1
ATOM 8074 N N . ILE B 1 371 ? -16.891 -25.453 -25.188 1 96.12 371 ILE B N 1
ATOM 8075 C CA . ILE B 1 371 ? -16.984 -26.047 -23.859 1 96.12 371 ILE B CA 1
ATOM 8076 C C . ILE B 1 371 ? -15.867 -25.516 -22.969 1 96.12 371 ILE B C 1
ATOM 8078 O O . ILE B 1 371 ? -14.695 -25.531 -23.359 1 96.12 371 ILE B O 1
ATOM 8082 N N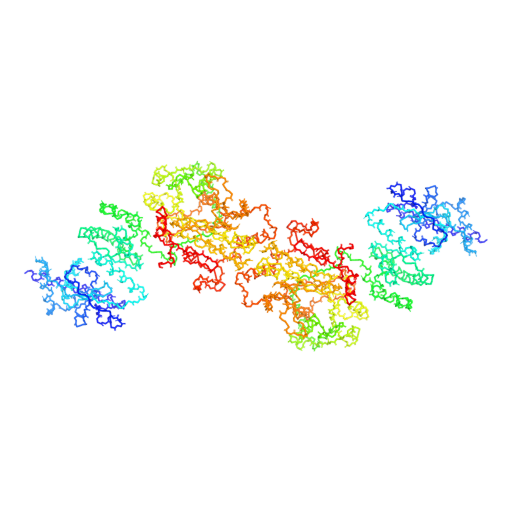 . LEU B 1 372 ? -16.203 -24.953 -21.844 1 96.5 372 LEU B N 1
ATOM 8083 C CA . LEU B 1 372 ? -15.242 -24.5 -20.844 1 96.5 372 LEU B CA 1
ATOM 8084 C C . LEU B 1 372 ? -15.391 -25.312 -19.547 1 96.5 372 LEU B C 1
ATOM 8086 O O . LEU B 1 372 ? -16.5 -25.703 -19.172 1 96.5 372 LEU B O 1
ATOM 8090 N N . ASN B 1 373 ? -14.289 -25.578 -18.922 1 95.5 373 ASN B N 1
ATOM 8091 C CA . ASN B 1 373 ? -14.289 -26.344 -17.672 1 95.5 373 ASN B CA 1
ATOM 8092 C C . ASN B 1 373 ? -13.703 -25.531 -16.516 1 95.5 373 ASN B C 1
ATOM 8094 O O . ASN B 1 373 ? -12.703 -24.828 -16.688 1 95.5 373 ASN B O 1
ATOM 8098 N N . CYS B 1 374 ? -14.375 -25.609 -15.328 1 95.25 374 CYS B N 1
ATOM 8099 C CA . CYS B 1 374 ? -13.891 -24.891 -14.164 1 95.25 374 CYS B CA 1
ATOM 8100 C C . CYS B 1 374 ? -12.766 -25.641 -13.469 1 95.25 374 CYS B C 1
ATOM 8102 O O . CYS B 1 374 ? -13.016 -26.438 -12.562 1 95.25 374 CYS B O 1
ATOM 8104 N N . SER B 1 375 ? -11.555 -25.312 -13.805 1 92.38 375 SER B N 1
ATOM 8105 C CA . SER B 1 375 ? -10.375 -25.938 -13.227 1 92.38 375 SER B CA 1
ATOM 8106 C C . SER B 1 375 ? -9.109 -25.141 -13.547 1 92.38 375 SER B C 1
ATOM 8108 O O . SER B 1 375 ? -9.156 -24.172 -14.312 1 92.38 375 SER B O 1
ATOM 8110 N N . LEU B 1 376 ? -7.984 -25.406 -12.859 1 87.56 376 LEU B N 1
ATOM 8111 C CA . LEU B 1 376 ? -6.723 -24.703 -13.086 1 87.56 376 LEU B CA 1
ATOM 8112 C C . LEU B 1 376 ? -5.754 -25.562 -13.891 1 87.56 376 LEU B C 1
ATOM 8114 O O . LEU B 1 376 ? -4.957 -25.031 -14.672 1 87.56 376 LEU B O 1
ATOM 8118 N N . ASN B 1 377 ? -5.504 -26.812 -13.523 1 66.31 377 ASN B N 1
ATOM 8119 C CA . ASN B 1 377 ? -4.371 -27.562 -14.062 1 66.31 377 ASN B CA 1
ATOM 8120 C C . ASN B 1 377 ? -4.828 -28.656 -15.023 1 66.31 377 ASN B C 1
ATOM 8122 O O . ASN B 1 377 ? -5.625 -29.531 -14.664 1 66.31 377 ASN B O 1
ATOM 8126 N N . TYR B 1 378 ? -5.203 -28.188 -16.297 1 65.75 378 TYR B N 1
ATOM 8127 C CA . TYR B 1 378 ? -5.379 -29.141 -17.391 1 65.75 378 TYR B CA 1
ATOM 8128 C C . TYR B 1 378 ? -4.957 -28.547 -18.719 1 65.75 378 TYR B C 1
ATOM 8130 O O . TYR B 1 378 ? -5.266 -27.375 -19 1 65.75 378 TYR B O 1
ATOM 8138 N N . ALA B 1 379 ? -4.07 -29.266 -19.219 1 73.25 379 ALA B N 1
ATOM 8139 C CA . ALA B 1 379 ? -3.512 -28.797 -20.484 1 73.25 379 ALA B CA 1
ATOM 8140 C C . ALA B 1 379 ? -4.203 -29.469 -21.656 1 73.25 379 ALA B C 1
ATOM 8142 O O . ALA B 1 379 ? -3.666 -30.422 -22.25 1 73.25 379 ALA B O 1
ATOM 8143 N N . TRP B 1 380 ? -5.445 -29.219 -21.75 1 84.5 380 TRP B N 1
ATOM 8144 C CA . TRP B 1 380 ? -6.145 -29.688 -22.938 1 84.5 380 TRP B CA 1
ATOM 8145 C C . TRP B 1 380 ? -6.406 -28.531 -23.906 1 84.5 380 TRP B C 1
ATOM 8147 O O . TRP B 1 380 ? -7.043 -27.547 -23.531 1 84.5 380 TRP B O 1
ATOM 8157 N N . LYS B 1 381 ? -5.965 -28.703 -25.062 1 86.94 381 LYS B N 1
ATOM 8158 C CA . LYS B 1 381 ? -6.086 -27.641 -26.047 1 86.94 381 LYS B CA 1
ATOM 8159 C C . LYS B 1 381 ? -7.535 -27.469 -26.5 1 86.94 381 LYS B C 1
ATOM 8161 O O . LYS B 1 381 ? -7.938 -26.375 -26.906 1 86.94 381 LYS B O 1
ATOM 8166 N N . SER B 1 382 ? -8.344 -28.516 -26.344 1 88.88 382 SER B N 1
ATOM 8167 C CA . SER B 1 382 ? -9.719 -28.516 -26.844 1 88.88 382 SER B CA 1
ATOM 8168 C C . SER B 1 382 ? -10.664 -27.859 -25.828 1 88.88 382 SER B C 1
ATOM 8170 O O . SER B 1 382 ? -11.805 -27.531 -26.172 1 88.88 382 SER B O 1
ATOM 8172 N N . ILE B 1 383 ? -10.219 -27.656 -24.594 1 91.94 383 ILE B N 1
ATOM 8173 C CA . ILE B 1 383 ? -11.117 -27.156 -23.562 1 91.94 383 ILE B CA 1
ATOM 8174 C C . ILE B 1 383 ? -10.461 -26 -22.812 1 91.94 383 ILE B C 1
ATOM 8176 O O . ILE B 1 383 ? -9.664 -26.219 -21.891 1 91.94 383 ILE B O 1
ATOM 8180 N N . PRO B 1 384 ? -10.875 -24.781 -23.078 1 92.56 384 PRO B N 1
ATOM 8181 C CA . PRO B 1 384 ? -10.438 -23.703 -22.188 1 92.56 384 PRO B CA 1
ATOM 8182 C C . PRO B 1 384 ? -10.922 -23.906 -20.75 1 92.56 384 PRO B C 1
ATOM 8184 O O . PRO B 1 384 ? -12.031 -24.391 -20.531 1 92.56 384 PRO B O 1
ATOM 8187 N N . THR B 1 385 ? -10.094 -23.578 -19.828 1 94.25 385 THR B N 1
ATOM 8188 C CA . THR B 1 385 ? -10.453 -23.688 -18.422 1 94.25 385 THR B CA 1
ATOM 8189 C C . THR B 1 385 ? -10.531 -22.312 -17.766 1 94.25 385 THR B C 1
ATOM 8191 O O . THR B 1 385 ? -10.023 -21.328 -18.312 1 94.25 385 THR B O 1
ATOM 8194 N N . TYR B 1 386 ? -11.305 -22.219 -16.719 1 95.44 386 TYR B N 1
ATOM 8195 C CA . TYR B 1 386 ? -11.477 -20.953 -16.016 1 95.44 386 TYR B CA 1
ATOM 8196 C C . TYR B 1 386 ? -11.484 -21.156 -14.508 1 95.44 386 TYR B C 1
ATOM 8198 O O . TYR B 1 386 ? -11.969 -22.172 -14.016 1 95.44 386 TYR B O 1
ATOM 8206 N N . TYR B 1 387 ? -10.906 -20.266 -13.844 1 95.56 387 TYR B N 1
ATOM 8207 C CA . TYR B 1 387 ? -10.875 -20.25 -12.383 1 95.56 387 TYR B CA 1
ATOM 8208 C C . TYR B 1 387 ? -10.578 -18.844 -11.859 1 95.56 387 TYR B C 1
ATOM 8210 O O . TYR B 1 387 ? -10.305 -17.938 -12.633 1 95.56 387 TYR B O 1
ATOM 8218 N N . THR B 1 388 ? -10.695 -18.656 -10.492 1 94.38 388 THR B N 1
ATOM 8219 C CA . THR B 1 388 ? -10.414 -17.344 -9.906 1 94.38 388 THR B CA 1
ATOM 8220 C C . THR B 1 388 ? -9.117 -17.375 -9.109 1 94.38 388 THR B C 1
ATOM 8222 O O . THR B 1 388 ? -8.719 -18.422 -8.594 1 94.38 388 THR B O 1
ATOM 8225 N N . ARG B 1 389 ? -8.43 -16.25 -9.07 1 95.5 389 ARG B N 1
ATOM 8226 C CA . ARG B 1 389 ? -7.227 -16.109 -8.258 1 95.5 389 ARG B CA 1
ATOM 8227 C C . ARG B 1 389 ? -7.578 -15.82 -6.801 1 95.5 389 ARG B C 1
ATOM 8229 O O . ARG B 1 389 ? -7.27 -14.75 -6.285 1 95.5 389 ARG B O 1
ATOM 8236 N N . MET B 1 390 ? -7.996 -16.781 -6.137 1 94.5 390 MET B N 1
ATOM 8237 C CA . MET B 1 390 ? -8.562 -16.641 -4.801 1 94.5 390 MET B CA 1
ATOM 8238 C C . MET B 1 390 ? -7.492 -16.25 -3.789 1 94.5 390 MET B C 1
ATOM 8240 O O . MET B 1 390 ? -7.797 -15.688 -2.74 1 94.5 390 MET B O 1
ATOM 8244 N N . TYR B 1 391 ? -6.195 -16.531 -4.094 1 97 391 TYR B N 1
ATOM 8245 C CA . TYR B 1 391 ? -5.141 -16.234 -3.131 1 97 391 TYR B CA 1
ATOM 8246 C C . TYR B 1 391 ? -5.074 -14.734 -2.842 1 97 391 TYR B C 1
ATOM 8248 O O . TYR B 1 391 ? -4.633 -14.32 -1.767 1 97 391 TYR B O 1
ATOM 8256 N N . GLU B 1 392 ? -5.598 -13.914 -3.746 1 97.5 392 GLU B N 1
ATOM 8257 C CA . GLU B 1 392 ? -5.574 -12.469 -3.551 1 97.5 392 GLU B CA 1
ATOM 8258 C C . GLU B 1 392 ? -6.492 -12.055 -2.402 1 97.5 392 GLU B C 1
ATOM 8260 O O . GLU B 1 392 ? -6.082 -11.297 -1.521 1 97.5 392 GLU B O 1
ATOM 8265 N N . VAL B 1 393 ? -7.738 -12.523 -2.465 1 96 393 VAL B N 1
ATOM 8266 C CA . VAL B 1 393 ? -8.695 -12.156 -1.426 1 96 393 VAL B CA 1
ATOM 8267 C C . VAL B 1 393 ? -8.344 -12.867 -0.123 1 96 393 VAL B C 1
ATOM 8269 O O . VAL B 1 393 ? -8.539 -12.32 0.965 1 96 393 VAL B O 1
ATOM 8272 N N . LYS B 1 394 ? -7.754 -14.062 -0.226 1 97.25 394 LYS B N 1
ATOM 8273 C CA . LYS B 1 394 ? -7.336 -14.766 0.981 1 97.25 394 LYS B CA 1
ATOM 8274 C C . LYS B 1 394 ? -6.207 -14.023 1.692 1 97.25 394 LYS B C 1
ATOM 8276 O O . LYS B 1 394 ? -6.141 -14.016 2.924 1 97.25 394 LYS B O 1
ATOM 8281 N N . PHE B 1 395 ? -5.293 -13.461 0.964 1 98.06 395 PHE B N 1
ATOM 8282 C CA . PHE B 1 395 ? -4.277 -12.586 1.548 1 98.06 395 PHE B CA 1
ATOM 8283 C C . PHE B 1 395 ? -4.926 -11.461 2.35 1 98.06 395 PHE B C 1
ATOM 8285 O O . PHE B 1 395 ? -4.52 -11.188 3.479 1 98.06 395 PHE B O 1
ATOM 8292 N N . LEU B 1 396 ? -5.934 -10.797 1.777 1 98.06 396 LEU B N 1
ATOM 8293 C CA . LEU B 1 396 ? -6.629 -9.688 2.43 1 98.06 396 LEU B CA 1
ATOM 8294 C C . LEU B 1 396 ? -7.312 -10.156 3.711 1 98.06 396 LEU B C 1
ATOM 8296 O O . LEU B 1 396 ? -7.25 -9.477 4.738 1 98.06 396 LEU B O 1
ATOM 8300 N N . THR B 1 397 ? -8.016 -11.312 3.652 1 97.19 397 THR B N 1
ATOM 8301 C CA . THR B 1 397 ? -8.648 -11.836 4.859 1 97.19 397 THR B CA 1
ATOM 8302 C C . THR B 1 397 ? -7.602 -12.203 5.902 1 97.19 397 THR B C 1
ATOM 8304 O O . THR B 1 397 ? -7.852 -12.094 7.105 1 97.19 397 THR B O 1
ATOM 8307 N N . GLY B 1 398 ? -6.441 -12.625 5.426 1 97.69 398 GLY B N 1
ATOM 8308 C CA . GLY B 1 398 ? -5.336 -12.852 6.344 1 97.69 398 GLY B CA 1
ATOM 8309 C C . GLY B 1 398 ? -4.898 -11.594 7.07 1 97.69 398 GLY B C 1
ATOM 8310 O O . GLY B 1 398 ? -4.625 -11.625 8.273 1 97.69 398 GLY B O 1
ATOM 8311 N N . LEU B 1 399 ? -4.777 -10.438 6.34 1 97.56 399 LEU B N 1
ATOM 8312 C CA . LEU B 1 399 ? -4.465 -9.156 6.961 1 97.56 399 LEU B CA 1
ATOM 8313 C C . LEU B 1 399 ? -5.461 -8.836 8.07 1 97.56 399 LEU B C 1
ATOM 8315 O O . LEU B 1 399 ? -5.066 -8.422 9.164 1 97.56 399 LEU B O 1
ATOM 8319 N N . ILE B 1 400 ? -6.766 -9.031 7.793 1 97 400 ILE B N 1
ATOM 8320 C CA . ILE B 1 400 ? -7.828 -8.734 8.75 1 97 400 ILE B CA 1
ATOM 8321 C C . ILE B 1 400 ? -7.691 -9.648 9.969 1 97 400 ILE B C 1
ATOM 8323 O O . ILE B 1 400 ? -7.746 -9.18 11.109 1 97 400 ILE B O 1
ATOM 8327 N N . ALA B 1 401 ? -7.504 -10.945 9.68 1 96.5 401 ALA B N 1
ATOM 8328 C CA . ALA B 1 401 ? -7.387 -11.906 10.766 1 96.5 401 ALA B CA 1
ATOM 8329 C C . ALA B 1 401 ? -6.215 -11.57 11.68 1 96.5 401 ALA B C 1
ATOM 8331 O O . ALA B 1 401 ? -6.352 -11.586 12.906 1 96.5 401 ALA B O 1
ATOM 8332 N N . GLY B 1 402 ? -5.055 -11.32 11.07 1 95.62 402 GLY B N 1
ATOM 8333 C CA . GLY B 1 402 ? -3.893 -10.938 11.852 1 95.62 402 GLY B CA 1
ATOM 8334 C C . GLY B 1 402 ? -4.125 -9.688 12.688 1 95.62 402 GLY B C 1
ATOM 8335 O O . GLY B 1 402 ? -3.703 -9.617 13.844 1 95.62 402 GLY B O 1
ATOM 8336 N N . SER B 1 403 ? -4.707 -8.703 12.109 1 93.81 403 SER B N 1
ATOM 8337 C CA . SER B 1 403 ? -4.977 -7.434 12.781 1 93.81 403 SER B CA 1
ATOM 8338 C C . SER B 1 403 ? -5.957 -7.621 13.93 1 93.81 403 SER B C 1
ATOM 8340 O O . SER B 1 403 ? -5.801 -7.008 14.992 1 93.81 403 SER B O 1
ATOM 8342 N N . MET B 1 404 ? -6.957 -8.5 13.758 1 91.5 404 MET B N 1
ATOM 8343 C CA . MET B 1 404 ? -8.047 -8.656 14.711 1 91.5 404 MET B CA 1
ATOM 8344 C C . MET B 1 404 ? -7.664 -9.617 15.828 1 91.5 404 MET B C 1
ATOM 8346 O O . MET B 1 404 ? -8.289 -9.625 16.891 1 91.5 404 MET B O 1
ATOM 8350 N N . ALA B 1 405 ? -6.645 -10.391 15.586 1 90.06 405 ALA B N 1
ATOM 8351 C CA . ALA B 1 405 ? -6.211 -11.367 16.578 1 90.06 405 ALA B CA 1
ATOM 8352 C C . ALA B 1 405 ? -5.66 -10.672 17.828 1 90.06 405 ALA B C 1
ATOM 8354 O O . ALA B 1 405 ? -4.961 -9.664 17.719 1 90.06 405 ALA B O 1
ATOM 8355 N N . LYS B 1 406 ? -6 -11.102 19.062 1 80.31 406 LYS B N 1
ATOM 8356 C CA . LYS B 1 406 ? -5.555 -10.555 20.328 1 80.31 406 LYS B CA 1
ATOM 8357 C C . LYS B 1 406 ? -4.465 -11.43 20.953 1 80.31 406 LYS B C 1
ATOM 8359 O O . LYS B 1 406 ? -4.531 -11.766 22.141 1 80.31 406 LYS B O 1
ATOM 8364 N N . GLY B 1 407 ? -3.521 -11.93 20.172 1 75.5 407 GLY B N 1
ATOM 8365 C CA . GLY B 1 407 ? -2.449 -12.781 20.656 1 75.5 407 GLY B CA 1
ATOM 8366 C C . GLY B 1 407 ? -2.773 -14.258 20.547 1 75.5 407 GLY B C 1
ATOM 8367 O O . GLY B 1 407 ? -1.92 -15.109 20.812 1 75.5 407 GLY B O 1
ATOM 8368 N N . GLU B 1 408 ? -3.939 -14.539 20.172 1 81.44 408 GLU B N 1
ATOM 8369 C CA . GLU B 1 408 ? -4.355 -15.93 20.047 1 81.44 408 GLU B CA 1
ATOM 8370 C C . GLU B 1 408 ? -4.047 -16.469 18.656 1 81.44 408 GLU B C 1
ATOM 8372 O O . GLU B 1 408 ? -3.895 -15.695 17.703 1 81.44 408 GLU B O 1
ATOM 8377 N N . ASN B 1 409 ? -3.992 -17.781 18.641 1 89.56 409 ASN B N 1
ATOM 8378 C CA . ASN B 1 409 ? -3.775 -18.438 17.344 1 89.56 409 ASN B CA 1
ATOM 8379 C C . ASN B 1 409 ? -5.055 -18.469 16.516 1 89.56 409 ASN B C 1
ATOM 8381 O O . ASN B 1 409 ? -6.148 -18.281 17.047 1 89.56 409 ASN B O 1
ATOM 8385 N N . ILE B 1 410 ? -4.906 -18.594 15.227 1 94.69 410 ILE B N 1
ATOM 8386 C CA . ILE B 1 410 ? -6.008 -18.516 14.281 1 94.69 410 ILE B CA 1
ATOM 8387 C C . ILE B 1 410 ? -6.25 -19.906 13.664 1 94.69 410 ILE B C 1
ATOM 8389 O O . ILE B 1 410 ? -5.309 -20.672 13.461 1 94.69 410 ILE B O 1
ATOM 8393 N N . GLY B 1 411 ? -7.5 -20.219 13.469 1 95.12 411 GLY B N 1
ATOM 8394 C CA . GLY B 1 411 ? -7.84 -21.422 12.727 1 95.12 411 GLY B CA 1
ATOM 8395 C C . GLY B 1 411 ? -8.102 -21.172 11.258 1 95.12 411 GLY B C 1
ATOM 8396 O O . GLY B 1 411 ? -8.594 -20.094 10.883 1 95.12 411 GLY B O 1
ATOM 8397 N N . TYR B 1 412 ? -7.762 -22.141 10.406 1 95.19 412 TYR B N 1
ATOM 8398 C CA . TYR B 1 412 ? -8.047 -22.109 8.977 1 95.19 412 TYR B CA 1
ATOM 8399 C C . TYR B 1 412 ? -8.633 -23.438 8.508 1 95.19 412 TYR B C 1
ATOM 8401 O O . TYR B 1 412 ? -8.008 -24.484 8.664 1 95.19 412 TYR B O 1
ATOM 8409 N N . GLU B 1 413 ? -9.773 -23.328 7.949 1 92.06 413 GLU B N 1
ATOM 8410 C CA . GLU B 1 413 ? -10.422 -24.516 7.391 1 92.06 413 GLU B CA 1
ATOM 8411 C C . GL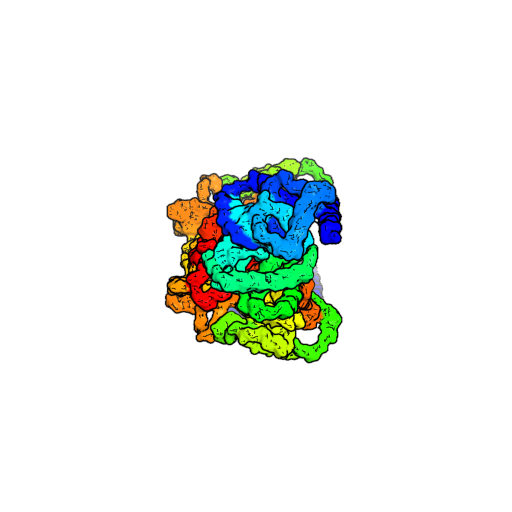U B 1 413 ? -10.297 -24.547 5.871 1 92.06 413 GLU B C 1
ATOM 8413 O O . GLU B 1 413 ? -10.672 -23.578 5.191 1 92.06 413 GLU B O 1
ATOM 8418 N N . ALA B 1 414 ? -9.719 -25.609 5.352 1 91.56 414 ALA B N 1
ATOM 8419 C CA . ALA B 1 414 ? -9.609 -25.859 3.914 1 91.56 414 ALA B CA 1
ATOM 8420 C C . ALA B 1 414 ? -10.367 -27.125 3.518 1 91.56 414 ALA B C 1
ATOM 8422 O O . ALA B 1 414 ? -10.57 -28.016 4.34 1 91.56 414 ALA B O 1
ATOM 8423 N N . ASP B 1 415 ? -10.797 -27.188 2.33 1 88.38 415 ASP B N 1
ATOM 8424 C CA . ASP B 1 415 ? -11.609 -28.312 1.87 1 88.38 415 ASP B CA 1
ATOM 8425 C C . ASP B 1 415 ? -10.727 -29.422 1.312 1 88.38 415 ASP B C 1
ATOM 8427 O O . ASP B 1 415 ? -10.531 -30.453 1.966 1 88.38 415 ASP B O 1
ATOM 8431 N N . TYR B 1 416 ? -10.188 -29.25 0.067 1 89.81 416 TYR B N 1
ATOM 8432 C CA . TYR B 1 416 ? -9.398 -30.266 -0.626 1 89.81 416 TYR B CA 1
ATOM 8433 C C . TYR B 1 416 ? -8 -29.734 -0.945 1 89.81 416 TYR B C 1
ATOM 8435 O O . TYR B 1 416 ? -7.836 -28.562 -1.285 1 89.81 416 TYR B O 1
ATOM 8443 N N . PRO B 1 417 ? -6.973 -30.609 -0.826 1 93.06 417 PRO B N 1
ATOM 8444 C CA . PRO B 1 417 ? -5.629 -30.188 -1.241 1 93.06 417 PRO B CA 1
ATOM 8445 C C . PRO B 1 417 ? -5.434 -30.25 -2.754 1 93.06 417 PRO B C 1
ATOM 8447 O O . PRO B 1 417 ? -4.664 -31.078 -3.25 1 93.06 417 PRO B O 1
ATOM 8450 N N . ILE B 1 418 ? -6.113 -29.406 -3.467 1 91.81 418 ILE B N 1
ATOM 8451 C CA . ILE B 1 418 ? -6.082 -29.344 -4.926 1 91.81 418 ILE B CA 1
ATOM 8452 C C . ILE B 1 418 ? -5.32 -28.094 -5.375 1 91.81 418 ILE B C 1
ATOM 8454 O O . ILE B 1 418 ? -4.961 -27.25 -4.555 1 91.81 418 ILE B O 1
ATOM 8458 N N . TYR B 1 419 ? -5.055 -28.031 -6.656 1 92.12 419 TYR B N 1
ATOM 8459 C CA . TYR B 1 419 ? -4.344 -26.891 -7.227 1 92.12 419 TYR B CA 1
ATOM 8460 C C . TYR B 1 419 ? -5.004 -25.578 -6.82 1 92.12 419 TYR B C 1
ATOM 8462 O O . TYR B 1 419 ? -6.223 -25.438 -6.93 1 92.12 419 TYR B O 1
ATOM 8470 N N . GLY B 1 420 ? -4.18 -24.688 -6.348 1 93.69 420 GLY B N 1
ATOM 8471 C CA . GLY B 1 420 ? -4.652 -23.375 -5.949 1 93.69 420 GLY B CA 1
ATOM 8472 C C . GLY B 1 420 ? -4.98 -23.281 -4.469 1 93.69 420 GLY B C 1
ATOM 8473 O O . GLY B 1 420 ? -4.891 -22.203 -3.879 1 93.69 420 GLY B O 1
ATOM 8474 N N . SER B 1 421 ? -5.32 -24.375 -3.844 1 94.06 421 SER B N 1
ATOM 8475 C CA . SER B 1 421 ? -5.77 -24.359 -2.455 1 94.06 421 SER B CA 1
ATOM 8476 C C . SER B 1 421 ? -4.625 -24.016 -1.507 1 94.06 421 SER B C 1
ATOM 8478 O O . SER B 1 421 ? -4.801 -23.25 -0.567 1 94.06 421 SER B O 1
ATOM 8480 N N . VAL B 1 422 ? -3.5 -24.625 -1.751 1 96.19 422 VAL B N 1
ATOM 8481 C CA . VAL B 1 422 ? -2.363 -24.375 -0.868 1 96.19 422 VAL B CA 1
ATOM 8482 C C . VAL B 1 422 ? -1.899 -22.938 -1.01 1 96.19 422 VAL B C 1
ATOM 8484 O O . VAL B 1 422 ? -1.488 -22.312 -0.03 1 96.19 422 VAL B O 1
ATOM 8487 N N . ALA B 1 423 ? -1.965 -22.438 -2.207 1 96.88 423 ALA B N 1
ATOM 8488 C CA . ALA B 1 423 ? -1.642 -21.031 -2.42 1 96.88 423 ALA B CA 1
ATOM 8489 C C . ALA B 1 423 ? -2.574 -20.125 -1.618 1 96.88 423 ALA B C 1
ATOM 8491 O O . ALA B 1 423 ? -2.145 -19.109 -1.081 1 96.88 423 ALA B O 1
ATOM 8492 N N . ASN B 1 424 ? -3.859 -20.5 -1.572 1 96.81 424 ASN B N 1
ATOM 8493 C CA . ASN B 1 42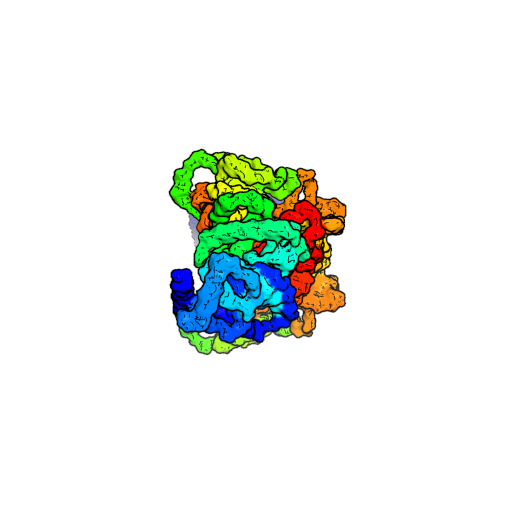4 ? -4.824 -19.75 -0.779 1 96.81 424 ASN B CA 1
ATOM 8494 C C . ASN B 1 424 ? -4.441 -19.719 0.699 1 96.81 424 ASN B C 1
ATOM 8496 O O . ASN B 1 424 ? -4.477 -18.672 1.341 1 96.81 424 ASN B O 1
ATOM 8500 N N . ILE B 1 425 ? -4.105 -20.844 1.208 1 97.19 425 ILE B N 1
ATOM 8501 C CA . ILE B 1 425 ? -3.727 -21 2.607 1 97.19 425 ILE B CA 1
ATOM 8502 C C . ILE B 1 425 ? -2.484 -20.156 2.898 1 97.19 425 ILE B C 1
ATOM 8504 O O . ILE B 1 425 ? -2.445 -19.406 3.883 1 97.19 425 ILE B O 1
ATOM 8508 N N . ASN B 1 426 ? -1.503 -20.297 2.014 1 97.94 426 ASN B N 1
ATOM 8509 C CA . ASN B 1 426 ? -0.248 -19.562 2.195 1 97.94 426 ASN B CA 1
ATOM 8510 C C . ASN B 1 426 ? -0.447 -18.062 2.072 1 97.94 426 ASN B C 1
ATOM 8512 O O . ASN B 1 426 ? 0.194 -17.281 2.783 1 97.94 426 ASN B O 1
ATOM 8516 N N . ALA B 1 427 ? -1.267 -17.641 1.138 1 98 427 ALA B N 1
ATOM 8517 C CA . ALA B 1 427 ? -1.548 -16.219 1.004 1 98 427 ALA B CA 1
ATOM 8518 C C . ALA B 1 427 ? -2.176 -15.664 2.279 1 98 427 ALA B C 1
ATOM 8520 O O . ALA B 1 427 ? -1.811 -14.578 2.734 1 98 427 ALA B O 1
ATOM 8521 N N . PHE B 1 428 ? -3.176 -16.406 2.846 1 97.81 428 PHE B N 1
ATOM 8522 C CA . PHE B 1 428 ? -3.77 -16.047 4.129 1 97.81 428 PHE B CA 1
ATOM 8523 C C . PHE B 1 428 ? -2.699 -15.938 5.207 1 97.81 428 PHE B C 1
ATOM 8525 O O . PHE B 1 428 ? -2.668 -14.953 5.957 1 97.81 428 PHE B O 1
ATOM 8532 N N . ALA B 1 429 ? -1.834 -16.906 5.242 1 97.56 429 ALA B N 1
ATOM 8533 C CA . ALA B 1 429 ? -0.77 -16.953 6.242 1 97.56 429 ALA B CA 1
ATOM 8534 C C . ALA B 1 429 ? 0.178 -15.766 6.09 1 97.56 429 ALA B C 1
ATOM 8536 O O . ALA B 1 429 ? 0.649 -15.211 7.086 1 97.56 429 ALA B O 1
ATOM 8537 N N . LEU B 1 430 ? 0.515 -15.453 4.895 1 96.88 430 LEU B N 1
ATOM 8538 C CA . LEU B 1 430 ? 1.367 -14.297 4.625 1 96.88 430 LEU B CA 1
ATOM 8539 C C . LEU B 1 430 ? 0.719 -13.016 5.133 1 96.88 430 LEU B C 1
ATOM 8541 O O . LEU B 1 430 ? 1.396 -12.156 5.699 1 96.88 430 LEU B O 1
ATOM 8545 N N . GLY B 1 431 ? -0.589 -12.852 4.824 1 97.56 431 GLY B N 1
ATOM 8546 C CA . GLY B 1 431 ? -1.305 -11.695 5.348 1 97.56 431 GLY B CA 1
ATOM 8547 C C . GLY B 1 431 ? -1.224 -11.578 6.859 1 97.56 431 GLY B C 1
ATOM 8548 O O . GLY B 1 431 ? -0.954 -10.5 7.391 1 97.56 431 GLY B O 1
ATOM 8549 N N . VAL B 1 432 ? -1.452 -12.695 7.551 1 96.69 432 VAL B N 1
ATOM 8550 C CA . VAL B 1 432 ? -1.37 -12.734 9.008 1 96.69 432 VAL B CA 1
ATOM 8551 C C . VAL B 1 432 ? 0.033 -12.328 9.453 1 96.69 432 VAL B C 1
ATOM 8553 O O . VAL B 1 432 ? 0.188 -11.484 10.344 1 96.69 432 VAL B O 1
ATOM 8556 N N . ALA B 1 433 ? 1.082 -12.93 8.859 1 94.62 433 ALA B N 1
ATOM 8557 C CA . ALA B 1 433 ? 2.473 -12.711 9.25 1 94.62 433 ALA B CA 1
ATOM 8558 C C . ALA B 1 433 ? 2.875 -11.258 9.047 1 94.62 433 ALA B C 1
ATOM 8560 O O . ALA B 1 433 ? 3.717 -10.734 9.781 1 94.62 433 ALA B O 1
ATOM 8561 N N . MET B 1 434 ? 2.305 -10.586 8.102 1 94.69 434 MET B N 1
ATOM 8562 C CA . MET B 1 434 ? 2.641 -9.203 7.793 1 94.69 434 MET B CA 1
ATOM 8563 C C . MET B 1 434 ? 2.258 -8.273 8.938 1 94.69 434 MET B C 1
ATOM 8565 O O . MET B 1 434 ? 2.959 -7.305 9.219 1 94.69 434 MET B O 1
ATOM 8569 N N . VAL B 1 435 ? 1.14 -8.547 9.609 1 95.38 435 VAL B N 1
ATOM 8570 C CA . VAL B 1 435 ? 0.629 -7.602 10.602 1 95.38 435 VAL B CA 1
ATOM 8571 C C . VAL B 1 435 ? 0.827 -8.172 12 1 95.38 435 VAL B C 1
ATOM 8573 O O . VAL B 1 435 ? 0.859 -7.426 12.984 1 95.38 435 VAL B O 1
ATOM 8576 N N . ASN B 1 436 ? 0.906 -9.438 12.109 1 93.75 436 ASN B N 1
ATOM 8577 C CA . ASN B 1 436 ? 1.094 -10.109 13.391 1 93.75 436 ASN B CA 1
ATOM 8578 C C . ASN B 1 436 ? 1.994 -11.336 13.258 1 93.75 436 ASN B C 1
ATOM 8580 O O . ASN B 1 436 ? 1.512 -12.469 13.258 1 93.75 436 ASN B O 1
ATOM 8584 N N . PRO B 1 437 ? 3.33 -11.188 13.273 1 92.12 437 PRO B N 1
ATOM 8585 C CA . PRO B 1 437 ? 4.277 -12.258 12.961 1 92.12 437 PRO B CA 1
ATOM 8586 C C . PRO B 1 437 ? 4.328 -13.344 14.031 1 92.12 437 PRO B C 1
ATOM 8588 O O . PRO B 1 437 ? 4.887 -14.414 13.805 1 92.12 437 PRO B O 1
ATOM 8591 N N . ASN B 1 438 ? 3.682 -13.133 15.141 1 88.56 438 ASN B N 1
ATOM 8592 C CA . ASN B 1 438 ? 3.797 -14.07 16.25 1 88.56 438 ASN B CA 1
ATOM 8593 C C . ASN B 1 438 ? 2.646 -15.078 16.25 1 88.56 438 ASN B C 1
ATOM 8595 O O . ASN B 1 438 ? 2.662 -16.047 17.016 1 88.56 438 ASN B O 1
ATOM 8599 N N . ILE B 1 439 ? 1.715 -14.906 15.43 1 92 439 ILE B N 1
ATOM 8600 C CA . ILE B 1 439 ? 0.51 -15.727 15.438 1 92 439 ILE B CA 1
ATOM 8601 C C . ILE B 1 439 ? 0.726 -16.969 14.57 1 92 439 ILE B C 1
ATOM 8603 O O . ILE B 1 439 ? 1.327 -16.891 13.5 1 92 439 ILE B O 1
ATOM 8607 N N . LYS B 1 440 ? 0.291 -18.156 15.062 1 94 440 LYS B N 1
ATOM 8608 C CA . LYS B 1 440 ? 0.273 -19.391 14.289 1 94 440 LYS B CA 1
ATOM 8609 C C . LYS B 1 440 ? -1.122 -19.672 13.742 1 94 440 LYS B C 1
ATOM 8611 O O . LYS B 1 440 ? -2.121 -19.25 14.312 1 94 440 LYS B O 1
ATOM 8616 N N . ILE B 1 441 ? -1.138 -20.328 12.617 1 95.75 441 ILE B N 1
ATOM 8617 C CA . ILE B 1 441 ? -2.385 -20.688 11.953 1 95.75 441 ILE B CA 1
ATOM 8618 C C . ILE B 1 441 ? -2.564 -22.203 12.008 1 95.75 441 ILE B C 1
ATOM 8620 O O . ILE B 1 441 ? -1.742 -22.953 11.477 1 95.75 441 ILE B O 1
ATOM 8624 N N . TYR B 1 442 ? -3.59 -22.641 12.641 1 95.12 442 TYR B N 1
ATOM 8625 C CA . TYR B 1 442 ? -3.9 -24.062 12.727 1 95.12 442 TYR B CA 1
ATOM 8626 C C . TYR B 1 442 ? -4.793 -24.5 11.57 1 95.12 442 TYR B C 1
ATOM 8628 O O . TYR B 1 442 ? -5.945 -24.062 11.469 1 95.12 442 TYR B O 1
ATOM 8636 N N . LEU B 1 443 ? -4.234 -25.391 10.703 1 94.31 443 LEU B N 1
ATOM 8637 C CA . LEU B 1 443 ? -4.883 -25.812 9.469 1 94.31 443 LEU B CA 1
ATOM 8638 C C . LEU B 1 443 ? -5.68 -27.094 9.68 1 94.31 443 LEU B C 1
ATOM 8640 O O . LEU B 1 443 ? -5.184 -28.047 10.281 1 94.31 443 LEU B O 1
ATOM 8644 N N . ASN B 1 444 ? -6.898 -27.031 9.297 1 92.5 444 ASN B N 1
ATOM 8645 C CA . ASN B 1 444 ? -7.773 -28.203 9.297 1 92.5 444 ASN B CA 1
ATOM 8646 C C . ASN B 1 444 ? -8.367 -28.438 7.91 1 92.5 444 ASN B C 1
ATOM 8648 O O . ASN B 1 444 ? -8.93 -27.531 7.297 1 92.5 444 ASN B O 1
ATOM 8652 N N . TRP B 1 445 ? -8.234 -29.703 7.395 1 91.5 445 TRP B N 1
ATOM 8653 C CA . TRP B 1 445 ? -8.844 -30.094 6.133 1 91.5 445 TRP B CA 1
ATOM 8654 C C . TRP B 1 445 ? -10.172 -30.828 6.367 1 91.5 445 TRP B C 1
ATOM 8656 O O . TRP B 1 445 ? -10.203 -31.875 6.996 1 91.5 445 TRP B O 1
ATOM 8666 N N . THR B 1 446 ? -11.234 -30.281 5.871 1 86.75 446 THR B N 1
ATOM 8667 C CA . THR B 1 446 ? -12.555 -30.859 6.086 1 86.75 446 THR B CA 1
ATOM 8668 C C . THR B 1 446 ? -12.672 -32.219 5.391 1 86.75 446 THR B C 1
ATOM 8670 O O . THR B 1 446 ? -13.477 -33.062 5.789 1 86.75 446 THR B O 1
ATOM 8673 N N . SER B 1 447 ? -11.828 -32.5 4.348 1 89.12 447 SER B N 1
ATOM 8674 C CA . SER B 1 447 ? -11.875 -33.719 3.57 1 89.12 447 SER B CA 1
ATOM 8675 C C . SER B 1 447 ? -11.039 -34.812 4.219 1 89.12 447 SER B C 1
ATOM 8677 O O . SER B 1 447 ? -11.047 -35.969 3.771 1 89.12 447 SER B O 1
ATOM 8679 N N . GLU B 1 448 ? -10.273 -34.5 5.191 1 89.06 448 GLU B N 1
ATOM 8680 C CA . GLU B 1 448 ? -9.414 -35.469 5.852 1 89.06 448 GLU B CA 1
ATOM 8681 C C . GLU B 1 448 ? -10.227 -36.375 6.766 1 89.06 448 GLU B C 1
ATOM 8683 O O . GLU B 1 448 ? -11.172 -35.938 7.418 1 89.06 448 GLU B O 1
ATOM 8688 N N . LYS B 1 449 ? -9.758 -37.781 6.832 1 87.19 449 LYS B N 1
ATOM 8689 C CA . LYS B 1 449 ? -10.406 -38.75 7.703 1 87.19 449 LYS B CA 1
ATOM 8690 C C . LYS B 1 449 ? -10.109 -38.438 9.172 1 87.19 449 LYS B C 1
ATOM 8692 O O . LYS B 1 449 ? -8.977 -38.125 9.523 1 87.19 449 LYS B O 1
ATOM 8697 N N . GLY B 1 450 ? -10.938 -38.781 10.117 1 71.62 450 GLY B N 1
ATOM 8698 C CA . GLY B 1 450 ? -10.758 -38.906 11.555 1 71.62 450 GLY B CA 1
ATOM 8699 C C . GLY B 1 450 ? -10.297 -37.594 12.203 1 71.62 450 GLY B C 1
ATOM 8700 O O . GLY B 1 450 ? -10.211 -37.531 13.43 1 71.62 450 GLY B O 1
ATOM 8701 N N . LYS B 1 451 ? -9.641 -36.656 11.633 1 60.28 451 LYS B N 1
ATOM 8702 C CA . LYS B 1 451 ? -8.953 -35.594 12.344 1 60.28 451 LYS B CA 1
ATOM 8703 C C . LYS B 1 451 ? -9.953 -34.625 12.992 1 60.28 451 LYS B C 1
ATOM 8705 O O . LYS B 1 451 ? -11.055 -34.438 12.469 1 60.28 451 LYS B O 1
ATOM 8710 N N . GLN B 1 452 ? -9.625 -34.25 14.242 1 55.69 452 GLN B N 1
ATOM 8711 C CA . GLN B 1 452 ? -10.336 -33.562 15.305 1 55.69 452 GLN B CA 1
ATOM 8712 C C . GLN B 1 452 ? -10.734 -32.156 14.859 1 55.69 452 GLN B C 1
ATOM 8714 O O . GLN B 1 452 ? -9.93 -31.219 14.93 1 55.69 452 GLN B O 1
ATOM 8719 N N . LYS B 1 453 ? -11.797 -31.797 14.094 1 58.19 453 LYS B N 1
ATOM 8720 C CA . LYS B 1 453 ? -12.555 -30.594 13.781 1 58.19 453 LYS B CA 1
ATOM 8721 C C . LYS B 1 453 ? -12.609 -29.656 14.984 1 58.19 453 LYS B C 1
ATOM 8723 O O . LYS B 1 453 ? -12.5 -28.438 14.836 1 58.19 453 LYS B O 1
ATOM 8728 N N . ALA B 1 454 ? -12.68 -30.25 16.156 1 55.25 454 ALA B N 1
ATOM 8729 C CA . ALA B 1 454 ? -13.117 -29.516 17.344 1 55.25 454 ALA B CA 1
ATOM 8730 C C . ALA B 1 454 ? -12.062 -28.5 17.781 1 55.25 454 ALA B C 1
ATOM 8732 O O . ALA B 1 454 ? -12.391 -27.391 18.203 1 55.25 454 ALA B O 1
ATOM 8733 N N . ALA B 1 455 ? -10.852 -28.672 17.344 1 69.38 455 ALA B N 1
ATOM 8734 C CA . ALA B 1 455 ? -9.836 -27.828 17.969 1 69.38 455 ALA B CA 1
ATOM 8735 C C . ALA B 1 455 ? -9.695 -26.5 17.234 1 69.38 455 ALA B C 1
ATOM 8737 O O . ALA B 1 455 ? -9.602 -25.453 17.875 1 69.38 455 ALA B O 1
ATOM 8738 N N . VAL B 1 456 ? -10.016 -26.5 15.945 1 79.31 456 VAL B N 1
ATOM 8739 C CA . VAL B 1 456 ? -9.875 -25.281 15.172 1 79.31 456 VAL B CA 1
ATOM 8740 C C . VAL B 1 456 ? -11.102 -24.391 15.383 1 79.31 456 VAL B C 1
ATOM 8742 O O . VAL B 1 456 ? -10.969 -23.172 15.578 1 79.31 456 VAL B O 1
ATOM 8745 N N . GLU B 1 457 ? -12.227 -25.062 15.555 1 75.19 457 GLU B N 1
ATOM 8746 C CA . GLU B 1 457 ? -13.469 -24.312 15.695 1 75.19 457 GLU B CA 1
ATOM 8747 C C . GLU B 1 457 ? -13.562 -23.656 17.062 1 75.19 457 GLU B C 1
ATOM 8749 O O . GLU B 1 457 ? -14.383 -22.75 17.281 1 75.19 457 GLU B O 1
ATOM 8754 N N . GLU B 1 458 ? -12.672 -24.109 17.906 1 80.06 458 GLU B N 1
ATOM 8755 C CA . GLU B 1 458 ? -12.719 -23.594 19.266 1 80.06 458 GLU B CA 1
ATOM 8756 C C . GLU B 1 458 ? -11.812 -22.375 19.438 1 80.06 458 GLU B C 1
ATOM 8758 O O . GLU B 1 458 ? -11.859 -21.703 20.453 1 80.06 458 GLU B O 1
ATOM 8763 N N . LEU B 1 459 ? -11.156 -22.141 18.359 1 87.31 459 LEU B N 1
ATOM 8764 C CA . LEU B 1 459 ? -10.258 -21 18.438 1 87.31 459 LEU B CA 1
ATOM 8765 C C . LEU B 1 459 ? -11.031 -19.688 18.328 1 87.31 459 LEU B C 1
ATOM 8767 O O . LEU B 1 459 ? -12.141 -19.672 17.781 1 87.31 459 LEU B O 1
ATOM 8771 N N . ALA B 1 460 ? -10.5 -18.703 18.781 1 87.06 460 ALA B N 1
ATOM 8772 C CA . ALA B 1 460 ? -11.172 -17.422 18.922 1 87.06 460 ALA B CA 1
ATOM 8773 C C . ALA B 1 460 ? -11.406 -16.781 17.547 1 87.06 460 ALA B C 1
ATOM 8775 O O . ALA B 1 460 ? -12.359 -16.016 17.375 1 87.06 460 ALA B O 1
ATOM 8776 N N . LEU B 1 461 ? -10.57 -17.016 16.672 1 92.25 461 LEU B N 1
ATOM 8777 C CA . LEU B 1 461 ? -10.672 -16.5 15.312 1 92.25 461 LEU B CA 1
ATOM 8778 C C . LEU B 1 461 ? -10.445 -17.609 14.289 1 92.25 461 LEU B C 1
ATOM 8780 O O . LEU B 1 461 ? -9.453 -18.344 14.375 1 92.25 461 LEU B O 1
ATOM 8784 N N . VAL B 1 462 ? -11.422 -17.797 13.32 1 92.44 462 VAL B N 1
ATOM 8785 C CA . VAL B 1 462 ? -11.352 -18.922 12.391 1 92.44 462 VAL B CA 1
ATOM 8786 C C . VAL B 1 462 ? -11.695 -18.453 10.984 1 92.44 462 VAL B C 1
ATOM 8788 O O . VAL B 1 462 ? -12.633 -17.672 10.789 1 92.44 462 VAL B O 1
ATOM 8791 N N . SER B 1 463 ? -10.836 -18.75 10.055 1 93.5 463 SER B N 1
ATOM 8792 C CA . SER B 1 463 ? -11.172 -18.609 8.641 1 93.5 463 SER B CA 1
ATOM 8793 C C . SER B 1 463 ? -11.82 -19.875 8.094 1 93.5 463 SER B C 1
ATOM 8795 O O . SER B 1 463 ? -11.172 -20.922 7.996 1 93.5 463 SER B O 1
ATOM 8797 N N . ALA B 1 464 ? -13.078 -19.766 7.766 1 88.38 464 ALA B N 1
ATOM 8798 C CA . ALA B 1 464 ? -13.852 -20.922 7.305 1 88.38 464 ALA B CA 1
ATOM 8799 C C . ALA B 1 464 ? -14.281 -20.734 5.848 1 88.38 464 ALA B C 1
ATOM 8801 O O . ALA B 1 464 ? -13.68 -19.953 5.109 1 88.38 464 ALA B O 1
ATOM 8802 N N . ARG B 1 465 ? -15.211 -21.562 5.414 1 81.62 465 ARG B N 1
ATOM 8803 C CA . ARG B 1 465 ? -15.703 -21.484 4.043 1 81.62 465 ARG B CA 1
ATOM 8804 C C . ARG B 1 465 ? -16.359 -20.141 3.77 1 81.62 465 ARG B C 1
ATOM 8806 O O . ARG B 1 465 ? -17.031 -19.578 4.641 1 81.62 465 ARG B O 1
ATOM 8813 N N . ASP B 1 466 ? -16.188 -19.547 2.594 1 73.75 466 ASP B N 1
ATOM 8814 C CA . ASP B 1 466 ? -16.531 -18.172 2.268 1 73.75 466 ASP B CA 1
ATOM 8815 C C . ASP B 1 466 ? -18.047 -18.031 2.029 1 73.75 466 ASP B C 1
ATOM 8817 O O . ASP B 1 466 ? -18.562 -16.922 2.004 1 73.75 466 ASP B O 1
ATOM 8821 N N . MET B 1 467 ? -18.703 -19.031 1.65 1 64.75 467 MET B N 1
ATOM 8822 C CA . MET B 1 467 ? -20.109 -18.875 1.259 1 64.75 467 MET B CA 1
ATOM 8823 C C . MET B 1 467 ? -21.031 -19.594 2.234 1 64.75 467 MET B C 1
ATOM 8825 O O . MET B 1 467 ? -20.625 -20.578 2.861 1 64.75 467 MET B O 1
ATOM 8829 N N . ILE B 1 468 ? -22.188 -18.891 2.486 1 55.31 468 ILE B N 1
ATOM 8830 C CA . ILE B 1 468 ? -23.234 -19.484 3.332 1 55.31 468 ILE B CA 1
ATOM 8831 C C . ILE B 1 468 ? -23.766 -20.75 2.674 1 55.31 468 ILE B C 1
ATOM 8833 O O . ILE B 1 468 ? -24.031 -20.766 1.469 1 55.31 468 ILE B O 1
ATOM 8837 N N . SER B 1 469 ? -23.516 -21.859 3.395 1 55.44 469 SER B N 1
ATOM 8838 C CA . SER B 1 469 ? -24.094 -23.094 2.912 1 55.44 469 SER B CA 1
ATOM 8839 C C . SER B 1 469 ? -25.609 -22.984 2.764 1 55.44 469 SER B C 1
ATOM 8841 O O . SER B 1 469 ? -26.234 -22.156 3.438 1 55.44 469 SER B O 1
ATOM 8843 N N . ALA B 1 470 ? -26.156 -23.578 1.678 1 51.84 470 ALA B N 1
ATOM 8844 C CA . ALA B 1 470 ? -27.594 -23.672 1.49 1 51.84 470 ALA B CA 1
ATOM 8845 C C . ALA B 1 470 ? -28.297 -24.109 2.775 1 51.84 470 ALA B C 1
ATOM 8847 O O . ALA B 1 470 ? -29.469 -23.828 2.979 1 51.84 470 ALA B O 1
ATOM 8848 N N . ASP B 1 471 ? -27.625 -25.031 3.496 1 48.91 471 ASP B N 1
ATOM 8849 C CA . ASP B 1 471 ? -28.344 -25.75 4.547 1 48.91 471 ASP B CA 1
ATOM 8850 C C . ASP B 1 471 ? -28.562 -24.859 5.766 1 48.91 471 ASP B C 1
ATOM 8852 O O . ASP B 1 471 ? -29.328 -25.219 6.672 1 48.91 471 ASP B O 1
ATOM 8856 N N . GLY B 1 472 ? -28.016 -23.734 5.871 1 51.38 472 GLY B N 1
ATOM 8857 C CA . GLY B 1 472 ? -28.406 -23.062 7.102 1 51.38 472 GLY B CA 1
ATOM 8858 C C . GLY B 1 472 ? -27.609 -21.797 7.367 1 51.38 472 GLY B C 1
ATOM 8859 O O . GLY B 1 472 ? -26.609 -21.531 6.703 1 51.38 472 GLY B O 1
ATOM 8860 N N . CYS B 1 473 ? -28.281 -20.859 8.031 1 50.28 473 CYS B N 1
ATOM 8861 C CA . CYS B 1 473 ? -27.984 -19.5 8.461 1 50.28 473 CYS B CA 1
ATOM 8862 C C . CYS B 1 473 ? -26.906 -19.484 9.531 1 50.28 473 CYS B C 1
ATOM 8864 O O . CYS B 1 473 ? -27.172 -19.219 10.703 1 50.28 473 CYS B O 1
ATOM 8866 N N . ASN B 1 474 ? -25.844 -20.375 9.336 1 61.66 474 ASN B N 1
ATOM 8867 C CA . ASN B 1 474 ? -24.969 -20.125 10.477 1 61.66 474 ASN B CA 1
ATOM 8868 C C . ASN B 1 474 ? -23.953 -19.031 10.164 1 61.66 474 ASN B C 1
ATOM 8870 O O . ASN B 1 474 ? -23.719 -18.703 9 1 61.66 474 ASN B O 1
ATOM 8874 N N . ARG B 1 475 ? -23.562 -18.391 11.227 1 66.31 475 ARG B N 1
ATOM 8875 C CA . ARG B 1 475 ? -22.672 -17.234 11.172 1 66.31 475 ARG B CA 1
ATOM 8876 C C . ARG B 1 475 ? -21.203 -17.672 11.102 1 66.31 475 ARG B C 1
ATOM 8878 O O . ARG B 1 475 ? -20.297 -16.859 11.219 1 66.31 475 ARG B O 1
ATOM 8885 N N . ARG B 1 476 ? -21.047 -19.094 10.812 1 78.88 476 ARG B N 1
ATOM 8886 C CA . ARG B 1 476 ? -19.672 -19.594 10.805 1 78.88 476 ARG B CA 1
ATOM 8887 C C . ARG B 1 476 ? -19.141 -19.703 9.375 1 78.88 476 ARG B C 1
ATOM 8889 O O . ARG B 1 476 ? -18.828 -20.797 8.906 1 78.88 476 ARG B O 1
ATOM 8896 N N . PHE B 1 477 ? -19.125 -18.656 8.688 1 82.75 477 PHE B N 1
ATOM 8897 C CA . PHE B 1 477 ? -18.562 -18.578 7.336 1 82.75 477 PHE B CA 1
ATOM 8898 C C . PHE B 1 477 ? -17.594 -17.406 7.215 1 82.75 477 PHE B C 1
ATOM 8900 O O . PHE B 1 477 ? -17.641 -16.469 8.008 1 82.75 477 PHE B O 1
ATOM 8907 N N . GLY B 1 478 ? -16.719 -17.594 6.25 1 89.12 478 GLY B N 1
ATOM 8908 C CA . GLY B 1 478 ? -15.711 -16.547 6.137 1 89.12 478 GLY B CA 1
ATOM 8909 C C . GLY B 1 478 ? -14.812 -16.453 7.355 1 89.12 478 GLY B C 1
ATOM 8910 O O . GLY B 1 478 ? -14.469 -17.469 7.961 1 89.12 478 GLY B O 1
ATOM 8911 N N . LEU B 1 479 ? -14.328 -15.305 7.633 1 93.19 479 LEU B N 1
ATOM 8912 C CA . LEU B 1 479 ? -13.586 -15.023 8.852 1 93.19 479 LEU B CA 1
ATOM 8913 C C . LEU B 1 479 ? -14.531 -14.656 9.992 1 93.19 479 LEU B C 1
ATOM 8915 O O . LEU B 1 479 ? -15.281 -13.688 9.891 1 93.19 479 LEU B O 1
ATOM 8919 N N . TYR B 1 480 ? -14.547 -15.438 10.977 1 91.19 480 TYR B N 1
ATOM 8920 C CA . TYR B 1 480 ? -15.445 -15.164 12.094 1 91.19 480 TYR B CA 1
ATOM 8921 C C . TYR B 1 480 ? -14.711 -15.289 13.422 1 91.19 480 TYR B C 1
ATOM 8923 O O . TYR B 1 480 ? -13.664 -15.938 13.508 1 91.19 480 TYR B O 1
ATOM 8931 N N . SER B 1 481 ? -15.18 -14.602 14.383 1 91.31 481 SER B N 1
ATOM 8932 C CA . SER B 1 481 ? -14.672 -14.711 15.75 1 91.31 481 SER B CA 1
ATOM 8933 C C . SER B 1 481 ? -15.625 -15.516 16.625 1 91.31 481 SER B C 1
ATOM 8935 O O . SER B 1 481 ? -16.828 -15.547 16.391 1 91.31 481 SER B O 1
ATOM 8937 N N . ASN B 1 482 ? -15.039 -16.281 17.453 1 88.81 482 ASN B N 1
ATOM 8938 C CA . ASN B 1 482 ? -15.75 -17.047 18.469 1 88.81 482 ASN B CA 1
ATOM 8939 C C . ASN B 1 482 ? -15.328 -16.625 19.875 1 88.81 482 ASN B C 1
ATOM 8941 O O . ASN B 1 482 ? -14.32 -17.094 20.406 1 88.81 482 ASN B O 1
ATOM 8945 N N . GLU B 1 483 ? -16.016 -15.664 20.422 1 82.31 483 GLU B N 1
ATOM 8946 C CA . GLU B 1 483 ? -15.75 -15.188 21.781 1 82.31 483 GLU B CA 1
ATOM 8947 C C . GLU B 1 483 ? -16.797 -15.695 22.766 1 82.31 483 GLU B C 1
ATOM 8949 O O . GLU B 1 483 ? -17.922 -15.18 22.797 1 82.31 483 GLU B O 1
ATOM 8954 N N . ASN B 1 484 ? -16.422 -16.547 23.641 1 81.81 484 ASN B N 1
ATOM 8955 C CA . ASN B 1 484 ? -17.312 -17.109 24.656 1 81.81 484 ASN B CA 1
ATOM 8956 C C . ASN B 1 484 ? -18.594 -17.656 24.031 1 81.81 484 ASN B C 1
ATOM 8958 O O . ASN B 1 484 ? -19.688 -17.391 24.531 1 81.81 484 ASN B O 1
ATOM 8962 N N . GLY B 1 485 ? -18.516 -18.266 22.875 1 78.94 485 GLY B N 1
ATOM 8963 C CA . GLY B 1 485 ? -19.672 -18.891 22.234 1 78.94 485 GLY B CA 1
ATOM 8964 C C . GLY B 1 485 ? -20.406 -17.984 21.281 1 78.94 485 GLY B C 1
ATOM 8965 O O . GLY B 1 485 ? -21.25 -18.438 20.5 1 78.94 485 GLY B O 1
ATOM 8966 N N . GLU B 1 486 ? -20.172 -16.688 21.391 1 83.25 486 GLU B N 1
ATOM 8967 C CA . GLU B 1 486 ? -20.781 -15.75 20.453 1 83.25 486 GLU B CA 1
ATOM 8968 C C . GLU B 1 486 ? -19.984 -15.656 19.156 1 83.25 486 GLU B C 1
ATOM 8970 O O . GLU B 1 486 ? -18.797 -15.328 19.188 1 83.25 486 GLU B O 1
ATOM 8975 N N . ILE B 1 487 ? -20.703 -16.016 18.047 1 86.31 487 ILE B N 1
ATOM 8976 C CA . ILE B 1 487 ? -20.047 -16.016 16.75 1 86.31 487 ILE B CA 1
ATOM 8977 C C . ILE B 1 487 ? -20.328 -14.703 16.031 1 86.31 487 ILE B C 1
ATOM 8979 O O . ILE B 1 487 ? -21.484 -14.305 15.875 1 86.31 487 ILE B O 1
ATOM 8983 N N . LEU B 1 488 ? -19.312 -13.969 15.68 1 86.44 488 LEU B N 1
ATOM 8984 C CA . LEU B 1 488 ? -19.422 -12.734 14.906 1 86.44 488 LEU B CA 1
ATOM 8985 C C . LEU B 1 488 ? -18.641 -12.836 13.602 1 86.44 488 LEU B C 1
ATOM 8987 O O . LEU B 1 488 ? -17.453 -13.164 13.602 1 86.44 488 LEU B O 1
ATOM 8991 N N . ASN B 1 489 ? -19.359 -12.594 12.492 1 87.94 489 ASN B N 1
ATOM 8992 C CA . ASN B 1 489 ? -18.703 -12.562 11.188 1 87.94 489 ASN B CA 1
ATOM 8993 C C . ASN B 1 489 ? -17.906 -11.266 10.992 1 87.94 489 ASN B C 1
ATOM 8995 O O . ASN B 1 489 ? -18.438 -10.18 11.211 1 87.94 489 ASN B O 1
ATOM 8999 N N . ILE B 1 490 ? -16.672 -11.406 10.602 1 92.25 490 ILE B N 1
ATOM 9000 C CA . ILE B 1 490 ? -15.781 -10.258 10.477 1 92.25 490 ILE B CA 1
ATOM 9001 C C . ILE B 1 490 ? -15.641 -9.875 9.008 1 92.25 490 ILE B C 1
ATOM 9003 O O . ILE B 1 490 ? -15.695 -8.695 8.656 1 92.25 490 ILE B O 1
ATOM 9007 N N . ALA B 1 491 ? -15.43 -10.844 8.164 1 93.12 491 ALA B N 1
ATOM 9008 C CA . ALA B 1 491 ? -15.242 -10.625 6.734 1 93.12 491 ALA B CA 1
ATOM 9009 C C . ALA B 1 491 ? -15.484 -11.914 5.949 1 93.12 491 ALA B C 1
ATOM 9011 O O . ALA B 1 491 ? -15.352 -13.008 6.488 1 93.12 491 ALA B O 1
ATOM 9012 N N . THR B 1 492 ? -15.875 -11.75 4.719 1 88.19 492 THR B N 1
ATOM 9013 C CA . THR B 1 492 ? -16.047 -12.914 3.855 1 88.19 492 THR B CA 1
ATOM 9014 C C . THR B 1 492 ? -15.703 -12.57 2.408 1 88.19 492 THR B C 1
ATOM 9016 O O . THR B 1 492 ? -15.844 -11.422 1.987 1 88.19 492 THR B O 1
ATOM 9019 N N . SER B 1 493 ? -15.078 -13.562 1.781 1 87.75 493 SER B N 1
ATOM 9020 C CA . SER B 1 493 ? -14.82 -13.422 0.351 1 87.75 493 SER B CA 1
ATOM 9021 C C . SER B 1 493 ? -15.977 -13.984 -0.471 1 87.75 493 SER B C 1
ATOM 9023 O O . SER B 1 493 ? -16.625 -14.953 -0.071 1 87.75 493 SER B O 1
ATOM 9025 N N . VAL B 1 494 ? -16.25 -13.312 -1.567 1 82 494 VAL B N 1
ATOM 9026 C CA . VAL B 1 494 ? -17.328 -13.766 -2.455 1 82 494 VAL B CA 1
ATOM 9027 C C . VAL B 1 494 ? -16.766 -13.961 -3.865 1 82 494 VAL B C 1
ATOM 9029 O O . VAL B 1 494 ? -16.125 -13.062 -4.418 1 82 494 VAL B O 1
ATOM 9032 N N . LEU B 1 495 ? -16.953 -15.188 -4.32 1 88.25 495 LEU B N 1
ATOM 9033 C CA . LEU B 1 495 ? -16.656 -15.461 -5.723 1 88.25 495 LEU B CA 1
ATOM 9034 C C . LEU B 1 495 ? -17.828 -15.062 -6.613 1 88.25 495 LEU B C 1
ATOM 9036 O O . LEU B 1 495 ? -18.922 -15.617 -6.488 1 88.25 495 LEU B O 1
ATOM 9040 N N . ASP B 1 496 ? -17.641 -14.156 -7.488 1 89.12 496 ASP B N 1
ATOM 9041 C CA . ASP B 1 496 ? -18.703 -13.688 -8.367 1 89.12 496 ASP B CA 1
ATOM 9042 C C . ASP B 1 496 ? -18.609 -14.336 -9.742 1 89.12 496 ASP B C 1
ATOM 9044 O O . ASP B 1 496 ? -18.188 -13.695 -10.711 1 89.12 496 ASP B O 1
ATOM 9048 N N . TRP B 1 497 ? -19.078 -15.523 -9.812 1 94.06 497 TRP B N 1
ATOM 9049 C CA . TRP B 1 497 ? -19.094 -16.234 -11.094 1 94.06 497 TRP B CA 1
ATOM 9050 C C . TRP B 1 497 ? -19.953 -15.484 -12.109 1 94.06 497 TRP B C 1
ATOM 9052 O O . TRP B 1 497 ? -19.719 -15.57 -13.32 1 94.06 497 TRP B O 1
ATOM 9062 N N . GLY B 1 498 ? -20.969 -14.742 -11.609 1 92.38 498 GLY B N 1
ATOM 9063 C CA . GLY B 1 498 ? -21.797 -13.953 -12.508 1 92.38 498 GLY B CA 1
ATOM 9064 C C . GLY B 1 498 ? -21 -12.977 -13.352 1 92.38 498 GLY B C 1
ATOM 9065 O O . GLY B 1 498 ? -21.141 -12.938 -14.578 1 92.38 498 GLY B O 1
ATOM 9066 N N . ILE B 1 499 ? -20.188 -12.289 -12.664 1 92.56 499 ILE B N 1
ATOM 9067 C CA . ILE B 1 499 ? -19.344 -11.328 -13.367 1 92.56 499 ILE B CA 1
ATOM 9068 C C . ILE B 1 499 ? -18.375 -12.07 -14.297 1 92.56 499 ILE B C 1
ATOM 9070 O O . ILE B 1 499 ? -18.094 -11.609 -15.406 1 92.56 499 ILE B O 1
ATOM 9074 N N . PHE B 1 500 ? -17.828 -13.203 -13.883 1 95.88 500 PHE B N 1
ATOM 9075 C CA . PHE B 1 500 ? -16.922 -14.008 -14.711 1 95.88 500 PHE B CA 1
ATOM 9076 C C . PHE B 1 500 ? -17.609 -14.422 -16 1 95.88 500 PHE B C 1
ATOM 9078 O O . PHE B 1 500 ? -17.078 -14.18 -17.094 1 95.88 500 PHE B O 1
ATOM 9085 N N . TYR B 1 501 ? -18.812 -15.023 -15.898 1 97.06 501 TYR B N 1
ATOM 9086 C CA . TYR B 1 501 ? -19.562 -15.484 -17.062 1 97.06 501 TYR B CA 1
ATOM 9087 C C . TYR B 1 501 ? -19.969 -14.312 -17.953 1 97.06 501 TYR B C 1
ATOM 9089 O O . TYR B 1 501 ? -19.922 -14.406 -19.172 1 97.06 501 TYR B O 1
ATOM 9097 N N . GLU B 1 502 ? -20.375 -13.258 -17.312 1 95.19 502 GLU B N 1
ATOM 9098 C CA . GLU B 1 502 ? -20.766 -12.062 -18.062 1 95.19 502 GLU B CA 1
ATOM 9099 C C . GLU B 1 502 ? -19.641 -11.602 -18.984 1 95.19 502 GLU B C 1
ATOM 9101 O O . GLU B 1 502 ? -19.875 -11.289 -20.156 1 95.19 502 GLU B O 1
ATOM 9106 N N . LYS B 1 503 ? -18.453 -11.586 -18.469 1 94.56 503 LYS B N 1
ATOM 9107 C CA . LYS B 1 503 ? -17.328 -11.094 -19.234 1 94.56 503 LYS B CA 1
ATOM 9108 C C . LYS B 1 503 ? -16.969 -12.039 -20.375 1 94.56 503 LYS B C 1
ATOM 9110 O O . LYS B 1 503 ? -16.578 -11.602 -21.453 1 94.56 503 LYS B O 1
ATOM 9115 N N . ILE B 1 504 ? -17.016 -13.352 -20.203 1 94.69 504 ILE B N 1
ATOM 9116 C CA . ILE B 1 504 ? -16.75 -14.32 -21.266 1 94.69 504 ILE B CA 1
ATOM 9117 C C . ILE B 1 504 ? -17.828 -14.203 -22.344 1 94.69 504 ILE B C 1
ATOM 9119 O O . ILE B 1 504 ? -17.5 -14.117 -23.531 1 94.69 504 ILE B O 1
ATOM 9123 N N . ILE B 1 505 ? -19.125 -14.117 -21.938 1 94.69 505 ILE B N 1
ATOM 9124 C CA . ILE B 1 505 ? -20.234 -14.094 -22.875 1 94.69 505 ILE B CA 1
ATOM 9125 C C . ILE B 1 505 ? -20.234 -12.773 -23.641 1 94.69 505 ILE B C 1
ATOM 9127 O O . ILE B 1 505 ? -20.547 -12.742 -24.828 1 94.69 505 ILE B O 1
ATOM 9131 N N . GLN B 1 506 ? -19.891 -11.703 -22.922 1 91.25 506 GLN B N 1
ATOM 9132 C CA . GLN B 1 506 ? -19.781 -10.43 -23.625 1 91.25 506 GLN B CA 1
ATOM 9133 C C . GLN B 1 506 ? -18.766 -10.492 -24.75 1 91.25 506 GLN B C 1
ATOM 9135 O O . GLN B 1 506 ? -19 -9.961 -25.844 1 91.25 506 GLN B O 1
ATOM 9140 N N . GLN B 1 507 ? -17.672 -11.141 -24.547 1 90.5 507 GLN B N 1
ATOM 9141 C CA . GLN B 1 507 ? -16.672 -11.305 -25.594 1 90.5 507 GLN B CA 1
ATOM 9142 C C . GLN B 1 507 ? -17.219 -12.102 -26.766 1 90.5 507 GLN B C 1
ATOM 9144 O O . GLN B 1 507 ? -16.906 -11.812 -27.922 1 90.5 507 GLN B O 1
ATOM 9149 N N . MET B 1 508 ? -18.016 -13.125 -26.484 1 89.88 508 MET B N 1
ATOM 9150 C CA . MET B 1 508 ? -18.609 -13.945 -27.531 1 89.88 508 MET B CA 1
ATOM 9151 C C . MET B 1 508 ? -19.625 -13.148 -28.344 1 89.88 508 MET B C 1
ATOM 9153 O O . MET B 1 508 ? -19.656 -13.234 -29.562 1 89.88 508 MET B O 1
ATOM 9157 N N . LEU B 1 509 ? -20.406 -12.352 -27.609 1 88.38 509 LEU B N 1
ATOM 9158 C CA . LEU B 1 509 ? -21.422 -11.531 -28.25 1 88.38 509 LEU B CA 1
ATOM 9159 C C . LEU B 1 509 ? -20.781 -10.438 -29.094 1 88.38 509 LEU B C 1
ATOM 9161 O O . LEU B 1 509 ? -21.297 -10.078 -30.156 1 88.38 509 LEU B O 1
ATOM 9165 N N . ASP B 1 510 ? -19.641 -10.016 -28.609 1 85.38 510 ASP B N 1
ATOM 9166 C CA . ASP B 1 510 ? -18.922 -8.953 -29.312 1 85.38 510 ASP B CA 1
ATOM 9167 C C . ASP B 1 510 ? -18.109 -9.516 -30.484 1 85.38 510 ASP B C 1
ATOM 9169 O O . ASP B 1 510 ? -17.625 -8.766 -31.328 1 85.38 510 ASP B O 1
ATOM 9173 N N . GLY B 1 511 ? -17.938 -10.773 -30.453 1 84.62 511 GLY B N 1
ATOM 9174 C CA . GLY B 1 511 ? -17.172 -11.406 -31.516 1 84.62 511 GLY B CA 1
ATOM 9175 C C . GLY B 1 511 ? -15.68 -11.367 -31.266 1 84.62 511 GLY B C 1
ATOM 9176 O O . GLY B 1 511 ? -14.891 -11.578 -32.188 1 84.62 511 GLY B O 1
ATOM 9177 N N . THR B 1 512 ? -15.336 -11.117 -30.078 1 83.88 512 THR B N 1
ATOM 9178 C CA . THR B 1 512 ? -13.914 -11.008 -29.781 1 83.88 512 THR B CA 1
ATOM 9179 C C . THR B 1 512 ? -13.391 -12.289 -29.125 1 83.88 512 THR B C 1
ATOM 9181 O O . THR B 1 512 ? -12.188 -12.445 -28.922 1 83.88 512 THR B O 1
ATOM 9184 N N . TRP B 1 513 ? -14.273 -13.219 -28.906 1 86.12 513 TRP B N 1
ATOM 9185 C CA . TRP B 1 513 ? -13.891 -14.508 -28.328 1 86.12 513 TRP B CA 1
ATOM 9186 C C . TRP B 1 513 ? -13.148 -15.359 -29.359 1 86.12 513 TRP B C 1
ATOM 9188 O O . TRP B 1 513 ? -13.617 -15.539 -30.484 1 86.12 513 TRP B O 1
ATOM 9198 N N . LYS B 1 514 ? -11.984 -15.766 -28.938 1 81.62 514 LYS B N 1
ATOM 9199 C CA . LYS B 1 514 ? -11.266 -16.688 -29.812 1 81.62 514 LYS B CA 1
ATOM 9200 C C . LYS B 1 514 ? -11.773 -18.125 -29.625 1 81.62 514 LYS B C 1
ATOM 9202 O O . LYS B 1 514 ? -11.461 -18.766 -28.641 1 81.62 514 LYS B O 1
ATOM 9207 N N . LYS B 1 515 ? -12.398 -18.625 -30.594 1 85.06 515 LYS B N 1
ATOM 9208 C CA . LYS B 1 515 ? -12.93 -19.984 -30.547 1 85.06 515 LYS B CA 1
ATOM 9209 C C . LYS B 1 515 ? -11.805 -21.016 -30.562 1 85.06 515 LYS B C 1
ATOM 9211 O O . LYS B 1 515 ? -10.75 -20.781 -31.156 1 85.06 515 LYS B O 1
ATOM 9216 N N . VAL B 1 516 ? -12.078 -22.078 -29.906 1 84.5 516 VAL B N 1
ATOM 9217 C CA . VAL B 1 516 ? -11.141 -23.188 -29.922 1 84.5 516 VAL B CA 1
ATOM 9218 C C . VAL B 1 516 ? -11.086 -23.797 -31.328 1 84.5 516 VAL B C 1
ATOM 9220 O O . VAL B 1 516 ? -12.117 -24.078 -31.922 1 84.5 516 VAL B O 1
ATOM 9223 N N . SER B 1 517 ? -9.844 -23.75 -31.812 1 78.38 517 SER B N 1
ATOM 9224 C CA . SER B 1 517 ? -9.688 -24.297 -33.156 1 78.38 517 SER B CA 1
ATOM 9225 C C . SER B 1 517 ? -8.664 -25.422 -33.188 1 78.38 517 SER B C 1
ATOM 9227 O O . SER B 1 517 ? -7.988 -25.672 -32.188 1 78.38 517 SER B O 1
ATOM 9229 N N . ASP B 1 518 ? -8.617 -26.078 -34.25 1 72.44 518 ASP B N 1
ATOM 9230 C CA . ASP B 1 518 ? -7.66 -27.172 -34.406 1 72.44 518 ASP B CA 1
ATOM 9231 C C . ASP B 1 518 ? -6.227 -26.656 -34.469 1 72.44 518 ASP B C 1
ATOM 9233 O O . ASP B 1 518 ? -5.277 -27.422 -34.312 1 72.44 518 ASP B O 1
ATOM 9237 N N . LYS B 1 519 ? -6.051 -25.422 -34.531 1 68.56 519 LYS B N 1
ATOM 9238 C CA . LYS B 1 519 ? -4.727 -24.828 -34.656 1 68.56 519 LYS B CA 1
ATOM 9239 C C . LYS B 1 519 ? -4.191 -24.391 -33.312 1 68.56 519 LYS B C 1
ATOM 9241 O O . LYS B 1 519 ? -3.143 -23.734 -33.219 1 68.56 519 LYS B O 1
ATOM 9246 N N . GLU B 1 520 ? -5.016 -24.828 -32.344 1 78.06 520 GLU B N 1
ATOM 9247 C CA . GLU B 1 520 ? -4.566 -24.406 -31.031 1 78.06 520 GLU B CA 1
ATOM 9248 C C . GLU B 1 520 ? -3.213 -25.016 -30.672 1 78.06 520 GLU B C 1
ATOM 9250 O O . GLU B 1 520 ? -3.006 -26.219 -30.859 1 78.06 520 GLU B O 1
ATOM 9255 N N . THR B 1 521 ? -2.285 -24.125 -30.172 1 76.19 521 THR B N 1
ATOM 9256 C CA . THR B 1 521 ? -0.952 -24.625 -29.844 1 76.19 521 THR B CA 1
ATOM 9257 C C . THR B 1 521 ? -0.767 -24.703 -28.328 1 76.19 521 THR B C 1
ATOM 9259 O O . THR B 1 521 ? 0.177 -25.328 -27.859 1 76.19 521 THR B O 1
ATOM 9262 N N . ALA B 1 522 ? -1.663 -24.125 -27.656 1 82.81 522 ALA B N 1
ATOM 9263 C CA . ALA B 1 522 ? -1.625 -24.156 -26.203 1 82.81 522 ALA B CA 1
ATOM 9264 C C . ALA B 1 522 ? -3.033 -24.141 -25.609 1 82.81 522 ALA B C 1
ATOM 9266 O O . ALA B 1 522 ? -3.973 -23.656 -26.25 1 82.81 522 ALA B O 1
ATOM 9267 N N . SER B 1 523 ? -3.086 -24.734 -24.484 1 86.81 523 SER B N 1
ATOM 9268 C CA . SER B 1 523 ? -4.355 -24.672 -23.781 1 86.81 523 SER B CA 1
ATOM 9269 C C . SER B 1 523 ? -4.578 -23.297 -23.172 1 86.81 523 SER B C 1
ATOM 9271 O O . SER B 1 523 ? -3.621 -22.625 -22.766 1 86.81 523 SER B O 1
ATOM 9273 N N . ARG B 1 524 ? -5.812 -22.812 -23.109 1 89.62 524 ARG B N 1
ATOM 9274 C CA . ARG B 1 524 ? -6.156 -21.516 -22.562 1 89.62 524 ARG B CA 1
ATOM 9275 C C . ARG B 1 524 ? -6.758 -21.656 -21.156 1 89.62 524 ARG B C 1
ATOM 9277 O O . ARG B 1 524 ? -7.621 -22.5 -20.938 1 89.62 524 ARG B O 1
ATOM 9284 N N . ASN B 1 525 ? -6.277 -20.922 -20.281 1 93 525 ASN B N 1
ATOM 9285 C CA . ASN B 1 525 ? -6.816 -20.859 -18.922 1 93 525 ASN B CA 1
ATOM 9286 C C . ASN B 1 525 ? -7.129 -19.422 -18.516 1 93 525 ASN B C 1
ATOM 9288 O O . ASN B 1 525 ? -6.23 -18.578 -18.438 1 93 525 ASN B O 1
ATOM 9292 N N . TYR B 1 526 ? -8.391 -19.125 -18.297 1 94.25 526 TYR B N 1
ATOM 9293 C CA . TYR B 1 526 ? -8.797 -17.844 -17.734 1 94.25 526 TYR B CA 1
ATOM 9294 C C . TYR B 1 526 ? -8.695 -17.859 -16.219 1 94.25 526 TYR B C 1
ATOM 9296 O O . TYR B 1 526 ? -9.477 -18.531 -15.547 1 94.25 526 TYR B O 1
ATOM 9304 N N . TRP B 1 527 ? -7.715 -17.172 -15.672 1 95.5 527 TRP B N 1
ATOM 9305 C CA . TRP B 1 527 ? -7.445 -17.125 -14.242 1 95.5 527 TRP B CA 1
ATOM 9306 C C . TRP B 1 527 ? -7.512 -15.695 -13.719 1 95.5 527 TRP B C 1
ATOM 9308 O O . TRP B 1 527 ? -6.48 -15.023 -13.594 1 95.5 527 TRP B O 1
ATOM 9318 N N . TRP B 1 528 ? -8.773 -15.234 -13.422 1 96.06 528 TRP B N 1
ATOM 9319 C CA . TRP B 1 528 ? -9.047 -13.828 -13.117 1 96.06 528 TRP B CA 1
ATOM 9320 C C . TRP B 1 528 ? -9.172 -13.617 -11.617 1 96.06 528 TRP B C 1
ATOM 9322 O O . TRP B 1 528 ? -9.414 -14.562 -10.859 1 96.06 528 TRP B O 1
ATOM 9332 N N . GLY B 1 529 ? -8.859 -12.398 -11.156 1 95.5 529 GLY B N 1
ATOM 9333 C CA . GLY B 1 529 ? -8.875 -12.086 -9.734 1 95.5 529 GLY B CA 1
ATOM 9334 C C . GLY B 1 529 ? -9.57 -10.773 -9.414 1 95.5 529 GLY B C 1
ATOM 9335 O O . GLY B 1 529 ? -10.578 -10.438 -10.031 1 95.5 529 GLY B O 1
ATOM 9336 N N . LEU B 1 530 ? -9.086 -10.086 -8.406 1 95.38 530 LEU B N 1
ATOM 9337 C CA . LEU B 1 530 ? -9.672 -8.844 -7.906 1 95.38 530 LEU B CA 1
ATOM 9338 C C . LEU B 1 530 ? -9.727 -7.789 -9.008 1 95.38 530 LEU B C 1
ATOM 9340 O O . LEU B 1 530 ? -10.711 -7.051 -9.117 1 95.38 530 LEU B O 1
ATOM 9344 N N . SER B 1 531 ? -8.719 -7.656 -9.812 1 94.44 531 SER B N 1
ATOM 9345 C CA . SER B 1 531 ? -8.625 -6.633 -10.852 1 94.44 531 SER B CA 1
ATOM 9346 C C . SER B 1 531 ? -9.742 -6.781 -11.875 1 94.44 531 SER B C 1
ATOM 9348 O O . SER B 1 531 ? -10.211 -5.789 -12.438 1 94.44 531 SER B O 1
ATOM 9350 N N . ALA B 1 532 ? -10.203 -8.078 -12.07 1 94.38 532 ALA B N 1
ATOM 9351 C CA . ALA B 1 532 ? -11.273 -8.352 -13.031 1 94.38 532 ALA B CA 1
ATOM 9352 C C . ALA B 1 532 ? -12.648 -8.195 -12.383 1 94.38 532 ALA B C 1
ATOM 9354 O O . ALA B 1 532 ? -13.672 -8.242 -13.062 1 94.38 532 ALA B O 1
ATOM 9355 N N . GLY B 1 533 ? -12.688 -8.094 -11.07 1 92.56 533 GLY B N 1
ATOM 9356 C CA . GLY B 1 533 ? -13.938 -7.906 -10.359 1 92.56 533 GLY B CA 1
ATOM 9357 C C . GLY B 1 533 ? -14.68 -9.203 -10.094 1 92.56 533 GLY B C 1
ATOM 9358 O O . GLY B 1 533 ? -15.859 -9.188 -9.734 1 92.56 533 GLY B O 1
ATOM 9359 N N . VAL B 1 534 ? -14.023 -10.344 -10.234 1 94.44 534 VAL B N 1
ATOM 9360 C CA . VAL B 1 534 ? -14.703 -11.633 -10.117 1 94.44 534 VAL B CA 1
ATOM 9361 C C . VAL B 1 534 ? -14.625 -12.125 -8.672 1 94.44 534 VAL B C 1
ATOM 9363 O O . VAL B 1 534 ? -15.203 -13.164 -8.336 1 94.44 534 VAL B O 1
ATOM 9366 N N . GLU B 1 535 ? -13.883 -11.414 -7.879 1 91.25 535 GLU B N 1
ATOM 9367 C CA . GLU B 1 535 ? -13.805 -11.656 -6.441 1 91.25 535 GLU B CA 1
ATOM 9368 C C . GLU B 1 535 ? -14.016 -10.367 -5.652 1 91.25 535 GLU B C 1
ATOM 9370 O O . GLU B 1 535 ? -13.562 -9.305 -6.07 1 91.25 535 GLU B O 1
ATOM 9375 N N . ASN B 1 536 ? -14.695 -10.547 -4.547 1 86.56 536 ASN B N 1
ATOM 9376 C CA . ASN B 1 536 ? -14.945 -9.391 -3.691 1 86.56 536 ASN B CA 1
ATOM 9377 C C . ASN B 1 536 ? -14.758 -9.734 -2.217 1 86.56 536 ASN B C 1
ATOM 9379 O O . ASN B 1 536 ? -14.875 -10.898 -1.826 1 86.56 536 ASN B O 1
ATOM 9383 N N . LEU B 1 537 ? -14.359 -8.758 -1.483 1 92.44 537 LEU B N 1
ATOM 9384 C CA . LEU B 1 537 ? -14.234 -8.859 -0.033 1 92.44 537 LEU B CA 1
ATOM 9385 C C . LEU B 1 537 ? -15.336 -8.062 0.663 1 92.44 537 LEU B C 1
ATOM 9387 O O . LEU B 1 537 ? -15.492 -6.867 0.416 1 92.44 537 LEU B O 1
ATOM 9391 N N . ILE B 1 538 ? -16.156 -8.734 1.436 1 88.06 538 ILE B N 1
ATOM 9392 C CA . ILE B 1 538 ? -17.188 -8.078 2.234 1 88.06 538 ILE B CA 1
ATOM 9393 C C . ILE B 1 538 ? -16.75 -8.016 3.695 1 88.06 538 ILE B C 1
ATOM 9395 O O . ILE B 1 538 ? -16.453 -9.047 4.305 1 88.06 538 ILE B O 1
ATOM 9399 N N . CYS B 1 539 ? -16.672 -6.875 4.254 1 91.81 539 CYS B N 1
ATOM 9400 C CA . CYS B 1 539 ? -16.25 -6.676 5.633 1 91.81 539 CYS B CA 1
ATOM 9401 C C . CYS B 1 539 ? -17.422 -6.273 6.52 1 91.81 539 CYS B C 1
ATOM 9403 O O . CYS B 1 539 ? -18.344 -5.594 6.066 1 91.81 539 CYS B O 1
ATOM 9405 N N . SER B 1 540 ? -17.406 -6.715 7.699 1 87.81 540 SER B N 1
ATOM 9406 C CA . SER B 1 540 ? -18.391 -6.309 8.695 1 87.81 540 SER B CA 1
ATOM 9407 C C . SER B 1 540 ? -18.359 -4.801 8.914 1 87.81 540 SER B C 1
ATOM 9409 O O . SER B 1 540 ? -17.312 -4.164 8.781 1 87.81 540 SER B O 1
ATOM 9411 N N . SER B 1 541 ? -19.484 -4.219 9.281 1 81.75 541 SER B N 1
ATOM 9412 C CA . SER B 1 541 ? -19.594 -2.793 9.578 1 81.75 541 SER B CA 1
ATOM 9413 C C . SER B 1 541 ? -18.875 -2.451 10.875 1 81.75 541 SER B C 1
ATOM 9415 O O . SER B 1 541 ? -18.531 -1.289 11.117 1 81.75 541 SER B O 1
ATOM 9417 N N . GLN B 1 542 ? -18.594 -3.471 11.664 1 81.69 542 GLN B N 1
ATOM 9418 C CA . GLN B 1 542 ? -17.969 -3.242 12.969 1 81.69 542 GLN B CA 1
ATOM 9419 C C . GLN B 1 542 ? -16.453 -3.303 12.859 1 81.69 542 GLN B C 1
ATOM 9421 O O . GLN B 1 542 ? -15.75 -3.199 13.867 1 81.69 542 GLN B O 1
ATOM 9426 N N . MET B 1 543 ? -15.977 -3.539 11.672 1 90.19 543 MET B N 1
ATOM 9427 C CA . MET B 1 543 ? -14.531 -3.566 11.484 1 90.19 543 MET B CA 1
ATOM 9428 C C . MET B 1 543 ? -13.898 -2.248 11.922 1 90.19 543 MET B C 1
ATOM 9430 O O . MET B 1 543 ? -14.359 -1.174 11.523 1 90.19 543 MET B O 1
ATOM 9434 N N . PRO B 1 544 ? -12.906 -2.291 12.789 1 91.12 544 PRO B N 1
ATOM 9435 C CA . PRO B 1 544 ? -12.227 -1.058 13.195 1 91.12 544 PRO B CA 1
ATOM 9436 C C . PRO B 1 544 ? -11.727 -0.244 12 1 91.12 544 PRO B C 1
ATOM 9438 O O . PRO B 1 544 ? -11.266 -0.814 11.008 1 91.12 544 PRO B O 1
ATOM 9441 N N . TYR B 1 545 ? -11.758 1.04 12.172 1 87.88 545 TYR B N 1
ATOM 9442 C CA . TYR B 1 545 ? -11.422 1.959 11.086 1 87.88 545 TYR B CA 1
ATOM 9443 C C . TYR B 1 545 ? -10.008 1.707 10.578 1 87.88 545 TYR B C 1
ATOM 9445 O O . TYR B 1 545 ? -9.773 1.688 9.367 1 87.88 545 TYR B O 1
ATOM 9453 N N . GLY B 1 546 ? -9.078 1.522 11.477 1 91.5 546 GLY B N 1
ATOM 9454 C CA . GLY B 1 546 ? -7.695 1.3 11.086 1 91.5 546 GLY B CA 1
ATOM 9455 C C . GLY B 1 546 ? -7.504 0.045 10.258 1 91.5 546 GLY B C 1
ATOM 9456 O O . GLY B 1 546 ? -6.797 0.064 9.25 1 91.5 546 GLY B O 1
ATOM 9457 N N . THR B 1 547 ? -8.117 -1.013 10.648 1 94.31 547 THR B N 1
ATOM 9458 C CA . THR B 1 547 ? -8.031 -2.279 9.93 1 94.31 547 THR B CA 1
ATOM 9459 C C . THR B 1 547 ? -8.664 -2.162 8.547 1 94.31 547 THR B C 1
ATOM 9461 O O . THR B 1 547 ? -8.133 -2.691 7.57 1 94.31 547 THR B O 1
ATOM 9464 N N . LYS B 1 548 ? -9.797 -1.504 8.508 1 93.94 548 LYS B N 1
ATOM 9465 C CA . LYS B 1 548 ? -10.461 -1.282 7.223 1 93.94 548 LYS B CA 1
ATOM 9466 C C . LYS B 1 548 ? -9.555 -0.507 6.266 1 93.94 548 LYS B C 1
ATOM 9468 O O . LYS B 1 548 ? -9.445 -0.854 5.09 1 93.94 548 LYS B O 1
ATOM 9473 N N . ARG B 1 549 ? -8.883 0.536 6.742 1 93.31 549 ARG B N 1
ATOM 9474 C CA . ARG B 1 549 ? -7.973 1.324 5.914 1 93.31 549 ARG B CA 1
ATOM 9475 C C . ARG B 1 549 ? -6.8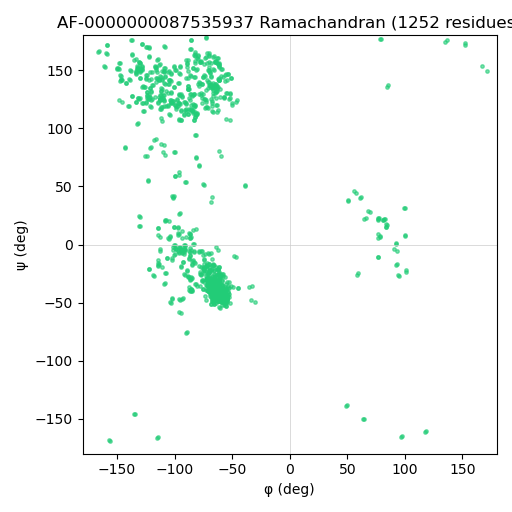09 0.475 5.414 1 93.31 549 ARG B C 1
ATOM 9477 O O . ARG B 1 549 ? -6.379 0.618 4.27 1 93.31 549 ARG B O 1
ATOM 9484 N N . LEU B 1 550 ? -6.285 -0.365 6.312 1 96.12 550 LEU B N 1
ATOM 9485 C CA . LEU B 1 550 ? -5.223 -1.296 5.949 1 96.12 550 LEU B CA 1
ATOM 9486 C C . LEU B 1 550 ? -5.645 -2.17 4.773 1 96.12 550 LEU B C 1
ATOM 9488 O O . LEU B 1 550 ? -4.945 -2.23 3.76 1 96.12 550 LEU B O 1
ATOM 9492 N N . VAL B 1 551 ? -6.766 -2.809 4.871 1 96.62 551 VAL B N 1
ATOM 9493 C CA . VAL B 1 551 ? -7.211 -3.795 3.891 1 96.62 551 VAL B CA 1
ATOM 9494 C C . VAL B 1 551 ? -7.586 -3.092 2.586 1 96.62 551 VAL B C 1
ATOM 9496 O O . VAL B 1 551 ? -7.273 -3.582 1.499 1 96.62 551 VAL B O 1
ATOM 9499 N N . ASP B 1 552 ? -8.258 -1.909 2.691 1 95.06 552 ASP B N 1
ATOM 9500 C CA . ASP B 1 552 ? -8.609 -1.146 1.499 1 95.06 552 ASP B CA 1
ATOM 9501 C C . ASP B 1 552 ? -7.363 -0.745 0.716 1 95.06 552 ASP B C 1
ATOM 9503 O O . ASP B 1 552 ? -7.367 -0.762 -0.517 1 95.06 552 ASP B O 1
ATOM 9507 N N . THR B 1 553 ? -6.344 -0.351 1.451 1 95.44 553 THR B N 1
ATOM 9508 C CA . THR B 1 553 ? -5.098 0.056 0.812 1 95.44 553 THR B CA 1
ATOM 9509 C C . THR B 1 553 ? -4.484 -1.105 0.035 1 95.44 553 THR B C 1
ATOM 9511 O O . THR B 1 553 ? -4.137 -0.958 -1.139 1 95.44 553 THR B O 1
ATOM 9514 N N . PHE B 1 554 ? -4.371 -2.264 0.63 1 97.25 554 PHE B N 1
ATOM 9515 C CA . PHE B 1 554 ? -3.756 -3.406 -0.034 1 97.25 554 PHE B CA 1
ATOM 9516 C C . PHE B 1 554 ? -4.648 -3.928 -1.153 1 97.25 554 PHE B C 1
ATOM 9518 O O . PHE B 1 554 ? -4.156 -4.41 -2.176 1 97.25 554 PHE B O 1
ATOM 9525 N N . GLN B 1 555 ? -5.988 -3.949 -0.942 1 96.75 555 GLN B N 1
ATOM 9526 C CA . GLN B 1 555 ? -6.891 -4.328 -2.027 1 96.75 555 GLN B CA 1
ATOM 9527 C C . GLN B 1 555 ? -6.645 -3.477 -3.268 1 96.75 555 GLN B C 1
ATOM 9529 O O . GLN B 1 555 ? -6.586 -3.996 -4.383 1 96.75 555 GLN B O 1
ATOM 9534 N N . SER B 1 556 ? -6.496 -2.146 -3.049 1 95.38 556 SER B N 1
ATOM 9535 C CA . SER B 1 556 ? -6.219 -1.234 -4.156 1 95.38 556 SER B CA 1
ATOM 9536 C C . SER B 1 556 ? -4.879 -1.548 -4.809 1 95.38 556 SER B C 1
ATOM 9538 O O . SER B 1 556 ? -4.766 -1.56 -6.035 1 95.38 556 SER B O 1
ATOM 9540 N N . LEU B 1 557 ? -3.904 -1.794 -4.008 1 95.75 557 LEU B N 1
ATOM 9541 C CA . LEU B 1 557 ? -2.57 -2.09 -4.52 1 95.75 557 LEU B CA 1
ATOM 9542 C C . LEU B 1 557 ? -2.584 -3.354 -5.371 1 95.75 557 LEU B C 1
ATOM 9544 O O . LEU B 1 557 ? -1.975 -3.393 -6.441 1 95.75 557 LEU B O 1
ATOM 9548 N N . ILE B 1 558 ? -3.266 -4.418 -4.945 1 96.69 558 ILE B N 1
ATOM 9549 C CA . ILE B 1 558 ? -3.344 -5.688 -5.66 1 96.69 558 ILE B CA 1
ATOM 9550 C C . ILE B 1 558 ? -4.133 -5.5 -6.957 1 96.69 558 ILE B C 1
ATOM 9552 O O . ILE B 1 558 ? -3.721 -5.973 -8.016 1 96.69 558 ILE B O 1
ATOM 9556 N N . THR B 1 559 ? -5.219 -4.773 -6.891 1 95.44 559 THR B N 1
ATOM 9557 C CA . THR B 1 559 ? -6.07 -4.523 -8.047 1 95.44 559 THR B CA 1
ATOM 9558 C C . THR B 1 559 ? -5.312 -3.756 -9.125 1 95.44 559 THR B C 1
ATOM 9560 O O . THR B 1 559 ? -5.5 -4 -10.32 1 95.44 559 THR B O 1
ATOM 9563 N N . GLU B 1 560 ? -4.359 -2.896 -8.664 1 93.56 560 GLU B N 1
ATOM 9564 C CA . GLU B 1 560 ? -3.609 -2.051 -9.586 1 93.56 560 GLU B CA 1
ATOM 9565 C C . GLU B 1 560 ? -2.328 -2.74 -10.047 1 93.56 560 GLU B C 1
ATOM 9567 O O . GLU B 1 560 ? -1.598 -2.207 -10.883 1 93.56 560 GLU B O 1
ATOM 9572 N N . GLY B 1 561 ? -2.029 -3.857 -9.539 1 93.44 561 GLY B N 1
ATOM 9573 C CA . GLY B 1 561 ? -0.83 -4.59 -9.914 1 93.44 561 GLY B CA 1
ATOM 9574 C C . GLY B 1 561 ? 0.432 -4.035 -9.281 1 93.44 561 GLY B C 1
ATOM 9575 O O . GLY B 1 561 ? 1.532 -4.234 -9.805 1 93.44 561 GLY B O 1
ATOM 9576 N N . ARG B 1 562 ? 0.312 -3.299 -8.148 1 93.38 562 ARG B N 1
ATOM 9577 C CA . ARG B 1 562 ? 1.454 -2.662 -7.496 1 93.38 562 ARG B CA 1
ATOM 9578 C C . ARG B 1 562 ? 1.94 -3.486 -6.309 1 93.38 562 ARG B C 1
ATOM 9580 O O . ARG B 1 562 ? 2.977 -3.18 -5.719 1 93.38 562 ARG B O 1
ATOM 9587 N N . PHE B 1 563 ? 1.212 -4.461 -5.973 1 95.62 563 PHE B N 1
ATOM 9588 C CA . PHE B 1 563 ? 1.577 -5.398 -4.918 1 95.62 563 PHE B CA 1
ATOM 9589 C C . PHE B 1 563 ? 1.158 -6.816 -5.285 1 95.62 563 PHE B C 1
ATOM 9591 O O . PHE B 1 563 ? 0.078 -7.023 -5.844 1 95.62 563 PHE B O 1
ATOM 9598 N N . HIS B 1 564 ? 1.974 -7.773 -5.02 1 97.12 564 HIS B N 1
ATOM 9599 C CA . HIS B 1 564 ? 1.67 -9.188 -5.191 1 97.12 564 HIS B CA 1
ATOM 9600 C C . HIS B 1 564 ? 2.018 -9.984 -3.936 1 97.12 564 HIS B C 1
ATOM 9602 O O . HIS B 1 564 ? 3.139 -9.891 -3.43 1 97.12 564 HIS B O 1
ATOM 9608 N N . PRO B 1 565 ? 1.123 -10.742 -3.365 1 96.81 565 PRO B N 1
ATOM 9609 C CA . PRO B 1 565 ? 1.381 -11.484 -2.129 1 96.81 565 PRO B CA 1
ATOM 9610 C C . PRO B 1 565 ? 2.621 -12.367 -2.221 1 96.81 565 PRO B C 1
ATOM 9612 O O . PRO B 1 565 ? 3.377 -12.484 -1.251 1 96.81 565 PRO B O 1
ATOM 9615 N N . PHE B 1 566 ? 2.855 -12.984 -3.412 1 97.44 566 PHE B N 1
ATOM 9616 C CA . PHE B 1 566 ? 3.939 -13.945 -3.553 1 97.44 566 PHE B CA 1
ATOM 9617 C C . PHE B 1 566 ? 5.141 -13.312 -4.242 1 97.44 566 PHE B C 1
ATOM 9619 O O . PHE B 1 566 ? 5.75 -13.93 -5.121 1 97.44 566 PHE B O 1
ATOM 9626 N N . GLU B 1 567 ? 5.469 -12.156 -3.943 1 95.19 567 GLU B N 1
ATOM 9627 C CA . GLU B 1 567 ? 6.695 -11.5 -4.387 1 95.19 567 GLU B CA 1
ATOM 9628 C C . GLU B 1 567 ? 7.785 -11.602 -3.322 1 95.19 567 GLU B C 1
ATOM 9630 O O . GLU B 1 567 ? 7.566 -11.234 -2.166 1 95.19 567 GLU B O 1
ATOM 9635 N N . GLY B 1 568 ? 8.922 -12.188 -3.689 1 92.06 568 GLY B N 1
ATOM 9636 C CA . GLY B 1 568 ? 10.047 -12.234 -2.777 1 92.06 568 GLY B CA 1
ATOM 9637 C C . GLY B 1 568 ? 10.438 -13.648 -2.385 1 92.06 568 GLY B C 1
ATOM 9638 O O . GLY B 1 568 ? 10.148 -14.602 -3.111 1 92.06 568 GLY B O 1
ATOM 9639 N N . MET B 1 569 ? 11.195 -13.734 -1.246 1 90.81 569 MET B N 1
ATOM 9640 C CA . MET B 1 569 ? 11.703 -15.008 -0.741 1 90.81 569 MET B CA 1
ATOM 9641 C C . MET B 1 569 ? 10.836 -15.523 0.402 1 90.81 569 MET B C 1
ATOM 9643 O O . MET B 1 569 ? 10.43 -14.758 1.273 1 90.81 569 MET B O 1
ATOM 9647 N N . PHE B 1 570 ? 10.531 -16.812 0.368 1 90.12 570 PHE B N 1
ATOM 9648 C CA . PHE B 1 570 ? 9.672 -17.453 1.354 1 90.12 570 PHE B CA 1
ATOM 9649 C C . PHE B 1 570 ? 10.336 -18.703 1.937 1 90.12 570 PHE B C 1
ATOM 9651 O O . PHE B 1 570 ? 11.172 -19.328 1.282 1 90.12 570 PHE B O 1
ATOM 9658 N N . TYR B 1 571 ? 9.984 -18.984 3.146 1 88.62 571 TYR B N 1
ATOM 9659 C CA . TYR B 1 571 ? 10.453 -20.203 3.797 1 88.62 571 TYR B CA 1
ATOM 9660 C C . TYR B 1 571 ? 9.281 -21.078 4.215 1 88.62 571 TYR B C 1
ATOM 9662 O O . TYR B 1 571 ? 8.312 -20.594 4.801 1 88.62 571 TYR B O 1
ATOM 9670 N N . ASP B 1 572 ? 9.414 -22.391 3.865 1 92.5 572 ASP B N 1
ATOM 9671 C CA . ASP B 1 572 ? 8.352 -23.297 4.266 1 92.5 572 ASP B CA 1
ATOM 9672 C C . ASP B 1 572 ? 8.578 -23.828 5.684 1 92.5 572 ASP B C 1
ATOM 9674 O O . ASP B 1 572 ? 9.531 -23.422 6.352 1 92.5 572 ASP B O 1
ATOM 9678 N N . LYS B 1 573 ? 7.734 -24.547 6.191 1 89.25 573 LYS B N 1
ATOM 9679 C CA . LYS B 1 573 ? 7.75 -25.016 7.574 1 89.25 573 LYS B CA 1
ATOM 9680 C C . LYS B 1 573 ? 8.984 -25.875 7.848 1 89.25 573 LYS B C 1
ATOM 9682 O O . LYS B 1 573 ? 9.391 -26.031 9 1 89.25 573 LYS B O 1
ATOM 9687 N N . ASN B 1 574 ? 9.617 -26.406 6.766 1 88.56 574 ASN B N 1
ATOM 9688 C CA . ASN B 1 574 ? 10.812 -27.234 6.902 1 88.56 574 ASN B CA 1
ATOM 9689 C C . ASN B 1 574 ? 12.086 -26.406 6.715 1 88.56 574 ASN B C 1
ATOM 9691 O O . ASN B 1 574 ? 13.195 -26.953 6.73 1 88.56 574 ASN B O 1
ATOM 9695 N N . GLY B 1 575 ? 11.906 -25.109 6.426 1 87.69 575 GLY B N 1
ATOM 9696 C CA . GLY B 1 575 ? 13.039 -24.203 6.297 1 87.69 575 GLY B CA 1
ATOM 9697 C C . GLY B 1 575 ? 13.539 -24.078 4.871 1 87.69 575 GLY B C 1
ATOM 9698 O O . GLY B 1 575 ? 14.57 -23.438 4.625 1 87.69 575 GLY B O 1
ATOM 9699 N N . ARG B 1 576 ? 12.945 -24.734 3.945 1 91.12 576 ARG B N 1
ATOM 9700 C CA . ARG B 1 576 ? 13.336 -24.641 2.543 1 91.12 576 ARG B CA 1
ATOM 9701 C C . ARG B 1 576 ? 12.953 -23.281 1.969 1 91.12 576 ARG B C 1
ATOM 9703 O O . ARG B 1 576 ? 11.883 -22.75 2.27 1 91.12 576 ARG B O 1
ATOM 9710 N N . GLU B 1 577 ? 13.805 -22.719 1.175 1 91 577 GLU B N 1
ATOM 9711 C CA . GLU B 1 577 ? 13.594 -21.422 0.549 1 91 577 GLU B CA 1
ATOM 9712 C C . GLU B 1 577 ? 12.859 -21.547 -0.781 1 91 577 GLU B C 1
ATOM 9714 O O . GLU B 1 577 ? 13.141 -22.469 -1.562 1 91 577 GLU B O 1
ATOM 9719 N N . HIS B 1 578 ? 11.891 -20.734 -0.985 1 92.94 578 HIS B N 1
ATOM 9720 C CA . HIS B 1 578 ? 11.148 -20.641 -2.238 1 92.94 578 HIS B CA 1
ATOM 9721 C C . HIS B 1 578 ? 11.18 -19.203 -2.781 1 92.94 578 HIS B C 1
ATOM 9723 O O . HIS B 1 578 ? 11.219 -18.25 -2.012 1 92.94 578 HIS B O 1
ATOM 9729 N N . GLY B 1 579 ? 11.203 -19.016 -4.066 1 91.5 579 GLY B N 1
ATOM 9730 C CA . GLY B 1 579 ? 11.172 -17.703 -4.688 1 91.5 579 GLY B CA 1
ATOM 9731 C C . GLY B 1 579 ? 12.523 -17 -4.668 1 91.5 579 GLY B C 1
ATOM 9732 O O . GLY B 1 579 ? 13.531 -17.594 -4.285 1 91.5 579 GLY B O 1
ATOM 9733 N N . LYS B 1 580 ? 12.586 -15.812 -5.273 1 90.94 580 LYS B N 1
ATOM 9734 C CA . LYS B 1 580 ? 13.773 -14.961 -5.363 1 90.94 580 LYS B CA 1
ATOM 9735 C C . LYS B 1 580 ? 13.438 -13.516 -5.004 1 90.94 580 LYS B C 1
ATOM 9737 O O . LYS B 1 580 ? 12.297 -13.086 -5.156 1 90.94 580 LYS B O 1
ATOM 9742 N N . LYS B 1 581 ? 14.438 -12.852 -4.492 1 87.44 581 LYS B N 1
ATOM 9743 C CA . LYS B 1 581 ? 14.25 -11.453 -4.113 1 87.44 581 LYS B CA 1
ATOM 9744 C C . LYS B 1 581 ? 13.719 -10.633 -5.285 1 87.44 581 LYS B C 1
ATOM 9746 O O . LYS B 1 581 ? 14.188 -10.789 -6.418 1 87.44 581 LYS B O 1
ATOM 9751 N N . ASN B 1 582 ? 12.672 -9.867 -5.035 1 85.44 582 ASN B N 1
ATOM 9752 C CA . ASN B 1 582 ? 12.078 -8.922 -5.98 1 85.44 582 ASN B CA 1
ATOM 9753 C C . ASN B 1 582 ? 11.484 -9.633 -7.191 1 85.44 582 ASN B C 1
ATOM 9755 O O . ASN B 1 582 ? 11.492 -9.094 -8.297 1 85.44 582 ASN B O 1
ATOM 9759 N N . THR B 1 583 ? 11.18 -10.883 -7.027 1 93.12 583 THR B N 1
ATOM 9760 C CA . THR B 1 583 ? 10.539 -11.633 -8.102 1 93.12 583 THR B CA 1
ATOM 9761 C C . THR B 1 583 ? 9.234 -12.258 -7.617 1 93.12 583 THR B C 1
ATOM 9763 O O . THR B 1 583 ? 9.141 -12.719 -6.477 1 93.12 583 THR B O 1
ATOM 9766 N N . ILE B 1 584 ? 8.281 -12.266 -8.469 1 94.94 584 ILE B N 1
ATOM 9767 C CA . ILE B 1 584 ? 7.004 -12.914 -8.195 1 94.94 584 ILE B CA 1
ATOM 9768 C C . ILE B 1 584 ? 7.074 -14.391 -8.586 1 94.94 584 ILE B C 1
ATOM 9770 O O . ILE B 1 584 ? 7.621 -14.734 -9.633 1 94.94 584 ILE B O 1
ATOM 9774 N N . LEU B 1 585 ? 6.613 -15.281 -7.742 1 95.5 585 LEU B N 1
ATOM 9775 C CA . LEU B 1 585 ? 6.488 -16.672 -8.148 1 95.5 585 LEU B CA 1
ATOM 9776 C C . LEU B 1 585 ? 5.73 -16.797 -9.461 1 95.5 585 LEU B C 1
ATOM 9778 O O . LEU B 1 585 ? 4.785 -16.047 -9.711 1 95.5 585 LEU B O 1
ATOM 9782 N N . SER B 1 586 ? 6.152 -17.75 -10.297 1 92 586 SER B N 1
ATOM 9783 C CA . SER B 1 586 ? 5.43 -17.953 -11.547 1 92 586 SER B CA 1
ATOM 9784 C C . SER B 1 586 ? 4 -18.422 -11.289 1 92 586 SER B C 1
ATOM 9786 O O . SER B 1 586 ? 3.701 -18.953 -10.219 1 92 586 SER B O 1
ATOM 9788 N N . ASN B 1 587 ? 3.137 -18.219 -12.219 1 92 587 ASN B N 1
ATOM 9789 C CA . ASN B 1 587 ? 1.763 -18.688 -12.102 1 92 587 ASN B CA 1
ATOM 9790 C C . ASN B 1 587 ? 1.711 -20.188 -11.828 1 92 587 ASN B C 1
ATOM 9792 O O . ASN B 1 587 ? 0.915 -20.656 -11.008 1 92 587 ASN B O 1
ATOM 9796 N N . GLU B 1 588 ? 2.504 -20.969 -12.547 1 89.19 588 GLU B N 1
ATOM 9797 C CA . GLU B 1 588 ? 2.533 -22.422 -12.367 1 89.19 588 GLU B CA 1
ATOM 9798 C C . GLU B 1 588 ? 2.975 -22.797 -10.961 1 89.19 588 GLU B C 1
ATOM 9800 O O . GLU B 1 588 ? 2.42 -23.719 -10.352 1 89.19 588 GLU B O 1
ATOM 9805 N N . GLU B 1 589 ? 3.947 -22.031 -10.422 1 90.69 589 GLU B N 1
ATOM 9806 C CA . GLU B 1 589 ? 4.398 -22.266 -9.055 1 90.69 589 GLU B CA 1
ATOM 9807 C C . GLU B 1 589 ? 3.287 -22 -8.047 1 90.69 589 GLU B C 1
ATOM 9809 O O . GLU B 1 589 ? 3.129 -22.734 -7.07 1 90.69 589 GLU B O 1
ATOM 9814 N N . ILE B 1 590 ? 2.566 -20.938 -8.266 1 95.19 590 ILE B N 1
ATOM 9815 C CA . ILE B 1 590 ? 1.485 -20.578 -7.363 1 95.19 590 ILE B CA 1
ATOM 9816 C C . ILE B 1 590 ? 0.371 -21.609 -7.438 1 95.19 590 ILE B C 1
ATOM 9818 O O . ILE B 1 590 ? -0.121 -22.078 -6.406 1 95.19 590 ILE B O 1
ATOM 9822 N N . ILE B 1 591 ? 0.031 -22.062 -8.617 1 93.38 591 ILE B N 1
ATOM 9823 C CA . ILE B 1 591 ? -1.072 -22.984 -8.844 1 93.38 591 ILE B CA 1
ATOM 9824 C C . ILE B 1 591 ? -0.73 -24.344 -8.25 1 93.38 591 ILE B C 1
ATOM 9826 O O . ILE B 1 591 ? -1.569 -24.984 -7.602 1 93.38 591 ILE B O 1
ATOM 9830 N N . THR B 1 592 ? 0.537 -24.828 -8.375 1 90.06 592 THR B N 1
ATOM 9831 C CA . THR B 1 592 ? 0.909 -26.188 -7.992 1 90.06 592 THR B CA 1
ATOM 9832 C C . THR B 1 592 ? 1.595 -26.188 -6.629 1 90.06 592 THR B C 1
ATOM 9834 O O . THR B 1 592 ? 2.234 -27.172 -6.258 1 90.06 592 THR B O 1
ATOM 9837 N N . MET B 1 593 ? 1.461 -25.094 -5.941 1 93.88 593 MET B N 1
ATOM 9838 C CA . MET B 1 593 ? 2.113 -24.953 -4.641 1 93.88 593 MET B CA 1
ATOM 9839 C C . MET B 1 593 ? 1.771 -26.141 -3.73 1 93.88 593 MET B C 1
ATOM 9841 O O . MET B 1 593 ? 0.6 -26.484 -3.584 1 93.88 593 MET B O 1
ATOM 9845 N N . ASP B 1 594 ? 2.84 -26.828 -3.17 1 93.44 594 ASP B N 1
ATOM 9846 C CA . ASP B 1 594 ? 2.627 -28.016 -2.346 1 93.44 594 ASP B CA 1
ATOM 9847 C C . ASP B 1 594 ? 3.418 -27.922 -1.042 1 93.44 594 ASP B C 1
ATOM 9849 O O . ASP B 1 594 ? 3.863 -28.938 -0.511 1 93.44 594 ASP B O 1
ATOM 9853 N N . TRP B 1 595 ? 3.709 -26.766 -0.649 1 94.56 595 TRP B N 1
ATOM 9854 C CA . TRP B 1 595 ? 4.395 -26.5 0.613 1 94.56 595 TRP B CA 1
ATOM 9855 C C . TRP B 1 595 ? 3.645 -25.469 1.439 1 94.56 595 TRP B C 1
ATOM 9857 O O . TRP B 1 595 ? 2.869 -24.672 0.897 1 94.56 595 TRP B O 1
ATOM 9867 N N . LEU B 1 596 ? 3.799 -25.531 2.768 1 96.5 596 LEU B N 1
ATOM 9868 C CA . LEU B 1 596 ? 3.123 -24.625 3.691 1 96.5 596 LEU B CA 1
ATOM 9869 C C . LEU B 1 596 ? 4.121 -23.688 4.367 1 96.5 596 LEU B C 1
ATOM 9871 O O . LEU B 1 596 ? 5.242 -24.094 4.684 1 96.5 596 LEU B O 1
ATOM 9875 N N . PHE B 1 597 ? 3.711 -22.469 4.594 1 94.5 597 PHE B N 1
ATOM 9876 C CA . PHE B 1 597 ? 4.527 -21.484 5.293 1 94.5 597 PHE B CA 1
ATOM 9877 C C . PHE B 1 597 ? 4.812 -21.938 6.723 1 94.5 597 PHE B C 1
ATOM 9879 O O . PHE B 1 597 ? 4.07 -22.734 7.285 1 94.5 597 PHE B O 1
ATOM 9886 N N . ALA B 1 598 ? 5.855 -21.359 7.336 1 90.88 598 ALA B N 1
ATOM 9887 C CA . ALA B 1 598 ? 6.363 -21.766 8.648 1 90.88 598 ALA B CA 1
ATOM 9888 C C . ALA B 1 598 ? 5.355 -21.438 9.75 1 90.88 598 ALA B C 1
ATOM 9890 O O . ALA B 1 598 ? 5.324 -22.125 10.781 1 90.88 598 ALA B O 1
ATOM 9891 N N . ASN B 1 599 ? 4.508 -20.438 9.562 1 93.69 599 ASN B N 1
ATOM 9892 C CA . ASN B 1 599 ? 3.568 -20.062 10.617 1 93.69 599 ASN B CA 1
ATOM 9893 C C . ASN B 1 599 ? 2.281 -20.875 10.531 1 93.69 599 ASN B C 1
ATOM 9895 O O . ASN B 1 599 ? 1.302 -20.578 11.219 1 93.69 599 ASN B O 1
ATOM 9899 N N . ILE B 1 600 ? 2.238 -21.906 9.695 1 95.25 600 ILE B N 1
ATOM 9900 C CA . ILE B 1 600 ? 1.099 -22.812 9.578 1 95.25 600 ILE B CA 1
ATOM 9901 C C . ILE B 1 600 ? 1.397 -24.109 10.32 1 95.25 600 ILE B C 1
ATOM 9903 O O . ILE B 1 600 ? 2.457 -24.719 10.133 1 95.25 600 ILE B O 1
ATOM 9907 N N . VAL B 1 601 ? 0.518 -24.438 11.258 1 93.69 601 VAL B N 1
ATOM 9908 C CA . VAL B 1 601 ? 0.576 -25.719 11.945 1 93.69 601 VAL B CA 1
ATOM 9909 C C . VAL B 1 601 ? -0.376 -26.719 11.281 1 93.69 601 VAL B C 1
ATOM 9911 O O . VAL B 1 601 ? -1.597 -26.547 11.328 1 93.69 601 VAL B O 1
ATOM 9914 N N . GLY B 1 602 ? 0.108 -27.656 10.609 1 91.44 602 GLY B N 1
ATOM 9915 C CA . GLY B 1 602 ? -0.642 -28.656 9.852 1 91.44 602 GLY B CA 1
ATOM 9916 C C . GLY B 1 602 ? 0.127 -29.203 8.672 1 91.44 602 GLY B C 1
ATOM 9917 O O . GLY B 1 602 ? 1.249 -28.781 8.398 1 91.44 602 GLY B O 1
ATOM 9918 N N . GLU B 1 603 ? -0.476 -30.25 8.008 1 91.69 603 GLU B N 1
ATOM 9919 C CA . GLU B 1 603 ? 0.149 -30.906 6.859 1 91.69 603 GLU B CA 1
ATOM 9920 C C . GLU B 1 603 ? -0.838 -31.047 5.703 1 91.69 603 GLU B C 1
ATOM 9922 O O . GLU B 1 603 ? -2.053 -31.047 5.914 1 91.69 603 GLU B O 1
ATOM 9927 N N . ILE B 1 604 ? -0.281 -31.047 4.531 1 93 604 ILE B N 1
ATOM 9928 C CA . ILE B 1 604 ? -1.102 -31.406 3.381 1 93 604 ILE B CA 1
ATOM 9929 C C . ILE B 1 604 ? -1.38 -32.906 3.395 1 93 604 ILE B C 1
ATOM 9931 O O . ILE B 1 604 ? -0.45 -33.719 3.365 1 93 604 ILE B O 1
ATOM 9935 N N . PRO B 1 605 ? -2.568 -33.25 3.488 1 91.19 605 PRO B N 1
ATOM 9936 C CA . PRO B 1 605 ? -2.879 -34.688 3.605 1 91.19 605 PRO B CA 1
ATOM 9937 C C . PRO B 1 605 ? -2.529 -35.469 2.346 1 91.19 605 PRO B C 1
ATOM 9939 O O . PRO B 1 605 ? -2.621 -34.938 1.236 1 91.19 605 PRO B O 1
ATOM 9942 N N . GLU B 1 606 ? -2.213 -36.719 2.588 1 86.25 606 GLU B N 1
ATOM 9943 C CA . GLU B 1 606 ? -2.047 -37.688 1.487 1 86.25 606 GLU B CA 1
ATOM 9944 C C . GLU B 1 606 ? -3.395 -38.188 0.997 1 86.25 606 GLU B C 1
ATOM 9946 O O . GLU B 1 606 ? -4.398 -38.094 1.71 1 86.25 606 GLU B O 1
ATOM 9951 N N . LYS B 1 607 ? -3.352 -38.75 -0.169 1 82.56 607 LYS B N 1
ATOM 9952 C CA . LYS B 1 607 ? -4.586 -39.219 -0.783 1 82.56 607 LYS B CA 1
ATOM 9953 C C . LYS B 1 607 ? -5.277 -40.25 0.11 1 82.56 607 LYS B C 1
ATOM 9955 O O . LYS B 1 607 ? -6.504 -40.25 0.237 1 82.56 607 LYS B O 1
ATOM 9960 N N . TYR B 1 608 ? -4.484 -41.125 0.737 1 83.06 608 TYR B N 1
ATOM 9961 C CA . TYR B 1 608 ? -5.082 -42.219 1.533 1 83.06 608 TYR B CA 1
ATOM 9962 C C . TYR B 1 608 ? -5.688 -41.656 2.818 1 83.06 608 TYR B C 1
ATOM 9964 O O . TYR B 1 608 ? -6.492 -42.312 3.471 1 83.06 608 TYR B O 1
ATOM 9972 N N . GLU B 1 609 ? -5.316 -40.438 3.223 1 89.44 609 GLU B N 1
ATOM 9973 C CA . GLU B 1 609 ? -5.82 -39.812 4.445 1 89.44 609 GLU B CA 1
ATOM 9974 C C . GLU B 1 609 ? -7.145 -39.094 4.191 1 89.44 609 GLU B C 1
ATOM 9976 O O . GLU B 1 609 ? -7.801 -38.625 5.133 1 89.44 609 GLU B O 1
ATOM 9981 N N . LEU B 1 610 ? -7.578 -39.062 2.938 1 90.56 610 LEU B N 1
ATOM 9982 C CA . LEU B 1 610 ? -8.758 -38.281 2.557 1 90.56 610 LEU B CA 1
ATOM 9983 C C . LEU B 1 610 ? -10 -39.188 2.562 1 90.56 610 LEU B C 1
ATOM 9985 O O . LEU B 1 610 ? -9.906 -40.406 2.418 1 90.56 610 LEU B O 1
ATOM 9989 N N . LYS B 1 611 ? -11.125 -38.5 2.781 1 90.81 611 LYS B N 1
ATOM 9990 C CA . LYS B 1 611 ? -12.414 -39.156 2.641 1 90.81 611 LYS B CA 1
ATOM 9991 C C . LYS B 1 611 ? -12.633 -39.656 1.211 1 90.81 611 LYS B C 1
ATOM 9993 O O . LYS B 1 611 ? -12.094 -39.094 0.266 1 90.81 611 LYS B O 1
ATOM 9998 N N . GLU B 1 612 ? -13.445 -40.656 0.967 1 87.44 612 GLU B N 1
ATOM 9999 C CA . GLU B 1 612 ? -13.664 -41.281 -0.327 1 87.44 612 GLU B CA 1
ATOM 10000 C C . GLU B 1 612 ? -14.219 -40.312 -1.345 1 87.44 612 GLU B C 1
ATOM 10002 O O . GLU B 1 612 ? -13.883 -40.375 -2.529 1 87.44 612 GLU B O 1
ATOM 10007 N N . GLN B 1 613 ? -14.992 -39.438 -0.881 1 83.31 613 GLN B N 1
ATOM 10008 C CA . GLN B 1 613 ? -15.656 -38.5 -1.772 1 83.31 613 GLN B CA 1
ATOM 10009 C C . GLN B 1 613 ? -14.672 -37.469 -2.332 1 83.31 613 GLN B C 1
ATOM 10011 O O . GLN B 1 613 ? -14.922 -36.875 -3.377 1 83.31 613 GLN B O 1
ATOM 10016 N N . ALA B 1 614 ? -13.555 -37.375 -1.626 1 87 614 ALA B N 1
ATOM 10017 C CA . ALA B 1 614 ? -12.586 -36.344 -2.012 1 87 614 ALA B CA 1
ATOM 10018 C C . ALA B 1 614 ? -11.555 -36.906 -2.98 1 87 614 ALA B C 1
ATOM 10020 O O . ALA B 1 614 ? -10.891 -36.156 -3.693 1 87 614 ALA B O 1
ATOM 10021 N N . LYS B 1 615 ? -11.422 -38.125 -3.137 1 83.94 615 LYS B N 1
ATOM 10022 C CA . LYS B 1 615 ? -10.312 -38.781 -3.834 1 83.94 615 LYS B CA 1
ATOM 10023 C C . LYS B 1 615 ? -10.375 -38.5 -5.332 1 83.94 615 LYS B C 1
ATOM 10025 O O . LYS B 1 615 ? -9.352 -38.188 -5.953 1 83.94 615 LYS B O 1
ATOM 10030 N N . PRO B 1 616 ? -11.586 -38.531 -5.941 1 79.69 616 PRO B N 1
ATOM 10031 C CA . PRO B 1 616 ? -11.617 -38.312 -7.391 1 79.69 616 PRO B CA 1
ATOM 10032 C C . PRO B 1 616 ? -11.094 -36.969 -7.797 1 79.69 616 PRO B C 1
ATOM 10034 O O . PRO B 1 616 ? -10.328 -36.844 -8.758 1 79.69 616 PRO B O 1
ATOM 10037 N N . ILE B 1 617 ? -11.5 -35.969 -7.09 1 84.31 617 ILE B N 1
ATOM 10038 C CA . ILE B 1 617 ? -11.086 -34.625 -7.457 1 84.31 617 ILE B CA 1
ATOM 10039 C C . ILE B 1 617 ? -9.586 -34.469 -7.195 1 84.31 617 ILE B C 1
ATOM 10041 O O . ILE B 1 617 ? -8.891 -33.781 -7.949 1 84.31 617 ILE B O 1
ATOM 10045 N N . VAL B 1 618 ? -9.07 -35.031 -6.113 1 84.25 618 VAL B N 1
ATOM 10046 C CA . VAL B 1 618 ? -7.664 -34.906 -5.75 1 84.25 618 VAL B CA 1
ATOM 10047 C C . VAL B 1 618 ? -6.809 -35.688 -6.734 1 84.25 618 VAL B C 1
ATOM 10049 O O . VAL B 1 618 ? -5.684 -35.312 -7.051 1 84.25 618 VAL B O 1
ATOM 10052 N N . GLU B 1 619 ? -7.348 -36.688 -7.273 1 78.44 619 GLU B N 1
ATOM 10053 C CA . GLU B 1 619 ? -6.645 -37.469 -8.297 1 78.44 619 GLU B CA 1
ATOM 10054 C C . GLU B 1 619 ? -6.461 -36.656 -9.57 1 78.44 619 GLU B C 1
ATOM 10056 O O . GLU B 1 619 ? -5.438 -36.781 -10.25 1 78.44 619 GLU B O 1
ATOM 10061 N N . LEU B 1 620 ? -7.41 -35.844 -9.859 1 76.38 620 LEU B N 1
ATOM 10062 C CA . LEU B 1 620 ? -7.391 -35.062 -11.086 1 76.38 620 LEU B CA 1
ATOM 10063 C C . LEU B 1 620 ? -6.59 -33.781 -10.898 1 76.38 620 LEU B C 1
ATOM 10065 O O . LEU B 1 620 ? -5.852 -33.344 -11.797 1 76.38 620 LEU B O 1
ATOM 10069 N N . GLN B 1 621 ? -6.746 -33.156 -9.75 1 78.31 621 GLN B N 1
ATOM 10070 C CA . GLN B 1 621 ? -6.215 -31.812 -9.57 1 78.31 621 GLN B CA 1
ATOM 10071 C C . GLN B 1 621 ? -5.406 -31.703 -8.281 1 78.31 621 GLN B C 1
ATOM 10073 O O . GLN B 1 621 ? -5.121 -30.594 -7.809 1 78.31 621 GLN B O 1
ATOM 10078 N N . GLY B 1 622 ? -5.055 -32.75 -7.754 1 79.25 622 GLY B N 1
ATOM 10079 C CA . GLY B 1 622 ? -4.465 -32.719 -6.422 1 79.25 622 GLY B CA 1
ATOM 10080 C C . GLY B 1 622 ? -2.994 -32.344 -6.426 1 79.25 622 GLY B C 1
ATOM 10081 O O . GLY B 1 622 ? -2.303 -32.531 -7.43 1 79.25 622 GLY B O 1
ATOM 10082 N N . VAL B 1 623 ? -2.604 -31.734 -5.305 1 81.75 623 VAL B N 1
ATOM 10083 C CA . VAL B 1 623 ? -1.189 -31.469 -5.062 1 81.75 623 VAL B CA 1
ATOM 10084 C C . VAL B 1 623 ? -0.56 -32.656 -4.336 1 81.75 623 VAL B C 1
ATOM 10086 O O . VAL B 1 623 ? -1.268 -33.5 -3.773 1 81.75 623 VAL B O 1
ATOM 10089 N N . LYS B 1 624 ? 0.775 -32.75 -4.504 1 72.56 624 LYS B N 1
ATOM 10090 C CA . LYS B 1 624 ? 1.475 -33.844 -3.797 1 72.56 624 LYS B CA 1
ATOM 10091 C C . LYS B 1 624 ? 1.415 -33.625 -2.287 1 72.56 624 LYS B C 1
ATOM 10093 O O . LYS B 1 624 ? 1.567 -32.5 -1.804 1 72.56 624 LYS B O 1
ATOM 10098 N N . GLY B 1 625 ? 1.041 -34.625 -1.586 1 68.25 625 GLY B N 1
ATOM 10099 C CA . GLY B 1 625 ? 1.074 -34.562 -0.134 1 68.25 625 GLY B CA 1
ATOM 10100 C C . GLY B 1 625 ? 2.479 -34.438 0.427 1 68.25 625 GLY B C 1
ATOM 10101 O O . GLY B 1 625 ? 3.459 -34.594 -0.307 1 68.25 625 GLY B O 1
ATOM 10102 N N . GLU B 1 626 ? 2.588 -33.938 1.607 1 59.53 626 GLU B N 1
ATOM 10103 C CA . GLU B 1 626 ? 3.891 -33.719 2.221 1 59.53 626 GLU B CA 1
ATOM 10104 C C . GLU B 1 626 ? 4.648 -35 2.451 1 59.53 626 GLU B C 1
ATOM 10106 O O . GLU B 1 626 ? 5.879 -35 2.553 1 59.53 626 GLU B O 1
ATOM 10111 N N . LYS B 1 627 ? 3.965 -36.219 2.643 1 50.16 627 LYS B N 1
ATOM 10112 C CA . LYS B 1 627 ? 4.613 -37.469 2.957 1 50.16 627 LYS B CA 1
ATOM 10113 C C . LYS B 1 627 ? 4.973 -38.25 1.687 1 50.16 627 LYS B C 1
ATOM 10115 O O . LYS B 1 627 ? 5.527 -39.344 1.752 1 50.16 627 LYS B O 1
ATOM 10120 N N . GLU B 1 628 ? 4.594 -37.656 0.476 1 45.97 628 GLU B N 1
ATOM 10121 C CA . GLU B 1 628 ? 4.977 -38.312 -0.771 1 45.97 628 GLU B CA 1
ATOM 10122 C C . GLU B 1 628 ? 6.297 -37.781 -1.301 1 45.97 628 GLU B C 1
ATOM 10124 O O . GLU B 1 628 ? 6.59 -36.594 -1.141 1 45.97 628 GLU B O 1
#

Sequence (1256 aa):
MMTEEYKEEYKKARKAAMKQYRTCASRGWSLYPPVLDEVSAYVKTAGEEVLGEMEIPLSLVTGTRTAGRQNAFSKDFLPILPENSEFARKWITLYEAQMEEGIRDPILVYEFMHQFYVQEGNKRVSVMKYLDASHIMAKVIRILPEKTDEPSVKLYYEFIEFYRSTKLYDIVCKQVGNYAKLLKLMGKERNEACSDEERKKLQSLFYHFSSIYNAVAGNEEAVLTAGDAFLIYLNIFSYEEAASKPASKLREEILKMWKEFVPAKEAESVKRLLEPEEKKPAFWNKLLNSTQKLSIAFVYDKKPDTSSWLYAHELGRLHLEEVFPEKVETSCYIGDVEQAAVDGNQVIFTTTPLLMPESLKAALKYPEVQILNCSLNYAWKSIPTYYTRMYEVKFLTGLIAGSMAKGENIGYEADYPIYGSVANINAFALGVAMVNPNIKIYLNWTSEKGKQKAAVEELALVSARDMISADGCNRRFGLYSNENGEILNIATSVLDWGIFYEKIIQQMLDGTWKKVSDKETASRNYWWGLSAGVENLICSSQMPYGTKRLVDTFQSLITEGRFHPFEGMFYDKNGREHGKKNTILSNEEIITMDWLFANIVGEIPEKYELKEQAKPIVELQGVKGEKEMMTEEYKEEYKKARKAAMKQYRTCASRGWSLYPPVLDEVSAYVKTAGEEVLGEMEIPLSLVTGTRTAGRQNAFSKDFLPILPENSEFARKWITLYEAQMEEGIRDPILVYEFMHQFYVQEGNKRVSVMKYLDASHIMAKVIRILPEKTDEPSVKLYYEFIEFYRSTKLYDIVCKQVGNYAKLLKLMGKERNEACSDEERKKLQSLFYHFSSIYNAVAGNEEAVLTAGDAFLIYLNIFSYEEAASKPASKLREEILKMWKEFVPAKEAESVKRLLEPEEKKPAFWNKLLNSTQKLSIAFVYDKKPDTSSWLYAHELGRLHLEEVFPEKVETSCYIGDVEQAAVDGNQVIFTTTPLLMPESLKAALKYPEVQILNCSLNYAWKSIPTYYTRMYEVKFLTGLIAGSMAKGENIGYEADYPIYGSVANINAFALGVAMVNPNIKIYLNWTSEKGKQKAAVEELALVSARDMISADGCNRRFGLYSNENGEILNIATSVLDWGIFYEKIIQQMLDGTWKKVSDKETASRNYWWGLSAGVENLICSSQMPYGTKRLVDTFQSLITEGRFHPFEGMFYDKNGREHGKKNTILSNEEIITMDWLFANIVGEIPEKYELKEQAKPIVELQGVKGEKE

Secondary structure (DSSP, 8-state):
-HHHHHHHHHHHHHHHHHHHHHHHHHHT--SS--BHHHHSTTS-EEEEEEEEEEEEEGGGEEEESSGGGGGGB-TTS-B-S-TTSHHHHHHHHHHHHHHHT---SPEEEEEETTEEEEEE-HHHHHHHHHTT-SEEEEEEEEEEEP--S-HHHHHHHHHHHHHHHH---S----STTHHHHHHHHTT--TTPPPPHHHHHHHHHHHHHHHHHHHHHHTT-TTS--HHHHHHHHHHHS-HHHHHHS-HHHHHHHHHHTGGGGS--SSS-SEEEE-S---PPPPGGGGS---SSPEEEEEEESS-GGG-HHHHHHHHHHHHHHHHSTTTEEEEEEES-HHHHHHTT-SEEEE-SGGGHHHHHHHHHH-TTSEEEEE-SS---TTS-EEEE-THHHHHHHHHHHHHH-SS--EEEEE---BTTHHHHHHHHHHHHHHH-TT--EEEEETTBSS--THHHHTSSEEE--SS--TT---S-SSEEEEETTEEEEEEEEEE-HHHHHHHHHHHHHHT------TT--SEEEEEE-GGGTSEEEEE-TTS-HHHHHHHHHHHHHHHTTS--TTEEEEEBTT--EEEEEEEEPPHHHHHT----BTTEE--PPPGGGB-GGGHHHHHHHBPPPTT-/-HHHHHHHHHHHHHHHHHHHHHHHHHHT--SS--BHHHHSTTS-EEEEEEEEEEEEEGGGEEEESSGGGGGGB-TTS-B-S-TTSHHHHHHHHHHHHHHHT---SPEEEEEETTEEEEEE-HHHHHHHHHTT-SEEEEEEEEEEEP--S-HHHHHHHHHHHHHHHH---S----STTHHHHHHHHTT--TTPPPPHHHHHHHHHHHHHHHHHHHHHHTT-TTS--HHHHHHHHHHHS-HHHHHHS-HHHHHHHHHHTGGGGS--SSS-SEEEE-S-------GGGGS---SSPEEEEEEESS-GGG-HHHHHHHHHHHHHHHHSTTTEEEEEEES-HHHHHHTT-SEEEE-SGGGHHHHHHHHHH-TTSEEEEE-SS---TTS-EEEE-THHHHHHHHHHHHHH-SS--EEEEE---BTTHHHHHHHHHHHHHHH-TT--EEEEETTBSS--THHHHTSSEEE--SS--TT---S-SSEEEEETTEEEEEEEEEE-HHHHHHHHHHHHHHT------TT--SEEEEEE-GGGTSEEEEE-TTS-HHHHHHHHHHHHHHHTTS--TTEEEEEBTT--EEEEEEEEPPHHHHHT----BTTEE--PPPGGGB-GGGHHHHHHHBPPPTT-

InterPro domains:
  IPR003760 ABC transporter substrate-binding protein PnrA-like [PF02608] (319-455)
  IPR052910 ABC Transporter and Purine-Binding [PTHR43208] (288-605)

pLDDT: mean 88.17, std 10.19, range [43.22, 98.44]

Foldseek 3Di:
DLLVVLLVLLVVLQVVLVVLQVVCVVVVHDFWFDEQCVVCVPFAWDDKDWPFKDKDFLVQAQEAPHPVCGVQGTRSLGGNDDSPDPLVVVLSVLLVCCVPPRDDDAFEWEDELLHIHTHGDSSVSNSCVSVVHGITIHGYMYIGTDDDPDQSNQQSVLVVQLCLAQVDSPQDADGRPLSCLVCVLLVHHGNHHDDPVSNVLVVVLLVLQQVLLCVVCPPPPFWGHSNVLVSVVCVLPGSVRSSPDDSVVSNLLCVLQVLVGGAFPDPDQEDEDAAFDPDDQDPVLVPPPPQDAQEEEEEEQDDLQPWQQSVLLVVLQVLQCVVCVRRHDYYYHHLQPLVSVVVPHQEYEYRAPLSVSVQVVNCSVRVRHQYEYADDDDWRLSHEYEYEQLLLVLLLLLLLLLVPDPLWAAEEEFEAQFFLRQLNQQSSVLNNCVRHVNHFYEYDYPQFPPDDPPPNVPTQWYAAAQGDRSPDDDLPHGIWGQDPNDIGRFKGKRFNSNLVVNSQVVCVSSVNDDRRDSPGSHHYYHYYYLLNVRMDMDGDPPRDPVSVVVSVVSSVCVNVVNDDSQAAWAAFLVGDIDHHHRDHDDPVCSRQPQTHGNSYDDWNDALVRGHPVRNSSCVSGHHHTPVD/DLLVVLLVLLVVLQVVLVVLQVVCVVVVHDFWFDEQCVVCVPFAWPDKDWPFKDKDFLVQAQEAPDPVCGVQATRSLGGNDDSPDPLVVVLSVLLVCCVPPRDDDAFEWEDELLHIHGHGCSSVSNSCVSVVHGITIHGYMYIGTDDDPDQSNQQSVLVVQLCLAQVDSPQDADGRPLSVLVCVLLVHDGSHHDDPVSNVLVVVLLVLQQVLLCVVCPPPPFWGHSNVVVSVVCVLPGSVRSSPDDSVVSNLLCVLQVLVGGAFPDPDQEDEDAAFDPDDQDPVLVPPPPQDAQEEEEEEQDDLQQWQQSVLLVVLQVLQCVVCVRRHDYYYHHLQPQVSVVVPHQEYEYRAPLSVSVQVVNCSVRVSHQYEYADDDDWRLSHEYEYEQLLLVLLLLLLLLLVPDPLWAAEEEAEAQFFLRQLNQQSSVLNNCVRHVNHFYEYDYPQFPPDDPPPNVPTQWYAAAQGDRSPDDDLPHGIWGQDPNDIGRFKGKRFNSNLVVNSQVVCVSSVNDDRRDSPGSHHYYHYYYLLNVRMDMDGDPPRDPVSVVVSVVSSVCVNVVNDDSQAAWAAFLVGDIDHHHRDGDDPVCSRQPQTHGNSYDDWNDALVRGHPVRNSSCVSGHHHTPVD

Radius of gyration: 48.19 Å; Cα contacts (8 Å, |Δi|>4): 2384; chains: 2; bounding box: 68×163×99 Å

Organism: NCBI:txid39488